Protein AF-A0A966KXH4-F1 (afdb_monomer_lite)

Foldseek 3Di:
DDWDADPVRDTWDADPVGDTDPPDDPVCDDPFDQWFQDDDQFKTFGQKWKFPWDDWQKTFTPFFNPDDQLAKKAKADDVPWFDWAQDDHRDIWGWQDDDRGMTGTHPHSVCSVVVNGGTTDGTIGDIIIIGRPVRFDPDDQFQKKAKADPDPWDWPQDDHRQIWTWDDDDRTMIFTHNDRVDDGTGTDDDDDIIDIHSDPVVNVVCVVPDDDDVVNVDPADAQDEPPPDPPPDADWFEAADAAAEYQAEYEAERLHDNRYAFDWDAWDKDWFFFKWFFQDADLVVQKTFTDPDPDDDDDPDDDDDDPDDDPDPQFAPPDDFQAKWAKAFAPPDDDQVQHDHLQIWTWDPDGRTIIFTHSDRNDDGGRRNDDDDCNVVGRRMIIGHNVDRDPPPTDPVSVVLVVPADDPQWDKDWDQDQDPNDRGTTIMITGTDTGAHEYHHSAEYHYEGQAEHGHEYQDEHAQAAYAYQAEYEYEYQAEDEHRDDPDQSEEHLAYHAYGNAYEYYDPVGAHEYANDHGPDSVVDDDDPPDDDDPDDDDDDDDDDDDDDDDDDDDDDDDPLFDFFFFDWQDPQQKTFGPFFNNDDQFFKKFKAWDPDPDDDFPQDDHRAIWGWDDPDRGIIFTWDADPVVRDTDTGRTDDTDDPPTGITIGTDDDTGEYAYYHQEEHGYEYADAEHEFAAAEHNAYEYHYYYHDVQYEHFYPDACVGPLDASYEEQAYAYYYQEYYDPRGAHEYEYDQDPDAHYHYEHQEEHGHEYRDDPVCVVVPVQFSEHHAAAADHQAYEYAYEYAGEYEFAAHEDNAYEYEYYYQAEYEYPHDDAASYEGAQEYAAHHNHAEYHPPHAHEYAYHPNHAYHYYGCEEYHHEHDDYEHAFPAHAGQAYEDAYHYQAEYEDDPQDADARYEYCEYHYEGNHYEYYDPRRAHEHANCHPNHHHEYHYEYQEEHGYENSDDEHAFDAYDYNAYEYAYHYQAEYEPNPLDQDARYEHCEYEEYGPHYEHYDPSRAHEYEHPDPHEYEYAHCAEHGHEYEDAEHEYAYAYRPQYEYEYEFDDDQDDRSEYDYDQQGEHYHNAEYEYHGCAEYDQAANYEYEHAAEYEYHYNVVVPYQDWHEYEPQYYYYHPAYEYDTDAHAHEYEHAAQWAWADAQQWIWTQHPPPRDIDIYGYYDHQEYEEHHDQEAYEYECQRAQHAYHYHHDHYNYYYHHNYPFDWDDDPRWTCTHNGYID

pLDDT: mean 77.46, std 20.74, range [22.25, 98.88]

Secondary structure (DSSP, 8-state):
--EEE-TTS-EEEB-TTS-B-TT--GGG---------EEETTEEESSEEEEEEEETTEEEESS-----TT-EEEEEE-TT-BPPBT--TT-EEEEEEEETTEEEEESSHHHHHTT-PPPP-B--BS-EEEE-TT------TT-EEEEEESSSS--BT--TT-EEEEEEEETTEEEEESSTT-PBPPPB---S-EEEES-HHHHHHHHTT----GGGG---BSS---------SS---EE--S-EEESS-EEEEE-STT-EES--PPPEEEEEE-EEEEEEEETTTTEEEEE-----S-SSS------S-----TT---PPTT-EEEEEE-TT-PPPTT--TT-EEEEES--SSEEEEESSTT-PPPP--S---GGGGTTSEEEE-TT---GGGS-HHHHHHHHH--TTSEEEEEEEEEETTEEEEEEEEEE-----EEEEESSEEEEEESSEEEEEESS-EEEEEEEESS-EEEEESS-EEE-S-SS-SEE-SEEEEEESSS-BS-SSSPEEEE--S---GGG-PPPTT-----------------------------TTS--EE--EE-TTS-EE-SS-----TT-EEEEEE-TTT-PPPBT--TTEEEEEEEEETTEEEEEEEETTTTEEEE---BS-PPTT--EEEEEPPPP-EEEEEESS-EEEEE-SS-EEEEEEEESSSEEEEEE-STT-EEEESS-TTS--S-SEEESEEEEEESEESBTTB-EEEEE---SS--EEEEESS-EEEEE---HHHHHTT-----EEEEEEEESSS-EEEEESS-EEES-EEETTS-EEEEESS-EEE--SSS-SEEETTEEEEEESSS-BSTTS-EEEEE-TT-EEEEEESS-EEEEE-SS-EEEEEEEEEEEEEEEEESS-EEESS-SSS-SEEEEEEEEEESSS-BSBTTB-EEEETTTTT----EEEEESS-EEEEE-SS-EEEEEEEESSS-EEEEESS-EEESS-SSS-SEEESSEEEEESSS-BSBTTB-EEEEE-SS--EEEEESS-EEEEE-SS-EEEEEEEESSS-EEEEE---SSS---EE--TT-EEEESSEEEEE-SS-EEE-BTBEEEESSEEEEE-STT--SS-PPEEEE-SEEESSEEEEE--SS--EEEEESSEEEEEETTEEEEEETTTTPEEEEEEES--EEEEE--SS--EEEEEE--SEEEEE--SS--EEE---SS-EEE-SS-EEESSS---

Structure (mmCIF, N/CA/C/O backbone):
data_AF-A0A966KXH4-F1
#
_entry.id   AF-A0A966KXH4-F1
#
loop_
_atom_site.group_PDB
_atom_site.id
_atom_site.type_symbol
_atom_site.label_atom_id
_atom_site.label_alt_id
_atom_site.label_comp_id
_atom_site.label_asym_id
_atom_site.label_entity_id
_atom_site.label_seq_id
_atom_site.pdbx_PDB_ins_code
_atom_site.Cartn_x
_atom_site.Cartn_y
_atom_site.Cartn_z
_atom_site.occupancy
_atom_site.B_iso_or_equiv
_atom_site.auth_seq_id
_atom_site.auth_comp_id
_atom_site.auth_asym_id
_atom_site.auth_atom_id
_atom_site.pdbx_PDB_model_num
ATOM 1 N N . PRO A 1 1 ? -47.112 -14.775 65.361 1.00 33.22 1 PRO A N 1
ATOM 2 C CA . PRO A 1 1 ? -48.123 -14.774 64.274 1.00 33.22 1 PRO A CA 1
ATOM 3 C C . PRO A 1 1 ? -47.496 -15.319 62.991 1.00 33.22 1 PRO A C 1
ATOM 5 O O . PRO A 1 1 ? -46.412 -14.875 62.634 1.00 33.22 1 PRO A O 1
ATOM 8 N N . THR A 1 2 ? -48.134 -16.280 62.329 1.00 31.44 2 THR A N 1
ATOM 9 C CA . THR A 1 2 ? -47.701 -16.748 61.007 1.00 31.44 2 THR A CA 1
ATOM 10 C C . THR A 1 2 ? -48.230 -15.793 59.938 1.00 31.44 2 THR A C 1
ATOM 12 O O . THR A 1 2 ? -49.433 -15.548 59.864 1.00 31.44 2 THR A O 1
ATOM 15 N N . GLN A 1 3 ? -47.334 -15.223 59.130 1.00 32.94 3 GLN A N 1
ATOM 16 C CA . GLN A 1 3 ? -47.731 -14.531 57.905 1.00 32.94 3 GLN A CA 1
ATOM 17 C C . GLN A 1 3 ? -48.138 -15.574 56.866 1.00 32.94 3 GLN A C 1
ATOM 19 O O . GLN A 1 3 ? -47.399 -16.523 56.622 1.00 32.94 3 GLN A O 1
ATOM 24 N N . ASN A 1 4 ? -49.294 -15.370 56.241 1.00 41.56 4 ASN A N 1
ATOM 25 C CA . ASN A 1 4 ? -49.638 -16.006 54.978 1.00 41.56 4 ASN A CA 1
ATOM 26 C C . ASN A 1 4 ? -50.002 -14.900 53.985 1.00 41.56 4 ASN A C 1
ATOM 28 O O . ASN A 1 4 ? -50.795 -14.002 54.290 1.00 41.56 4 ASN A O 1
ATOM 32 N N . PHE A 1 5 ? -49.404 -14.959 52.801 1.00 35.41 5 PHE A N 1
ATOM 33 C CA . PHE A 1 5 ? -49.700 -14.034 51.717 1.00 35.41 5 PHE A CA 1
ATOM 34 C C . PHE A 1 5 ? -50.905 -14.556 50.937 1.00 35.41 5 PHE A C 1
ATOM 36 O O . PHE A 1 5 ? -50.962 -15.729 50.569 1.00 35.41 5 PHE A O 1
ATOM 43 N N . SER A 1 6 ? -51.889 -13.689 50.705 1.00 38.44 6 SER A N 1
ATOM 44 C CA . SER A 1 6 ? -52.977 -13.992 49.774 1.00 38.44 6 SER A CA 1
ATOM 45 C C . SER A 1 6 ? -52.559 -13.654 48.339 1.00 38.44 6 SER A C 1
ATOM 47 O O . SER A 1 6 ? -51.603 -12.910 48.124 1.00 38.44 6 SER A O 1
ATOM 49 N N . VAL A 1 7 ? -53.305 -14.168 47.357 1.00 34.16 7 VAL A N 1
ATOM 50 C CA . VAL A 1 7 ? -52.990 -14.127 45.910 1.00 34.16 7 VAL A CA 1
ATOM 51 C C . VAL A 1 7 ? -52.788 -12.703 45.342 1.00 34.16 7 VAL A C 1
ATOM 53 O O . VAL A 1 7 ? -52.240 -12.550 44.258 1.00 34.16 7 VAL A O 1
ATOM 56 N N . ASN A 1 8 ? -53.156 -11.656 46.092 1.00 32.34 8 ASN A N 1
ATOM 57 C CA . ASN A 1 8 ? -53.022 -10.246 45.704 1.00 32.34 8 ASN A CA 1
ATOM 58 C C . ASN A 1 8 ? -51.916 -9.489 46.479 1.00 32.34 8 ASN A C 1
ATOM 60 O O . ASN A 1 8 ? -51.993 -8.269 46.625 1.00 32.34 8 ASN A O 1
ATOM 64 N N . GLY A 1 9 ? -50.929 -10.184 47.056 1.00 36.69 9 GLY A N 1
ATOM 65 C CA . GLY A 1 9 ? -49.713 -9.582 47.631 1.00 36.69 9 GLY A CA 1
ATOM 66 C C . GLY A 1 9 ? -49.869 -8.834 48.964 1.00 36.69 9 GLY A C 1
ATOM 67 O O . GLY A 1 9 ? -48.870 -8.527 49.607 1.00 36.69 9 GLY A O 1
ATOM 68 N N . LYS A 1 10 ? -51.094 -8.574 49.444 1.00 36.47 10 LYS A N 1
ATOM 69 C CA . LYS A 1 10 ? -51.310 -7.997 50.782 1.00 36.47 10 LYS A CA 1
ATOM 70 C C . LYS A 1 10 ? -51.220 -9.079 51.875 1.00 36.47 10 LYS A C 1
ATOM 72 O O . LYS A 1 10 ? -51.873 -10.123 51.733 1.00 36.47 10 LYS A O 1
ATOM 77 N N . PRO A 1 11 ? -50.453 -8.853 52.963 1.00 39.81 11 PRO A N 1
ATOM 78 C CA . PRO A 1 11 ? -50.348 -9.798 54.070 1.00 39.81 11 PRO A CA 1
ATOM 79 C C . PRO A 1 11 ? -51.675 -9.875 54.832 1.00 39.81 11 PRO A C 1
ATOM 81 O O . PRO A 1 11 ? -52.232 -8.854 55.235 1.00 39.81 11 PRO A O 1
ATOM 84 N N . VAL A 1 12 ? -52.178 -11.093 55.044 1.00 44.88 12 VAL A N 1
ATOM 85 C CA . VAL A 1 12 ? -53.422 -11.333 55.785 1.00 44.88 12 VAL A CA 1
ATOM 86 C C . VAL A 1 12 ? -53.072 -11.937 57.139 1.00 44.88 12 VAL A C 1
ATOM 88 O O . VAL A 1 12 ? -52.524 -13.035 57.224 1.00 44.88 12 VAL A O 1
ATOM 91 N N . TYR A 1 13 ? -53.382 -11.214 58.215 1.00 46.88 13 TYR A N 1
ATOM 92 C CA . TYR A 1 13 ? -53.060 -11.647 59.571 1.00 46.88 13 TYR A CA 1
ATOM 93 C C . TYR A 1 13 ? -54.183 -12.511 60.142 1.00 46.88 13 TYR A C 1
ATOM 95 O O . TYR A 1 13 ? -55.336 -12.088 60.240 1.00 46.88 13 TYR A O 1
ATOM 103 N N . VAL A 1 14 ? -53.824 -13.732 60.536 1.00 45.19 14 VAL A N 1
ATOM 104 C CA . VAL A 1 14 ? -54.746 -14.737 61.070 1.00 45.19 14 VAL A CA 1
ATOM 105 C C . VAL A 1 14 ? -54.423 -14.997 62.539 1.00 45.19 14 VAL A C 1
ATOM 107 O O . VAL A 1 14 ? -53.256 -15.153 62.910 1.00 45.19 14 VAL A O 1
ATOM 110 N N . ASN A 1 15 ? -55.441 -15.056 63.399 1.00 46.94 15 ASN A N 1
ATOM 111 C CA . ASN A 1 15 ? -55.256 -15.545 64.769 1.00 46.94 15 ASN A CA 1
ATOM 112 C C . ASN A 1 15 ? -55.059 -17.078 64.760 1.00 46.94 15 ASN A C 1
ATOM 114 O O . ASN A 1 15 ? -55.467 -17.751 63.816 1.00 46.94 15 ASN A O 1
ATOM 118 N N . GLY A 1 16 ? -54.525 -17.659 65.840 1.00 41.16 16 GLY A N 1
ATOM 119 C CA . GLY A 1 16 ? -54.304 -19.109 66.000 1.00 41.16 16 GLY A CA 1
ATOM 120 C C . GLY A 1 16 ? -55.564 -19.995 65.981 1.00 41.16 16 GLY A C 1
ATOM 121 O O . GLY A 1 16 ? -55.457 -21.194 66.206 1.00 41.16 16 GLY A O 1
ATOM 122 N N . GLY A 1 17 ? -56.742 -19.418 65.719 1.00 46.09 17 GLY A N 1
ATOM 123 C CA . GLY A 1 17 ? -58.002 -20.117 65.438 1.00 46.09 17 GLY A CA 1
ATOM 124 C C . GLY A 1 17 ? -58.495 -19.994 63.986 1.00 46.09 17 GLY A C 1
ATOM 125 O O . GLY A 1 17 ? -59.619 -20.392 63.707 1.00 46.09 17 GLY A O 1
ATOM 126 N N . GLY A 1 18 ? -57.708 -19.421 63.066 1.00 46.81 18 GLY A N 1
ATOM 127 C CA . GLY A 1 18 ? -58.037 -19.355 61.6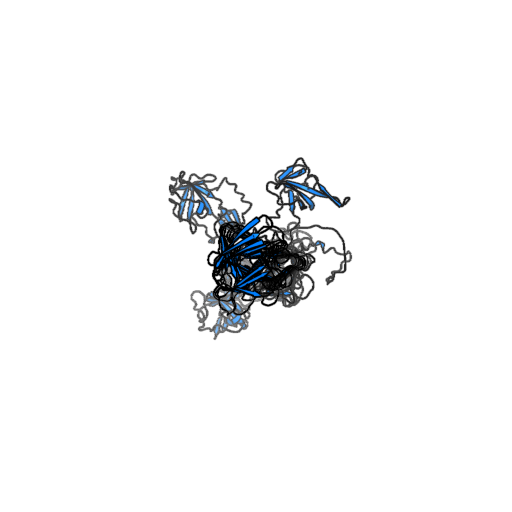32 1.00 46.81 18 GLY A CA 1
ATOM 128 C C . GLY A 1 18 ? -58.884 -18.156 61.176 1.00 46.81 18 GLY A C 1
ATOM 129 O O . GLY A 1 18 ? -59.146 -18.024 59.984 1.00 46.81 18 GLY A O 1
ATOM 130 N N . THR A 1 19 ? -59.284 -17.254 62.077 1.00 50.34 19 THR A N 1
ATOM 131 C CA . THR A 1 19 ? -60.044 -16.040 61.723 1.00 50.34 19 THR A CA 1
ATOM 132 C C . THR A 1 19 ? -59.134 -14.922 61.205 1.00 50.34 19 THR A C 1
ATOM 134 O O . THR A 1 19 ? -58.142 -14.578 61.855 1.00 50.34 19 THR A O 1
ATOM 137 N N . VAL A 1 20 ? -59.502 -14.329 60.065 1.00 51.00 20 VAL A N 1
ATOM 138 C CA . VAL A 1 20 ? -58.833 -13.167 59.453 1.00 51.00 20 VAL A CA 1
ATOM 139 C C . VAL A 1 20 ? -59.132 -11.887 60.239 1.00 51.00 20 VAL A C 1
ATOM 141 O O . VAL A 1 20 ? -60.289 -11.603 60.542 1.00 51.00 20 VAL A O 1
ATOM 144 N N . LEU A 1 21 ? -58.094 -11.104 60.540 1.00 50.31 21 LEU A N 1
ATOM 145 C CA . LEU A 1 21 ? -58.202 -9.786 61.168 1.00 50.31 21 LEU A CA 1
ATOM 146 C C . LEU A 1 21 ? -58.303 -8.701 60.084 1.00 50.31 21 LEU A C 1
ATOM 148 O O . LEU A 1 21 ? -57.327 -8.432 59.388 1.00 50.31 21 LEU A O 1
ATOM 152 N N . THR A 1 22 ? -59.476 -8.080 59.941 1.00 42.59 22 THR A N 1
ATOM 153 C CA . THR A 1 22 ? -59.755 -7.065 58.903 1.00 42.59 22 THR A CA 1
ATOM 154 C C . THR A 1 22 ? -59.238 -5.666 59.231 1.00 42.59 22 THR A C 1
ATOM 156 O O . THR A 1 22 ? -59.048 -4.866 58.320 1.00 42.59 22 THR A O 1
ATOM 159 N N . ASP A 1 23 ? -58.971 -5.385 60.507 1.00 43.47 23 ASP A N 1
ATOM 160 C CA . ASP A 1 23 ? -58.757 -4.019 61.010 1.00 43.47 23 ASP A CA 1
ATOM 161 C C . ASP A 1 23 ? -57.270 -3.731 61.320 1.00 43.47 23 ASP A C 1
ATOM 163 O O . ASP A 1 23 ? -56.933 -2.797 62.046 1.00 43.47 23 ASP A O 1
ATOM 167 N N . TYR A 1 24 ? -56.354 -4.557 60.799 1.00 40.44 24 TYR A N 1
ATOM 168 C CA . TYR A 1 24 ? -54.914 -4.429 61.033 1.00 40.44 24 TYR A CA 1
ATOM 169 C C . TYR A 1 24 ? -54.252 -3.530 59.976 1.00 40.44 24 TYR A C 1
ATOM 171 O O . TYR A 1 24 ? -54.001 -3.966 58.852 1.00 40.44 24 TYR A O 1
ATOM 179 N N . ASN A 1 25 ? -53.942 -2.283 60.344 1.00 40.69 25 ASN A N 1
ATOM 180 C CA . ASN A 1 25 ? -53.183 -1.356 59.500 1.00 40.69 25 ASN A CA 1
ATOM 181 C C . ASN A 1 25 ? -51.658 -1.501 59.748 1.00 40.69 25 ASN A C 1
ATOM 183 O O . ASN A 1 25 ? -51.221 -1.269 60.879 1.00 40.69 25 ASN A O 1
ATOM 187 N N . PRO A 1 26 ? -50.839 -1.853 58.734 1.00 38.28 26 PRO A N 1
ATOM 188 C CA . PRO A 1 26 ? -49.388 -1.979 58.886 1.00 38.28 26 PRO A CA 1
ATOM 189 C C . PRO A 1 26 ? -48.635 -0.649 59.089 1.00 38.28 26 PRO A C 1
ATOM 191 O O . PRO A 1 26 ? -47.529 -0.692 59.620 1.00 38.28 26 PRO A O 1
ATOM 194 N N . ASP A 1 27 ? -49.219 0.516 58.776 1.00 36.41 27 ASP A N 1
ATOM 195 C CA . ASP A 1 27 ? -48.549 1.833 58.888 1.00 36.41 27 ASP A CA 1
ATOM 196 C C . ASP A 1 27 ? -48.270 2.292 60.342 1.00 36.41 27 ASP A C 1
ATOM 198 O O . ASP A 1 27 ? -47.717 3.366 60.577 1.00 36.41 27 ASP A O 1
ATOM 202 N N . TYR A 1 28 ? -48.656 1.497 61.348 1.00 37.91 28 TYR A N 1
ATOM 203 C CA . TYR A 1 28 ? -48.552 1.832 62.777 1.00 37.91 28 TYR A CA 1
ATOM 204 C C . TYR A 1 28 ? -47.362 1.186 63.519 1.00 37.91 28 TYR A C 1
ATOM 206 O O . TYR A 1 28 ? -47.368 1.095 64.750 1.00 37.91 28 TYR A O 1
ATOM 214 N N . GLN A 1 29 ? -46.306 0.776 62.809 1.00 34.12 29 GLN A N 1
ATOM 215 C CA . GLN A 1 29 ? -45.015 0.387 63.403 1.00 34.12 29 GLN A CA 1
ATOM 216 C C . GLN A 1 29 ? -43.901 1.211 62.724 1.00 34.12 29 GLN A C 1
ATOM 218 O O . GLN A 1 29 ? -43.843 1.254 61.505 1.00 34.12 29 GLN A O 1
ATOM 223 N N . TYR A 1 30 ? -43.015 1.942 63.411 1.00 36.38 30 TYR A N 1
ATOM 224 C CA . TYR A 1 30 ? -42.553 1.816 64.796 1.00 36.38 30 TYR A CA 1
ATOM 225 C C . TYR A 1 30 ? -42.432 3.188 65.483 1.00 36.38 30 TYR A C 1
ATOM 227 O O . TYR A 1 30 ? -41.645 4.033 65.068 1.00 36.38 30 TYR A O 1
ATOM 235 N N . ARG A 1 31 ? -43.141 3.392 66.600 1.00 43.84 31 ARG A N 1
ATOM 236 C CA . ARG A 1 31 ? -42.872 4.491 67.555 1.00 43.84 31 ARG A CA 1
ATOM 237 C C . ARG A 1 31 ? -42.800 3.947 68.981 1.00 43.84 31 ARG A C 1
ATOM 239 O O . ARG A 1 31 ? -43.504 4.389 69.884 1.00 43.84 31 ARG A O 1
ATOM 246 N N . LEU A 1 32 ? -41.973 2.916 69.153 1.00 46.19 32 LEU A N 1
ATOM 247 C CA . LEU A 1 32 ? -41.739 2.247 70.429 1.00 46.19 32 LEU A CA 1
ATOM 248 C C . LEU A 1 32 ? -40.427 2.758 71.040 1.00 46.19 32 LEU A C 1
ATOM 250 O O . LEU A 1 32 ? -39.369 2.557 70.460 1.00 46.19 32 LEU A O 1
ATOM 254 N N . LEU A 1 33 ? -40.523 3.372 72.225 1.00 54.41 33 LEU A N 1
ATOM 255 C CA . LEU A 1 33 ? -39.427 3.976 73.001 1.00 54.41 33 LEU A CA 1
ATOM 256 C C . LEU A 1 33 ? -38.722 5.166 72.318 1.00 54.41 33 LEU A C 1
ATOM 258 O O . LEU A 1 33 ? -37.696 5.006 71.669 1.00 54.41 33 LEU A O 1
ATOM 262 N N . VAL A 1 34 ? -39.170 6.388 72.626 1.00 55.78 34 VAL A N 1
ATOM 263 C CA . VAL A 1 34 ? -38.272 7.559 72.609 1.00 55.78 34 VAL A CA 1
ATOM 264 C C . VAL A 1 34 ? -37.864 7.851 74.063 1.00 55.78 34 VAL A C 1
ATOM 266 O O . VAL A 1 34 ? -38.752 8.139 74.874 1.00 55.78 34 VAL A O 1
ATOM 269 N N . PRO A 1 35 ? -36.578 7.728 74.451 1.00 60.78 35 PRO A N 1
ATOM 270 C CA . PRO A 1 35 ? -36.134 8.022 75.813 1.00 60.78 35 PRO A CA 1
ATOM 271 C C . PRO A 1 35 ? -36.255 9.516 76.126 1.00 60.78 35 PRO A C 1
ATOM 273 O O . PRO A 1 35 ? -35.788 10.354 75.357 1.00 60.78 35 PRO A O 1
ATOM 276 N N . VAL A 1 36 ? -36.845 9.858 77.273 1.00 69.94 36 VAL A N 1
ATOM 277 C CA . VAL A 1 36 ? -36.911 11.248 77.744 1.00 69.94 36 VAL A CA 1
ATOM 278 C C . VAL A 1 36 ? -35.526 11.692 78.232 1.00 69.94 36 VAL A C 1
ATOM 280 O O . VAL A 1 36 ? -35.045 11.215 79.262 1.00 69.94 36 VAL A O 1
ATOM 283 N N . THR A 1 37 ? -34.895 12.627 77.518 1.00 69.19 37 THR A N 1
ATOM 284 C CA . THR A 1 37 ? -33.571 13.182 77.863 1.00 69.19 37 THR A CA 1
ATOM 285 C C . THR A 1 37 ? -33.652 14.384 78.802 1.00 69.19 37 THR A C 1
ATOM 287 O O . THR A 1 37 ? -32.637 14.820 79.333 1.00 69.19 37 THR A O 1
ATOM 290 N N . GLY A 1 38 ? -34.845 14.922 79.064 1.00 70.81 38 GLY A N 1
ATOM 291 C CA . GLY A 1 38 ? -35.032 15.966 80.069 1.00 70.81 38 GLY A CA 1
ATOM 292 C C . GLY A 1 38 ? -36.491 16.348 80.282 1.00 70.81 38 GLY A C 1
ATOM 293 O O . GLY A 1 38 ? -37.337 16.108 79.425 1.00 70.81 38 GLY A O 1
ATOM 294 N N . VAL A 1 39 ? -36.777 16.965 81.429 1.00 71.50 39 VAL A N 1
ATOM 295 C CA . VAL A 1 39 ? -38.096 17.512 81.771 1.00 71.50 39 VAL A CA 1
ATOM 296 C C . VAL A 1 39 ? -37.914 18.916 82.338 1.00 71.50 39 VAL A C 1
ATOM 298 O O . VAL A 1 39 ? -37.106 19.120 83.244 1.00 71.50 39 VAL A O 1
ATOM 301 N N . ALA A 1 40 ? -38.678 19.873 81.820 1.00 70.56 40 ALA A N 1
ATOM 302 C CA . ALA A 1 40 ? -38.833 21.213 82.378 1.00 70.56 40 ALA A CA 1
ATOM 303 C C . ALA A 1 40 ? -40.287 21.423 82.833 1.00 70.56 40 ALA A C 1
ATOM 305 O O . ALA A 1 40 ? -41.147 20.579 82.588 1.00 70.56 40 ALA A O 1
ATOM 306 N N . SER A 1 41 ? -40.582 22.557 83.475 1.00 73.12 41 SER A N 1
ATOM 307 C CA . SER A 1 41 ? -41.842 22.813 84.200 1.00 73.12 41 SER A CA 1
ATOM 308 C C . SER A 1 41 ? -43.144 22.625 83.403 1.00 73.12 41 SER A C 1
ATOM 310 O O . SER A 1 41 ? -44.218 22.598 83.996 1.00 73.12 41 SER A O 1
ATOM 312 N N . ASN A 1 42 ? -43.083 22.532 82.075 1.00 80.44 42 ASN A N 1
ATOM 313 C CA . ASN A 1 42 ? -44.212 22.226 81.195 1.00 80.44 42 ASN A CA 1
ATOM 314 C C . ASN A 1 42 ? -43.791 21.502 79.896 1.00 80.44 42 ASN A C 1
ATOM 316 O O . ASN A 1 42 ? -44.530 21.557 78.911 1.00 80.44 42 ASN A O 1
ATOM 320 N N . SER A 1 43 ? -42.607 20.879 79.845 1.00 84.06 43 SER A N 1
ATOM 321 C CA . SER A 1 43 ? -42.116 20.225 78.624 1.00 84.06 43 SER A CA 1
ATOM 322 C C . SER A 1 43 ? -41.227 19.006 78.874 1.00 84.06 43 SER A C 1
ATOM 324 O O . SER A 1 43 ? -40.615 18.854 79.931 1.00 84.06 43 SER A O 1
ATOM 326 N N . ILE A 1 44 ? -41.181 18.130 77.874 1.00 83.81 44 ILE A N 1
ATOM 327 C CA . ILE A 1 44 ? -40.443 16.868 77.825 1.00 83.81 44 ILE A CA 1
ATOM 328 C C . ILE A 1 44 ? -39.537 16.917 76.595 1.00 83.81 44 ILE A C 1
ATOM 330 O O . ILE A 1 44 ? -40.010 17.212 75.497 1.00 83.81 44 ILE A O 1
ATOM 334 N N . SER A 1 45 ? -38.255 16.620 76.784 1.00 83.25 45 SER A N 1
ATOM 335 C CA . SER A 1 45 ? -37.214 16.710 75.758 1.00 83.25 45 SER A CA 1
ATOM 336 C C . SER A 1 45 ? -36.683 15.332 75.348 1.00 83.25 45 SER A C 1
ATOM 338 O O . SER A 1 45 ? -36.624 14.415 76.171 1.00 83.25 45 SER A O 1
ATOM 340 N N . PHE A 1 46 ? -36.248 15.209 74.094 1.00 81.75 46 PHE A N 1
ATOM 341 C CA . PHE A 1 46 ? -35.694 13.999 73.478 1.00 81.75 46 PHE A CA 1
ATOM 342 C C . PHE A 1 46 ? -34.465 14.367 72.639 1.00 81.75 46 PHE A C 1
ATOM 344 O O . PHE A 1 46 ? -34.494 15.360 71.913 1.00 81.75 46 PHE A O 1
ATOM 351 N N . GLY A 1 47 ? -33.371 13.611 72.767 1.00 80.25 47 GLY A N 1
ATOM 352 C CA . GLY A 1 47 ? -32.096 13.907 72.096 1.00 80.25 47 GLY A CA 1
ATOM 353 C C . GLY A 1 47 ? -31.471 15.258 72.469 1.00 80.25 47 GLY A C 1
ATOM 354 O O . GLY A 1 47 ? -30.553 15.710 71.802 1.00 80.25 47 GLY A O 1
ATOM 355 N N . LYS A 1 48 ? -31.966 15.939 73.507 1.00 85.94 48 LYS A N 1
ATOM 356 C CA . LYS A 1 48 ? -31.586 17.311 73.874 1.00 85.94 48 LYS A CA 1
ATOM 357 C C . LYS A 1 48 ? -31.001 17.311 75.276 1.00 85.94 48 LYS A C 1
ATOM 359 O O . LYS A 1 48 ? -31.694 16.968 76.237 1.00 85.94 48 LYS A O 1
ATOM 364 N N . TYR A 1 49 ? -29.730 17.689 75.369 1.00 86.94 49 TYR A N 1
ATOM 365 C CA . TYR A 1 49 ? -28.901 17.574 76.564 1.00 86.94 49 TYR A CA 1
ATOM 366 C C . TYR A 1 49 ? -28.415 18.958 76.998 1.00 86.94 49 TYR A C 1
ATOM 368 O O . TYR A 1 49 ? -27.637 19.602 76.295 1.00 86.94 49 TYR A O 1
ATOM 376 N N . SER A 1 50 ? -28.879 19.438 78.153 1.00 87.06 50 SER A N 1
ATOM 377 C CA . SER A 1 50 ? -28.454 20.734 78.697 1.00 87.06 50 SER A CA 1
ATOM 378 C C . SER A 1 50 ? -27.003 20.690 79.172 1.00 87.06 50 SER A C 1
ATOM 380 O O . SER A 1 50 ? -26.620 19.777 79.908 1.00 87.06 50 SER A O 1
ATOM 382 N N . VAL A 1 51 ? -26.217 21.706 78.819 1.00 90.44 51 VAL A N 1
ATOM 383 C CA . VAL A 1 51 ? -24.870 21.914 79.368 1.00 90.44 51 VAL A CA 1
ATOM 384 C C . VAL A 1 51 ? -24.990 22.398 80.815 1.00 90.44 51 VAL A C 1
ATOM 386 O O . VAL A 1 51 ? -25.635 23.409 81.084 1.00 90.44 51 VAL A O 1
ATOM 389 N N . ALA A 1 52 ? -24.377 21.670 81.747 1.00 88.06 52 ALA A N 1
ATOM 390 C CA . ALA A 1 52 ? -24.360 21.987 83.174 1.00 88.06 52 ALA A CA 1
ATOM 391 C C . ALA A 1 52 ? -23.120 22.798 83.582 1.00 88.06 52 ALA A C 1
ATOM 393 O O . ALA A 1 52 ? -23.215 23.686 84.429 1.00 88.06 52 ALA A O 1
ATOM 394 N N . SER A 1 53 ? -21.959 22.510 82.989 1.00 90.00 53 SER A N 1
ATOM 395 C CA . SER A 1 53 ? -20.717 23.259 83.207 1.00 90.00 53 SER A CA 1
ATOM 396 C C . SER A 1 53 ? -19.715 23.024 82.073 1.00 90.00 53 SER A C 1
ATOM 398 O O . SER A 1 53 ? -19.867 22.097 81.277 1.00 90.00 53 SER A O 1
ATOM 400 N N . VAL A 1 54 ? -18.680 23.865 82.007 1.00 92.62 54 VAL A N 1
ATOM 401 C CA . VAL A 1 54 ? -17.572 23.756 81.047 1.00 92.62 54 VAL A CA 1
ATOM 402 C C . VAL A 1 54 ? -16.261 23.973 81.796 1.00 92.62 54 VAL A C 1
ATOM 404 O O . VAL A 1 54 ? -16.156 24.909 82.590 1.00 92.62 54 VAL A O 1
ATOM 407 N N . SER A 1 55 ? -15.270 23.111 81.568 1.00 91.50 55 SER A N 1
ATOM 408 C CA . SER A 1 55 ? -13.944 23.192 82.189 1.00 91.50 55 SER A CA 1
ATOM 409 C C . SER A 1 55 ? -12.870 22.739 81.200 1.00 91.50 55 SER A C 1
ATOM 411 O O . SER A 1 55 ? -12.875 21.596 80.743 1.00 91.50 55 SER A O 1
ATOM 413 N N . GLY A 1 56 ? -11.964 23.648 80.824 1.00 89.88 56 GLY A N 1
ATOM 414 C CA . GLY A 1 56 ? -11.081 23.432 79.673 1.00 89.88 56 GLY A CA 1
ATOM 415 C C . GLY A 1 56 ? -11.901 23.175 78.403 1.00 89.88 56 GLY A C 1
ATOM 416 O O . GLY A 1 56 ? -12.900 23.853 78.173 1.00 89.88 56 GLY A O 1
ATOM 417 N N . ASN A 1 57 ? -11.521 22.155 77.628 1.00 92.19 57 ASN A N 1
ATOM 418 C CA . ASN A 1 57 ? -12.285 21.707 76.456 1.00 92.19 57 ASN A CA 1
ATOM 419 C C . ASN A 1 57 ? -13.442 20.743 76.797 1.00 92.19 57 ASN A C 1
ATOM 421 O O . ASN A 1 57 ? -14.127 20.270 75.892 1.00 92.19 57 ASN A O 1
ATOM 425 N N . THR A 1 58 ? -13.661 20.427 78.078 1.00 94.88 58 THR A N 1
ATOM 426 C CA . THR A 1 58 ? -14.666 19.448 78.510 1.00 94.88 58 THR A CA 1
ATOM 427 C C . THR A 1 58 ? -15.986 20.126 78.870 1.00 94.88 58 THR A C 1
ATOM 429 O O . THR A 1 58 ? -16.046 21.024 79.712 1.00 94.88 58 THR A O 1
ATOM 432 N N . ILE A 1 59 ? -17.057 19.651 78.240 1.00 95.88 59 ILE A N 1
ATOM 433 C CA . ILE A 1 59 ? -18.450 20.028 78.458 1.00 95.88 59 ILE A CA 1
ATOM 434 C C . ILE A 1 59 ? -19.102 18.949 79.329 1.00 95.88 59 ILE A C 1
ATOM 436 O O . ILE A 1 59 ? -19.100 17.769 78.973 1.00 95.88 59 ILE A O 1
ATOM 440 N N . THR A 1 60 ? -19.690 19.362 80.451 1.00 94.12 60 THR A N 1
ATOM 441 C CA . THR A 1 60 ? -20.473 18.488 81.335 1.00 94.12 60 THR A CA 1
ATOM 442 C C . THR A 1 60 ? -21.956 18.629 81.006 1.00 94.12 60 THR A C 1
ATOM 444 O O . THR A 1 60 ? -22.485 19.743 81.043 1.00 94.12 60 THR A O 1
ATOM 447 N N . THR A 1 61 ? -22.666 17.534 80.739 1.00 89.75 61 THR A N 1
ATOM 448 C CA . THR A 1 61 ? -24.125 17.532 80.543 1.00 89.75 61 THR A CA 1
ATOM 449 C C . THR A 1 61 ? -24.876 17.273 81.853 1.00 89.75 61 THR A C 1
ATOM 451 O O . THR A 1 61 ? -24.454 16.485 82.702 1.00 89.75 61 THR A O 1
ATOM 454 N N . GLY A 1 62 ? -26.035 17.919 82.018 1.00 77.44 62 GLY A N 1
ATOM 455 C CA . GLY A 1 62 ? -26.868 17.809 83.227 1.00 77.44 62 GLY A CA 1
ATOM 456 C C . GLY A 1 62 ? -27.512 16.434 83.453 1.00 77.44 62 GLY A C 1
ATOM 457 O O . GLY A 1 62 ? -27.979 16.150 84.552 1.00 77.44 62 GLY A O 1
ATOM 458 N N . VAL A 1 63 ? -27.513 15.575 82.432 1.00 75.88 63 VAL A N 1
ATOM 459 C CA . VAL A 1 63 ? -27.901 14.157 82.484 1.00 75.88 63 VAL A CA 1
ATOM 460 C C . VAL A 1 63 ? -26.909 13.333 81.660 1.00 75.88 63 VAL A C 1
ATOM 462 O O . VAL A 1 63 ? -26.150 13.906 80.875 1.00 75.88 63 VAL A O 1
ATOM 465 N N . SER A 1 64 ? -26.920 12.006 81.817 1.00 81.56 64 SER A N 1
ATOM 466 C CA . SER A 1 64 ? -26.110 11.115 80.975 1.00 81.56 64 SER A CA 1
ATOM 467 C C . SER A 1 64 ? -26.517 11.233 79.503 1.00 81.56 64 SER A C 1
ATOM 469 O O . SER A 1 64 ? -27.712 11.291 79.202 1.00 81.56 64 SER A O 1
ATOM 471 N N . HIS A 1 65 ? -25.538 11.286 78.600 1.00 80.69 65 HIS A N 1
ATOM 472 C CA . HIS A 1 65 ? -25.760 11.601 77.186 1.00 80.69 65 HIS A CA 1
ATOM 473 C C . HIS A 1 65 ? -25.744 10.396 76.234 1.00 80.69 65 HIS A C 1
ATOM 475 O O . HIS A 1 65 ? -26.185 10.529 75.100 1.00 80.69 65 HIS A O 1
ATOM 481 N N . GLU A 1 66 ? -25.271 9.227 76.677 1.00 80.75 66 GLU A N 1
ATOM 482 C CA . GLU A 1 66 ? -25.177 7.968 75.899 1.00 80.75 66 GLU A CA 1
ATOM 483 C C . GLU A 1 66 ? -24.310 7.989 74.618 1.00 80.75 66 GLU A C 1
ATOM 485 O O . GLU A 1 66 ? -24.033 6.916 74.093 1.00 80.75 66 GLU A O 1
ATOM 490 N N . PHE A 1 67 ? -23.835 9.152 74.155 1.00 84.38 67 PHE A N 1
ATOM 491 C CA . PHE A 1 67 ? -22.873 9.268 73.046 1.00 84.38 67 PHE A CA 1
ATOM 492 C C . PHE A 1 67 ? -21.597 8.421 73.213 1.00 84.38 67 PHE A C 1
ATOM 494 O O . PHE A 1 67 ? -21.148 8.140 74.328 1.00 84.38 67 PHE A O 1
ATOM 501 N N . THR A 1 68 ? -20.970 8.145 72.073 1.00 88.75 68 THR A N 1
ATOM 502 C CA . THR A 1 68 ? -19.673 7.495 71.851 1.00 88.75 68 THR A CA 1
ATOM 503 C C . THR A 1 68 ? -18.758 8.364 70.968 1.00 88.75 68 THR A C 1
ATOM 505 O O . THR A 1 68 ? -19.177 9.400 70.443 1.00 88.75 68 THR A O 1
ATOM 508 N N . ASP A 1 69 ? -17.484 7.982 70.826 1.00 85.88 69 ASP A N 1
ATOM 509 C CA . ASP A 1 69 ? -16.501 8.749 70.048 1.00 85.88 69 ASP A CA 1
ATOM 510 C C . ASP A 1 69 ? -16.849 8.806 68.553 1.00 85.88 69 ASP A C 1
ATOM 512 O O . ASP A 1 69 ? -16.935 7.788 67.863 1.00 85.88 69 ASP A O 1
ATOM 516 N N . GLY A 1 70 ? -16.983 10.025 68.032 1.00 82.44 70 GLY A N 1
ATOM 517 C CA . GLY A 1 70 ? -17.380 10.291 66.652 1.00 82.44 70 GLY A CA 1
ATOM 518 C C . GLY A 1 70 ? -18.884 10.471 66.438 1.00 82.44 70 GLY A C 1
ATOM 519 O O . GLY A 1 70 ? -19.278 10.723 65.300 1.00 82.44 70 GLY A O 1
ATOM 520 N N . ASP A 1 71 ? -19.718 10.410 67.483 1.00 86.62 71 ASP A N 1
ATOM 521 C CA . ASP A 1 71 ? -21.154 10.678 67.347 1.00 86.62 71 ASP A CA 1
ATOM 522 C C . ASP A 1 71 ? -21.436 12.140 66.986 1.00 86.62 71 ASP A C 1
ATOM 524 O O . ASP A 1 71 ? -20.854 13.077 67.540 1.00 86.62 71 ASP A O 1
ATOM 528 N N . ARG A 1 72 ? -22.361 12.342 66.045 1.00 87.00 72 ARG A N 1
ATOM 529 C CA . ARG A 1 72 ? -22.737 13.664 65.539 1.00 87.00 72 ARG A CA 1
ATOM 530 C C . ARG A 1 72 ? -23.618 14.401 66.549 1.00 87.00 72 ARG A C 1
ATOM 532 O O . ARG A 1 72 ? -24.704 13.935 66.875 1.00 87.00 72 ARG A O 1
ATOM 539 N N . VAL A 1 73 ? -23.225 15.614 66.933 1.00 91.31 73 VAL A N 1
ATOM 540 C CA . VAL A 1 73 ? -24.012 16.497 67.810 1.00 91.31 73 VAL A CA 1
ATOM 541 C C . VAL A 1 73 ? -24.132 17.903 67.224 1.00 91.31 73 VAL A C 1
ATOM 543 O O . VAL A 1 73 ? -23.203 18.417 66.609 1.00 91.31 73 VAL A O 1
ATOM 546 N N . VAL A 1 74 ? -25.275 18.559 67.409 1.00 91.06 74 VAL A N 1
ATOM 547 C CA . VAL A 1 74 ? -25.478 19.967 67.033 1.00 91.06 74 VAL A CA 1
ATOM 548 C C . VAL A 1 74 ? -25.434 20.819 68.294 1.00 91.06 74 VAL A C 1
ATOM 550 O O . VAL A 1 74 ? -26.226 20.620 69.215 1.00 91.06 74 VAL A O 1
ATOM 553 N N . TYR A 1 75 ? -24.512 21.776 68.346 1.00 94.31 75 TYR A N 1
ATOM 554 C CA . TYR A 1 75 ? -24.415 22.709 69.467 1.00 94.31 75 TYR A CA 1
ATOM 555 C C . TYR A 1 75 ? -25.415 23.857 69.291 1.00 94.31 75 TYR A C 1
ATOM 557 O O . TYR A 1 75 ? -25.478 24.457 68.219 1.00 94.31 75 TYR A O 1
ATOM 565 N N . GLN A 1 76 ? -26.195 24.190 70.323 1.00 90.94 76 GLN A N 1
ATOM 566 C CA . GLN A 1 76 ? -27.209 25.244 70.236 1.00 90.94 76 GLN A CA 1
ATOM 567 C C . GLN A 1 76 ? -27.330 26.078 71.519 1.00 90.94 76 GLN A C 1
ATOM 569 O O . GLN A 1 76 ? -27.297 25.568 72.638 1.00 90.94 76 GLN A O 1
ATOM 574 N N . VAL A 1 77 ? -27.516 27.386 71.347 1.00 88.81 77 VAL A N 1
ATOM 575 C CA . VAL A 1 77 ? -27.650 28.381 72.423 1.00 88.81 77 VAL A CA 1
ATOM 576 C C . VAL A 1 77 ? -29.100 28.866 72.508 1.00 88.81 77 VAL A C 1
ATOM 578 O O . VAL A 1 77 ? -29.723 29.131 71.480 1.00 88.81 77 VAL A O 1
ATOM 581 N N . ALA A 1 78 ? -29.650 28.988 73.721 1.00 83.00 78 ALA A N 1
ATOM 582 C CA . ALA A 1 78 ? -31.004 29.507 73.925 1.00 83.00 78 ALA A CA 1
ATOM 583 C C . ALA A 1 78 ? -31.118 31.006 73.581 1.00 83.00 78 ALA A C 1
ATOM 585 O O . ALA A 1 78 ? -30.149 31.761 73.663 1.00 83.00 78 ALA A O 1
ATOM 586 N N . GLN A 1 79 ? -32.328 31.471 73.263 1.00 80.19 79 GLN A N 1
ATOM 587 C CA . GLN A 1 79 ? -32.580 32.896 73.036 1.00 80.19 79 GLN A CA 1
ATOM 588 C C . GLN A 1 79 ? -32.220 33.717 74.291 1.00 80.19 79 GLN A C 1
ATOM 590 O O . GLN A 1 79 ? -32.722 33.450 75.381 1.00 80.19 79 GLN A O 1
ATOM 595 N N . GLY A 1 80 ? -31.341 34.713 74.137 1.00 77.81 80 GLY A N 1
ATOM 596 C CA . GLY A 1 80 ? -30.853 35.560 75.237 1.00 77.81 80 GLY A CA 1
ATOM 597 C C . GLY A 1 80 ? -29.675 34.994 76.047 1.00 77.81 80 GLY A C 1
ATOM 598 O O . GLY A 1 80 ? -29.195 35.675 76.950 1.00 77.81 80 GLY A O 1
ATOM 599 N N . ALA A 1 81 ? -29.188 33.792 75.730 1.00 88.31 81 ALA A N 1
ATOM 600 C CA . ALA A 1 81 ? -27.956 33.230 76.286 1.00 88.31 81 ALA A CA 1
ATOM 601 C C . ALA A 1 81 ? -26.722 33.626 75.444 1.00 88.31 81 ALA A C 1
ATOM 603 O O . ALA A 1 81 ? -26.845 34.015 74.281 1.00 88.31 81 ALA A O 1
ATOM 604 N N . THR A 1 82 ? -25.523 33.510 76.022 1.00 88.81 82 THR A N 1
ATOM 605 C CA . THR A 1 82 ? -24.243 33.645 75.302 1.00 88.81 82 THR A CA 1
ATOM 606 C C . THR A 1 82 ? -23.576 32.279 75.147 1.00 88.81 82 THR A C 1
ATOM 608 O O . THR A 1 82 ? -23.588 31.466 76.072 1.00 88.81 82 THR A O 1
ATOM 611 N N . GLY A 1 83 ? -23.025 32.007 73.963 1.00 89.44 83 GLY A N 1
ATOM 612 C CA . GLY A 1 83 ? -22.424 30.711 73.645 1.00 89.44 83 GLY A CA 1
ATOM 613 C C . GLY A 1 83 ? -21.044 30.486 74.266 1.00 89.44 83 GLY A C 1
ATOM 614 O O . GLY A 1 83 ? -20.350 31.426 74.654 1.00 89.44 83 GLY A O 1
ATOM 615 N N . ILE A 1 84 ? -20.644 29.218 74.312 1.00 94.00 84 ILE A N 1
ATOM 616 C CA . ILE A 1 84 ? -19.281 28.768 74.588 1.00 94.00 84 ILE A CA 1
ATOM 617 C C . ILE A 1 84 ? -18.353 29.317 73.504 1.00 94.00 84 ILE A C 1
ATOM 619 O O . ILE A 1 84 ? -18.582 29.123 72.309 1.00 94.00 84 ILE A O 1
ATOM 623 N N . GLY A 1 85 ? -17.288 29.995 73.924 1.00 90.25 85 GLY A N 1
ATOM 624 C CA . GLY A 1 85 ? -16.261 30.487 73.013 1.00 90.25 85 GLY A CA 1
ATOM 625 C C . GLY A 1 85 ? -15.573 29.318 72.310 1.00 90.25 85 GLY A C 1
ATOM 626 O O . GLY A 1 85 ? -15.265 28.315 72.948 1.00 90.25 85 GLY A O 1
ATOM 627 N N . GLY A 1 86 ? -15.344 29.437 71.002 1.00 89.69 86 GLY A N 1
ATOM 628 C CA . GLY A 1 86 ? -14.820 28.354 70.159 1.00 89.69 86 GLY A CA 1
ATOM 629 C C . GLY A 1 86 ? -15.903 27.511 69.472 1.00 89.69 86 GLY A C 1
ATOM 630 O O . GLY A 1 86 ? -15.594 26.820 68.504 1.00 89.69 86 GLY A O 1
ATOM 631 N N . LEU A 1 87 ? -17.171 27.616 69.893 1.00 94.50 87 LEU A N 1
ATOM 632 C CA . LEU A 1 87 ? -18.304 26.942 69.253 1.00 94.50 87 LEU A CA 1
ATOM 633 C C . LEU A 1 87 ? -19.267 27.937 68.594 1.00 94.50 87 LEU A C 1
ATOM 635 O O . LEU A 1 87 ? -19.445 29.065 69.053 1.00 94.50 87 LEU A O 1
ATOM 639 N N . VAL A 1 88 ? -19.930 27.497 67.524 1.00 93.06 88 VAL A N 1
ATOM 640 C CA . VAL A 1 88 ? -20.928 28.281 66.783 1.00 93.06 88 VAL A CA 1
ATOM 641 C C . VAL A 1 88 ? -22.300 27.618 66.927 1.00 93.06 88 VAL A C 1
ATOM 643 O O . VAL A 1 88 ? -22.458 26.430 66.655 1.00 93.06 88 VAL A O 1
ATOM 646 N N . SER A 1 89 ? -23.298 28.378 67.385 1.00 91.44 89 SER A N 1
ATOM 647 C CA . SER A 1 89 ? -24.672 27.881 67.563 1.00 91.44 89 SER A CA 1
ATOM 648 C C . SER A 1 89 ? -25.284 27.463 66.221 1.00 91.44 89 SER A C 1
ATOM 650 O O . SER A 1 89 ? -25.203 28.207 65.246 1.00 91.44 89 SER A O 1
ATOM 652 N N . GLY A 1 90 ? -25.913 26.289 66.179 1.00 84.56 90 GLY A N 1
ATOM 653 C CA . GLY A 1 90 ? -26.445 25.653 64.970 1.00 84.56 90 GLY A CA 1
ATOM 654 C C . GLY A 1 90 ? -25.434 24.782 64.213 1.00 84.56 90 GLY A C 1
ATOM 655 O O . GLY A 1 90 ? -25.833 24.053 63.306 1.00 84.56 90 GLY A O 1
ATOM 656 N N . THR A 1 91 ? -24.151 24.805 64.582 1.00 91.81 91 THR A N 1
ATOM 657 C CA . THR A 1 91 ? -23.109 24.026 63.900 1.00 91.81 91 THR A CA 1
ATOM 658 C C . THR A 1 91 ? -23.067 22.579 64.394 1.00 91.81 91 THR A C 1
ATOM 660 O O . THR A 1 91 ? -23.268 22.284 65.575 1.00 91.81 91 THR A O 1
ATOM 663 N N . THR A 1 92 ? -22.808 21.663 63.458 1.00 92.25 92 THR A N 1
ATOM 664 C CA . THR A 1 92 ? -22.531 20.250 63.740 1.00 92.25 92 THR A CA 1
ATOM 665 C C . THR A 1 92 ? -21.087 20.070 64.203 1.00 92.25 92 THR A C 1
ATOM 667 O O . THR A 1 92 ? -20.168 20.548 63.545 1.00 92.25 92 THR A O 1
ATOM 670 N N . TYR A 1 93 ? -20.911 19.317 65.281 1.00 95.12 93 TYR A N 1
ATOM 671 C CA . TYR A 1 93 ? -19.643 18.837 65.819 1.00 95.12 93 TYR A CA 1
ATOM 672 C C . TYR A 1 93 ? -19.724 17.320 66.051 1.00 95.12 93 TYR A C 1
ATOM 674 O O . TYR A 1 93 ? -20.785 16.711 65.882 1.00 95.12 93 TYR A O 1
ATOM 682 N N . TYR A 1 94 ? -18.611 16.714 66.456 1.00 95.12 94 TYR A N 1
ATOM 683 C CA . TYR A 1 94 ? -18.517 15.282 66.746 1.00 95.12 94 TYR A CA 1
ATOM 684 C C . TYR A 1 94 ? -18.009 15.064 68.174 1.00 95.12 94 TYR A C 1
ATOM 686 O O . TYR A 1 94 ? -17.084 15.752 68.605 1.00 95.12 94 TYR A O 1
ATOM 694 N N . ALA A 1 95 ? -18.633 14.164 68.929 1.00 92.94 95 ALA A N 1
ATOM 695 C CA . ALA A 1 95 ? -18.318 13.947 70.338 1.00 92.94 95 ALA A CA 1
ATOM 696 C C . ALA A 1 95 ? -16.992 13.188 70.528 1.00 92.94 95 ALA A C 1
ATOM 698 O O . ALA A 1 95 ? -16.697 12.245 69.797 1.00 92.94 95 ALA A O 1
ATOM 699 N N . ILE A 1 96 ? -16.224 13.584 71.545 1.00 95.25 96 ILE A N 1
ATOM 700 C CA . ILE A 1 96 ? -15.119 12.814 72.133 1.00 95.25 96 ILE A CA 1
ATOM 701 C C . ILE A 1 96 ? -15.503 12.570 73.594 1.00 95.25 96 ILE A C 1
ATOM 703 O O . ILE A 1 96 ? -15.597 13.514 74.381 1.00 95.25 96 ILE A O 1
ATOM 707 N N . VAL A 1 97 ? -15.797 11.334 73.967 1.00 94.62 97 VAL A N 1
ATOM 708 C CA . VAL A 1 97 ? -16.505 10.986 75.199 1.00 94.62 97 VAL A CA 1
ATOM 709 C C . VAL A 1 97 ? -15.534 10.526 76.279 1.00 94.62 97 VAL A C 1
ATOM 711 O O . VAL A 1 97 ? -14.823 9.538 76.142 1.00 94.62 97 VAL A O 1
ATOM 714 N N . SER A 1 98 ? -15.540 11.231 77.412 1.00 88.56 98 SER A N 1
ATOM 715 C CA . SER A 1 98 ? -14.651 10.944 78.550 1.00 88.56 98 SER A CA 1
ATOM 716 C C . SER A 1 98 ? -15.352 10.244 79.723 1.00 88.56 98 SER A C 1
ATOM 718 O O . SER A 1 98 ? -14.699 9.636 80.567 1.00 88.56 98 SER A O 1
ATOM 720 N N . SER A 1 99 ? -16.684 10.329 79.799 1.00 91.19 99 SER A N 1
ATOM 721 C CA . SER A 1 99 ? -17.551 9.566 80.715 1.00 91.19 99 SER A CA 1
ATOM 722 C C . SER A 1 99 ? -19.019 9.749 80.303 1.00 91.19 99 SER A C 1
ATOM 724 O O . SER A 1 99 ? -19.300 10.522 79.395 1.00 91.19 99 SER A O 1
ATOM 726 N N . SER A 1 100 ? -19.965 9.129 81.015 1.00 83.88 100 SER A N 1
ATOM 727 C CA . SER A 1 100 ? -21.413 9.221 80.741 1.00 83.88 100 SER A CA 1
ATOM 728 C C . SER A 1 100 ? -21.993 10.643 80.661 1.00 83.88 100 SER A C 1
ATOM 730 O O . SER A 1 100 ? -23.056 10.831 80.077 1.00 83.88 100 SER A O 1
ATOM 732 N N . ASN A 1 101 ? -21.332 11.626 81.282 1.00 89.12 101 ASN A N 1
ATOM 733 C CA . ASN A 1 101 ? -21.791 13.013 81.405 1.00 89.12 101 ASN A CA 1
ATOM 734 C C . ASN A 1 101 ? -20.751 14.046 80.938 1.00 89.12 101 ASN A C 1
ATOM 736 O O . ASN A 1 101 ? -21.010 15.239 81.069 1.00 89.12 101 ASN A O 1
ATOM 740 N N . ASN A 1 102 ? -19.568 13.629 80.472 1.00 93.12 102 ASN A N 1
ATOM 741 C CA . ASN A 1 102 ? -18.478 14.550 80.132 1.00 93.12 102 ASN A CA 1
ATOM 742 C C . ASN A 1 102 ? -17.913 14.226 78.752 1.00 93.12 102 ASN A C 1
ATOM 744 O O . ASN A 1 102 ? -17.402 13.123 78.532 1.00 93.12 102 ASN A O 1
ATOM 748 N N . LEU A 1 103 ? -17.907 15.217 77.865 1.00 96.56 103 LEU A N 1
ATOM 749 C CA . LEU A 1 103 ? -17.416 15.088 76.495 1.00 96.56 103 LEU A CA 1
ATOM 750 C C . LEU A 1 103 ? -16.674 16.346 76.030 1.00 96.56 103 LEU A C 1
ATOM 752 O O . LEU A 1 103 ? -16.855 17.430 76.578 1.00 96.56 103 LEU A O 1
ATOM 756 N N . GLN A 1 104 ? -15.860 16.203 74.994 1.00 97.25 104 GLN A N 1
ATOM 757 C CA . GLN A 1 104 ? -15.289 17.290 74.199 1.00 97.25 104 GLN A CA 1
ATOM 758 C C . GLN A 1 104 ? -15.895 17.240 72.788 1.00 97.25 104 GLN A C 1
ATOM 760 O O . GLN A 1 104 ? -16.573 16.275 72.434 1.00 97.25 104 GLN A O 1
ATOM 765 N N . LEU A 1 105 ? -15.680 18.281 71.985 1.00 96.62 105 LEU A N 1
ATOM 766 C CA . LEU A 1 105 ? -16.222 18.380 70.627 1.00 96.62 105 LEU A CA 1
ATOM 767 C C . LEU A 1 105 ? -15.098 18.510 69.603 1.00 96.62 105 LEU A C 1
ATOM 769 O O . LEU A 1 105 ? -14.163 19.268 69.830 1.00 96.62 105 LEU A O 1
ATOM 773 N N . ALA A 1 106 ? -15.221 17.830 68.469 1.00 96.00 106 ALA A N 1
ATOM 774 C CA . ALA A 1 106 ? -14.310 17.885 67.330 1.00 96.00 106 ALA A CA 1
ATOM 775 C C . ALA A 1 106 ? -15.001 18.465 66.082 1.00 96.00 106 ALA A C 1
ATOM 777 O O . ALA A 1 106 ? -16.231 18.434 65.969 1.00 96.00 106 ALA A O 1
ATOM 778 N N . ALA A 1 107 ? -14.216 18.985 65.134 1.00 93.44 107 ALA A N 1
ATOM 779 C CA . ALA A 1 107 ? -14.731 19.579 63.896 1.00 93.44 107 ALA A CA 1
ATOM 780 C C . ALA A 1 107 ? -15.174 18.529 62.857 1.00 93.44 107 ALA A C 1
ATOM 782 O O . ALA A 1 107 ? -16.116 18.772 62.103 1.00 93.44 107 ALA A O 1
ATOM 783 N N . SER A 1 108 ? -14.543 17.350 62.843 1.00 92.25 108 SER A N 1
ATOM 784 C CA . SER A 1 108 ? -14.912 16.215 61.990 1.00 92.25 108 SER A CA 1
ATOM 785 C C . SER A 1 108 ? -14.951 14.889 62.763 1.00 92.25 108 SER A C 1
ATOM 787 O O . SER A 1 108 ? -14.390 14.765 63.854 1.00 92.25 108 SER A O 1
ATOM 789 N N . ALA A 1 109 ? -15.585 13.865 62.182 1.00 82.19 109 ALA A N 1
ATOM 790 C CA . ALA A 1 109 ? -15.585 12.512 62.744 1.00 82.19 109 ALA A CA 1
ATOM 791 C C . ALA A 1 109 ? -14.182 11.870 62.754 1.00 82.19 109 ALA A C 1
ATOM 793 O O . ALA A 1 109 ? -13.900 11.020 63.597 1.00 82.19 109 ALA A O 1
ATOM 794 N N . ALA A 1 110 ? -13.297 12.278 61.835 1.00 87.69 110 ALA A N 1
ATOM 795 C CA . ALA A 1 110 ? -11.902 11.845 61.817 1.00 87.69 110 ALA A CA 1
ATOM 796 C C . ALA A 1 110 ? -11.119 12.468 62.984 1.00 87.69 110 ALA A C 1
ATOM 798 O O . ALA A 1 110 ? -10.425 11.751 63.701 1.00 87.69 110 ALA A O 1
ATOM 799 N N . ASP A 1 111 ? -11.310 13.768 63.231 1.00 86.25 111 ASP A N 1
ATOM 800 C CA . ASP A 1 111 ? -10.714 14.473 64.373 1.00 86.25 111 ASP A CA 1
ATOM 801 C C . ASP A 1 111 ? -11.182 13.874 65.705 1.00 86.25 111 ASP A C 1
ATOM 803 O O . ASP A 1 111 ? -10.364 13.651 66.595 1.00 86.25 111 ASP A O 1
ATOM 807 N N . ALA A 1 112 ? -12.472 13.532 65.827 1.00 90.38 112 ALA A N 1
ATOM 808 C CA . ALA A 1 112 ? -13.011 12.870 67.015 1.00 90.38 112 ALA A CA 1
ATOM 809 C C . ALA A 1 112 ? -12.326 11.519 67.286 1.00 90.38 112 ALA A C 1
ATOM 811 O O . ALA A 1 112 ? -11.836 11.286 68.388 1.00 90.38 112 ALA A O 1
ATOM 812 N N . LYS A 1 113 ? -12.206 10.662 66.261 1.00 86.62 113 LYS A N 1
ATOM 813 C CA . LYS A 1 113 ? -11.501 9.368 66.359 1.00 86.62 113 LYS A CA 1
ATOM 814 C C . LYS A 1 113 ? -9.997 9.512 66.620 1.00 86.62 113 LYS A C 1
ATOM 816 O O . LYS A 1 113 ? -9.389 8.598 67.168 1.00 86.62 113 LYS A O 1
ATOM 821 N N . ALA A 1 114 ? -9.401 10.645 66.250 1.00 85.81 114 ALA A N 1
ATOM 822 C CA . ALA A 1 114 ? -8.015 10.994 66.553 1.00 85.81 114 ALA A CA 1
ATOM 823 C C . ALA A 1 114 ? -7.834 11.700 67.918 1.00 85.81 114 ALA A C 1
ATOM 825 O O . ALA A 1 114 ? -6.703 12.006 68.296 1.00 85.81 114 ALA A O 1
ATOM 826 N N . GLY A 1 115 ? -8.916 11.975 68.661 1.00 89.31 115 GLY A N 1
ATOM 827 C CA . GLY A 1 115 ? -8.880 12.697 69.940 1.00 89.31 115 GLY A CA 1
ATOM 828 C C . GLY A 1 115 ? -8.591 14.203 69.821 1.00 89.31 115 GLY A C 1
ATOM 829 O O . GLY A 1 115 ? -8.189 14.833 70.800 1.00 89.31 115 GLY A O 1
ATOM 830 N N . ILE A 1 116 ? -8.771 14.794 68.637 1.00 93.31 116 ILE A N 1
ATOM 831 C CA . ILE A 1 116 ? -8.458 16.198 68.340 1.00 93.31 116 ILE A CA 1
ATOM 832 C C . ILE A 1 116 ? -9.690 17.072 68.625 1.00 93.31 116 ILE A C 1
ATOM 834 O O . ILE A 1 116 ? -10.577 17.244 67.788 1.00 93.31 116 ILE A O 1
ATOM 838 N N . ALA A 1 117 ? -9.748 17.635 69.832 1.00 94.69 117 ALA A N 1
ATOM 839 C CA . ALA A 1 117 ? -10.835 18.515 70.260 1.00 94.69 117 ALA A CA 1
ATOM 840 C C . ALA A 1 117 ? -10.670 19.976 69.791 1.00 94.69 117 ALA A C 1
ATOM 842 O O . ALA A 1 117 ? -9.570 20.528 69.752 1.00 94.69 117 ALA A O 1
ATOM 843 N N . VAL A 1 118 ? -11.799 20.638 69.534 1.00 95.19 118 VAL A N 1
ATOM 844 C CA . VAL A 1 118 ? -11.923 22.089 69.352 1.00 95.19 118 VAL A CA 1
ATOM 845 C C . VAL A 1 118 ? -11.592 22.797 70.667 1.00 95.19 118 VAL A C 1
ATOM 847 O O . VAL A 1 118 ? -12.170 22.504 71.715 1.00 95.19 118 VAL A O 1
ATOM 850 N N . THR A 1 119 ? -10.682 23.768 70.608 1.00 95.38 119 THR A N 1
ATOM 851 C CA . THR A 1 119 ? -10.303 24.588 71.765 1.00 95.38 119 THR A CA 1
ATOM 852 C C . THR A 1 119 ? -11.442 25.511 72.188 1.00 95.38 119 THR A C 1
ATOM 854 O O . THR A 1 119 ? -11.850 26.392 71.427 1.00 95.38 119 THR A O 1
ATOM 857 N N . LEU A 1 120 ? -11.913 25.356 73.427 1.00 94.44 120 LEU A N 1
ATOM 858 C CA . LEU A 1 120 ? -12.947 26.212 74.002 1.00 94.44 120 LEU A CA 1
ATOM 859 C C . LEU A 1 120 ? -12.314 27.456 74.644 1.00 94.44 120 LEU A C 1
ATOM 861 O O . LEU A 1 120 ? -11.391 27.360 75.451 1.00 94.44 120 LEU A O 1
ATOM 865 N N . THR A 1 121 ? -12.813 28.641 74.293 1.00 91.19 121 THR A N 1
ATOM 866 C CA . THR A 1 121 ? -12.247 29.945 74.695 1.00 91.19 121 THR A CA 1
ATOM 867 C C . THR A 1 121 ? -13.100 30.717 75.709 1.00 91.19 121 THR A C 1
ATOM 869 O O . THR A 1 121 ? -12.707 31.792 76.155 1.00 91.19 121 THR A O 1
ATOM 872 N N . GLY A 1 122 ? -14.247 30.169 76.122 1.00 87.75 122 GLY A N 1
ATOM 873 C CA . GLY A 1 122 ? -15.088 30.711 77.195 1.00 87.75 122 GLY A CA 1
ATOM 874 C C . GLY A 1 122 ? -16.303 29.823 77.476 1.00 87.75 122 GLY A C 1
ATOM 875 O O . GLY A 1 122 ? -16.743 29.095 76.596 1.00 87.75 122 GLY A O 1
ATOM 876 N N . SER A 1 123 ? -16.872 29.876 78.682 1.00 84.31 123 SER A N 1
ATOM 877 C CA . SER A 1 123 ? -17.965 28.980 79.113 1.00 84.31 123 SER A CA 1
ATOM 878 C C . SER A 1 123 ? -19.362 29.334 78.580 1.00 84.31 123 SER A C 1
ATOM 880 O O . SER A 1 123 ? -20.299 28.552 78.742 1.00 84.31 123 SER A O 1
ATOM 882 N N . GLY A 1 124 ? -19.535 30.533 78.017 1.00 85.62 124 GLY A N 1
ATOM 883 C CA . GLY A 1 124 ? -20.855 31.119 77.771 1.00 85.62 124 GLY A CA 1
ATOM 884 C C . GLY A 1 124 ? -21.625 31.434 79.063 1.00 85.62 124 GLY A C 1
ATOM 885 O O . GLY A 1 124 ? -21.088 31.340 80.172 1.00 85.62 124 GLY A O 1
ATOM 886 N N . SER A 1 125 ? -22.893 31.824 78.919 1.00 83.56 125 SER A N 1
ATOM 887 C CA . SER A 1 125 ? -23.812 32.140 80.021 1.00 83.56 125 SER A CA 1
ATOM 888 C C . SER A 1 125 ? -25.272 31.914 79.611 1.00 83.56 125 SER A C 1
ATOM 890 O O . SER A 1 125 ? -25.631 32.099 78.453 1.00 83.56 125 SER A O 1
ATOM 892 N N . GLY A 1 126 ? -26.137 31.523 80.549 1.00 84.62 126 GLY A N 1
ATOM 893 C CA . GLY A 1 126 ? -27.513 31.112 80.234 1.00 84.62 126 GLY A CA 1
ATOM 894 C C . GLY A 1 126 ? -27.609 29.666 79.727 1.00 84.62 126 GLY A C 1
ATOM 895 O O . GLY A 1 126 ? -26.669 28.887 79.863 1.00 84.62 126 GLY A O 1
ATOM 896 N N . SER A 1 127 ? -28.776 29.285 79.193 1.00 86.19 127 SER A N 1
ATOM 897 C CA . SER A 1 127 ? -29.056 27.898 78.781 1.00 86.19 127 SER A CA 1
ATOM 898 C C . SER A 1 127 ? -28.439 27.550 77.426 1.00 86.19 127 SER A C 1
ATOM 900 O O . SER A 1 127 ? -28.580 28.292 76.453 1.00 86.19 127 SER A O 1
ATOM 902 N N . GLN A 1 128 ? -27.790 26.390 77.364 1.00 89.56 128 GLN A N 1
ATOM 903 C CA . GLN A 1 128 ? -27.100 25.872 76.185 1.00 89.56 128 GLN A CA 1
ATOM 904 C C . GLN A 1 128 ? -27.341 24.364 76.081 1.00 89.56 128 GLN A C 1
ATOM 906 O O . GLN A 1 128 ? -27.499 23.692 77.106 1.00 89.56 128 GLN A O 1
ATOM 911 N N . PHE A 1 129 ? -27.357 23.834 74.862 1.00 89.94 129 PHE A N 1
ATOM 912 C CA . PHE A 1 129 ? -27.747 22.457 74.579 1.00 89.94 129 PHE A CA 1
ATOM 913 C C . PHE A 1 129 ? -26.812 21.794 73.567 1.00 89.94 129 PHE A C 1
ATOM 915 O O . PHE A 1 129 ? -26.313 22.435 72.641 1.00 89.94 129 PHE A O 1
ATOM 922 N N . LEU A 1 130 ? -26.651 20.484 73.718 1.00 90.56 130 LEU A N 1
ATOM 923 C CA . LEU A 1 130 ? -26.222 19.585 72.655 1.00 90.56 130 LEU A CA 1
ATOM 924 C C . LEU A 1 130 ? -27.454 18.818 72.174 1.00 90.56 130 LEU A C 1
ATOM 926 O O . LEU A 1 130 ? -28.199 18.271 72.992 1.00 90.56 130 LEU A O 1
ATOM 930 N N . LEU A 1 131 ? -27.687 18.821 70.864 1.00 88.56 131 LEU A N 1
ATOM 931 C CA . LEU A 1 131 ? -28.756 18.070 70.218 1.00 88.56 131 LEU A CA 1
ATOM 932 C C . LEU A 1 131 ? -28.173 16.873 69.471 1.00 88.56 131 LEU A C 1
ATOM 934 O O . LEU A 1 131 ? -27.267 17.027 68.655 1.00 88.56 131 LEU A O 1
ATOM 938 N N . ASP A 1 132 ? -28.743 15.705 69.710 1.00 85.62 132 ASP A N 1
ATOM 939 C CA . ASP A 1 132 ? -28.582 14.515 68.893 1.00 85.62 132 ASP A CA 1
ATOM 940 C C . ASP A 1 132 ? -29.589 14.573 67.726 1.00 85.62 132 ASP A C 1
ATOM 942 O O . ASP A 1 132 ? -30.800 14.451 67.955 1.00 85.62 132 ASP A O 1
ATOM 946 N N . PRO A 1 133 ? -29.135 14.758 66.472 1.00 72.88 133 PRO A N 1
ATOM 947 C CA . PRO A 1 133 ? -30.025 14.801 65.318 1.00 72.88 133 PRO A CA 1
ATOM 948 C C . PRO A 1 133 ? -30.666 13.439 64.998 1.00 72.88 133 PRO A C 1
ATOM 950 O O . PRO A 1 133 ? -31.661 13.407 64.276 1.00 72.88 133 PRO A O 1
ATOM 953 N N . SER A 1 134 ? -30.144 12.326 65.531 1.00 70.06 134 SER A N 1
ATOM 954 C CA . SER A 1 134 ? -30.733 10.988 65.379 1.00 70.06 134 SER A CA 1
ATOM 955 C C . SER A 1 134 ? -31.894 10.724 66.351 1.00 70.06 134 SER A C 1
ATOM 957 O O . SER A 1 134 ? -32.722 9.848 66.102 1.00 70.06 134 SER A O 1
ATOM 959 N N . ARG A 1 135 ? -32.012 11.509 67.434 1.00 72.75 135 ARG A N 1
ATOM 960 C CA . ARG A 1 135 ? -33.012 11.331 68.505 1.00 72.75 135 ARG A CA 1
ATOM 961 C C . ARG A 1 135 ? -34.047 12.461 68.545 1.00 72.75 135 ARG A C 1
ATOM 963 O O . ARG A 1 135 ? -34.179 13.182 69.533 1.00 72.75 135 ARG A O 1
ATOM 970 N N . THR A 1 136 ? -34.819 12.582 67.469 1.00 71.75 136 THR A N 1
ATOM 971 C CA . THR A 1 136 ? -36.017 13.441 67.396 1.00 71.75 136 THR A CA 1
ATOM 972 C C . THR A 1 136 ? -37.289 12.671 67.771 1.00 71.75 136 THR A C 1
ATOM 974 O O . THR A 1 136 ? -37.281 11.445 67.893 1.00 71.75 136 THR A O 1
ATOM 977 N N . HIS A 1 137 ? -38.411 13.373 67.949 1.00 73.44 137 HIS A N 1
ATOM 978 C CA . HIS A 1 137 ? -39.727 12.741 68.042 1.00 73.44 137 HIS A CA 1
ATOM 979 C C . HIS A 1 137 ? -40.583 13.007 66.800 1.00 73.44 137 HIS A C 1
ATOM 981 O O . HIS A 1 137 ? -40.672 14.123 66.298 1.00 73.44 137 HIS A O 1
ATOM 987 N N . SER A 1 138 ? -41.338 12.002 66.369 1.00 72.81 138 SER A N 1
ATOM 988 C CA . SER A 1 138 ? -42.270 12.113 65.236 1.00 72.81 138 SER A CA 1
ATOM 989 C C . SER A 1 138 ? -43.690 12.558 65.640 1.00 72.81 138 SER A C 1
ATOM 991 O O . SER A 1 138 ? -44.633 12.314 64.889 1.00 72.81 138 SER A O 1
ATOM 993 N N . TYR A 1 139 ? -43.883 13.118 66.847 1.00 76.44 139 TYR A N 1
ATOM 994 C CA . TYR A 1 139 ? -45.222 13.496 67.326 1.00 76.44 139 TYR A CA 1
ATOM 995 C C . TYR A 1 139 ? -45.810 14.655 66.519 1.00 76.44 139 TYR A C 1
ATOM 997 O O . TYR A 1 139 ? -45.076 15.520 66.043 1.00 76.44 139 TYR A O 1
ATOM 1005 N N . LYS A 1 140 ? -47.140 14.680 66.425 1.00 80.94 140 LYS A N 1
ATOM 1006 C CA . LYS A 1 140 ? -47.939 15.807 65.931 1.00 80.94 140 LYS A CA 1
ATOM 1007 C C . LYS A 1 140 ? -48.798 16.379 67.062 1.00 80.94 140 LYS A C 1
ATOM 1009 O O . LYS A 1 140 ? -49.060 15.703 68.058 1.00 80.94 140 LYS A O 1
ATOM 1014 N N . ASP A 1 141 ? -49.237 17.627 66.906 1.00 81.44 141 ASP A N 1
ATOM 1015 C CA . ASP A 1 141 ? -50.227 18.223 67.808 1.00 81.44 141 ASP A CA 1
ATOM 1016 C C . ASP A 1 141 ? -51.509 17.382 67.819 1.00 81.44 141 ASP A C 1
ATOM 1018 O O . ASP A 1 141 ? -52.085 17.094 66.770 1.00 81.44 141 ASP A O 1
ATOM 1022 N N . GLY A 1 142 ? -51.956 16.999 69.015 1.00 77.50 142 GLY A N 1
ATOM 1023 C CA . GLY A 1 142 ? -53.139 16.165 69.212 1.00 77.50 142 GLY A CA 1
ATOM 1024 C C . GLY A 1 142 ? -52.893 14.652 69.176 1.00 77.50 142 GLY A C 1
ATOM 1025 O O . GLY A 1 142 ? -53.857 13.918 69.392 1.00 77.50 142 GLY A O 1
ATOM 1026 N N . ASP A 1 143 ? -51.657 14.170 68.968 1.00 81.56 143 ASP A N 1
ATOM 1027 C CA . ASP A 1 143 ? -51.323 12.744 69.136 1.00 81.56 143 ASP A CA 1
ATOM 1028 C C . ASP A 1 143 ? -51.693 12.281 70.560 1.00 81.56 143 ASP A C 1
ATOM 1030 O O . ASP A 1 143 ? -51.340 12.935 71.545 1.00 81.56 143 ASP A O 1
ATOM 1034 N N . GLU A 1 144 ? -52.370 11.139 70.692 1.00 82.31 144 GLU A N 1
ATOM 1035 C CA . GLU A 1 144 ? -52.676 10.537 71.995 1.00 82.31 144 GLU A CA 1
ATOM 1036 C C . GLU A 1 144 ? -51.535 9.607 72.442 1.00 82.31 144 GLU A C 1
ATOM 1038 O O . GLU A 1 144 ? -51.072 8.753 71.683 1.00 82.31 144 GLU A O 1
ATOM 1043 N N . VAL A 1 145 ? -51.083 9.762 73.688 1.00 82.62 145 VAL A N 1
ATOM 1044 C CA . VAL A 1 145 ? -50.006 8.971 74.298 1.00 82.62 145 VAL A CA 1
ATOM 1045 C C . VAL A 1 145 ? -50.396 8.491 75.690 1.00 82.62 145 VAL A C 1
ATOM 1047 O O . VAL A 1 145 ? -50.949 9.239 76.491 1.00 82.62 145 VAL A O 1
ATOM 1050 N N . THR A 1 146 ? -50.060 7.247 76.017 1.00 81.12 146 THR A N 1
ATOM 1051 C CA . THR A 1 146 ? -50.190 6.695 77.372 1.00 81.12 146 THR A CA 1
ATOM 1052 C C . THR A 1 146 ? -48.860 6.858 78.105 1.00 81.12 146 THR A C 1
ATOM 1054 O O . THR A 1 146 ? -47.802 6.525 77.565 1.00 81.12 146 THR A O 1
ATOM 1057 N N . TYR A 1 147 ? -48.892 7.391 79.326 1.00 81.50 147 TYR A N 1
ATOM 1058 C CA . TYR A 1 147 ? -47.693 7.583 80.141 1.00 81.50 147 TYR A CA 1
ATOM 1059 C C . TYR A 1 147 ? -47.338 6.329 80.947 1.00 81.50 147 TYR A C 1
ATOM 1061 O O . TYR A 1 147 ? -48.194 5.784 81.640 1.00 81.50 147 TYR A O 1
ATOM 1069 N N . GLN A 1 148 ? -46.069 5.905 80.927 1.00 74.31 148 GLN A N 1
ATOM 1070 C CA . GLN A 1 148 ? -45.571 4.837 81.799 1.00 74.31 148 GLN A CA 1
ATOM 1071 C C . GLN A 1 148 ? -44.318 5.213 82.594 1.00 74.31 148 GLN A C 1
ATOM 1073 O O . GLN A 1 148 ? -43.321 5.730 82.078 1.00 74.31 148 GLN A O 1
ATOM 1078 N N . THR A 1 149 ? -44.357 4.846 83.874 1.00 69.56 149 THR A N 1
ATOM 1079 C CA . THR A 1 149 ? -43.224 4.857 84.800 1.00 69.56 149 THR A CA 1
ATOM 1080 C C . THR A 1 149 ? -42.413 3.576 84.663 1.00 69.56 149 THR A C 1
ATOM 1082 O O . THR A 1 149 ? -42.933 2.493 84.923 1.00 69.56 149 THR A O 1
ATOM 1085 N N . VAL A 1 150 ? -41.132 3.692 84.303 1.00 62.19 150 VAL A N 1
ATOM 1086 C CA . VAL A 1 150 ? -40.218 2.540 84.154 1.00 62.19 150 VAL A CA 1
ATOM 1087 C C . VAL A 1 150 ? -39.346 2.322 85.404 1.00 62.19 150 VAL A C 1
ATOM 1089 O O . VAL A 1 150 ? -38.576 1.368 85.473 1.00 62.19 150 VAL A O 1
ATOM 1092 N N . SER A 1 151 ? -39.467 3.194 86.410 1.00 56.53 151 SER A N 1
ATOM 1093 C CA . SER A 1 151 ? -38.859 3.066 87.741 1.00 56.53 151 SER A CA 1
ATOM 1094 C C . SER A 1 151 ? -39.778 3.693 88.816 1.00 56.53 151 SER A C 1
ATOM 1096 O O . SER A 1 151 ? -40.779 4.317 88.454 1.00 56.53 151 SER A O 1
ATOM 1098 N N . PRO A 1 152 ? -39.480 3.556 90.129 1.00 55.66 152 PRO A N 1
ATOM 1099 C CA . PRO A 1 152 ? -40.363 4.010 91.218 1.00 55.66 152 PRO A CA 1
ATOM 1100 C C . PRO A 1 152 ? -40.644 5.523 91.291 1.00 55.66 152 PRO A C 1
ATOM 1102 O O . PRO A 1 152 ? -41.477 5.944 92.090 1.00 55.66 152 PRO A O 1
ATOM 1105 N N . SER A 1 153 ? -39.945 6.344 90.504 1.00 62.72 153 SER A N 1
ATOM 1106 C CA . SER A 1 153 ? -40.050 7.807 90.500 1.00 62.72 153 SER A CA 1
ATOM 1107 C C . SER A 1 153 ? -40.364 8.315 89.089 1.00 62.72 153 SER A C 1
ATOM 1109 O O . SER A 1 153 ? -39.464 8.448 88.256 1.00 62.72 153 SER A O 1
ATOM 1111 N N . GLY A 1 154 ? -41.646 8.570 88.820 1.00 68.94 154 GLY A N 1
ATOM 1112 C CA . GLY A 1 154 ? -42.126 9.109 87.545 1.00 68.94 154 GLY A CA 1
ATOM 1113 C C . GLY A 1 154 ? -41.940 10.619 87.380 1.00 68.94 154 GLY A C 1
ATOM 1114 O O . GLY A 1 154 ? -41.442 11.305 88.269 1.00 68.94 154 GLY A O 1
ATOM 1115 N N . ILE A 1 155 ? -42.396 11.128 86.234 1.00 77.19 155 ILE A N 1
ATOM 1116 C CA . ILE A 1 155 ? -42.552 12.558 85.956 1.00 77.19 155 ILE A CA 1
ATOM 1117 C C . ILE A 1 155 ? -43.766 13.047 86.750 1.00 77.19 155 ILE A C 1
ATOM 1119 O O . ILE A 1 155 ? -44.903 12.707 86.416 1.00 77.19 155 ILE A O 1
ATOM 1123 N N . GLY A 1 156 ? -43.547 13.838 87.799 1.00 76.62 156 GLY A N 1
ATOM 1124 C CA . GLY A 1 156 ? -44.649 14.419 88.564 1.00 76.62 156 GLY A CA 1
ATOM 1125 C C . GLY A 1 156 ? -45.495 15.357 87.698 1.00 76.62 156 GLY A C 1
ATOM 1126 O O . GLY A 1 156 ? -44.986 16.037 86.807 1.00 76.62 156 GLY A O 1
ATOM 1127 N N . GLY A 1 157 ? -46.807 15.350 87.941 1.00 78.69 157 GLY A N 1
ATOM 1128 C CA . GLY A 1 157 ? -47.817 15.930 87.046 1.00 78.69 157 GLY A CA 1
ATOM 1129 C C . GLY A 1 157 ? -48.438 14.905 86.087 1.00 78.69 157 GLY A C 1
ATOM 1130 O O . GLY A 1 157 ? -49.558 15.119 85.626 1.00 78.69 157 GLY A O 1
ATOM 1131 N N . LEU A 1 158 ? -47.777 13.764 85.849 1.00 84.56 158 LEU A N 1
ATOM 1132 C CA . LEU A 1 158 ? -48.314 12.643 85.072 1.00 84.56 158 LEU A CA 1
ATOM 1133 C C . LEU A 1 158 ? -48.663 11.450 85.977 1.00 84.56 158 LEU A C 1
ATOM 1135 O O . LEU A 1 158 ? -48.079 11.258 87.041 1.00 84.56 158 LEU A O 1
ATOM 1139 N N . SER A 1 159 ? -49.634 10.647 85.548 1.00 83.75 159 SER A N 1
ATOM 1140 C CA . SER A 1 159 ? -50.090 9.421 86.212 1.00 83.75 159 SER A CA 1
ATOM 1141 C C . SER A 1 159 ? -49.887 8.223 85.288 1.00 83.75 159 SER A C 1
ATOM 1143 O O . SER A 1 159 ? -50.164 8.302 84.091 1.00 83.75 159 SER A O 1
ATOM 1145 N N . THR A 1 160 ? -49.365 7.121 85.825 1.00 81.06 160 THR A N 1
ATOM 1146 C CA . THR A 1 160 ? -49.093 5.890 85.065 1.00 81.06 160 THR A CA 1
ATOM 1147 C C . THR A 1 160 ? -50.371 5.332 84.435 1.00 81.06 160 THR A C 1
ATOM 1149 O O . THR A 1 160 ? -51.458 5.469 84.996 1.00 81.06 160 THR A O 1
ATOM 1152 N N . ASP A 1 161 ? -50.234 4.758 83.240 1.00 76.94 161 ASP A N 1
ATOM 1153 C CA . ASP A 1 161 ? -51.298 4.201 82.395 1.00 76.94 161 ASP A CA 1
ATOM 1154 C C . ASP A 1 161 ? -52.439 5.191 82.068 1.00 76.94 161 ASP A C 1
ATOM 1156 O O . ASP A 1 161 ? -53.507 4.808 81.591 1.00 76.94 161 ASP A O 1
ATOM 1160 N N . THR A 1 162 ? -52.198 6.492 82.268 1.00 81.88 162 THR A N 1
ATOM 1161 C CA . THR A 1 162 ? -53.121 7.575 81.905 1.00 81.88 162 THR A CA 1
ATOM 1162 C C . THR A 1 162 ? -52.789 8.113 80.515 1.00 81.88 162 THR A C 1
ATOM 1164 O O . THR A 1 162 ? -51.617 8.241 80.145 1.00 81.88 162 THR A O 1
ATOM 1167 N N . LYS A 1 163 ? -53.834 8.429 79.745 1.00 85.00 163 LYS A N 1
ATOM 1168 C CA . LYS A 1 163 ? -53.739 9.026 78.409 1.00 85.00 163 LYS A CA 1
ATOM 1169 C C . LYS A 1 163 ? -53.587 10.545 78.482 1.00 85.00 163 LYS A C 1
ATOM 1171 O O . LYS A 1 163 ? -54.261 11.206 79.269 1.00 85.00 163 LYS A O 1
ATOM 1176 N N . TYR A 1 164 ? -52.740 11.078 77.614 1.00 88.12 164 TYR A N 1
ATOM 1177 C CA . TYR A 1 164 ? -52.449 12.495 77.443 1.00 88.12 164 TYR A CA 1
ATOM 1178 C C . TYR A 1 164 ? -52.407 12.843 75.956 1.00 88.12 164 TYR A C 1
ATOM 1180 O O . TYR A 1 164 ? -52.106 11.991 75.124 1.00 88.12 164 TYR A O 1
ATOM 1188 N N . PHE A 1 165 ? -52.656 14.107 75.628 1.00 85.62 165 PHE A N 1
ATOM 1189 C CA . PHE A 1 165 ? -52.534 14.627 74.269 1.00 85.62 165 PHE A CA 1
ATOM 1190 C C . PHE A 1 165 ? -51.252 15.440 74.131 1.00 85.62 165 PHE A C 1
ATOM 1192 O O . PHE A 1 165 ? -50.977 16.331 74.946 1.00 85.62 165 PHE A O 1
ATOM 1199 N N . VAL A 1 166 ? -50.472 15.121 73.103 1.00 87.56 166 VAL A N 1
ATOM 1200 C CA . VAL A 1 166 ? -49.207 15.781 72.794 1.00 87.56 166 VAL A CA 1
ATOM 1201 C C . VAL A 1 166 ? -49.457 17.160 72.204 1.00 87.56 166 VAL A C 1
ATOM 1203 O O . VAL A 1 166 ? -50.338 17.353 71.365 1.00 87.56 166 VAL A O 1
ATOM 1206 N N . LYS A 1 167 ? -48.627 18.110 72.626 1.00 87.00 167 LYS A N 1
ATOM 1207 C CA . LYS A 1 167 ? -48.438 19.392 71.963 1.00 87.00 167 LYS A CA 1
ATOM 1208 C C . LYS A 1 167 ? -46.968 19.542 71.586 1.00 87.00 167 LYS A C 1
ATOM 1210 O O . LYS A 1 167 ? -46.104 19.493 72.457 1.00 87.00 167 LYS A O 1
ATOM 1215 N N . VAL A 1 168 ? -46.671 19.681 70.307 1.00 86.38 168 VAL A N 1
ATOM 1216 C CA . VAL A 1 168 ? -45.314 19.799 69.772 1.00 86.38 168 VAL A CA 1
ATOM 1217 C C . VAL A 1 168 ? -44.786 21.215 70.009 1.00 86.38 168 VAL A C 1
ATOM 1219 O O . VAL A 1 168 ? -45.514 22.193 69.850 1.00 86.38 168 VAL A O 1
ATOM 1222 N N . VAL A 1 169 ? -43.516 21.335 70.405 1.00 83.88 169 VAL A N 1
ATOM 1223 C CA . VAL A 1 169 ? -42.824 22.630 70.545 1.00 83.88 169 VAL A CA 1
ATOM 1224 C C . VAL A 1 169 ? -41.754 22.779 69.465 1.00 83.88 169 VAL A C 1
ATOM 1226 O O . VAL A 1 169 ? -41.719 23.787 68.767 1.00 83.88 169 VAL A O 1
ATOM 1229 N N . ASP A 1 170 ? -40.902 21.767 69.314 1.00 81.81 170 ASP A N 1
ATOM 1230 C CA . ASP A 1 170 ? -39.905 21.635 68.247 1.00 81.81 170 ASP A CA 1
ATOM 1231 C C . ASP A 1 170 ? -39.717 20.137 67.912 1.00 81.81 170 ASP A C 1
ATOM 1233 O O . ASP A 1 170 ? -40.520 19.319 68.348 1.00 81.81 170 ASP A O 1
ATOM 1237 N N . ALA A 1 171 ? -38.711 19.743 67.122 1.00 77.62 171 ALA A N 1
ATOM 1238 C CA . ALA A 1 171 ? -38.477 18.330 66.768 1.00 77.62 171 ALA A CA 1
ATOM 1239 C C . ALA A 1 171 ? -37.937 17.462 67.931 1.00 77.62 171 ALA A C 1
ATOM 1241 O O . ALA A 1 171 ? -37.861 16.236 67.823 1.00 77.62 171 ALA A O 1
ATOM 1242 N N . ASN A 1 172 ? -37.537 18.095 69.035 1.00 82.44 172 ASN A N 1
ATOM 1243 C CA . ASN A 1 172 ? -36.875 17.490 70.186 1.00 82.44 172 ASN A CA 1
ATOM 1244 C C . ASN A 1 172 ? -37.619 17.774 71.504 1.00 82.44 172 ASN A C 1
ATOM 1246 O O . ASN A 1 172 ? -37.125 17.393 72.564 1.00 82.44 172 ASN A O 1
ATOM 1250 N N . THR A 1 173 ? -38.775 18.446 71.475 1.00 83.94 173 THR A N 1
ATOM 1251 C CA . THR A 1 173 ? -39.460 18.967 72.665 1.00 83.94 173 THR A CA 1
ATOM 1252 C C . THR A 1 173 ? -40.984 18.952 72.488 1.00 83.94 173 THR A C 1
ATOM 1254 O O . THR A 1 173 ? -41.517 19.558 71.558 1.00 83.94 173 THR A O 1
ATOM 1257 N N . ILE A 1 174 ? -41.700 18.350 73.444 1.00 87.62 174 ILE A N 1
ATOM 1258 C CA . ILE A 1 174 ? -43.173 18.369 73.529 1.00 87.62 174 ILE A CA 1
ATOM 1259 C C . ILE A 1 174 ? -43.668 18.918 74.869 1.00 87.62 174 ILE A C 1
ATOM 1261 O O . ILE A 1 174 ? -42.931 18.979 75.849 1.00 87.62 174 ILE A O 1
ATOM 1265 N N . GLN A 1 175 ? -44.956 19.230 74.935 1.00 90.12 175 GLN A N 1
ATOM 1266 C CA . GLN A 1 175 ? -45.755 19.368 76.150 1.00 90.12 175 GLN A CA 1
ATOM 1267 C C . GLN A 1 175 ? -46.863 18.304 76.140 1.00 90.12 175 GLN A C 1
ATOM 1269 O O . GLN A 1 175 ? -47.187 17.745 75.091 1.00 90.12 175 GLN A O 1
ATOM 1274 N N . LEU A 1 176 ? -47.473 18.040 77.296 1.00 89.12 176 LEU A N 1
ATOM 1275 C CA . LEU A 1 176 ? -48.622 17.138 77.422 1.00 89.12 176 LEU A CA 1
ATOM 1276 C C . LEU A 1 176 ? -49.828 17.878 78.000 1.00 89.12 176 LEU A C 1
ATOM 1278 O O . LEU A 1 176 ? -49.671 18.798 78.800 1.00 89.12 176 LEU A O 1
ATOM 1282 N N . SER A 1 177 ? -51.028 17.460 77.611 1.00 89.38 177 SER A N 1
ATOM 1283 C CA . SER A 1 177 ? -52.306 18.045 78.029 1.00 89.38 177 SER A CA 1
ATOM 1284 C C . SER A 1 177 ? -53.342 16.953 78.331 1.00 89.38 177 SER A C 1
ATOM 1286 O O . SER A 1 177 ? -53.242 15.835 77.830 1.00 89.38 177 SER A O 1
ATOM 1288 N N . LEU A 1 178 ? -54.339 17.254 79.173 1.00 88.19 178 LEU A N 1
ATOM 1289 C CA . LEU A 1 178 ? -55.413 16.305 79.533 1.00 88.19 178 LEU A CA 1
ATOM 1290 C C . LEU A 1 178 ? -56.512 16.178 78.461 1.00 88.19 178 LEU A C 1
ATOM 1292 O O . LEU A 1 178 ? -57.351 15.288 78.537 1.00 88.19 178 LEU A O 1
ATOM 1296 N N . THR A 1 179 ? -56.544 17.090 77.490 1.00 86.00 179 THR A N 1
ATOM 1297 C CA . THR A 1 179 ? -57.545 17.158 76.414 1.00 86.00 179 THR A CA 1
ATOM 1298 C C . THR A 1 179 ? -56.865 17.661 75.147 1.00 86.00 179 THR A C 1
ATOM 1300 O O . THR A 1 179 ? -55.970 18.499 75.241 1.00 86.00 179 THR A O 1
ATOM 1303 N N . SER A 1 180 ? -57.266 17.167 73.972 1.00 83.44 180 SER A N 1
ATOM 1304 C CA . SER A 1 180 ? -56.660 17.588 72.702 1.00 83.44 180 SER A CA 1
ATOM 1305 C C . SER A 1 180 ? -56.792 19.104 72.501 1.00 83.44 180 SER A C 1
ATOM 1307 O O . SER A 1 180 ? -57.878 19.664 72.656 1.00 83.44 180 SER A O 1
ATOM 1309 N N . GLY A 1 181 ? -55.670 19.776 72.223 1.00 74.88 181 GLY A N 1
ATOM 1310 C CA . GLY A 1 181 ? -55.580 21.241 72.131 1.00 74.88 181 GLY A CA 1
ATOM 1311 C C . GLY A 1 181 ? -55.651 22.001 73.467 1.00 74.88 181 GLY A C 1
ATOM 1312 O O . GLY A 1 181 ? -55.653 23.232 73.463 1.00 74.88 181 GLY A O 1
ATOM 1313 N N . GLY A 1 182 ? -55.711 21.304 74.606 1.00 82.12 182 GLY A N 1
ATOM 1314 C CA . GLY A 1 182 ? -55.830 21.901 75.935 1.00 82.12 182 GLY A CA 1
ATOM 1315 C C . GLY A 1 182 ? -54.550 22.564 76.462 1.00 82.12 182 GLY A C 1
ATOM 1316 O O . GLY A 1 182 ? -53.478 22.523 75.855 1.00 82.12 182 GLY A O 1
ATOM 1317 N N . ASN A 1 183 ? -54.655 23.167 77.650 1.00 84.81 183 ASN A N 1
ATOM 1318 C CA . ASN A 1 183 ? -53.504 23.754 78.340 1.00 84.81 183 ASN A CA 1
ATOM 1319 C C . ASN A 1 183 ? -52.465 22.683 78.716 1.00 84.81 183 ASN A C 1
ATOM 1321 O O . ASN A 1 183 ? -52.816 21.572 79.124 1.00 84.81 183 ASN A O 1
ATOM 1325 N N . ALA A 1 184 ? -51.184 23.050 78.619 1.00 86.69 184 ALA A N 1
ATOM 1326 C CA . ALA A 1 184 ? -50.074 22.191 79.012 1.00 86.69 184 ALA A CA 1
ATOM 1327 C C . ALA A 1 184 ? -50.079 21.921 80.526 1.00 86.69 184 ALA A C 1
ATOM 1329 O O . ALA A 1 184 ? -50.286 22.828 81.335 1.00 86.69 184 ALA A O 1
ATOM 1330 N N . ILE A 1 185 ? -49.818 20.671 80.899 1.00 87.50 185 ILE A N 1
ATOM 1331 C CA . ILE A 1 185 ? -49.696 20.215 82.283 1.00 87.50 185 ILE A CA 1
ATOM 1332 C C . ILE A 1 185 ? -48.379 20.731 82.869 1.00 87.50 185 ILE A C 1
ATOM 1334 O O . ILE A 1 185 ? -47.328 20.661 82.230 1.00 87.50 185 ILE A O 1
ATOM 1338 N N . THR A 1 186 ? -48.427 21.224 84.107 1.00 84.69 186 THR A N 1
ATOM 1339 C CA . THR A 1 186 ? -47.218 21.535 84.876 1.00 84.69 186 THR A CA 1
ATOM 1340 C C . THR A 1 186 ? -46.531 20.239 85.299 1.00 84.69 186 THR A C 1
ATOM 1342 O O . THR A 1 186 ? -47.122 19.426 86.009 1.00 84.69 186 THR A O 1
ATOM 1345 N N . LEU A 1 187 ? -45.285 20.057 84.868 1.00 82.25 187 LEU A N 1
ATOM 1346 C CA . LEU A 1 187 ? -44.457 18.891 85.173 1.00 82.25 187 LEU A CA 1
ATOM 1347 C C . LEU A 1 187 ? -43.458 19.230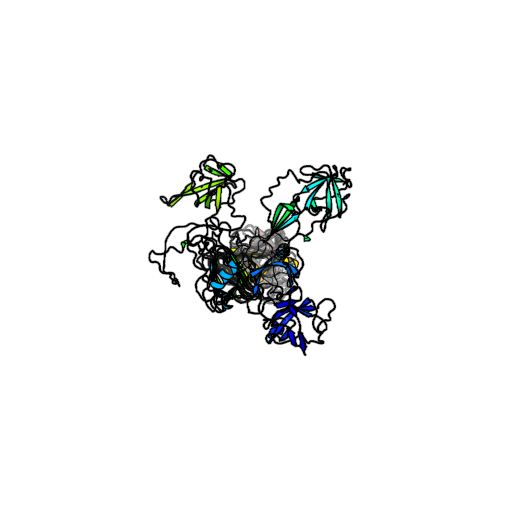 86.287 1.00 82.25 187 LEU A C 1
ATOM 1349 O O . LEU A 1 187 ? -42.988 20.365 86.380 1.00 82.25 187 LEU A O 1
ATOM 1353 N N . GLY A 1 188 ? -43.093 18.256 87.121 1.00 69.12 188 GLY A N 1
ATOM 1354 C CA . GLY A 1 188 ? -42.113 18.473 88.188 1.00 69.12 188 GLY A CA 1
ATOM 1355 C C . GLY A 1 188 ? -41.543 17.184 88.770 1.00 69.12 188 GLY A C 1
ATOM 1356 O O . GLY A 1 188 ? -42.272 16.229 88.993 1.00 69.12 188 GLY A O 1
ATOM 1357 N N . GLY A 1 189 ? -40.237 17.174 89.051 1.00 62.91 189 GLY A N 1
ATOM 1358 C CA . GLY A 1 189 ? -39.518 15.995 89.546 1.00 62.91 189 GLY A CA 1
ATOM 1359 C C . GLY A 1 189 ? -39.254 14.962 88.446 1.00 62.91 189 GLY A C 1
ATOM 1360 O O . GLY A 1 189 ? -40.178 14.344 87.924 1.00 62.91 189 GLY A O 1
ATOM 1361 N N . TYR A 1 190 ? -37.980 14.770 88.097 1.00 64.75 190 TYR A N 1
ATOM 1362 C CA . TYR A 1 190 ? -37.536 13.744 87.151 1.00 64.75 190 TYR A CA 1
ATOM 1363 C C . TYR A 1 190 ? -36.144 13.237 87.541 1.00 64.75 190 TYR A C 1
ATOM 1365 O O . TYR A 1 190 ? -35.170 13.984 87.474 1.00 64.75 190 TYR A O 1
ATOM 1373 N N . THR A 1 191 ? -36.060 11.977 87.976 1.00 56.38 191 THR A N 1
ATOM 1374 C CA . THR A 1 191 ? -34.817 11.318 88.428 1.00 56.38 191 THR A CA 1
ATOM 1375 C C . THR A 1 191 ? -34.779 9.830 88.040 1.00 56.38 191 THR A C 1
ATOM 1377 O O . THR A 1 191 ? -34.270 8.996 88.786 1.00 56.38 191 THR A O 1
ATOM 1380 N N . GLY A 1 192 ? -35.350 9.461 86.890 1.00 58.03 192 GLY A N 1
ATOM 1381 C CA . GLY A 1 192 ? -35.424 8.068 86.435 1.00 58.03 192 GLY A CA 1
ATOM 1382 C C . GLY A 1 192 ? -35.842 7.950 84.972 1.00 58.03 192 GLY A C 1
ATOM 1383 O O . GLY A 1 192 ? -36.088 8.955 84.322 1.00 58.03 192 GLY A O 1
ATOM 1384 N N . ALA A 1 193 ? -35.941 6.728 84.446 1.00 58.91 193 ALA A N 1
ATOM 1385 C CA . ALA A 1 193 ? -36.418 6.503 83.083 1.00 58.91 193 ALA A CA 1
ATOM 1386 C C . ALA A 1 193 ? -37.956 6.554 83.018 1.00 58.91 193 ALA A C 1
ATOM 1388 O O . ALA A 1 193 ? -38.646 5.805 83.715 1.00 58.91 193 ALA A O 1
ATOM 1389 N N . ALA A 1 194 ? -38.491 7.397 82.135 1.00 60.94 194 ALA A N 1
ATOM 1390 C CA . ALA A 1 194 ? -39.916 7.487 81.821 1.00 60.94 194 ALA A CA 1
ATOM 1391 C C . ALA A 1 194 ? -40.162 7.242 80.324 1.00 60.94 194 ALA A C 1
ATOM 1393 O O . ALA A 1 194 ? -39.286 7.511 79.500 1.00 60.94 194 ALA A O 1
ATOM 1394 N N . ARG A 1 195 ? -41.343 6.720 79.966 1.00 70.75 195 ARG A N 1
ATOM 1395 C CA . ARG A 1 195 ? -41.708 6.403 78.575 1.00 70.75 195 ARG A CA 1
ATOM 1396 C C . ARG A 1 195 ? -43.126 6.868 78.247 1.00 70.75 195 ARG A C 1
ATOM 1398 O O . ARG A 1 195 ? -44.011 6.862 79.100 1.00 70.75 195 ARG A O 1
ATOM 1405 N N . LEU A 1 196 ? -43.320 7.240 76.987 1.00 70.38 196 LEU A N 1
ATOM 1406 C CA . LEU A 1 196 ? -44.623 7.470 76.367 1.00 70.38 196 LEU A CA 1
ATOM 1407 C C . LEU A 1 196 ? -44.861 6.360 75.341 1.00 70.38 196 LEU A C 1
ATOM 1409 O O . LEU A 1 196 ? -43.925 5.955 74.648 1.00 70.38 196 LEU A O 1
ATOM 1413 N N . VAL A 1 197 ? -46.090 5.851 75.279 1.00 67.62 197 VAL A N 1
ATOM 1414 C CA . VAL A 1 197 ? -46.470 4.731 74.409 1.00 67.62 197 VAL A CA 1
ATOM 1415 C C . VAL A 1 197 ? -47.851 4.963 73.809 1.00 67.62 197 VAL A C 1
ATOM 1417 O O . VAL A 1 197 ? -48.810 5.220 74.533 1.00 67.62 197 VAL A O 1
ATOM 1420 N N . ASN A 1 198 ? -47.955 4.860 72.485 1.00 61.81 198 ASN A N 1
ATOM 1421 C CA . ASN A 1 198 ? -49.194 5.159 71.758 1.00 61.81 198 ASN A CA 1
ATOM 1422 C C . ASN A 1 198 ? -50.243 4.038 71.908 1.00 61.81 198 ASN A C 1
ATOM 1424 O O . ASN A 1 198 ? -51.437 4.314 71.927 1.00 61.81 198 ASN A O 1
ATOM 1428 N N . ASP A 1 199 ? -49.806 2.782 72.068 1.00 60.06 199 ASP A N 1
ATOM 1429 C CA . ASP A 1 199 ? -50.669 1.636 72.381 1.00 60.06 199 ASP A CA 1
ATOM 1430 C C . ASP A 1 199 ? -50.009 0.753 73.452 1.00 60.06 199 ASP A C 1
ATOM 1432 O O . ASP A 1 199 ? -48.946 0.156 73.249 1.00 60.06 199 ASP A O 1
ATOM 1436 N N . ILE A 1 200 ? -50.662 0.674 74.613 1.00 60.50 200 ILE A N 1
ATOM 1437 C CA . ILE A 1 200 ? -50.175 -0.057 75.783 1.00 60.50 200 ILE A CA 1
ATOM 1438 C C . ILE A 1 200 ? -50.337 -1.580 75.658 1.00 60.50 200 ILE A C 1
ATOM 1440 O O . ILE A 1 200 ? -49.537 -2.345 76.201 1.00 60.50 200 ILE A O 1
ATOM 1444 N N . ALA A 1 201 ? -51.349 -2.040 74.918 1.00 57.34 201 ALA A N 1
ATOM 1445 C CA . ALA A 1 201 ? -51.612 -3.456 74.702 1.00 57.34 201 ALA A CA 1
ATOM 1446 C C . ALA A 1 201 ? -50.606 -4.044 73.703 1.00 57.34 201 ALA A C 1
ATOM 1448 O O . ALA A 1 201 ? -50.073 -5.131 73.935 1.00 57.34 201 ALA A O 1
ATOM 1449 N N . LEU A 1 202 ? -50.285 -3.306 72.636 1.00 53.03 202 LEU A N 1
ATOM 1450 C CA . LEU A 1 202 ? -49.221 -3.655 71.688 1.00 53.03 202 LEU A CA 1
ATOM 1451 C C . LEU A 1 202 ? -47.836 -3.608 72.348 1.00 53.03 202 LEU A C 1
ATOM 1453 O O . LEU A 1 202 ? -47.057 -4.547 72.175 1.00 53.03 202 LEU A O 1
ATOM 1457 N N . PHE A 1 203 ? -47.546 -2.587 73.164 1.00 55.47 203 PHE A N 1
ATOM 1458 C CA . PHE A 1 203 ? -46.278 -2.486 73.895 1.00 55.47 203 PHE A CA 1
ATOM 1459 C C . PHE A 1 203 ? -46.036 -3.681 74.829 1.00 55.47 203 PHE A C 1
ATOM 1461 O O . PHE A 1 203 ? -45.013 -4.357 74.707 1.00 55.47 203 PHE A O 1
ATOM 1468 N N . ASN A 1 204 ? -46.996 -4.008 75.701 1.00 57.28 204 ASN A N 1
ATOM 1469 C CA . ASN A 1 204 ? -46.870 -5.136 76.632 1.00 57.28 204 ASN A CA 1
ATOM 1470 C C . ASN A 1 204 ? -46.738 -6.488 75.901 1.00 57.28 204 ASN A C 1
ATOM 1472 O O . ASN A 1 204 ? -46.039 -7.391 76.368 1.00 57.28 204 ASN A O 1
ATOM 1476 N N . LYS A 1 205 ? -47.361 -6.620 74.723 1.00 53.38 205 LYS A N 1
ATOM 1477 C CA . LYS A 1 205 ? -47.316 -7.820 73.873 1.00 53.38 205 LYS A CA 1
ATOM 1478 C C . LYS A 1 205 ? -46.011 -7.958 73.075 1.00 53.38 205 LYS A C 1
ATOM 1480 O O . LYS A 1 205 ? -45.632 -9.081 72.750 1.00 53.38 205 LYS A O 1
ATOM 1485 N N . MET A 1 206 ? -45.305 -6.860 72.796 1.00 44.25 206 MET A N 1
ATOM 1486 C CA . MET A 1 206 ? -43.953 -6.878 72.215 1.00 44.25 206 MET A CA 1
ATOM 1487 C C . MET A 1 206 ? -42.870 -7.048 73.291 1.00 44.25 206 MET A C 1
ATOM 1489 O O . MET A 1 206 ? -41.994 -7.897 73.148 1.00 44.25 206 MET A O 1
ATOM 1493 N N . SER A 1 207 ? -42.985 -6.337 74.419 1.00 48.78 207 SER A N 1
ATOM 1494 C CA . SER A 1 207 ? -42.048 -6.409 75.553 1.00 48.78 207 SER A CA 1
ATOM 1495 C C . SER A 1 207 ? -41.899 -7.814 76.151 1.00 48.78 207 SER A C 1
ATOM 1497 O O . SER A 1 207 ? -40.885 -8.101 76.784 1.00 48.78 207 SER A O 1
ATOM 1499 N N . THR A 1 208 ? -42.909 -8.674 75.996 1.00 46.28 208 THR A N 1
ATOM 1500 C CA . THR A 1 208 ? -42.915 -10.053 76.509 1.00 46.28 208 THR A CA 1
ATOM 1501 C C . THR A 1 208 ? -42.423 -11.095 75.503 1.00 46.28 208 THR A C 1
ATOM 1503 O O . THR A 1 208 ? -42.136 -12.215 75.915 1.00 46.28 208 THR A O 1
ATOM 1506 N N . ASN A 1 209 ? -42.294 -10.749 74.215 1.00 42.72 209 ASN A N 1
ATOM 1507 C CA . ASN A 1 209 ? -41.937 -11.691 73.144 1.00 42.72 209 ASN A CA 1
ATOM 1508 C C . ASN A 1 209 ? -40.608 -11.376 72.432 1.00 42.72 209 ASN A C 1
ATOM 1510 O O . ASN A 1 209 ? -40.113 -12.234 71.708 1.00 42.72 209 ASN A O 1
ATOM 1514 N N . SER A 1 210 ? -40.023 -10.190 72.640 1.00 40.88 210 SER A N 1
ATOM 1515 C CA . SER A 1 210 ? -38.837 -9.741 71.898 1.00 40.88 210 SER A CA 1
ATOM 1516 C C . SER A 1 210 ? -37.800 -9.074 72.808 1.00 40.88 210 SER A C 1
ATOM 1518 O O . SER A 1 210 ? -37.921 -7.896 73.146 1.00 40.88 210 SER A O 1
ATOM 1520 N N . LYS A 1 211 ? -36.739 -9.808 73.162 1.00 34.66 211 LYS A N 1
ATOM 1521 C CA . LYS A 1 211 ? -35.443 -9.222 73.536 1.00 34.66 211 LYS A CA 1
ATOM 1522 C C . LYS A 1 211 ? -34.471 -9.484 72.391 1.00 34.66 211 LYS A C 1
ATOM 1524 O O . LYS A 1 211 ? -33.992 -10.604 72.272 1.00 34.66 211 LYS A O 1
ATOM 1529 N N . PHE A 1 212 ? -34.201 -8.455 71.600 1.00 35.91 212 PHE A N 1
ATOM 1530 C CA . PHE A 1 212 ? -33.110 -8.434 70.629 1.00 35.91 212 PHE A CA 1
ATOM 1531 C C . PHE A 1 212 ? -31.991 -7.536 71.181 1.00 35.91 212 PHE A C 1
ATOM 1533 O O . PHE A 1 212 ? -32.287 -6.518 71.817 1.00 35.91 212 PHE A O 1
ATOM 1540 N N . SER A 1 213 ? -30.731 -7.946 71.028 1.00 38.34 213 SER A N 1
ATOM 1541 C CA . SER A 1 213 ? -29.549 -7.175 71.435 1.00 38.34 213 SER A CA 1
ATOM 1542 C C . SER A 1 213 ? -29.117 -6.212 70.315 1.00 38.34 213 SER A C 1
ATOM 1544 O O . SER A 1 213 ? -29.691 -6.198 69.228 1.00 38.34 213 SER A O 1
ATOM 1546 N N . ALA A 1 214 ? -28.095 -5.386 70.561 1.00 34.34 214 ALA A N 1
ATOM 1547 C CA . ALA A 1 214 ? -27.509 -4.540 69.516 1.00 34.34 214 ALA A CA 1
ATOM 1548 C C . ALA A 1 214 ? -26.786 -5.350 68.410 1.00 34.34 214 ALA A C 1
ATOM 1550 O O . ALA A 1 214 ? -26.573 -4.836 67.312 1.00 34.34 214 ALA A O 1
ATOM 1551 N N . GLU A 1 215 ? -26.450 -6.617 68.672 1.00 36.53 215 GLU A N 1
ATOM 1552 C CA . GLU A 1 215 ? -25.870 -7.539 67.686 1.00 36.53 215 GLU A CA 1
ATOM 1553 C C . GLU A 1 215 ? -26.932 -8.018 66.680 1.00 36.53 215 GLU A C 1
ATOM 1555 O O . GLU A 1 215 ? -26.620 -8.218 65.512 1.00 36.53 215 GLU A O 1
ATOM 1560 N N . ASP A 1 216 ? -28.209 -8.086 67.079 1.00 36.31 216 ASP A N 1
ATOM 1561 C CA . ASP A 1 216 ? -29.328 -8.448 66.191 1.00 36.31 216 ASP A CA 1
ATOM 1562 C C . ASP A 1 216 ? -29.724 -7.319 65.209 1.00 36.31 216 ASP A C 1
ATOM 1564 O O . ASP A 1 216 ? -30.575 -7.513 64.341 1.00 36.31 216 ASP A O 1
ATOM 1568 N N . LEU A 1 217 ? -29.136 -6.122 65.350 1.00 34.94 217 LEU A N 1
ATOM 1569 C CA . LEU A 1 217 ? -29.435 -4.929 64.542 1.00 34.94 217 LEU A CA 1
ATOM 1570 C C . LEU A 1 217 ? -28.267 -4.466 63.657 1.00 34.94 217 LEU A C 1
ATOM 1572 O O . LEU A 1 217 ? -28.372 -3.433 62.998 1.00 34.94 217 LEU A O 1
ATOM 1576 N N . SER A 1 218 ? -27.166 -5.220 63.605 1.00 27.80 218 SER A N 1
ATOM 1577 C CA . SER A 1 218 ? -26.022 -4.918 62.739 1.00 27.80 218 SER A CA 1
ATOM 1578 C C . SER A 1 218 ? -25.600 -6.147 61.930 1.00 27.80 218 SER A C 1
ATOM 1580 O O . SER A 1 218 ? -24.905 -7.033 62.417 1.00 27.80 218 SER A O 1
ATOM 1582 N N . PHE A 1 219 ? -25.996 -6.191 60.651 1.00 33.25 219 PHE A N 1
ATOM 1583 C CA . PHE A 1 219 ? -25.587 -7.234 59.700 1.00 33.25 219 PHE A CA 1
ATOM 1584 C C . PHE A 1 219 ? -24.112 -7.068 59.277 1.00 33.25 219 PHE A C 1
ATOM 1586 O O . PHE A 1 219 ? -23.795 -6.736 58.138 1.00 33.25 219 PHE A O 1
ATOM 1593 N N . SER A 1 220 ? -23.194 -7.323 60.210 1.00 30.88 220 SER A N 1
ATOM 1594 C CA . SER A 1 220 ? -21.786 -7.595 59.918 1.00 30.88 220 SER A CA 1
ATOM 1595 C C . SER A 1 220 ? -21.602 -9.104 59.798 1.00 30.88 220 SER A C 1
ATOM 1597 O O . SER A 1 220 ? -21.651 -9.832 60.792 1.00 30.88 220 SER A O 1
ATOM 1599 N N . ILE A 1 221 ? -21.428 -9.601 58.573 1.00 35.03 221 ILE A N 1
ATOM 1600 C CA . ILE A 1 221 ? -21.333 -11.040 58.334 1.00 35.03 221 ILE A CA 1
ATOM 1601 C C . ILE A 1 221 ? -19.868 -11.461 58.453 1.00 35.03 221 ILE A C 1
ATOM 1603 O O . ILE A 1 221 ? -19.072 -11.332 57.519 1.00 35.03 221 ILE A O 1
ATOM 1607 N N . GLY A 1 222 ? -19.507 -12.000 59.617 1.00 29.11 222 GLY A N 1
ATOM 1608 C CA . GLY A 1 222 ? -18.210 -12.634 59.842 1.00 29.11 222 GLY A CA 1
ATOM 1609 C C . GLY A 1 222 ? -18.045 -13.898 58.993 1.00 29.11 222 GLY A C 1
ATOM 1610 O O . GLY A 1 222 ? -18.311 -14.996 59.468 1.00 29.11 222 GLY A O 1
ATOM 1611 N N . GLY A 1 223 ? -17.620 -13.745 57.733 1.00 28.17 223 GLY A N 1
ATOM 1612 C CA . GLY A 1 223 ? -17.251 -14.847 56.831 1.00 28.17 223 GLY A CA 1
ATOM 1613 C C . GLY A 1 223 ? -18.382 -15.819 56.458 1.00 28.17 223 GLY A C 1
ATOM 1614 O O . GLY A 1 223 ? -18.097 -16.949 56.068 1.00 28.17 223 GLY A O 1
ATOM 1615 N N . GLY A 1 224 ? -19.645 -15.411 56.610 1.00 29.89 224 GLY A N 1
ATOM 1616 C CA . GLY A 1 224 ? -20.826 -16.259 56.422 1.00 29.89 224 GLY A CA 1
ATOM 1617 C C . GLY A 1 224 ? -21.567 -16.022 55.103 1.00 29.89 224 GLY A C 1
ATOM 1618 O O . GLY A 1 224 ? -21.654 -14.902 54.607 1.00 29.89 224 GLY A O 1
ATOM 1619 N N . LEU A 1 225 ? -22.141 -17.094 54.557 1.00 34.12 225 LEU A N 1
ATOM 1620 C CA . LEU A 1 225 ? -22.938 -17.100 53.329 1.00 34.12 225 LEU A CA 1
ATOM 1621 C C . LEU A 1 225 ? -24.231 -16.276 53.481 1.00 34.12 225 LEU A C 1
ATOM 1623 O O . LEU A 1 225 ? -25.121 -16.660 54.240 1.00 34.12 225 LEU A O 1
ATOM 1627 N N . LEU A 1 226 ? -24.382 -15.217 52.680 1.00 39.03 226 LEU A N 1
ATOM 1628 C CA . LEU A 1 226 ? -25.636 -14.471 52.515 1.00 39.03 226 LEU A CA 1
ATOM 1629 C C . LEU A 1 226 ? -26.620 -15.276 51.643 1.00 39.03 226 LEU A C 1
ATOM 1631 O O . LEU A 1 226 ? -26.953 -14.915 50.516 1.00 39.03 226 LEU A O 1
ATOM 1635 N N . THR A 1 227 ? -27.083 -16.417 52.158 1.00 32.81 227 THR A N 1
ATOM 1636 C CA . THR A 1 227 ? -28.173 -17.159 51.515 1.00 32.81 227 THR A CA 1
ATOM 1637 C C . THR A 1 227 ? -29.472 -16.402 51.743 1.00 32.81 227 THR A C 1
ATOM 1639 O O . THR A 1 227 ? -30.110 -16.534 52.790 1.00 32.81 227 THR A O 1
ATOM 1642 N N . ALA A 1 228 ? -29.899 -15.639 50.733 1.00 33.62 228 ALA A N 1
ATOM 1643 C CA . ALA A 1 228 ? -31.311 -15.325 50.577 1.00 33.62 228 ALA A CA 1
ATOM 1644 C C . ALA A 1 228 ? -32.075 -16.656 50.666 1.00 33.62 228 ALA A C 1
ATOM 1646 O O . ALA A 1 228 ? -31.781 -17.608 49.940 1.00 33.62 228 ALA A O 1
ATOM 1647 N N . THR A 1 229 ? -32.969 -16.777 51.649 1.00 29.44 229 THR A N 1
ATOM 1648 C CA . THR A 1 229 ? -33.583 -18.070 51.972 1.00 29.44 229 THR A CA 1
ATOM 1649 C C . THR A 1 229 ? -34.367 -18.573 50.765 1.00 29.44 229 THR A C 1
ATOM 1651 O O . THR A 1 229 ? -35.239 -17.872 50.266 1.00 29.44 229 THR A O 1
ATOM 1654 N N . ARG A 1 230 ? -34.054 -19.792 50.313 1.00 29.00 230 ARG A N 1
ATOM 1655 C CA . ARG A 1 230 ? -34.613 -20.460 49.127 1.00 29.00 230 ARG A CA 1
ATOM 1656 C C . ARG A 1 230 ? -36.153 -20.485 49.137 1.00 29.00 230 ARG A C 1
ATOM 1658 O O . ARG A 1 230 ? -36.751 -21.458 49.602 1.00 29.00 230 ARG A O 1
ATOM 1665 N N . ILE A 1 231 ? -36.806 -19.456 48.585 1.00 28.86 231 ILE A N 1
ATOM 1666 C CA . ILE A 1 231 ? -38.267 -19.432 48.411 1.00 28.86 231 ILE A CA 1
ATOM 1667 C C . ILE A 1 231 ? -38.629 -20.311 47.213 1.00 28.86 231 ILE A C 1
ATOM 1669 O O . ILE A 1 231 ? -38.753 -19.867 46.074 1.00 28.86 231 ILE A O 1
ATOM 1673 N N . THR A 1 232 ? -38.831 -21.595 47.493 1.00 30.44 232 THR A N 1
ATOM 1674 C CA . THR A 1 232 ? -39.355 -22.598 46.555 1.00 30.44 232 THR A CA 1
ATOM 1675 C C . THR A 1 232 ? -40.857 -22.390 46.304 1.00 30.44 232 THR A C 1
ATOM 1677 O O . THR A 1 232 ? -41.662 -23.269 46.583 1.00 30.44 232 THR A O 1
ATOM 1680 N N . SER A 1 233 ? -41.250 -21.208 45.804 1.00 28.47 233 SER A N 1
ATOM 1681 C CA . SER A 1 233 ? -42.578 -20.927 45.224 1.00 28.47 233 SER A CA 1
ATOM 1682 C C . SER A 1 233 ? -42.693 -19.490 44.672 1.00 28.47 233 SER A C 1
ATOM 1684 O O . SER A 1 233 ? -43.237 -18.608 45.330 1.00 28.47 233 SER A O 1
ATOM 1686 N N . GLY A 1 234 ? -42.290 -19.270 43.419 1.00 30.58 234 GLY A N 1
ATOM 1687 C CA . GLY A 1 234 ? -43.003 -18.352 42.510 1.00 30.58 234 GLY A CA 1
ATOM 1688 C C . GLY A 1 234 ? -42.964 -16.830 42.736 1.00 30.58 234 GLY A C 1
ATOM 1689 O O . GLY A 1 234 ? -43.618 -16.134 41.963 1.00 30.58 234 GLY A O 1
ATOM 1690 N N . THR A 1 235 ? -42.227 -16.298 43.714 1.00 35.59 235 THR A N 1
ATOM 1691 C CA . THR A 1 235 ? -42.045 -14.842 43.910 1.00 35.59 235 THR A CA 1
ATOM 1692 C C . THR A 1 235 ? -40.619 -14.375 43.618 1.00 35.59 235 THR A C 1
ATOM 1694 O O . THR A 1 235 ? -39.652 -15.095 43.861 1.00 35.59 235 THR A O 1
ATOM 1697 N N . GLU A 1 236 ? -40.528 -13.159 43.085 1.00 39.84 236 GLU A N 1
ATOM 1698 C CA . GLU A 1 236 ? -39.316 -12.421 42.711 1.00 39.84 236 GLU A CA 1
ATOM 1699 C C . GLU A 1 236 ? -38.321 -12.325 43.887 1.00 39.84 236 GLU A C 1
ATOM 1701 O O . GLU A 1 236 ? -38.715 -12.016 45.013 1.00 39.84 236 GLU A O 1
ATOM 1706 N N . VAL A 1 237 ? -37.036 -12.613 43.644 1.00 52.44 237 VAL A N 1
ATOM 1707 C CA . VAL A 1 237 ? -35.967 -12.517 44.658 1.00 52.44 237 VAL A CA 1
ATOM 1708 C C . VAL A 1 237 ? -35.068 -11.345 44.289 1.00 52.44 237 VAL A C 1
ATOM 1710 O O . VAL A 1 237 ? -34.282 -11.447 43.350 1.00 52.44 237 VAL A O 1
ATOM 1713 N N . ARG A 1 238 ? -35.183 -10.238 45.024 1.00 57.34 238 ARG A N 1
ATOM 1714 C CA . ARG A 1 238 ? -34.362 -9.039 44.823 1.00 57.34 238 ARG A CA 1
ATOM 1715 C C . ARG A 1 238 ? -33.377 -8.832 45.975 1.00 57.34 238 ARG A C 1
ATOM 1717 O O . ARG A 1 238 ? -33.735 -9.048 47.133 1.00 57.34 238 ARG A O 1
ATOM 1724 N N . ILE A 1 239 ? -32.155 -8.401 45.665 1.00 63.94 239 ILE A N 1
ATOM 1725 C CA . ILE A 1 239 ? -31.104 -8.060 46.635 1.00 63.94 239 ILE A CA 1
ATOM 1726 C C . ILE A 1 239 ? -30.817 -6.552 46.536 1.00 63.94 239 ILE A C 1
ATOM 1728 O O . ILE A 1 239 ? -29.932 -6.137 45.793 1.00 63.94 239 ILE A O 1
ATOM 1732 N N . GLU A 1 240 ? -31.583 -5.758 47.298 1.00 59.50 240 GLU A N 1
ATOM 1733 C CA . GLU A 1 240 ? -31.641 -4.277 47.223 1.00 59.50 240 GLU A CA 1
ATOM 1734 C C . GLU A 1 240 ? -31.083 -3.552 48.475 1.00 59.50 240 GLU A C 1
ATOM 1736 O O . GLU A 1 240 ? -31.195 -2.328 48.621 1.00 59.50 240 GLU A O 1
ATOM 1741 N N . SER A 1 241 ? -30.512 -4.306 49.422 1.00 52.19 241 SER A N 1
ATOM 1742 C CA . SER A 1 241 ? -30.032 -3.798 50.718 1.00 52.19 241 SER A CA 1
ATOM 1743 C C . SER A 1 241 ? -28.950 -2.720 50.586 1.00 52.19 241 SER A C 1
ATOM 1745 O O . SER A 1 241 ? -28.161 -2.719 49.649 1.00 52.19 241 SER A O 1
ATOM 1747 N N . ALA A 1 242 ? -28.858 -1.821 51.570 1.00 50.62 242 ALA A N 1
ATOM 1748 C CA . ALA A 1 242 ? -27.735 -0.888 51.661 1.00 50.62 242 ALA A CA 1
ATOM 1749 C C . ALA A 1 242 ? -26.421 -1.627 51.984 1.00 50.62 242 ALA A C 1
ATOM 1751 O O . ALA A 1 242 ? -26.319 -2.239 53.045 1.00 50.62 242 ALA A O 1
ATOM 1752 N N . ASN A 1 243 ? -25.449 -1.514 51.074 1.00 55.66 243 ASN A N 1
ATOM 1753 C CA . ASN A 1 243 ? -24.004 -1.709 51.239 1.00 55.66 243 ASN A CA 1
ATOM 1754 C C . ASN A 1 243 ? -23.583 -3.028 51.925 1.00 55.66 243 ASN A C 1
ATOM 1756 O O . ASN A 1 243 ? -23.502 -3.128 53.151 1.00 55.66 243 ASN A O 1
ATOM 1760 N N . VAL A 1 244 ? -23.230 -4.046 51.133 1.00 63.88 244 VAL A N 1
ATOM 1761 C CA . VAL A 1 244 ? -22.858 -5.377 51.645 1.00 63.88 244 VAL A CA 1
ATOM 1762 C C . VAL A 1 244 ? -21.351 -5.478 51.886 1.00 63.88 244 VAL A C 1
ATOM 1764 O O . VAL A 1 244 ? -20.559 -5.541 50.949 1.00 63.88 244 VAL A O 1
ATOM 1767 N N . THR A 1 245 ? -20.944 -5.561 53.156 1.00 59.84 245 THR A N 1
ATOM 1768 C CA . THR A 1 245 ? -19.537 -5.769 53.547 1.00 59.84 245 THR A CA 1
ATOM 1769 C C . THR A 1 245 ? -19.305 -7.192 54.062 1.00 59.84 245 THR A C 1
ATOM 1771 O O . THR A 1 245 ? -19.989 -7.645 54.979 1.00 59.84 245 THR A O 1
ATOM 1774 N N . ALA A 1 246 ? -18.307 -7.887 53.512 1.00 58.31 246 ALA A N 1
ATOM 1775 C CA . ALA A 1 246 ? -17.895 -9.227 53.920 1.00 58.31 246 ALA A CA 1
ATOM 1776 C C . ALA A 1 246 ? -16.369 -9.316 54.083 1.00 58.31 246 ALA A C 1
ATOM 1778 O O . ALA A 1 246 ? -15.609 -9.090 53.145 1.00 58.31 246 ALA A O 1
ATOM 1779 N N . GLY A 1 247 ? -15.896 -9.745 55.256 1.00 50.66 247 GLY A N 1
ATOM 1780 C CA . GLY A 1 247 ? -14.459 -9.941 55.520 1.00 50.66 247 GLY A CA 1
ATOM 1781 C C . GLY A 1 247 ? -13.814 -11.142 54.803 1.00 50.66 247 GLY A C 1
ATOM 1782 O O . GLY A 1 247 ? -12.641 -11.422 55.021 1.00 50.66 247 GLY A O 1
ATOM 1783 N N . GLY A 1 248 ? -14.573 -11.873 53.982 1.00 63.94 248 GLY A N 1
ATOM 1784 C CA . GLY A 1 248 ? -14.143 -13.079 53.271 1.00 63.94 248 GLY A CA 1
ATOM 1785 C C . GLY A 1 248 ? -14.799 -13.176 51.894 1.00 63.94 248 GLY A C 1
ATOM 1786 O O . GLY A 1 248 ? -14.996 -12.157 51.235 1.00 63.94 248 GLY A O 1
ATOM 1787 N N . LYS A 1 249 ? -15.130 -14.396 51.447 1.00 70.00 249 LYS A N 1
ATOM 1788 C CA . LYS A 1 249 ? -15.855 -14.607 50.186 1.00 70.00 249 LYS A CA 1
ATOM 1789 C C . LYS A 1 249 ? -17.281 -14.059 50.297 1.00 70.00 249 LYS A C 1
ATOM 1791 O O . LYS A 1 249 ? -18.001 -14.407 51.231 1.00 70.00 249 LYS A O 1
ATOM 1796 N N . LEU A 1 250 ? -17.686 -13.247 49.327 1.00 73.25 250 LEU A N 1
ATOM 1797 C CA . LEU A 1 250 ? -19.049 -12.752 49.166 1.00 73.25 250 LEU A CA 1
ATOM 1798 C C . LEU A 1 250 ? -19.788 -13.610 48.132 1.00 73.25 250 LEU A C 1
ATOM 1800 O O . LEU A 1 250 ? -19.226 -14.007 47.111 1.00 73.25 250 LEU A O 1
ATOM 1804 N N . THR A 1 251 ? -21.051 -13.936 48.393 1.00 70.88 251 THR A N 1
ATOM 1805 C CA . THR A 1 251 ? -21.888 -14.715 47.472 1.00 70.88 251 THR A CA 1
ATOM 1806 C C . THR A 1 251 ? -23.312 -14.174 47.505 1.00 70.88 251 THR A C 1
ATOM 1808 O O . THR A 1 251 ? -23.912 -14.116 48.576 1.00 70.88 251 THR A O 1
ATOM 1811 N N . LEU A 1 252 ? -23.822 -13.757 46.343 1.00 74.25 252 LEU A N 1
ATOM 1812 C CA . LEU A 1 252 ? -25.131 -13.123 46.163 1.00 74.25 252 LEU A CA 1
ATOM 1813 C C . LEU A 1 252 ? -25.955 -13.934 45.154 1.00 74.25 252 LEU A C 1
ATOM 1815 O O . LEU A 1 252 ? -25.557 -14.052 43.997 1.00 74.25 252 LEU A O 1
ATOM 1819 N N . LEU A 1 253 ? -27.083 -14.502 45.588 1.00 67.69 253 LEU A N 1
ATOM 1820 C CA . LEU A 1 253 ? -27.894 -15.428 44.788 1.00 67.69 253 LEU A CA 1
ATOM 1821 C C . LEU A 1 253 ? -29.346 -14.936 44.693 1.00 67.69 253 LEU A C 1
ATOM 1823 O O . LEU A 1 253 ? -30.091 -14.966 45.673 1.00 67.69 253 LEU A O 1
ATOM 1827 N N . ALA A 1 254 ? -29.745 -14.502 43.500 1.00 65.50 254 ALA A N 1
ATOM 1828 C CA . ALA A 1 254 ? -31.082 -14.045 43.141 1.00 65.50 254 ALA A CA 1
ATOM 1829 C C . ALA A 1 254 ? -31.720 -15.032 42.139 1.00 65.50 254 ALA A C 1
ATOM 1831 O O . ALA A 1 254 ? -31.873 -14.746 40.955 1.00 65.50 254 ALA A O 1
ATOM 1832 N N . GLU A 1 255 ? -32.055 -16.230 42.628 1.00 58.75 255 GLU A N 1
ATOM 1833 C CA . GLU A 1 255 ? -32.451 -17.410 41.825 1.00 58.75 255 GLU A CA 1
ATOM 1834 C C . GLU A 1 255 ? -33.958 -17.482 41.469 1.00 58.75 255 GLU A C 1
ATOM 1836 O O . GLU A 1 255 ? -34.412 -18.430 40.827 1.00 58.75 255 GLU A O 1
ATOM 1841 N N . GLY A 1 256 ? -34.770 -16.512 41.906 1.00 53.09 256 GLY A N 1
ATOM 1842 C CA . GLY A 1 256 ? -36.210 -16.458 41.606 1.00 53.09 256 GLY A CA 1
ATOM 1843 C C . GLY A 1 256 ? -36.510 -15.912 40.206 1.00 53.09 256 GLY A C 1
ATOM 1844 O O . GLY A 1 256 ? -35.691 -15.213 39.629 1.00 53.09 256 GLY A O 1
ATOM 1845 N N . LYS A 1 257 ? -37.712 -16.156 39.659 1.00 48.16 257 LYS A N 1
ATOM 1846 C CA . LYS A 1 257 ? -38.133 -15.562 38.373 1.00 48.16 257 LYS A CA 1
ATOM 1847 C C . LYS A 1 257 ? -38.148 -14.030 38.484 1.00 48.16 257 LYS A C 1
ATOM 1849 O O . LYS A 1 257 ? -38.947 -13.497 39.248 1.00 48.16 257 LYS A O 1
ATOM 1854 N N . GLY A 1 258 ? -37.311 -13.352 37.696 1.00 51.06 258 GLY A N 1
ATOM 1855 C CA . GLY A 1 258 ? -37.091 -11.903 37.814 1.00 51.06 258 GLY A CA 1
ATOM 1856 C C . GLY A 1 258 ? -36.011 -11.536 38.838 1.00 51.06 258 GLY A C 1
ATOM 1857 O O . GLY A 1 258 ? -36.029 -10.435 39.372 1.00 51.06 258 GLY A O 1
ATOM 1858 N N . GLY A 1 259 ? -35.103 -12.464 39.154 1.00 59.31 259 GLY A N 1
ATOM 1859 C CA . GLY A 1 259 ? -34.087 -12.275 40.179 1.00 59.31 259 GLY A CA 1
ATOM 1860 C C . GLY A 1 259 ? -33.136 -11.122 39.869 1.00 59.31 259 GLY A C 1
ATOM 1861 O O . GLY A 1 259 ? -32.537 -11.086 38.793 1.00 59.31 259 GLY A O 1
ATOM 1862 N N . PHE A 1 260 ? -33.004 -10.196 40.817 1.00 65.25 260 PHE A N 1
ATOM 1863 C CA . PHE A 1 260 ? -32.348 -8.903 40.631 1.00 65.25 260 PHE A CA 1
ATOM 1864 C C . PHE A 1 260 ? -31.311 -8.631 41.728 1.00 65.25 260 PHE A C 1
ATOM 1866 O O . PHE A 1 260 ? -31.565 -8.894 42.906 1.00 65.25 260 PHE A O 1
ATOM 1873 N N . ILE A 1 261 ? -30.155 -8.086 41.348 1.00 72.69 261 ILE A N 1
ATOM 1874 C CA . ILE A 1 261 ? -29.100 -7.624 42.262 1.00 72.69 261 ILE A CA 1
ATOM 1875 C C . ILE A 1 261 ? -28.793 -6.164 41.914 1.00 72.69 261 ILE A C 1
ATOM 1877 O O . ILE A 1 261 ? -28.498 -5.880 40.757 1.00 72.69 261 ILE A O 1
ATOM 1881 N N . GLY A 1 262 ? -28.870 -5.260 42.893 1.00 70.00 262 GLY A N 1
ATOM 1882 C CA . GLY A 1 262 ? -28.878 -3.804 42.682 1.00 70.00 262 GLY A CA 1
ATOM 1883 C C . GLY A 1 262 ? -30.105 -3.178 43.346 1.00 70.00 262 GLY A C 1
ATOM 1884 O O . GLY A 1 262 ? -30.834 -3.871 44.054 1.00 70.00 262 GLY A O 1
ATOM 1885 N N . ARG A 1 263 ? -30.400 -1.901 43.089 1.00 62.53 263 ARG A N 1
ATOM 1886 C CA . ARG A 1 263 ? -31.696 -1.287 43.439 1.00 62.53 263 ARG A CA 1
ATOM 1887 C C . ARG A 1 263 ? -32.508 -0.930 42.204 1.00 62.53 263 ARG A C 1
ATOM 1889 O O . ARG A 1 263 ? -31.970 -0.446 41.218 1.00 62.53 263 ARG A O 1
ATOM 1896 N N . ASP A 1 264 ? -33.814 -1.145 42.292 1.00 52.91 264 ASP A N 1
ATOM 1897 C CA . ASP A 1 264 ? -34.810 -0.733 41.302 1.00 52.91 264 ASP A CA 1
ATOM 1898 C C . ASP A 1 264 ? -36.003 -0.173 42.086 1.00 52.91 264 ASP A C 1
ATOM 1900 O O . ASP A 1 264 ? -36.925 -0.901 42.460 1.00 52.91 264 ASP A O 1
ATOM 1904 N N . THR A 1 265 ? -35.926 1.112 42.459 1.00 51.44 265 THR A N 1
ATOM 1905 C CA . THR A 1 265 ? -36.942 1.729 43.329 1.00 51.44 265 THR A CA 1
ATOM 1906 C C . THR A 1 265 ? -38.201 2.108 42.544 1.00 51.44 265 THR A C 1
ATOM 1908 O O . THR A 1 265 ? -38.213 2.194 41.314 1.00 51.44 265 THR A O 1
ATOM 1911 N N . THR A 1 266 ? -39.310 2.343 43.255 1.00 52.72 266 THR A N 1
ATOM 1912 C CA . THR A 1 266 ? -40.558 2.771 42.605 1.00 52.72 266 THR A CA 1
ATOM 1913 C C . THR A 1 266 ? -40.365 4.147 41.945 1.00 52.72 266 THR A C 1
ATOM 1915 O O . THR A 1 266 ? -39.988 5.084 42.650 1.00 52.72 266 THR A O 1
ATOM 1918 N N . PRO A 1 267 ? -40.660 4.320 40.640 1.00 59.28 267 PRO A N 1
ATOM 1919 C CA . PRO A 1 267 ? -40.294 5.540 39.922 1.00 59.28 267 PRO A CA 1
ATOM 1920 C C . PRO A 1 267 ? -40.925 6.816 40.495 1.00 59.28 267 PRO A C 1
ATOM 1922 O O . PRO A 1 267 ? -42.149 6.934 40.631 1.00 59.28 267 PRO A O 1
ATOM 1925 N N . ILE A 1 268 ? -40.091 7.815 40.783 1.00 67.75 268 ILE A N 1
ATOM 1926 C CA . ILE A 1 268 ? -40.494 9.073 41.413 1.00 67.75 268 ILE A CA 1
ATOM 1927 C C . ILE A 1 268 ? -41.052 10.015 40.345 1.00 67.75 268 ILE A C 1
ATOM 1929 O O . ILE A 1 268 ? -40.322 10.586 39.539 1.00 67.75 268 ILE A O 1
ATOM 1933 N N . SER A 1 269 ? -42.374 10.198 40.350 1.00 70.56 269 SER A N 1
ATOM 1934 C CA . SER A 1 269 ? -43.055 11.147 39.462 1.00 70.56 269 SER A CA 1
ATOM 1935 C C . SER A 1 269 ? -43.144 12.551 40.069 1.00 70.56 269 SER A C 1
ATOM 1937 O O . SER A 1 269 ? -43.749 12.732 41.126 1.00 70.56 269 SER A O 1
ATOM 1939 N N . ALA A 1 270 ? -42.641 13.558 39.359 1.00 71.25 270 ALA A N 1
ATOM 1940 C CA . ALA A 1 270 ? -42.697 14.979 39.691 1.00 71.25 270 ALA A CA 1
ATOM 1941 C C . ALA A 1 270 ? -43.547 15.744 38.659 1.00 71.25 270 ALA A C 1
ATOM 1943 O O . ALA A 1 270 ? -43.278 15.670 37.465 1.00 71.25 270 ALA A O 1
ATOM 1944 N N . PHE A 1 271 ? -44.573 16.477 39.106 1.00 71.94 271 PHE A N 1
ATOM 1945 C CA . PHE A 1 271 ? -45.520 17.186 38.231 1.00 71.94 271 PHE A CA 1
ATOM 1946 C C . PHE A 1 271 ? -45.322 18.705 38.279 1.00 71.94 271 PHE A C 1
ATOM 1948 O O . PHE A 1 271 ? -45.330 19.296 39.359 1.00 71.94 271 PHE A O 1
ATOM 1955 N N . ILE A 1 272 ? -45.202 19.338 37.109 1.00 66.94 272 ILE A N 1
ATOM 1956 C CA . ILE A 1 272 ? -45.087 20.791 36.936 1.00 66.94 272 ILE A CA 1
ATOM 1957 C C . ILE A 1 272 ? -46.312 21.310 36.156 1.00 66.94 272 ILE A C 1
ATOM 1959 O O . ILE A 1 272 ? -46.432 21.040 34.957 1.00 66.94 272 ILE A O 1
ATOM 1963 N N . PRO A 1 273 ? -47.231 22.056 36.796 1.00 60.28 273 PRO A N 1
ATOM 1964 C CA . PRO A 1 273 ? -48.448 22.548 36.151 1.00 60.28 273 PRO A CA 1
ATOM 1965 C C . PRO A 1 273 ? -48.200 23.730 35.199 1.00 60.28 273 PRO A C 1
ATOM 1967 O O . PRO A 1 273 ? -47.358 24.592 35.454 1.00 60.28 273 PRO A O 1
ATOM 1970 N N . GLY A 1 274 ? -49.031 23.837 34.155 1.00 58.75 274 GLY A N 1
ATOM 1971 C CA . GLY A 1 274 ? -49.314 25.116 33.495 1.00 58.75 274 GLY A CA 1
ATOM 1972 C C . GLY A 1 274 ? -48.250 25.656 32.532 1.00 58.75 274 GLY A C 1
ATOM 1973 O O . GLY A 1 274 ? -47.998 26.861 32.547 1.00 58.75 274 GLY A O 1
ATOM 1974 N N . MET A 1 275 ? -47.659 24.803 31.685 1.00 62.34 275 MET A N 1
ATOM 1975 C CA . MET A 1 275 ? -46.796 25.201 30.556 1.00 62.34 275 MET A CA 1
ATOM 1976 C C . MET A 1 275 ? -47.324 24.652 29.224 1.00 62.34 275 MET A C 1
ATOM 1978 O O . MET A 1 275 ? -47.489 23.441 29.094 1.00 62.34 275 MET A O 1
ATOM 1982 N N . VAL A 1 276 ? -47.525 25.521 28.225 1.00 65.94 276 VAL A N 1
ATOM 1983 C CA . VAL A 1 276 ? -47.899 25.142 26.846 1.00 65.94 276 VAL A CA 1
ATOM 1984 C C . VAL A 1 276 ? -47.012 25.884 25.842 1.00 65.94 276 VAL A C 1
ATOM 1986 O O . VAL A 1 276 ? -46.786 27.085 25.990 1.00 65.94 276 VAL A O 1
ATOM 1989 N N . GLY A 1 277 ? -46.489 25.181 24.834 1.00 69.75 277 GLY A N 1
ATOM 1990 C CA . GLY A 1 277 ? -45.588 25.753 23.829 1.00 69.75 277 GLY A CA 1
ATOM 1991 C C . GLY A 1 277 ? -46.309 26.308 22.598 1.00 69.75 277 GLY A C 1
ATOM 1992 O O . GLY A 1 277 ? -47.350 25.800 22.179 1.00 69.75 277 GLY A O 1
ATOM 1993 N N . ILE A 1 278 ? -45.731 27.340 21.984 1.00 72.81 278 ILE A N 1
ATOM 1994 C CA . ILE A 1 278 ? -46.228 27.915 20.727 1.00 72.81 278 ILE A CA 1
ATOM 1995 C C . ILE A 1 278 ? -45.490 27.255 19.552 1.00 72.81 278 ILE A C 1
ATOM 1997 O O . ILE A 1 278 ? -44.258 27.219 19.520 1.00 72.81 278 ILE A O 1
ATOM 2001 N N . LYS A 1 279 ? -46.253 26.722 18.591 1.00 70.56 279 LYS A N 1
ATOM 2002 C CA . LYS A 1 279 ? -45.755 26.071 17.368 1.00 70.56 279 LYS A CA 1
ATOM 2003 C C . LYS A 1 279 ? -45.363 27.078 16.295 1.00 70.56 279 LYS A C 1
ATOM 2005 O O . LYS A 1 279 ? -44.365 26.896 15.609 1.00 70.56 279 LYS A O 1
ATOM 2010 N N . GLY A 1 280 ? -46.190 28.106 16.139 1.00 71.25 280 GLY A N 1
ATOM 2011 C CA . GLY A 1 280 ? -46.074 29.094 15.081 1.00 71.25 280 GLY A CA 1
ATOM 2012 C C . GLY A 1 280 ? -47.046 30.250 15.276 1.00 71.25 280 GLY A C 1
ATOM 2013 O O . GLY A 1 280 ? -47.956 30.198 16.106 1.00 71.25 280 GLY A O 1
ATOM 2014 N N . VAL A 1 281 ? -46.840 31.306 14.500 1.00 76.44 281 VAL A N 1
ATOM 2015 C CA . VAL A 1 281 ? -47.640 32.536 14.524 1.00 76.44 281 VAL A CA 1
ATOM 2016 C C . VAL A 1 281 ? -48.145 32.795 13.112 1.00 76.44 281 VAL A C 1
ATOM 2018 O O . VAL A 1 281 ? -47.364 32.721 12.166 1.00 76.44 281 VAL A O 1
ATOM 2021 N N . ASN A 1 282 ? -49.428 33.127 12.960 1.00 78.12 282 ASN A N 1
ATOM 2022 C CA . ASN A 1 282 ? -49.982 33.630 11.705 1.00 78.12 282 ASN A CA 1
ATOM 2023 C C . ASN A 1 282 ? -50.306 35.132 11.841 1.00 78.12 282 ASN A C 1
ATOM 2025 O O . ASN A 1 282 ? -51.340 35.477 12.425 1.00 78.12 282 ASN A O 1
ATOM 2029 N N . PRO A 1 283 ? -49.457 36.029 11.295 1.00 74.19 283 PRO A N 1
ATOM 2030 C CA . PRO A 1 283 ? -49.659 37.477 11.361 1.00 74.19 283 PRO A CA 1
ATOM 2031 C C . PRO A 1 283 ? -50.891 37.982 10.601 1.00 74.19 283 PRO A C 1
ATOM 2033 O O . PRO A 1 283 ? -51.376 39.067 10.891 1.00 74.19 283 PRO A O 1
ATOM 2036 N N . ALA A 1 284 ? -51.411 37.227 9.626 1.00 75.44 284 ALA A N 1
ATOM 2037 C CA . ALA A 1 284 ? -52.577 37.652 8.844 1.00 75.44 284 ALA A CA 1
ATOM 2038 C C . ALA A 1 284 ? -53.903 37.489 9.611 1.00 75.44 284 ALA A C 1
ATOM 2040 O O . ALA A 1 284 ? -54.902 38.115 9.264 1.00 75.44 284 ALA A O 1
ATOM 2041 N N . THR A 1 285 ? -53.918 36.640 10.642 1.00 78.31 285 THR A N 1
ATOM 2042 C CA . THR A 1 285 ? -55.098 36.334 11.467 1.00 78.31 285 THR A CA 1
ATOM 2043 C C . THR A 1 285 ? -54.884 36.623 12.953 1.00 78.31 285 THR A C 1
ATOM 2045 O O . THR A 1 285 ? -55.790 36.383 13.747 1.00 78.31 285 THR A O 1
ATOM 2048 N N . ASN A 1 286 ? -53.708 37.117 13.356 1.00 81.31 286 ASN A N 1
ATOM 2049 C CA . ASN A 1 286 ? -53.314 37.317 14.756 1.00 81.31 286 ASN A CA 1
ATOM 2050 C C . ASN A 1 286 ? -53.535 36.072 15.641 1.00 81.31 286 ASN A C 1
ATOM 2052 O O . ASN A 1 286 ? -53.909 36.170 16.808 1.00 81.31 286 ASN A O 1
ATOM 2056 N N . THR A 1 287 ? -53.327 34.881 15.070 1.00 84.38 287 THR A N 1
ATOM 2057 C CA . THR A 1 287 ? -53.491 33.588 15.757 1.00 84.38 287 THR A CA 1
ATOM 2058 C C . THR A 1 287 ? -52.146 32.930 16.025 1.00 84.38 287 THR A C 1
ATOM 2060 O O . THR A 1 287 ? -51.298 32.839 15.135 1.00 84.38 287 THR A O 1
ATOM 2063 N N . LEU A 1 288 ? -51.998 32.387 17.227 1.00 82.06 288 LEU A N 1
ATOM 2064 C CA . LEU A 1 288 ? -50.920 31.500 17.639 1.00 82.06 288 LEU A CA 1
ATOM 2065 C C . LEU A 1 288 ? -51.368 30.047 17.411 1.00 82.06 288 LEU A C 1
ATOM 2067 O O . LEU A 1 288 ? -52.414 29.649 17.926 1.00 82.06 288 LEU A O 1
ATOM 2071 N N . GLU A 1 289 ? -50.599 29.247 16.668 1.00 79.88 289 GLU A N 1
ATOM 2072 C CA . GLU A 1 289 ? -50.781 27.788 16.632 1.00 79.88 289 GLU A CA 1
ATOM 2073 C C . GLU A 1 289 ? -50.094 27.191 17.864 1.00 79.88 289 GLU A C 1
ATOM 2075 O O . GLU A 1 289 ? -48.909 27.432 18.105 1.00 79.88 289 GLU A O 1
ATOM 2080 N N . MET A 1 290 ? -50.838 26.437 18.672 1.00 72.69 290 MET A N 1
ATOM 2081 C CA . MET A 1 290 ? -50.289 25.755 19.845 1.00 72.69 290 MET A CA 1
ATOM 2082 C C . MET A 1 290 ? -49.607 24.457 19.414 1.00 72.69 290 MET A C 1
ATOM 2084 O O . MET A 1 290 ? -50.108 23.752 18.538 1.00 72.69 290 MET A O 1
ATOM 2088 N N . ASN A 1 291 ? -48.486 24.116 20.049 1.00 60.22 291 ASN A N 1
ATOM 2089 C CA . ASN A 1 291 ? -47.900 22.783 19.945 1.00 60.22 291 ASN A CA 1
ATOM 2090 C C . ASN A 1 291 ? -47.971 22.106 21.313 1.00 60.22 291 ASN A C 1
ATOM 2092 O O . ASN A 1 291 ? -47.554 22.691 22.317 1.00 60.22 291 ASN A O 1
ATOM 2096 N N . VAL A 1 292 ? -48.343 20.831 21.337 1.00 52.22 292 VAL A N 1
ATOM 2097 C CA . VAL A 1 292 ? -47.856 19.938 22.392 1.00 52.22 292 VAL A CA 1
ATOM 2098 C C . VAL A 1 292 ? -46.436 19.554 21.967 1.00 52.22 292 VAL A C 1
ATOM 2100 O O . VAL A 1 292 ? -46.234 18.595 21.231 1.00 52.22 292 VAL A O 1
ATOM 2103 N N . VAL A 1 293 ? -45.454 20.415 22.276 1.00 43.50 293 VAL A N 1
ATOM 2104 C CA . VAL A 1 293 ? -44.113 20.328 21.669 1.00 43.50 293 VAL A CA 1
ATOM 2105 C C . VAL A 1 293 ? -43.385 19.056 22.133 1.00 43.50 293 VAL A C 1
ATOM 2107 O O . VAL A 1 293 ? -42.784 19.032 23.206 1.00 43.50 293 VAL A O 1
ATOM 2110 N N . SER A 1 294 ? -43.294 18.042 21.272 1.00 41.81 294 SER A N 1
ATOM 2111 C CA . SER A 1 294 ? -42.113 17.171 21.241 1.00 41.81 294 SER A CA 1
ATOM 2112 C C . SER A 1 294 ? -40.926 18.020 20.760 1.00 41.81 294 SER A C 1
ATOM 2114 O O . SER A 1 294 ? -40.949 18.496 19.622 1.00 41.81 294 SER A O 1
ATOM 2116 N N . ARG A 1 295 ? -39.949 18.309 21.634 1.00 33.31 295 ARG A N 1
ATOM 2117 C CA . ARG A 1 295 ? -38.947 19.380 21.419 1.00 33.31 295 ARG A CA 1
ATOM 2118 C C . ARG A 1 295 ? -38.178 19.233 20.094 1.00 33.31 295 ARG A C 1
ATOM 2120 O O . ARG A 1 295 ? -37.749 18.142 19.735 1.00 33.31 295 ARG A O 1
ATOM 2127 N N . ALA A 1 296 ? -37.978 20.349 19.389 1.00 28.36 296 ALA A N 1
ATOM 2128 C CA . ALA A 1 296 ? -37.419 20.363 18.040 1.00 28.36 296 ALA A CA 1
ATOM 2129 C C . ALA A 1 296 ? -35.874 20.267 17.984 1.00 28.36 296 ALA A C 1
ATOM 2131 O O . ALA A 1 296 ? -35.158 21.127 18.488 1.00 28.36 296 ALA A O 1
ATOM 2132 N N . ALA A 1 297 ? -35.404 19.214 17.311 1.00 32.66 297 ALA A N 1
ATOM 2133 C CA . ALA A 1 297 ? -34.306 19.111 16.332 1.00 32.66 297 ALA A CA 1
ATOM 2134 C C . ALA A 1 297 ? -32.890 19.735 16.503 1.00 32.66 297 ALA A C 1
ATOM 2136 O O . ALA A 1 297 ? -31.991 19.197 15.864 1.00 32.66 297 ALA A O 1
ATOM 2137 N N . THR A 1 298 ? -32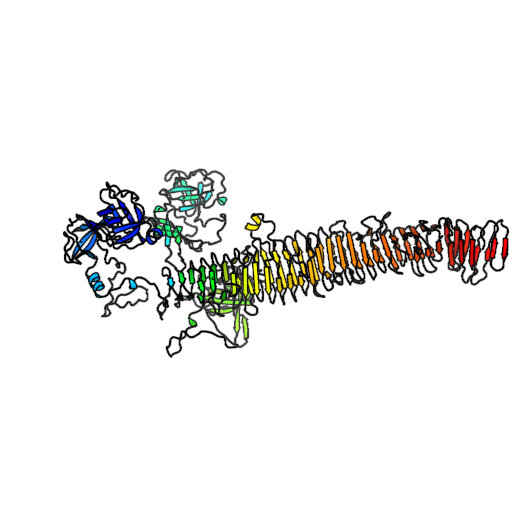.623 20.816 17.251 1.00 31.44 298 THR A N 1
ATOM 2138 C CA . THR A 1 298 ? -31.362 21.600 17.061 1.00 31.44 298 THR A CA 1
ATOM 2139 C C . THR A 1 298 ? -30.548 21.960 18.318 1.00 31.44 298 THR A C 1
ATOM 2141 O O . THR A 1 298 ? -29.758 22.903 18.298 1.00 31.44 298 THR A O 1
ATOM 2144 N N . ALA A 1 299 ? -30.646 21.181 19.401 1.00 24.53 299 ALA A N 1
ATOM 2145 C CA . ALA A 1 299 ? -29.671 21.237 20.505 1.00 24.53 299 ALA A CA 1
ATOM 2146 C C . ALA A 1 299 ? -28.668 20.066 20.397 1.00 24.53 299 ALA A C 1
ATOM 2148 O O . ALA A 1 299 ? -29.112 18.937 20.182 1.00 24.53 299 ALA A O 1
ATOM 2149 N N . PRO A 1 300 ? -27.347 20.284 20.549 1.00 27.91 300 PRO A N 1
ATOM 2150 C CA . PRO A 1 300 ? -26.351 19.234 20.337 1.00 27.91 300 PRO A CA 1
ATOM 2151 C C . PRO A 1 300 ? -26.334 18.195 21.472 1.00 27.91 300 PRO A C 1
ATOM 2153 O O . PRO A 1 300 ? -26.278 18.563 22.643 1.00 27.91 300 PRO A O 1
ATOM 2156 N N . GLY A 1 301 ? -26.293 16.904 21.116 1.00 33.56 301 GLY A N 1
ATOM 2157 C CA . GLY A 1 301 ? -25.803 15.840 22.006 1.00 33.56 301 GLY A CA 1
ATOM 2158 C C . GLY A 1 301 ? -26.825 14.982 22.766 1.00 33.56 301 GLY A C 1
ATOM 2159 O O . GLY A 1 301 ? -26.496 14.523 23.857 1.00 33.56 301 GLY A O 1
ATOM 2160 N N . GLN A 1 302 ? -28.033 14.737 22.242 1.00 29.39 302 GLN A N 1
ATOM 2161 C CA . GLN A 1 302 ? -28.952 13.707 22.770 1.00 29.39 302 GLN A CA 1
ATOM 2162 C C . GLN A 1 302 ? -29.641 12.958 21.617 1.00 29.39 302 GLN A C 1
ATOM 2164 O O . GLN A 1 302 ? -30.259 13.590 20.760 1.00 29.39 302 GLN A O 1
ATOM 2169 N N . GLU A 1 303 ? -29.537 11.626 21.596 1.00 29.36 303 GLU A N 1
ATOM 2170 C CA . GLU A 1 303 ? -30.173 10.774 20.581 1.00 29.36 303 GLU A CA 1
ATOM 2171 C C . GLU A 1 303 ? -31.681 10.561 20.816 1.00 29.36 303 GLU A C 1
ATOM 2173 O O . GLU A 1 303 ? -32.245 10.919 21.851 1.00 29.36 303 GLU A O 1
ATOM 2178 N N . LEU A 1 304 ? -32.364 10.012 19.805 1.00 30.56 304 LEU A N 1
ATOM 2179 C CA . LEU A 1 304 ? -33.824 9.997 19.719 1.00 30.56 304 LEU A CA 1
ATOM 2180 C C . LEU A 1 304 ? -34.502 9.054 20.729 1.00 30.56 304 LEU A C 1
ATOM 2182 O O . LEU A 1 304 ? -34.594 7.848 20.502 1.00 30.56 304 LEU A O 1
ATOM 2186 N N . LEU A 1 305 ? -35.178 9.638 21.720 1.00 28.58 305 LEU A N 1
ATOM 2187 C CA . LEU A 1 305 ? -36.324 9.024 22.397 1.00 28.58 305 LEU A CA 1
ATOM 2188 C C . LEU A 1 305 ? -37.587 9.859 22.152 1.00 28.58 305 LEU A C 1
ATOM 2190 O O . LEU A 1 305 ? -37.906 10.787 22.891 1.00 28.58 305 LEU A O 1
ATOM 2194 N N . ALA A 1 306 ? -38.324 9.520 21.091 1.00 25.75 306 ALA A N 1
ATOM 2195 C CA . ALA A 1 306 ? -39.672 10.040 20.876 1.00 25.75 306 ALA A CA 1
ATOM 2196 C C . ALA A 1 306 ? -40.673 9.247 21.748 1.00 25.75 306 ALA A C 1
ATOM 2198 O O . ALA A 1 306 ? -40.743 8.025 21.599 1.00 25.75 306 ALA A O 1
ATOM 2199 N N . PRO A 1 307 ? -41.462 9.885 22.635 1.00 28.11 307 PRO A N 1
ATOM 2200 C CA . PRO A 1 307 ? -42.451 9.180 23.448 1.00 28.11 307 PRO A CA 1
ATOM 2201 C C . PRO A 1 307 ? -43.612 8.670 22.579 1.00 28.11 307 PRO A C 1
ATOM 2203 O O . PRO A 1 307 ? -44.348 9.448 21.975 1.00 28.11 307 PRO A O 1
ATOM 2206 N N . VAL A 1 308 ? -43.797 7.347 22.522 1.00 29.73 308 VAL A N 1
ATOM 2207 C CA . VAL A 1 308 ? -44.757 6.683 21.614 1.00 29.73 308 VAL A CA 1
ATOM 2208 C C . VAL A 1 308 ? -46.112 6.406 22.285 1.00 29.73 308 VAL A C 1
ATOM 2210 O O . VAL A 1 308 ? -46.625 5.293 22.211 1.00 29.73 308 VAL A O 1
ATOM 2213 N N . SER A 1 309 ? -46.700 7.412 22.940 1.00 30.16 309 SER A N 1
ATOM 2214 C CA . SER A 1 309 ? -48.126 7.419 23.326 1.00 30.16 309 SER A CA 1
ATOM 2215 C C . SER A 1 309 ? -48.543 8.753 23.960 1.00 30.16 309 SER A C 1
ATOM 2217 O O . SER A 1 309 ? -48.718 8.827 25.177 1.00 30.16 309 SER A O 1
ATOM 2219 N N . ASP A 1 310 ? -48.748 9.801 23.159 1.00 32.06 310 ASP A N 1
ATOM 2220 C CA . ASP A 1 310 ? -49.611 10.899 23.611 1.00 32.06 310 ASP A CA 1
ATOM 2221 C C . ASP A 1 310 ? -51.078 10.521 23.343 1.00 32.06 310 ASP A C 1
ATOM 2223 O O . ASP A 1 310 ? -51.437 10.082 22.248 1.00 32.06 310 ASP A O 1
ATOM 2227 N N . SER A 1 311 ? -51.923 10.648 24.367 1.00 32.50 311 SER A N 1
ATOM 2228 C CA . SER A 1 311 ? -53.367 10.389 24.271 1.00 32.50 311 SER A CA 1
ATOM 2229 C C . SER A 1 311 ? -54.159 11.610 23.787 1.00 32.50 311 SER A C 1
ATOM 2231 O O . SER A 1 311 ? -55.350 11.501 23.485 1.00 32.50 311 SER A O 1
ATOM 2233 N N . LEU A 1 312 ? -53.505 12.769 23.674 1.00 39.28 312 LEU A N 1
ATOM 2234 C CA . LEU A 1 312 ? -54.076 13.995 23.141 1.00 39.28 312 LEU A CA 1
ATOM 2235 C C . LEU A 1 312 ? -53.918 14.024 21.619 1.00 39.28 312 LEU A C 1
ATOM 2237 O O . LEU A 1 312 ? -52.981 14.594 21.070 1.00 39.28 312 LEU A O 1
ATOM 2241 N N . THR A 1 313 ? -54.889 13.434 20.918 1.00 38.94 313 THR A N 1
ATOM 2242 C CA . THR A 1 313 ? -55.051 13.662 19.475 1.00 38.94 313 THR A CA 1
ATOM 2243 C C . THR A 1 313 ? -55.072 15.162 19.165 1.00 38.94 313 THR A C 1
ATOM 2245 O O . THR A 1 313 ? -55.716 15.911 19.901 1.00 38.94 313 THR A O 1
ATOM 2248 N N . ASP A 1 314 ? -54.469 15.534 18.032 1.00 45.28 314 ASP A N 1
ATOM 2249 C CA . ASP A 1 314 ? -54.230 16.849 17.389 1.00 45.28 314 ASP A CA 1
ATOM 2250 C C . ASP A 1 314 ? -55.397 17.882 17.308 1.00 45.28 314 ASP A C 1
ATOM 2252 O O . ASP A 1 314 ? -55.362 18.828 16.515 1.00 45.28 314 ASP A O 1
ATOM 2256 N N . ALA A 1 315 ? -56.471 17.704 18.075 1.00 42.88 315 ALA A N 1
ATOM 2257 C CA . ALA A 1 315 ? -57.757 18.375 17.940 1.00 42.88 315 ALA A CA 1
ATOM 2258 C C . ALA A 1 315 ? -58.177 19.243 19.141 1.00 42.88 315 ALA A C 1
ATOM 2260 O O . ALA A 1 315 ? -59.204 19.915 19.023 1.00 42.88 315 ALA A O 1
ATOM 2261 N N . ASN A 1 316 ? -57.470 19.247 20.284 1.00 56.81 316 ASN A N 1
ATOM 2262 C CA . ASN A 1 316 ? -57.804 20.186 21.368 1.00 56.81 316 ASN A CA 1
ATOM 2263 C C . ASN A 1 316 ? -56.666 20.511 22.360 1.00 56.81 316 ASN A C 1
ATOM 2265 O O . ASN A 1 316 ? -56.413 19.744 23.287 1.00 56.81 316 ASN A O 1
ATOM 2269 N N . HIS A 1 317 ? -56.065 21.704 22.258 1.00 63.50 317 HIS A N 1
ATOM 2270 C CA . HIS A 1 317 ? -55.150 22.231 23.285 1.00 63.50 317 HIS A CA 1
ATOM 2271 C C . HIS A 1 317 ? -55.855 22.578 24.613 1.00 63.50 317 HIS A C 1
ATOM 2273 O O . HIS A 1 317 ? -55.190 22.828 25.616 1.00 63.50 317 HIS A O 1
ATOM 2279 N N . GLY A 1 318 ? -57.195 22.601 24.652 1.00 59.38 318 GLY A N 1
ATOM 2280 C CA . GLY A 1 318 ? -57.974 22.650 25.895 1.00 59.38 318 GLY A CA 1
ATOM 2281 C C . GLY A 1 318 ? -57.878 23.956 26.693 1.00 59.38 318 GLY A C 1
ATOM 2282 O O . GLY A 1 318 ? -58.195 23.955 27.882 1.00 59.38 318 GLY A O 1
ATOM 2283 N N . ILE A 1 319 ? -57.455 25.051 26.056 1.00 69.94 319 ILE A N 1
ATOM 2284 C CA . ILE A 1 319 ? -57.386 26.393 26.654 1.00 69.94 319 ILE A CA 1
ATOM 2285 C C . ILE A 1 319 ? -58.650 27.143 26.230 1.00 69.94 319 ILE A C 1
ATOM 2287 O O . ILE A 1 319 ? -58.951 27.196 25.040 1.00 69.94 319 ILE A O 1
ATOM 2291 N N . ALA A 1 320 ? -59.384 27.706 27.188 1.00 73.00 320 ALA A N 1
ATOM 2292 C CA . ALA A 1 320 ? -60.640 28.409 26.932 1.00 73.00 320 ALA A CA 1
ATOM 2293 C C . ALA A 1 320 ? -60.446 29.928 26.799 1.00 73.00 320 ALA A C 1
ATOM 2295 O O . ALA A 1 320 ? -59.530 30.503 27.397 1.00 73.00 320 ALA A O 1
ATOM 2296 N N . ASP A 1 321 ? -61.359 30.593 26.094 1.00 76.62 321 ASP A N 1
ATOM 2297 C CA . ASP A 1 321 ? -61.436 32.056 26.080 1.00 76.62 321 ASP A CA 1
ATOM 2298 C C . ASP A 1 321 ? -61.619 32.625 27.494 1.00 76.62 321 ASP A C 1
ATOM 2300 O O . ASP A 1 321 ? -62.300 32.057 28.349 1.00 76.62 321 ASP A O 1
ATOM 2304 N N . GLY A 1 322 ? -60.965 33.755 27.755 1.00 71.75 322 GLY A N 1
ATOM 2305 C CA . GLY A 1 322 ? -60.861 34.368 29.077 1.00 71.75 322 GLY A CA 1
ATOM 2306 C C . GLY A 1 322 ? -59.763 33.785 29.976 1.00 71.75 322 GLY A C 1
ATOM 2307 O O . GLY A 1 322 ? -59.483 34.385 31.015 1.00 71.75 322 GLY A O 1
ATOM 2308 N N . THR A 1 323 ? -59.096 32.684 29.598 1.00 76.88 323 THR A N 1
ATOM 2309 C CA . THR A 1 323 ? -57.943 32.165 30.361 1.00 76.88 323 THR A CA 1
ATOM 2310 C C . THR A 1 323 ? -56.831 33.216 30.412 1.00 76.88 323 THR A C 1
ATOM 2312 O O . THR A 1 323 ? -56.459 33.782 29.385 1.00 76.88 323 THR A O 1
ATOM 2315 N N . ARG A 1 324 ? -56.283 33.475 31.604 1.00 82.94 324 ARG A N 1
ATOM 2316 C CA . ARG A 1 324 ? -55.134 34.371 31.797 1.00 82.94 324 ARG A CA 1
ATOM 2317 C C . ARG A 1 324 ? -53.842 33.580 31.630 1.00 82.94 324 ARG A C 1
ATOM 2319 O O . ARG A 1 324 ? -53.630 32.627 32.373 1.00 82.94 324 ARG A O 1
ATOM 2326 N N . LEU A 1 325 ? -52.980 33.990 30.704 1.00 82.19 325 LEU A N 1
ATOM 2327 C CA . LEU A 1 325 ? -51.679 33.366 30.451 1.00 82.19 325 LEU A CA 1
ATOM 2328 C C . LEU A 1 325 ? -50.594 34.436 30.320 1.00 82.19 325 LEU A C 1
ATOM 2330 O O . LEU A 1 325 ? -50.783 35.460 29.671 1.00 82.19 325 LEU A O 1
ATOM 2334 N N . MET A 1 326 ? -49.449 34.191 30.942 1.00 82.00 326 MET A N 1
ATOM 2335 C CA . MET A 1 326 ? -48.239 34.992 30.815 1.00 82.00 326 MET A CA 1
ATOM 2336 C C . MET A 1 326 ? -47.397 34.468 29.653 1.00 82.00 326 MET A C 1
ATOM 2338 O O . MET A 1 326 ? -47.052 33.282 29.624 1.00 82.00 326 MET A O 1
ATOM 2342 N N . PHE A 1 327 ? -47.045 35.354 28.724 1.00 84.69 327 PHE A N 1
ATOM 2343 C CA . PHE A 1 327 ? -46.114 35.046 27.641 1.00 84.69 327 PHE A CA 1
ATOM 2344 C C . PHE A 1 327 ? -44.675 35.019 28.171 1.00 84.69 327 PHE A C 1
ATOM 2346 O O . PHE A 1 327 ? -44.277 35.898 28.935 1.00 84.69 327 PHE A O 1
ATOM 2353 N N . LYS A 1 328 ? -43.882 34.017 27.781 1.00 78.94 328 LYS A N 1
ATOM 2354 C CA . LYS A 1 328 ? -42.444 33.955 28.073 1.00 78.94 328 LYS A CA 1
ATOM 2355 C C . LYS A 1 328 ? -41.641 33.510 26.858 1.00 78.94 328 LYS A C 1
ATOM 2357 O O . LYS A 1 328 ? -42.077 32.664 26.075 1.00 78.94 328 LYS A O 1
ATOM 2362 N N . VAL A 1 329 ? -40.421 34.030 26.793 1.00 75.94 329 VAL A N 1
ATOM 2363 C CA . VAL A 1 329 ? -39.381 33.654 25.836 1.00 75.94 329 VAL A CA 1
ATOM 2364 C C . VAL A 1 329 ? -38.283 32.899 26.590 1.00 75.94 329 VAL A C 1
ATOM 2366 O O . VAL A 1 329 ? -37.850 33.331 27.659 1.00 75.94 329 VAL A O 1
ATOM 2369 N N . LEU A 1 330 ? -37.872 31.747 26.065 1.00 70.25 330 LEU A N 1
ATOM 2370 C CA . LEU A 1 330 ? -36.753 30.949 26.566 1.00 70.25 330 LEU A CA 1
ATOM 2371 C C . LEU A 1 330 ? -35.442 31.386 25.889 1.00 70.25 330 LEU A C 1
ATOM 2373 O O . LEU A 1 330 ? -35.450 32.029 24.839 1.00 70.25 330 LEU A O 1
ATOM 2377 N N . SER A 1 331 ? -34.307 31.061 26.515 1.00 63.09 331 SER A N 1
ATOM 2378 C CA . SER A 1 331 ? -32.987 31.570 26.113 1.00 63.09 331 SER A CA 1
ATOM 2379 C C . SER A 1 331 ? -32.677 31.337 24.627 1.00 63.09 331 SER A C 1
ATOM 2381 O O . SER A 1 331 ? -32.804 30.219 24.130 1.00 63.09 331 SER A O 1
ATOM 2383 N N . GLY A 1 332 ? -32.236 32.392 23.934 1.00 64.94 332 GLY A N 1
ATOM 2384 C CA . GLY A 1 332 ? -31.783 32.342 22.538 1.00 64.94 332 GLY A CA 1
ATOM 2385 C C . GLY A 1 332 ? -32.809 32.743 21.470 1.00 64.94 332 GLY A C 1
ATOM 2386 O O . GLY A 1 332 ? -32.426 32.829 20.306 1.00 64.94 332 GLY A O 1
ATOM 2387 N N . ALA A 1 333 ? -34.070 33.020 21.824 1.00 70.25 333 ALA A N 1
ATOM 2388 C CA . ALA A 1 333 ? -35.097 33.487 20.882 1.00 70.25 333 ALA A CA 1
ATOM 2389 C C . ALA A 1 333 ? -35.411 35.001 21.033 1.00 70.25 333 ALA A C 1
ATOM 2391 O O . ALA A 1 333 ? -35.366 35.518 22.151 1.00 70.25 333 ALA A O 1
ATOM 2392 N N . PRO A 1 334 ? -35.742 35.729 19.944 1.00 75.38 334 PRO A N 1
ATOM 2393 C CA . PRO A 1 334 ? -36.212 37.123 19.994 1.00 75.38 334 PRO A CA 1
ATOM 2394 C C . PRO A 1 334 ? -37.700 37.217 20.384 1.00 75.38 334 PRO A C 1
ATOM 2396 O O . PRO A 1 334 ? -38.445 36.268 20.163 1.00 75.38 334 PRO A O 1
ATOM 2399 N N . GLU A 1 335 ? -38.184 38.343 20.918 1.00 76.88 335 GLU A N 1
ATOM 2400 C CA . GLU A 1 335 ? -39.611 38.498 21.274 1.00 76.88 335 GLU A CA 1
ATOM 2401 C C . GLU A 1 335 ? -40.562 38.490 20.062 1.00 76.88 335 GLU A C 1
ATOM 2403 O O . GLU A 1 335 ? -40.245 39.011 18.990 1.00 76.88 335 GLU A O 1
ATOM 2408 N N . ILE A 1 336 ? -41.774 37.948 20.244 1.00 78.00 336 ILE A N 1
ATOM 2409 C CA . ILE A 1 336 ? -42.843 38.029 19.237 1.00 78.00 336 ILE A CA 1
ATOM 2410 C C . ILE A 1 336 ? -43.379 39.459 19.214 1.00 78.00 336 ILE A C 1
ATOM 2412 O O . ILE A 1 336 ? -43.948 39.924 20.193 1.00 78.00 336 ILE A O 1
ATOM 2416 N N . ARG A 1 337 ? -43.239 40.161 18.085 1.00 78.94 337 ARG A N 1
ATOM 2417 C CA . ARG A 1 337 ? -43.689 41.555 17.946 1.00 78.94 337 ARG A CA 1
ATOM 2418 C C . ARG A 1 337 ? -45.169 41.703 18.337 1.00 78.94 337 ARG A C 1
ATOM 2420 O O . ARG A 1 337 ? -46.028 41.065 17.739 1.00 78.94 337 ARG A O 1
ATOM 2427 N N . GLY A 1 338 ? -45.438 42.555 19.328 1.00 75.88 338 GLY A N 1
ATOM 2428 C CA . GLY A 1 338 ? -46.763 42.753 19.937 1.00 75.88 338 GLY A CA 1
ATOM 2429 C C . GLY A 1 338 ? -46.946 42.035 21.285 1.00 75.88 338 GLY A C 1
ATOM 2430 O O . GLY A 1 338 ? -47.779 42.459 22.087 1.00 75.88 338 GLY A O 1
ATOM 2431 N N . LEU A 1 339 ? -46.141 41.008 21.572 1.00 83.62 339 LEU A N 1
ATOM 2432 C CA . LEU A 1 339 ? -46.108 40.281 22.842 1.00 83.62 339 LEU A CA 1
ATOM 2433 C C . LEU A 1 339 ? -44.813 40.577 23.612 1.00 83.62 339 LEU A C 1
ATOM 2435 O O . LEU A 1 339 ? -43.718 40.330 23.120 1.00 83.62 339 LEU A O 1
ATOM 2439 N N . GLU A 1 340 ? -44.954 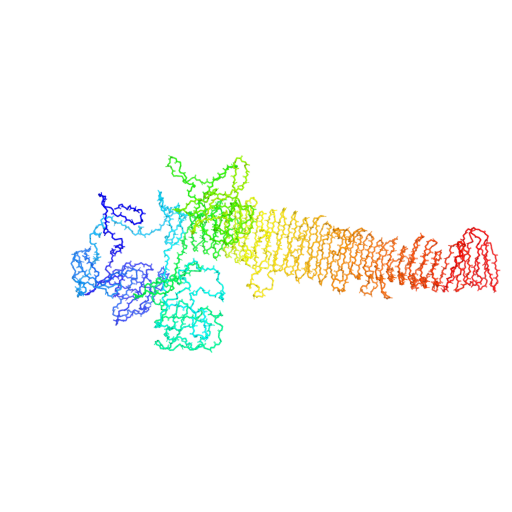41.059 24.842 1.00 83.69 340 GLU A N 1
ATOM 2440 C CA . GLU A 1 340 ? -43.846 41.382 25.749 1.00 83.69 340 GLU A CA 1
ATOM 2441 C C . GLU A 1 340 ? -43.647 40.240 26.757 1.00 83.69 340 GLU A C 1
ATOM 2443 O O . GLU A 1 340 ? -44.614 39.727 27.337 1.00 83.69 340 GLU A O 1
ATOM 2448 N N . ALA A 1 341 ? -42.407 39.796 26.958 1.00 81.69 341 ALA A N 1
ATOM 2449 C CA . ALA A 1 341 ? -42.098 38.699 27.864 1.00 81.69 341 ALA A CA 1
ATOM 2450 C C . ALA A 1 341 ? -42.389 39.082 29.326 1.00 81.69 341 ALA A C 1
ATOM 2452 O O . ALA A 1 341 ? -41.930 40.097 29.839 1.00 81.69 341 ALA A O 1
ATOM 2453 N N . GLY A 1 342 ? -43.141 38.231 30.025 1.00 75.25 342 GLY A N 1
ATOM 2454 C CA . GLY A 1 342 ? -43.637 38.496 31.377 1.00 75.25 342 GLY A CA 1
ATOM 2455 C C . GLY A 1 342 ? -45.011 39.175 31.420 1.00 75.25 342 GLY A C 1
ATOM 2456 O O . GLY A 1 342 ? -45.641 39.183 32.478 1.00 75.25 342 GLY A O 1
ATOM 2457 N N . THR A 1 343 ? -45.531 39.672 30.293 1.00 81.50 343 THR A N 1
ATOM 2458 C CA . THR A 1 343 ? -46.868 40.279 30.247 1.00 81.50 343 THR A CA 1
ATOM 2459 C C . THR A 1 343 ? -47.966 39.209 30.246 1.00 81.50 343 THR A C 1
ATOM 2461 O O . THR A 1 343 ? -47.874 38.167 29.587 1.00 81.50 343 THR A O 1
ATOM 2464 N N . VAL A 1 344 ? -49.019 39.460 31.034 1.00 83.75 344 VAL A N 1
ATOM 2465 C CA . VAL A 1 344 ? -50.204 38.599 31.149 1.00 83.75 344 VAL A CA 1
ATOM 2466 C C . VAL A 1 344 ? -51.259 39.038 30.145 1.00 83.75 344 VAL A C 1
ATOM 2468 O O . VAL A 1 344 ? -51.754 40.162 30.204 1.00 83.75 344 VAL A O 1
ATOM 2471 N N . TYR A 1 345 ? -51.657 38.108 29.288 1.00 87.62 345 TYR A N 1
ATOM 2472 C CA . TYR A 1 345 ? -52.700 38.271 28.289 1.00 87.62 345 TYR A CA 1
ATOM 2473 C C . TYR A 1 345 ? -53.925 37.417 28.639 1.00 87.62 345 TYR A C 1
ATOM 2475 O O . TYR A 1 345 ? -53.840 36.415 29.355 1.00 87.62 345 TYR A O 1
ATOM 2483 N N . TYR A 1 346 ? -55.077 37.812 28.107 1.00 83.19 346 TYR A N 1
ATOM 2484 C CA . TYR A 1 346 ? -56.302 37.024 28.095 1.00 83.19 346 TYR A CA 1
ATOM 2485 C C . TYR A 1 346 ? -56.418 36.303 26.757 1.00 83.19 346 TYR A C 1
ATOM 2487 O O . TYR A 1 346 ? -56.274 36.916 25.701 1.00 83.19 346 TYR A O 1
ATOM 2495 N N . VAL A 1 347 ? -56.705 35.009 26.803 1.00 85.50 347 VAL A N 1
ATOM 2496 C CA . VAL A 1 347 ? -56.996 34.205 25.614 1.00 85.50 347 VAL A CA 1
ATOM 2497 C C . VAL A 1 347 ? -58.333 34.637 25.011 1.00 85.50 347 VAL A C 1
ATOM 2499 O O . VAL A 1 347 ? -59.313 34.800 25.742 1.00 85.50 347 VAL A O 1
ATOM 2502 N N . VAL A 1 348 ? -58.370 34.826 23.693 1.00 84.06 348 VAL A N 1
ATOM 2503 C CA . VAL A 1 348 ? -59.584 35.105 22.907 1.00 84.06 348 VAL A CA 1
ATOM 2504 C C . VAL A 1 348 ? -59.535 34.334 21.582 1.00 84.06 348 VAL A C 1
ATOM 2506 O O . VAL A 1 348 ? -58.451 34.091 21.053 1.00 84.06 348 VAL A O 1
ATOM 2509 N N . GLY A 1 349 ? -60.683 33.937 21.029 1.00 80.06 349 GLY A N 1
ATOM 2510 C CA . GLY A 1 349 ? -60.740 33.230 19.745 1.00 80.06 349 GLY A CA 1
ATOM 2511 C C . GLY A 1 349 ? -60.106 31.831 19.756 1.00 80.06 349 GLY A C 1
ATOM 2512 O O . GLY A 1 349 ? -59.656 31.357 18.710 1.00 80.06 349 GLY A O 1
ATOM 2513 N N . ALA A 1 350 ? -60.030 31.176 20.917 1.00 79.44 350 ALA A N 1
ATOM 2514 C CA . ALA A 1 350 ? -59.491 29.830 21.055 1.00 79.44 350 ALA A CA 1
ATOM 2515 C C . ALA A 1 350 ? -60.355 28.774 20.350 1.00 79.44 350 ALA A C 1
ATOM 2517 O O . ALA A 1 350 ? -61.584 28.764 20.436 1.00 79.44 350 ALA A O 1
ATOM 2518 N N . ASN A 1 351 ? -59.689 27.832 19.688 1.00 75.56 351 ASN A N 1
ATOM 2519 C CA . ASN A 1 351 ? -60.290 26.615 19.155 1.00 75.56 351 ASN A CA 1
ATOM 2520 C C . ASN A 1 351 ? -59.446 25.394 19.559 1.00 75.56 351 ASN A C 1
ATOM 2522 O O . ASN A 1 351 ? -58.702 25.439 20.530 1.00 75.56 351 ASN A O 1
ATOM 2526 N N . GLY A 1 352 ? -59.571 24.273 18.848 1.00 64.56 352 GLY A N 1
ATOM 2527 C CA . GLY A 1 352 ? -58.819 23.064 19.178 1.00 64.56 352 GLY A CA 1
ATOM 2528 C C . GLY A 1 352 ? -57.300 23.142 18.947 1.00 64.56 352 GLY A C 1
ATOM 2529 O O . GLY A 1 352 ? -56.556 22.334 19.496 1.00 64.56 352 GLY A O 1
ATOM 2530 N N . ARG A 1 353 ? -56.820 24.082 18.124 1.00 70.44 353 ARG A N 1
ATOM 2531 C CA . ARG A 1 353 ? -55.430 24.127 17.626 1.00 70.44 353 ARG A CA 1
ATOM 2532 C C . ARG A 1 353 ? -54.777 25.503 17.714 1.00 70.44 353 ARG A C 1
ATOM 2534 O O . ARG A 1 353 ? -53.552 25.592 17.784 1.00 70.44 353 ARG A O 1
ATOM 2541 N N . THR A 1 354 ? -55.570 26.568 17.701 1.00 80.94 354 THR A N 1
ATOM 2542 C CA . THR A 1 354 ? -55.076 27.946 17.695 1.00 80.94 354 THR A CA 1
ATOM 2543 C C . THR A 1 354 ? -55.830 28.814 18.686 1.00 80.94 354 THR A C 1
ATOM 2545 O O . THR A 1 354 ? -57.035 28.636 18.870 1.00 80.94 354 THR A O 1
ATOM 2548 N N . LEU A 1 355 ? -55.158 29.837 19.203 1.00 85.81 355 LEU A N 1
ATOM 2549 C CA . LEU A 1 355 ? -55.770 30.895 20.002 1.00 85.81 355 LEU A CA 1
ATOM 2550 C C . LEU A 1 355 ? -55.214 32.270 19.627 1.00 85.81 355 LEU A C 1
ATOM 2552 O O . LEU A 1 355 ? -54.169 32.369 18.985 1.00 85.81 355 LEU A O 1
ATOM 2556 N N . GLN A 1 356 ? -55.893 33.334 20.036 1.00 88.44 356 GLN A N 1
ATOM 2557 C CA . GLN A 1 356 ? -55.385 34.703 19.988 1.00 88.44 356 GLN A CA 1
ATOM 2558 C C . GLN A 1 356 ? -55.200 35.221 21.422 1.00 88.44 356 GLN A C 1
ATOM 2560 O O . GLN A 1 356 ? -55.716 34.647 22.386 1.00 88.44 356 GLN A O 1
ATOM 2565 N N . LEU A 1 357 ? -54.454 36.312 21.576 1.00 89.62 357 LEU A N 1
ATOM 2566 C CA . LEU A 1 357 ? -54.207 36.956 22.867 1.00 89.62 357 LEU A CA 1
ATOM 2567 C C . LEU A 1 357 ? -54.721 38.394 22.839 1.00 89.62 357 LEU A C 1
ATOM 2569 O O . LEU A 1 357 ? -54.587 39.071 21.826 1.00 89.62 357 LEU A O 1
ATOM 2573 N N . SER A 1 358 ? -55.268 38.874 23.953 1.00 87.19 358 SER A N 1
ATOM 2574 C CA . SER A 1 358 ? -55.674 40.266 24.164 1.00 87.19 358 SER A CA 1
ATOM 2575 C C . SER A 1 358 ? -55.116 40.805 25.482 1.00 87.19 358 SER A C 1
ATOM 2577 O O . SER A 1 358 ? -54.958 40.067 26.452 1.00 87.19 358 SER A O 1
ATOM 2579 N N . LEU A 1 359 ? -54.854 42.111 25.552 1.00 87.94 359 LEU A N 1
ATOM 2580 C CA . LEU A 1 359 ? -54.458 42.790 26.795 1.00 87.94 359 LEU A CA 1
ATOM 2581 C C . LEU A 1 359 ? -55.614 42.916 27.807 1.00 87.94 359 LEU A C 1
ATOM 2583 O O . LEU A 1 359 ? -55.384 43.202 28.979 1.00 87.94 359 LEU A O 1
ATOM 2587 N N . THR A 1 360 ? -56.863 42.707 27.375 1.00 84.12 360 THR A N 1
ATOM 2588 C CA . THR A 1 360 ? -58.058 42.809 28.229 1.00 84.12 360 THR A CA 1
ATOM 2589 C C . THR A 1 360 ? -58.996 41.625 28.007 1.00 84.12 360 THR A C 1
ATOM 2591 O O . THR A 1 360 ? -59.012 41.021 26.936 1.00 84.12 360 THR A O 1
ATOM 2594 N N . GLN A 1 361 ? -59.777 41.265 29.027 1.00 85.38 361 GLN A N 1
ATOM 2595 C CA . GLN A 1 361 ? -60.680 40.117 28.967 1.00 85.38 361 GLN A CA 1
ATOM 2596 C C . GLN A 1 361 ? -61.765 40.327 27.898 1.00 85.38 361 GLN A C 1
ATOM 2598 O O . GLN A 1 361 ? -62.569 41.249 28.009 1.00 85.38 361 GLN A O 1
ATOM 2603 N N . GLY A 1 362 ? -61.782 39.476 26.866 1.00 77.88 362 GLY A N 1
ATOM 2604 C CA . GLY A 1 362 ? -62.695 39.621 25.722 1.00 77.88 362 GLY A CA 1
ATOM 2605 C C . GLY A 1 362 ? -62.403 40.834 24.825 1.00 77.88 362 GLY A C 1
ATOM 2606 O O . GLY A 1 362 ? -63.265 41.232 24.043 1.00 77.88 362 GLY A O 1
ATOM 2607 N N . GLY A 1 363 ? -61.223 41.448 24.958 1.00 82.00 363 GLY A N 1
ATOM 2608 C CA . GLY A 1 363 ? -60.792 42.569 24.128 1.00 82.00 363 GLY A CA 1
ATOM 2609 C C . GLY A 1 363 ? -60.389 42.154 22.711 1.00 82.00 363 GLY A C 1
ATOM 2610 O O . GLY A 1 363 ? -60.376 40.977 22.355 1.00 82.00 363 GLY A O 1
ATOM 2611 N N . GLN A 1 364 ? -60.015 43.143 21.896 1.00 84.81 364 GLN A N 1
ATOM 2612 C CA . GLN A 1 364 ? -59.496 42.889 20.548 1.00 84.81 364 GLN A CA 1
ATOM 2613 C C . GLN A 1 364 ? -58.171 42.102 20.600 1.00 84.81 364 GLN A C 1
ATOM 2615 O O . GLN A 1 364 ? -57.381 42.334 21.526 1.00 84.81 364 GLN A O 1
ATOM 2620 N N . PRO A 1 365 ? -57.903 41.206 19.632 1.00 88.06 365 PRO A N 1
ATOM 2621 C CA . PRO A 1 365 ? -56.616 40.531 19.511 1.00 88.06 365 PRO A CA 1
ATOM 2622 C C . PRO A 1 365 ? -55.448 41.518 19.401 1.00 88.06 365 PRO A C 1
ATOM 2624 O O . PRO A 1 365 ? -55.558 42.557 18.749 1.00 88.06 365 PRO A O 1
ATOM 2627 N N . VAL A 1 366 ? -54.322 41.173 20.020 1.00 87.31 366 VAL A N 1
ATOM 2628 C CA . VAL A 1 366 ? -53.034 41.844 19.826 1.00 87.31 366 VAL A CA 1
ATOM 2629 C C . VAL A 1 366 ? -52.592 41.658 18.375 1.00 87.31 366 VAL A C 1
ATOM 2631 O O . VAL A 1 366 ? -52.720 40.570 17.818 1.00 87.31 366 VAL A O 1
ATOM 2634 N N . ASP A 1 367 ? -52.076 42.725 17.767 1.00 82.62 367 ASP A N 1
ATOM 2635 C CA . ASP A 1 367 ? -51.580 42.695 16.394 1.00 82.62 367 ASP A CA 1
ATOM 2636 C C . ASP A 1 367 ? -50.154 42.125 16.320 1.00 82.62 367 ASP A C 1
ATOM 2638 O O . ASP A 1 367 ? -49.246 42.618 16.993 1.00 82.62 367 ASP A O 1
ATOM 2642 N N . PHE A 1 368 ? -49.966 41.095 15.492 1.00 77.69 368 PHE A N 1
ATOM 2643 C CA . PHE A 1 368 ? -48.697 40.393 15.279 1.00 77.69 368 PHE A CA 1
ATOM 2644 C C . PHE A 1 368 ? -48.072 40.701 13.904 1.00 77.69 368 PHE A C 1
ATOM 2646 O O . PHE A 1 368 ? -47.192 39.958 13.472 1.00 77.69 368 PHE A O 1
ATOM 2653 N N . SER A 1 369 ? -48.520 41.751 13.196 1.00 62.53 369 SER A N 1
ATOM 2654 C CA . SER A 1 369 ? -48.214 42.081 11.785 1.00 62.53 369 SER A CA 1
ATOM 2655 C C . SER A 1 369 ? -46.738 42.413 11.434 1.00 62.53 369 SER A C 1
ATOM 2657 O O . SER A 1 369 ? -46.403 43.448 10.852 1.00 62.53 369 SER A O 1
ATOM 2659 N N . GLY A 1 370 ? -45.804 41.509 11.739 1.00 61.38 370 GLY A N 1
ATOM 2660 C CA . GLY A 1 370 ? -44.403 41.555 11.321 1.00 61.38 370 GLY A CA 1
ATOM 2661 C C . GLY A 1 370 ? -43.877 40.184 10.893 1.00 61.38 370 GLY A C 1
ATOM 2662 O O . GLY A 1 370 ? -44.298 39.150 11.405 1.00 61.38 370 GLY A O 1
ATOM 2663 N N . THR A 1 371 ? -42.936 40.170 9.950 1.00 53.06 371 THR A N 1
ATOM 2664 C CA . THR A 1 371 ? -42.329 38.935 9.444 1.00 53.06 371 THR A CA 1
ATOM 2665 C C . THR A 1 371 ? -41.347 38.357 10.466 1.00 53.06 371 THR A C 1
ATOM 2667 O O . THR A 1 371 ? -40.260 38.900 10.647 1.00 53.06 371 THR A O 1
ATOM 2670 N N . MET A 1 372 ? -41.693 37.234 11.097 1.00 58.91 372 MET A N 1
ATOM 2671 C CA . MET A 1 372 ? -40.730 36.376 11.796 1.00 58.91 372 MET A CA 1
ATOM 2672 C C . MET A 1 372 ? -40.914 34.918 11.390 1.00 58.91 372 MET A C 1
ATOM 2674 O O . MET A 1 372 ? -42.026 34.389 11.431 1.00 58.91 372 MET A O 1
ATOM 2678 N N . ASN A 1 373 ? -39.806 34.259 11.043 1.00 57.41 373 ASN A N 1
ATOM 2679 C CA . ASN A 1 373 ? -39.790 32.820 10.834 1.00 57.41 373 ASN A CA 1
ATOM 2680 C C . ASN A 1 373 ? -39.756 32.113 12.194 1.00 57.41 373 ASN A C 1
ATOM 2682 O O . ASN A 1 373 ? -38.702 31.924 12.792 1.00 57.41 373 ASN A O 1
ATOM 2686 N N . THR A 1 374 ? -40.924 31.737 12.709 1.00 55.69 374 THR A N 1
ATOM 2687 C CA . THR A 1 374 ? -41.016 31.030 13.999 1.00 55.69 374 THR A CA 1
ATOM 2688 C C . THR A 1 374 ? -40.575 29.565 13.921 1.00 55.69 374 THR A C 1
ATOM 2690 O O . THR A 1 374 ? -40.389 28.945 14.965 1.00 55.69 374 THR A O 1
ATOM 2693 N N . ALA A 1 375 ? -40.322 29.033 12.716 1.00 57.22 375 ALA A N 1
ATOM 2694 C CA . ALA A 1 375 ? -39.816 27.675 12.516 1.00 57.22 375 ALA A CA 1
ATOM 2695 C C . ALA A 1 375 ? -38.428 27.448 13.146 1.00 57.22 375 ALA A C 1
ATOM 2697 O O . ALA A 1 375 ? -38.179 26.368 13.676 1.00 57.22 375 ALA A O 1
ATOM 2698 N N . ASP A 1 376 ? -37.566 28.471 13.165 1.00 55.22 376 ASP A N 1
ATOM 2699 C CA . ASP A 1 376 ? -36.195 28.373 13.696 1.00 55.22 376 ASP A CA 1
ATOM 2700 C C . ASP A 1 376 ? -36.145 28.346 15.241 1.00 55.22 376 ASP A C 1
ATOM 2702 O O . ASP A 1 376 ? -35.124 28.000 15.832 1.00 55.22 376 ASP A O 1
ATOM 2706 N N . TYR A 1 377 ? -37.259 28.686 15.906 1.00 58.84 377 TYR A N 1
ATOM 2707 C CA . TYR A 1 377 ? -37.373 28.826 17.367 1.00 58.84 377 TYR A CA 1
ATOM 2708 C C . TYR A 1 377 ? -38.604 28.102 17.954 1.00 58.84 377 TYR A C 1
ATOM 2710 O O . TYR A 1 377 ? -39.057 28.419 19.060 1.00 58.84 377 TYR A O 1
ATOM 2718 N N . GLY A 1 378 ? -39.172 27.135 17.226 1.00 55.50 378 GLY A N 1
ATOM 2719 C CA . GLY A 1 378 ? -40.377 26.405 17.629 1.00 55.50 378 GLY A CA 1
ATOM 2720 C C . GLY A 1 378 ? -40.221 25.708 18.988 1.00 55.50 378 GLY A C 1
ATOM 2721 O O . GLY A 1 378 ? -39.393 24.814 19.150 1.00 55.50 378 GLY A O 1
ATOM 2722 N N . GLY A 1 379 ? -41.037 26.104 19.971 1.00 56.25 379 GLY A N 1
ATOM 2723 C CA . GLY A 1 379 ? -40.956 25.618 21.356 1.00 56.25 379 GLY A CA 1
ATOM 2724 C C . GLY A 1 379 ? -40.130 26.477 22.326 1.00 56.25 379 GLY A C 1
ATOM 2725 O O . GLY A 1 379 ? -40.248 26.273 23.531 1.00 56.25 379 GLY A O 1
ATOM 2726 N N . ASN A 1 380 ? -39.386 27.488 21.855 1.00 66.75 380 ASN A N 1
ATOM 2727 C CA . ASN A 1 380 ? -38.724 28.470 22.734 1.00 66.75 380 ASN A CA 1
ATOM 2728 C C . ASN A 1 380 ? -39.678 29.572 23.235 1.00 66.75 380 ASN A C 1
ATOM 2730 O O . ASN A 1 380 ? -39.299 30.402 24.059 1.00 66.75 380 ASN A O 1
ATOM 2734 N N . TYR A 1 381 ? -40.927 29.569 22.770 1.00 72.62 381 TYR A N 1
ATOM 2735 C CA . TYR A 1 381 ? -41.997 30.441 23.241 1.00 72.62 381 TYR A CA 1
ATOM 2736 C C . TYR A 1 381 ? -43.027 29.625 24.010 1.00 72.62 381 TYR A C 1
ATOM 2738 O O . TYR A 1 381 ? -43.552 28.636 23.489 1.00 72.62 381 TYR A O 1
ATOM 2746 N N . VAL A 1 382 ? -43.345 30.052 25.231 1.00 74.06 382 VAL A N 1
ATOM 2747 C CA . VAL A 1 382 ? -44.296 29.347 26.096 1.00 74.06 382 VAL A CA 1
ATOM 2748 C C . VAL A 1 382 ? -45.328 30.295 26.692 1.00 74.06 382 VAL A C 1
ATOM 2750 O O . VAL A 1 382 ? -45.030 31.427 27.075 1.00 74.06 382 VAL A O 1
ATOM 2753 N N . LEU A 1 383 ? -46.555 29.797 26.801 1.00 75.25 383 LEU A N 1
ATOM 2754 C CA . LEU A 1 383 ? -47.605 30.381 27.618 1.00 75.25 383 LEU A CA 1
ATOM 2755 C C . LEU A 1 383 ? -47.611 29.662 28.967 1.00 75.25 383 LEU A C 1
ATOM 2757 O O . LEU A 1 383 ? -47.650 28.431 29.033 1.00 75.25 383 LEU A O 1
ATOM 2761 N N . THR A 1 384 ? -47.547 30.442 30.042 1.00 70.19 384 THR A N 1
ATOM 2762 C CA . THR A 1 384 ? -47.511 29.942 31.423 1.00 70.19 384 THR A CA 1
ATOM 2763 C C . THR A 1 384 ? -48.633 30.545 32.252 1.00 70.19 384 THR A C 1
ATOM 2765 O O . THR A 1 384 ? -49.117 31.633 31.940 1.00 70.19 384 THR A O 1
ATOM 2768 N N . VAL A 1 385 ? -49.059 29.881 33.325 1.00 69.81 385 VAL A N 1
ATOM 2769 C CA . VAL A 1 385 ? -49.995 30.513 34.272 1.00 69.81 385 VAL A CA 1
ATOM 2770 C C . VAL A 1 385 ? -49.345 31.738 34.953 1.00 69.81 385 VAL A C 1
ATOM 2772 O O . VAL A 1 385 ? -48.160 31.681 35.290 1.00 69.81 385 VAL A O 1
ATOM 2775 N N . PRO A 1 386 ? -50.078 32.850 35.186 1.00 65.38 386 PRO A N 1
ATOM 2776 C CA . PRO A 1 386 ? -49.522 34.079 35.773 1.00 65.38 386 PRO A CA 1
ATOM 2777 C C . PRO A 1 386 ? -48.905 33.914 37.166 1.00 65.38 386 PRO A C 1
ATOM 2779 O O . PRO A 1 386 ? -48.032 34.684 37.547 1.00 65.38 386 PRO A O 1
ATOM 2782 N N . GLU A 1 387 ? -49.353 32.908 37.917 1.00 58.84 387 GLU A N 1
ATOM 2783 C CA . GLU A 1 387 ? -48.851 32.558 39.255 1.00 58.84 387 GLU A CA 1
ATOM 2784 C C . GLU A 1 387 ? -47.448 31.918 39.215 1.00 58.84 387 GLU A C 1
ATOM 2786 O O . GLU A 1 387 ? -46.786 31.791 40.243 1.00 58.84 387 GLU A O 1
ATOM 2791 N N . GLY A 1 388 ? -46.961 31.585 38.015 1.00 52.69 388 GLY A N 1
ATOM 2792 C CA . GLY A 1 388 ? -45.625 31.065 37.767 1.00 52.69 388 GLY A CA 1
ATOM 2793 C C . GLY A 1 388 ? -45.526 29.541 37.846 1.00 52.69 388 GLY A C 1
ATOM 2794 O O . GLY A 1 388 ? -46.252 28.853 38.556 1.00 52.69 388 GLY A O 1
ATOM 2795 N N . THR A 1 389 ? -44.557 29.003 37.112 1.00 55.00 389 THR A N 1
ATOM 2796 C CA . THR A 1 389 ? -44.201 27.579 37.082 1.00 55.00 389 THR A CA 1
ATOM 2797 C C . THR A 1 389 ? -43.272 27.262 38.252 1.00 55.00 389 THR A C 1
ATOM 2799 O O . THR A 1 389 ? -42.067 27.067 38.071 1.00 55.00 389 THR A O 1
ATOM 2802 N N . SER A 1 390 ? -43.789 27.328 39.479 1.00 51.16 390 SER A N 1
ATOM 2803 C CA . SER A 1 390 ? -42.926 27.259 40.658 1.00 51.16 390 SER A CA 1
ATOM 2804 C C . SER A 1 390 ? -42.534 25.826 41.026 1.00 51.16 390 SER A C 1
ATOM 2806 O O . SER A 1 390 ? -43.326 25.061 41.580 1.00 51.16 390 SER A O 1
ATOM 2808 N N . MET A 1 391 ? -41.246 25.517 40.844 1.00 52.38 391 MET A N 1
ATOM 2809 C CA . MET A 1 391 ? -40.573 24.331 41.398 1.00 52.38 391 MET A CA 1
ATOM 2810 C C . MET A 1 391 ? -40.738 24.197 42.925 1.00 52.38 391 MET A C 1
ATOM 2812 O O . MET A 1 391 ? -40.463 23.132 43.476 1.00 52.38 391 MET A O 1
ATOM 2816 N N . SER A 1 392 ? -41.190 25.240 43.640 1.00 54.78 392 SER A N 1
ATOM 2817 C CA . SER A 1 392 ? -41.430 25.188 45.090 1.00 54.78 392 SER A CA 1
ATOM 2818 C C . SER A 1 392 ? -42.364 24.051 45.508 1.00 54.78 392 SER A C 1
ATOM 2820 O O . SER A 1 392 ? -42.131 23.485 46.572 1.00 54.78 392 SER A O 1
ATOM 2822 N N . HIS A 1 393 ? -43.347 23.689 44.674 1.00 61.75 393 HIS A N 1
ATOM 2823 C CA . HIS A 1 393 ? -44.366 22.677 44.983 1.00 61.75 393 HIS A CA 1
ATOM 2824 C C . HIS A 1 393 ? -43.891 21.224 44.891 1.00 61.75 393 HIS A C 1
ATOM 2826 O O . HIS A 1 393 ? -44.555 20.350 45.443 1.00 61.75 393 HIS A O 1
ATOM 2832 N N . LEU A 1 394 ? -42.755 20.954 44.242 1.00 64.69 394 LEU A N 1
ATOM 2833 C CA . LEU A 1 394 ? -42.153 19.624 44.289 1.00 64.69 394 LEU A CA 1
ATOM 2834 C C . LEU A 1 394 ? -41.675 19.325 45.715 1.00 64.69 394 LEU A C 1
ATOM 2836 O O . LEU A 1 394 ? -41.101 20.195 46.378 1.00 64.69 394 LEU A O 1
ATOM 2840 N N . THR A 1 395 ? -41.883 18.104 46.199 1.00 69.56 395 THR A N 1
ATOM 2841 C CA . THR A 1 395 ? -41.344 17.669 47.494 1.00 69.56 395 THR A CA 1
ATOM 2842 C C . THR A 1 395 ? -39.814 17.719 47.480 1.00 69.56 395 THR A C 1
ATOM 2844 O O . THR A 1 395 ? -39.185 17.733 46.419 1.00 69.56 395 THR A O 1
ATOM 2847 N N . THR A 1 396 ? -39.182 17.756 48.656 1.00 64.94 396 THR A N 1
ATOM 2848 C CA . THR A 1 396 ? -37.713 17.658 48.750 1.00 64.94 396 THR A CA 1
ATOM 2849 C C . THR A 1 396 ? -37.210 16.386 48.067 1.00 64.94 396 THR A C 1
ATOM 2851 O O . THR A 1 396 ? -36.254 16.447 47.312 1.00 64.94 396 THR A O 1
ATOM 2854 N N . GLU A 1 397 ? -37.922 15.274 48.242 1.00 59.81 397 GLU A N 1
ATOM 2855 C CA . GLU A 1 397 ? -37.654 13.984 47.600 1.00 59.81 397 GLU A CA 1
ATOM 2856 C C . GLU A 1 397 ? -37.724 14.054 46.065 1.00 59.81 397 GLU A C 1
ATOM 2858 O O . GLU A 1 397 ? -36.768 13.673 45.399 1.00 59.81 397 GLU A O 1
ATOM 2863 N N . GLN A 1 398 ? -38.784 14.638 45.489 1.00 67.88 398 GLN A N 1
ATOM 2864 C CA . GLN A 1 398 ? -38.887 14.857 44.039 1.00 67.88 398 GLN A CA 1
ATOM 2865 C C . GLN A 1 398 ? -37.766 15.761 43.510 1.00 67.88 398 GLN A C 1
ATOM 2867 O O . GLN A 1 398 ? -37.215 15.490 42.447 1.00 67.88 398 GLN A O 1
ATOM 2872 N N . LYS A 1 399 ? -37.408 16.824 44.245 1.00 64.00 399 LYS A N 1
ATOM 2873 C CA . LYS A 1 399 ? -36.294 17.720 43.887 1.00 64.00 399 LYS A CA 1
ATOM 2874 C C . LYS A 1 399 ? -34.949 16.998 43.926 1.00 64.00 399 LYS A C 1
ATOM 2876 O O . LYS A 1 399 ? -34.145 17.204 43.027 1.00 64.00 399 LYS A O 1
ATOM 2881 N N . THR A 1 400 ? -34.713 16.164 44.937 1.00 62.16 400 THR A N 1
ATOM 2882 C CA . THR A 1 400 ? -33.494 15.357 45.058 1.00 62.16 400 THR A CA 1
ATOM 2883 C C . THR A 1 400 ? -33.426 14.300 43.959 1.00 62.16 400 THR A C 1
ATOM 2885 O O . THR A 1 400 ? -32.392 14.199 43.316 1.00 62.16 400 THR A O 1
ATOM 2888 N N . ALA A 1 401 ? -34.519 13.589 43.666 1.00 61.34 401 ALA A N 1
ATOM 2889 C CA . ALA A 1 401 ? -34.573 12.617 42.573 1.00 61.34 401 ALA A CA 1
ATOM 2890 C C . ALA A 1 401 ? -34.298 13.267 41.205 1.00 61.34 401 ALA A C 1
ATOM 2892 O O . ALA A 1 401 ? -33.462 12.784 40.452 1.00 61.34 401 ALA A O 1
ATOM 2893 N N . LEU A 1 402 ? -34.920 14.417 40.918 1.00 63.62 402 LEU A N 1
ATOM 2894 C CA . LEU A 1 402 ? -34.655 15.208 39.708 1.00 63.62 402 LEU A CA 1
ATOM 2895 C C . LEU A 1 402 ? -33.226 15.767 39.625 1.00 63.62 402 LEU A C 1
ATOM 2897 O O . LEU A 1 402 ? -32.755 16.044 38.527 1.00 63.62 402 LEU A O 1
ATOM 2901 N N . ALA A 1 403 ? -32.558 15.977 40.762 1.00 57.03 403 ALA A N 1
ATOM 2902 C CA . ALA A 1 403 ? -31.181 16.466 40.822 1.00 57.03 403 ALA A CA 1
ATOM 2903 C C . ALA A 1 403 ? -30.127 15.342 40.816 1.00 57.03 403 ALA A C 1
ATOM 2905 O O . ALA A 1 403 ? -28.952 15.636 40.609 1.00 57.03 403 ALA A O 1
ATOM 2906 N N . ALA A 1 404 ? -30.535 14.094 41.068 1.00 50.69 404 ALA A N 1
ATOM 2907 C CA . ALA A 1 404 ? -29.665 12.920 41.147 1.00 50.69 404 ALA A CA 1
ATOM 2908 C C . ALA A 1 404 ? -29.772 11.980 39.930 1.00 50.69 404 ALA A C 1
ATOM 2910 O O . ALA A 1 404 ? -28.935 11.099 39.790 1.00 50.69 404 ALA A O 1
ATOM 2911 N N . ALA A 1 405 ? -30.785 12.149 39.076 1.00 48.78 405 ALA A N 1
ATOM 2912 C CA . ALA A 1 405 ? -31.016 11.302 37.906 1.00 48.78 405 ALA A CA 1
ATOM 2913 C C . ALA A 1 405 ? -29.921 11.441 36.830 1.00 48.78 405 ALA A C 1
ATOM 2915 O O . ALA A 1 405 ? -29.553 12.560 36.459 1.00 48.78 405 ALA A O 1
ATOM 2916 N N . GLU A 1 406 ? -29.465 10.316 36.273 1.00 47.41 406 GLU A N 1
ATOM 2917 C CA . GLU A 1 406 ? -28.535 10.271 35.143 1.00 47.41 406 GLU A CA 1
ATOM 2918 C C . GLU A 1 406 ? -29.267 10.289 33.779 1.00 47.41 406 GLU A C 1
ATOM 2920 O O . GLU A 1 406 ? -30.499 10.317 33.666 1.00 47.41 406 GLU A O 1
ATOM 2925 N N . ALA A 1 407 ? -28.491 10.308 32.691 1.00 40.97 407 ALA A N 1
ATOM 2926 C CA . ALA A 1 407 ? -29.017 10.291 31.329 1.00 40.97 407 ALA A CA 1
ATOM 2927 C C . ALA A 1 407 ? -29.617 8.915 30.980 1.00 40.97 407 ALA A C 1
ATOM 2929 O O . ALA A 1 407 ? -28.897 7.966 30.683 1.00 40.97 407 ALA A O 1
ATOM 2930 N N . GLY A 1 408 ? -30.949 8.836 30.978 1.00 39.66 408 GLY A N 1
ATOM 2931 C CA . GLY A 1 408 ? -31.719 7.610 30.724 1.00 39.66 408 GLY A CA 1
ATOM 2932 C C . GLY A 1 408 ? -32.717 7.279 31.837 1.00 39.66 408 GLY A C 1
ATOM 2933 O O . GLY A 1 408 ? -33.699 6.584 31.586 1.00 39.66 408 GLY A O 1
ATOM 2934 N N . ASP A 1 409 ? -32.528 7.856 33.025 1.00 50.19 409 ASP A N 1
ATOM 2935 C CA . ASP A 1 409 ? -33.362 7.606 34.206 1.00 50.19 409 ASP A CA 1
ATOM 2936 C C . ASP A 1 409 ? -34.700 8.357 34.184 1.00 50.19 409 ASP A C 1
ATOM 2938 O O . ASP A 1 409 ? -35.574 8.086 35.003 1.00 50.19 409 ASP A O 1
ATOM 2942 N N . VAL A 1 410 ? -34.886 9.326 33.281 1.00 48.03 410 VAL A N 1
ATOM 2943 C CA . VAL A 1 410 ? -36.037 10.243 33.308 1.00 48.03 410 VAL A CA 1
ATOM 2944 C C . VAL A 1 410 ? -36.929 10.067 32.082 1.00 48.03 410 VAL A C 1
ATOM 2946 O O . VAL A 1 410 ? -36.586 10.485 30.977 1.00 48.03 410 VAL A O 1
ATOM 2949 N N . ALA A 1 411 ? -38.127 9.520 32.291 1.00 52.38 411 ALA A N 1
ATOM 2950 C CA . ALA A 1 411 ? -39.211 9.569 31.313 1.00 52.38 411 ALA A CA 1
ATOM 2951 C C . ALA A 1 411 ? -40.056 10.840 31.498 1.00 52.38 411 ALA A C 1
ATOM 2953 O O . ALA A 1 411 ? -40.180 11.364 32.605 1.00 52.38 411 ALA A O 1
ATOM 2954 N N . MET A 1 412 ? -40.662 11.334 30.416 1.00 49.62 412 MET A N 1
ATOM 2955 C CA . MET A 1 412 ? -41.482 12.548 30.433 1.00 49.62 412 MET A CA 1
ATOM 2956 C C . MET A 1 412 ? -42.848 12.297 29.785 1.00 49.62 412 MET A C 1
ATOM 2958 O O . MET A 1 412 ? -42.914 11.833 28.646 1.00 49.62 412 MET A O 1
ATOM 2962 N N . SER A 1 413 ? -43.932 12.634 30.487 1.00 48.09 413 SER A N 1
ATOM 2963 C CA . SER A 1 413 ? -45.318 12.554 29.999 1.00 48.09 413 SER A CA 1
ATOM 2964 C C . SER A 1 413 ? -46.056 13.876 30.231 1.00 48.09 413 SER A C 1
ATOM 2966 O O . SER A 1 413 ? -45.773 14.606 31.179 1.00 48.09 413 SER A O 1
ATOM 2968 N N . TYR A 1 414 ? -47.024 14.206 29.374 1.00 53.38 414 TYR A N 1
ATOM 2969 C CA . TYR A 1 414 ? -47.990 15.269 29.659 1.00 53.38 414 TYR A CA 1
ATOM 2970 C C . TYR A 1 414 ? -49.256 14.649 30.240 1.00 53.38 414 TYR A C 1
ATOM 2972 O O . TYR A 1 414 ? -49.884 13.791 29.624 1.00 53.38 414 TYR A O 1
ATOM 2980 N N . GLU A 1 415 ? -49.639 15.088 31.435 1.00 57.09 415 GLU A N 1
ATOM 2981 C CA . GLU A 1 415 ? -50.773 14.531 32.167 1.00 57.09 415 GLU A CA 1
ATOM 2982 C C . GLU A 1 415 ? -51.674 15.645 32.699 1.00 57.09 415 GLU A C 1
ATOM 2984 O O . GLU A 1 415 ? -51.232 16.745 33.044 1.00 57.09 415 GLU A O 1
ATOM 2989 N N . ARG A 1 416 ? -52.969 15.340 32.806 1.00 60.31 416 ARG A N 1
ATOM 2990 C CA . ARG A 1 416 ? -53.876 16.097 33.667 1.00 60.31 416 ARG A CA 1
ATOM 2991 C C . ARG A 1 416 ? -53.775 15.526 35.073 1.00 60.31 416 ARG A C 1
ATOM 2993 O O . ARG A 1 416 ? -54.197 14.393 35.295 1.00 60.31 416 ARG A O 1
ATOM 3000 N N . ARG A 1 417 ? -53.256 16.309 36.016 1.00 62.19 417 ARG A N 1
ATOM 3001 C CA . ARG A 1 417 ? -53.267 15.970 37.446 1.00 62.19 417 ARG A CA 1
ATOM 3002 C C . ARG A 1 417 ? -53.993 17.049 38.233 1.00 62.19 417 ARG A C 1
ATOM 3004 O O . ARG A 1 417 ? -53.986 18.224 37.864 1.00 62.19 417 ARG A O 1
ATOM 3011 N N . ASP A 1 418 ? -54.616 16.644 39.331 1.00 59.81 418 ASP A N 1
ATOM 3012 C CA . ASP A 1 418 ? -55.222 17.589 40.260 1.00 59.81 418 ASP A CA 1
ATOM 3013 C C . ASP A 1 418 ? -54.118 18.329 41.020 1.00 59.81 418 ASP A C 1
ATOM 3015 O O . ASP A 1 418 ? -53.292 17.727 41.706 1.00 59.81 418 ASP A O 1
ATOM 3019 N N . PHE A 1 419 ? -54.105 19.652 40.886 1.00 61.75 419 PHE A N 1
ATOM 3020 C CA . PHE A 1 419 ? -53.138 20.539 41.518 1.00 61.75 419 PHE A CA 1
ATOM 3021 C C . PHE A 1 419 ? -53.899 21.642 42.253 1.00 61.75 419 PHE A C 1
ATOM 3023 O O . PHE A 1 419 ? -54.698 22.356 41.652 1.00 61.75 419 PHE A O 1
ATOM 3030 N N . ASN A 1 420 ? -53.716 21.736 43.574 1.00 60.31 420 ASN A N 1
ATOM 3031 C CA . ASN A 1 420 ? -54.480 22.628 44.461 1.00 60.31 420 ASN A CA 1
ATOM 3032 C C . ASN A 1 420 ? -56.015 22.564 44.263 1.00 60.31 420 ASN A C 1
ATOM 3034 O O . ASN A 1 420 ? -56.710 23.570 44.378 1.00 60.31 420 ASN A O 1
ATOM 3038 N N . GLY A 1 421 ? -56.554 21.375 43.962 1.00 53.97 421 GLY A N 1
ATOM 3039 C CA . GLY A 1 421 ? -57.990 21.163 43.734 1.00 53.97 421 GLY A CA 1
ATOM 3040 C C . GLY A 1 421 ? -58.494 21.540 42.334 1.00 53.97 421 GLY A C 1
ATOM 3041 O O . GLY A 1 421 ? -59.698 21.480 42.095 1.00 53.97 421 GLY A O 1
ATOM 3042 N N . VAL A 1 422 ? -57.601 21.897 41.404 1.00 54.66 422 VAL A N 1
ATOM 3043 C CA . VAL A 1 422 ? -57.927 22.172 39.998 1.00 54.66 422 VAL A CA 1
ATOM 3044 C C . VAL A 1 422 ? -57.254 21.135 39.101 1.00 54.66 422 VAL A C 1
ATOM 3046 O O . VAL A 1 422 ? -56.033 20.966 39.135 1.00 54.66 422 VAL A O 1
ATOM 3049 N N . ASN A 1 423 ? -58.042 20.458 38.264 1.00 60.03 423 ASN A N 1
ATOM 3050 C CA . ASN A 1 423 ? -57.532 19.502 37.285 1.00 60.03 423 ASN A CA 1
ATOM 3051 C C . ASN A 1 423 ? -56.748 20.246 36.191 1.00 60.03 423 ASN A C 1
ATOM 3053 O O . ASN A 1 423 ? -57.332 20.878 35.307 1.00 60.03 423 ASN A O 1
ATOM 3057 N N . THR A 1 424 ? -55.422 20.213 36.290 1.00 58.28 424 THR A N 1
ATOM 3058 C CA . THR A 1 424 ? -54.517 21.090 35.541 1.00 58.28 424 THR A CA 1
ATOM 3059 C C . THR A 1 424 ? -53.671 20.261 34.583 1.00 58.28 424 THR A C 1
ATOM 3061 O O . THR A 1 424 ? -53.190 19.188 34.944 1.00 58.28 424 THR A O 1
ATOM 3064 N N . LEU A 1 425 ? -53.479 20.744 33.352 1.00 55.59 425 LEU A N 1
ATOM 3065 C CA . LEU A 1 425 ? -52.541 20.130 32.410 1.00 55.59 425 LEU A CA 1
ATOM 3066 C C . LEU A 1 425 ? -51.110 20.558 32.764 1.00 55.59 425 LEU A C 1
ATOM 3068 O O . LEU A 1 425 ? -50.844 21.742 32.995 1.00 55.59 425 LEU A O 1
ATOM 3072 N N . GLY A 1 426 ? -50.190 19.602 32.806 1.00 61.25 426 GLY A N 1
ATOM 3073 C CA . GLY A 1 426 ? -48.795 19.861 33.132 1.00 61.25 426 GLY A CA 1
ATOM 3074 C C . GLY A 1 426 ? -47.871 18.727 32.717 1.00 61.25 426 GLY A C 1
ATOM 3075 O O . GLY A 1 426 ? -48.305 17.699 32.197 1.00 61.25 426 GLY A O 1
ATOM 3076 N N . LEU A 1 427 ? -46.585 18.953 32.948 1.00 60.28 427 LEU A N 1
ATOM 3077 C CA . LEU A 1 427 ? -45.504 18.051 32.582 1.00 60.28 427 LEU A CA 1
ATOM 3078 C C . LEU A 1 427 ? -45.143 17.165 33.776 1.00 60.28 427 LEU A C 1
ATOM 3080 O O . LEU A 1 427 ? -44.924 17.666 34.879 1.00 60.28 427 LEU A O 1
ATOM 3084 N N . VAL A 1 428 ? -45.074 15.859 33.557 1.00 62.41 428 VAL A N 1
ATOM 3085 C CA . VAL A 1 428 ? -44.612 14.861 34.520 1.00 62.41 428 VAL A CA 1
ATOM 3086 C C . VAL A 1 428 ? -43.222 14.400 34.119 1.00 62.41 428 VAL A C 1
ATOM 3088 O O . VAL A 1 428 ? -43.002 13.994 32.982 1.00 62.41 428 VAL A O 1
ATOM 3091 N N . PHE A 1 429 ? -42.305 14.423 35.078 1.00 62.16 429 PHE A N 1
ATOM 3092 C CA . PHE A 1 429 ? -41.014 13.752 35.008 1.00 62.16 429 PHE A CA 1
ATOM 3093 C C . PHE A 1 429 ? -41.088 12.509 35.888 1.00 62.16 429 PHE A C 1
ATOM 3095 O O . PHE A 1 429 ? -41.347 12.635 37.082 1.00 62.16 429 PHE A O 1
ATOM 3102 N N . THR A 1 430 ? -40.873 11.327 35.327 1.00 63.19 430 THR A N 1
ATOM 3103 C CA . THR A 1 430 ? -40.822 10.060 36.061 1.00 63.19 430 THR A CA 1
ATOM 3104 C C . THR A 1 430 ? -39.375 9.593 36.114 1.00 63.19 430 THR A C 1
ATOM 3106 O O . THR A 1 430 ? -38.820 9.205 35.090 1.00 63.19 430 THR A O 1
ATOM 3109 N N . VAL A 1 431 ? -38.776 9.660 37.303 1.00 60.31 431 VAL A N 1
ATOM 3110 C CA . VAL A 1 431 ? -37.387 9.268 37.569 1.00 60.31 431 VAL A CA 1
ATOM 3111 C C . VAL A 1 431 ? -37.341 7.816 38.044 1.00 60.31 431 VAL A C 1
ATOM 3113 O O . VAL A 1 431 ? -37.863 7.501 39.112 1.00 60.31 431 VAL A O 1
ATOM 3116 N N . PHE A 1 432 ? -36.714 6.937 37.272 1.00 56.62 432 PHE A N 1
ATOM 3117 C CA . PHE A 1 432 ? -36.365 5.573 37.660 1.00 56.62 432 PHE A CA 1
ATOM 3118 C C . PHE A 1 432 ? -35.016 5.617 38.387 1.00 56.62 432 PHE A C 1
ATOM 3120 O O . PHE A 1 432 ? -34.026 5.992 37.773 1.00 56.62 432 PHE A O 1
ATOM 3127 N N . GLN A 1 433 ? -34.951 5.256 39.672 1.00 56.84 433 GLN A N 1
ATOM 3128 C CA . GLN A 1 433 ? -33.660 5.174 40.369 1.00 56.84 433 GLN A CA 1
ATOM 3129 C C . GLN A 1 433 ? -33.129 3.746 40.281 1.00 56.84 433 GLN A C 1
ATOM 3131 O O . GLN A 1 433 ? -33.758 2.810 40.789 1.00 56.84 433 GLN A O 1
ATOM 3136 N N . ARG A 1 434 ? -31.974 3.600 39.632 1.00 57.72 434 ARG A N 1
ATOM 3137 C CA . ARG A 1 434 ? -31.228 2.348 39.526 1.00 57.72 434 ARG A CA 1
ATOM 3138 C C . ARG A 1 434 ? -29.849 2.534 40.138 1.00 57.72 434 ARG A C 1
ATOM 3140 O O . ARG A 1 434 ? -28.923 2.932 39.440 1.00 57.72 434 ARG A O 1
ATOM 3147 N N . ASP A 1 435 ? -29.730 2.230 41.424 1.00 60.75 435 ASP A N 1
ATOM 3148 C CA . ASP A 1 435 ? -28.424 2.201 42.084 1.00 60.75 435 ASP A CA 1
ATOM 3149 C C . ASP A 1 435 ? -27.784 0.820 41.875 1.00 60.75 435 ASP A C 1
ATOM 3151 O O . ASP A 1 435 ? -28.464 -0.215 41.841 1.00 60.75 435 ASP A O 1
ATOM 3155 N N . ASP A 1 436 ? -26.462 0.786 41.785 1.00 65.56 436 ASP A N 1
ATOM 3156 C CA . ASP A 1 436 ? -25.695 -0.437 41.944 1.00 65.56 436 ASP A CA 1
ATOM 3157 C C . ASP A 1 436 ? -25.715 -0.927 43.402 1.00 65.56 436 ASP A C 1
ATOM 3159 O O . ASP A 1 436 ? -25.917 -0.176 44.359 1.00 65.56 436 ASP A O 1
ATOM 3163 N N . LEU A 1 437 ? -25.548 -2.239 43.593 1.00 75.88 437 LEU A N 1
ATOM 3164 C CA . LEU A 1 437 ? -25.342 -2.782 44.928 1.00 75.88 437 LEU A CA 1
ATOM 3165 C C . LEU A 1 437 ? -23.878 -2.566 45.315 1.00 75.88 437 LEU A C 1
ATOM 3167 O O . LEU A 1 437 ? -23.007 -3.316 44.871 1.00 75.88 437 LEU A O 1
ATOM 3171 N N . ASP A 1 438 ? -23.631 -1.571 46.165 1.00 75.69 438 ASP A N 1
ATOM 3172 C CA . ASP A 1 438 ? -22.342 -1.361 46.825 1.00 75.69 438 ASP A CA 1
ATOM 3173 C C . ASP A 1 438 ? -21.894 -2.629 47.570 1.00 75.69 438 ASP A C 1
ATOM 3175 O O . ASP A 1 438 ? -22.561 -3.093 48.506 1.00 75.69 438 ASP A O 1
ATOM 3179 N N . ILE A 1 439 ? -20.731 -3.164 47.199 1.00 81.06 439 ILE A N 1
ATOM 3180 C CA . ILE A 1 439 ? -20.088 -4.299 47.859 1.00 81.06 439 ILE A CA 1
ATOM 3181 C C . ILE A 1 439 ? -18.672 -3.962 48.332 1.00 81.06 439 ILE A C 1
ATOM 3183 O O . ILE A 1 439 ? -17.923 -3.224 47.700 1.00 81.06 439 ILE A O 1
ATOM 3187 N N . SER A 1 440 ? -18.274 -4.572 49.447 1.00 77.19 440 SER A N 1
ATOM 3188 C CA . SER A 1 440 ? -16.887 -4.616 49.910 1.00 77.19 440 SER A CA 1
ATOM 3189 C C . SER A 1 440 ? -16.567 -6.040 50.355 1.00 77.19 440 SER A C 1
ATOM 3191 O O . SER A 1 440 ? -17.167 -6.551 51.302 1.00 77.19 440 SER A O 1
ATOM 3193 N N . ALA A 1 441 ? -15.656 -6.714 49.650 1.00 70.19 441 ALA A N 1
ATOM 3194 C CA . ALA A 1 441 ? -15.310 -8.111 49.899 1.00 70.19 441 ALA A CA 1
ATOM 3195 C C . ALA A 1 441 ? -13.803 -8.271 50.144 1.00 70.19 441 ALA A C 1
ATOM 3197 O O . ALA A 1 441 ? -12.981 -7.879 49.320 1.00 70.19 441 ALA A O 1
ATOM 3198 N N . GLY A 1 442 ? -13.432 -8.904 51.259 1.00 64.25 442 GLY A N 1
ATOM 3199 C CA . GLY A 1 442 ? -12.034 -9.218 51.583 1.00 64.25 442 GLY A CA 1
ATOM 3200 C C . GLY A 1 442 ? -11.430 -10.356 50.747 1.00 64.25 442 GLY A C 1
ATOM 3201 O O . GLY A 1 442 ? -10.238 -10.639 50.856 1.00 64.25 442 GLY A O 1
ATOM 3202 N N . SER A 1 443 ? -12.241 -11.044 49.939 1.00 78.25 443 SER A N 1
ATOM 3203 C CA . SER A 1 443 ? -11.840 -12.175 49.100 1.00 78.25 443 SER A CA 1
ATOM 3204 C C . SER A 1 443 ? -12.737 -12.259 47.851 1.00 78.25 443 SER A C 1
ATOM 3206 O O . SER A 1 443 ? -13.158 -11.237 47.316 1.00 78.25 443 SER A O 1
ATOM 3208 N N . ASN A 1 444 ? -12.995 -13.466 47.352 1.00 83.06 444 ASN A N 1
ATOM 3209 C CA . ASN A 1 444 ? -13.726 -13.719 46.115 1.00 83.06 444 ASN A CA 1
ATOM 3210 C C . ASN A 1 444 ? -15.171 -13.204 46.159 1.00 83.06 444 ASN A C 1
ATOM 3212 O O . ASN A 1 444 ? -15.839 -13.289 47.188 1.00 83.06 444 ASN A O 1
ATOM 3216 N N . VAL A 1 445 ? -15.679 -12.759 45.014 1.00 81.81 445 VAL A N 1
ATOM 3217 C CA . VAL A 1 445 ? -17.082 -12.393 44.807 1.00 81.81 445 VAL A CA 1
ATOM 3218 C C . VAL A 1 445 ? -17.713 -13.382 43.832 1.00 81.81 445 VAL A C 1
ATOM 3220 O O . VAL A 1 445 ? -17.175 -13.637 42.751 1.00 81.81 445 VAL A O 1
ATOM 3223 N N . VAL A 1 446 ? -18.860 -13.933 44.231 1.00 81.19 446 VAL A N 1
ATOM 3224 C CA . VAL A 1 446 ? -19.736 -14.747 43.383 1.00 81.19 446 VAL A CA 1
ATOM 3225 C C . VAL A 1 446 ? -21.114 -14.101 43.302 1.00 81.19 446 VAL A C 1
ATOM 3227 O O . VAL A 1 446 ? -21.698 -13.782 44.338 1.00 81.19 446 VAL A O 1
ATOM 3230 N N . THR A 1 447 ? -21.659 -13.931 42.098 1.00 79.00 447 THR A N 1
ATOM 3231 C CA . THR A 1 447 ? -23.034 -13.448 41.905 1.00 79.00 447 THR A CA 1
ATOM 3232 C C . THR A 1 447 ? -23.808 -14.284 40.892 1.00 79.00 447 THR A C 1
ATOM 3234 O O . THR A 1 447 ? -23.263 -14.758 39.893 1.00 79.00 447 THR A O 1
ATOM 3237 N N . HIS A 1 448 ? -25.099 -14.465 41.155 1.00 77.56 448 HIS A N 1
ATOM 3238 C CA . HIS A 1 448 ? -26.029 -15.118 40.246 1.00 77.56 448 HIS A CA 1
ATOM 3239 C C . HIS A 1 448 ? -27.382 -14.419 40.285 1.00 77.56 448 HIS A C 1
ATOM 3241 O O . HIS A 1 448 ? -27.982 -14.304 41.353 1.00 77.56 448 HIS A O 1
ATOM 3247 N N . SER A 1 449 ? -27.882 -13.989 39.130 1.00 68.56 449 SER A N 1
ATOM 3248 C CA . SER A 1 449 ? -29.240 -13.471 38.972 1.00 68.56 449 SER A CA 1
ATOM 3249 C C . SER A 1 449 ? -29.905 -14.056 37.727 1.00 68.56 449 SER A C 1
ATOM 3251 O O . SER A 1 449 ? -29.244 -14.351 36.730 1.00 68.56 449 SER A O 1
ATOM 3253 N N . THR A 1 450 ? -31.230 -14.210 37.748 1.00 63.06 450 THR A N 1
ATOM 3254 C CA . THR A 1 450 ? -31.970 -14.665 36.558 1.00 63.06 450 THR A CA 1
ATOM 3255 C C . THR A 1 450 ? -32.436 -13.516 35.656 1.00 63.06 450 THR A C 1
ATOM 3257 O O . THR A 1 450 ? -33.152 -13.784 34.691 1.00 63.06 450 THR A O 1
ATOM 3260 N N . TYR A 1 451 ? -32.154 -12.250 35.989 1.00 63.09 451 TYR A N 1
ATOM 3261 C CA . TYR A 1 451 ? -32.648 -11.097 35.228 1.00 63.09 451 TYR A CA 1
ATOM 3262 C C . TYR A 1 451 ? -31.620 -9.974 35.056 1.00 63.09 451 TYR A C 1
ATOM 3264 O O . TYR A 1 451 ? -31.251 -9.706 33.918 1.00 63.09 451 TYR A O 1
ATOM 3272 N N . GLN A 1 452 ? -31.164 -9.304 36.118 1.00 69.62 452 GLN A N 1
ATOM 3273 C CA . GLN A 1 452 ? -30.151 -8.239 36.010 1.00 69.62 452 GLN A CA 1
ATOM 3274 C C . GLN A 1 452 ? -29.263 -8.184 37.256 1.00 69.62 452 GLN A C 1
ATOM 3276 O O . GLN A 1 452 ? -29.700 -8.504 38.366 1.00 69.62 452 GLN A O 1
ATOM 3281 N N . THR A 1 453 ? -28.019 -7.747 37.057 1.00 74.75 453 THR A N 1
ATOM 3282 C CA . THR A 1 453 ? -27.002 -7.617 38.109 1.00 74.75 453 THR A CA 1
ATOM 3283 C C . THR A 1 453 ? -26.273 -6.284 37.961 1.00 74.75 453 THR A C 1
ATOM 3285 O O . THR A 1 453 ? -25.522 -6.113 37.004 1.00 74.75 453 THR A O 1
ATOM 3288 N N . TYR A 1 454 ? -26.463 -5.368 38.911 1.00 79.50 454 TYR A N 1
ATOM 3289 C CA . TYR A 1 454 ? -25.742 -4.099 39.039 1.00 79.50 454 TYR A CA 1
ATOM 3290 C C . TYR A 1 454 ? -24.906 -4.120 40.329 1.00 79.50 454 TYR A C 1
ATOM 3292 O O . TYR A 1 454 ? -25.453 -4.245 41.426 1.00 79.50 454 TYR A O 1
ATOM 3300 N N . LEU A 1 455 ? -23.579 -4.032 40.202 1.00 83.31 455 LEU A N 1
ATOM 3301 C CA . LEU A 1 455 ? -22.621 -4.117 41.313 1.00 83.31 455 LEU A CA 1
ATOM 3302 C C . LEU A 1 455 ? -21.677 -2.913 41.321 1.00 83.31 455 LEU A C 1
ATOM 3304 O O . LEU A 1 455 ? -21.087 -2.599 40.286 1.00 83.31 455 LEU A O 1
ATOM 3308 N N . GLY A 1 456 ? -21.505 -2.322 42.504 1.00 81.25 456 GLY A N 1
ATOM 3309 C CA . GLY A 1 456 ? -20.614 -1.196 42.782 1.00 81.25 456 GLY A CA 1
ATOM 3310 C C . GLY A 1 456 ? -19.530 -1.588 43.785 1.00 81.25 456 GLY A C 1
ATOM 3311 O O . GLY A 1 456 ? -19.771 -2.415 44.663 1.00 81.25 456 GLY A O 1
ATOM 3312 N N . SER A 1 457 ? -18.321 -1.033 43.685 1.00 83.31 457 SER A N 1
ATOM 3313 C CA . SER A 1 457 ? -17.289 -1.192 44.726 1.00 83.31 457 SER A CA 1
ATOM 3314 C C . SER A 1 457 ? -16.236 -0.089 44.667 1.00 83.31 457 SER A C 1
ATOM 3316 O O . SER A 1 457 ? -15.623 0.140 43.627 1.00 83.31 457 SER A O 1
ATOM 3318 N N . GLU A 1 458 ? -15.926 0.526 45.807 1.00 84.94 458 GLU A N 1
ATOM 3319 C CA . GLU A 1 458 ? -14.802 1.471 45.938 1.00 84.94 458 GLU A CA 1
ATOM 3320 C C . GLU A 1 458 ? -13.426 0.767 46.023 1.00 84.94 458 GLU A C 1
ATOM 3322 O O . GLU A 1 458 ? -12.373 1.380 45.845 1.00 84.94 458 GLU A O 1
ATOM 3327 N N . GLU A 1 459 ? -13.418 -0.549 46.243 1.00 86.56 459 GLU A N 1
ATOM 3328 C CA . GLU A 1 459 ? -12.216 -1.390 46.298 1.00 86.56 459 GLU A CA 1
ATOM 3329 C C . GLU A 1 459 ? -12.118 -2.315 45.074 1.00 86.56 459 GLU A C 1
ATOM 3331 O O . GLU A 1 459 ? -13.054 -2.432 44.275 1.00 86.56 459 GLU A O 1
ATOM 3336 N N . LYS A 1 460 ? -10.985 -3.010 44.911 1.00 88.94 460 LYS A N 1
ATOM 3337 C CA . LYS A 1 460 ? -10.851 -4.062 43.890 1.00 88.94 460 LYS A CA 1
ATOM 3338 C C . LYS A 1 460 ? -11.870 -5.187 44.118 1.00 88.94 460 LYS A C 1
ATOM 3340 O O . LYS A 1 460 ? -12.070 -5.632 45.247 1.00 88.94 460 LYS A O 1
ATOM 3345 N N . VAL A 1 461 ? -12.434 -5.720 43.037 1.00 88.56 461 VAL A N 1
ATOM 3346 C CA . VAL A 1 461 ? -13.340 -6.878 43.083 1.00 88.56 461 VAL A CA 1
ATOM 3347 C C . VAL A 1 461 ? -12.631 -8.093 42.499 1.00 88.56 461 VAL A C 1
ATOM 3349 O O . VAL A 1 461 ? -12.207 -8.073 41.345 1.00 88.56 461 VAL A O 1
ATOM 3352 N N . ASN A 1 462 ? -12.504 -9.155 43.298 1.00 88.19 462 ASN A N 1
ATOM 3353 C CA . ASN A 1 462 ? -11.938 -10.431 42.862 1.00 88.19 462 ASN A CA 1
ATOM 3354 C C . ASN A 1 462 ? -13.064 -11.367 42.400 1.00 88.19 462 ASN A C 1
ATOM 3356 O O . ASN A 1 462 ? -13.635 -12.096 43.210 1.00 88.19 462 ASN A O 1
ATOM 3360 N N . LEU A 1 463 ? -13.427 -11.314 41.119 1.00 87.94 463 LEU A N 1
ATOM 3361 C CA . LEU A 1 463 ? -14.494 -12.141 40.560 1.00 87.94 463 LEU A CA 1
ATOM 3362 C C . LEU A 1 463 ? -14.048 -13.602 40.463 1.00 87.94 463 LEU A C 1
ATOM 3364 O O . LEU A 1 463 ? -13.072 -13.937 39.791 1.00 87.94 463 LEU A O 1
ATOM 3368 N N . GLU A 1 464 ? -14.801 -14.476 41.126 1.00 84.50 464 GLU A N 1
ATOM 3369 C CA . GLU A 1 464 ? -14.729 -15.924 40.917 1.00 84.50 464 GLU A CA 1
ATOM 3370 C C . GLU A 1 464 ? -15.764 -16.357 39.878 1.00 84.50 464 GLU A C 1
ATOM 3372 O O . GLU A 1 464 ? -15.421 -17.088 38.954 1.00 84.50 464 GLU A O 1
ATOM 3377 N N . GLN A 1 465 ? -17.003 -15.862 39.995 1.00 82.50 465 GLN A N 1
ATOM 3378 C CA . GLN A 1 465 ? -18.034 -16.034 38.973 1.00 82.50 465 GLN A CA 1
ATOM 3379 C C . GLN A 1 465 ? -19.177 -15.024 39.150 1.00 82.50 465 GLN A C 1
ATOM 3381 O O . GLN A 1 465 ? -19.765 -14.928 40.222 1.00 82.50 465 GLN A O 1
ATOM 3386 N N . ALA A 1 466 ? -19.542 -14.300 38.102 1.00 84.12 466 ALA A N 1
ATOM 3387 C CA . ALA A 1 466 ? -20.704 -13.429 38.034 1.00 84.12 466 ALA A CA 1
ATOM 3388 C C . ALA A 1 466 ? -21.588 -13.888 36.875 1.00 84.12 466 ALA A C 1
ATOM 3390 O O . ALA A 1 466 ? -21.120 -14.050 35.749 1.00 84.12 466 ALA A O 1
ATOM 3391 N N . THR A 1 467 ? -22.871 -14.106 37.145 1.00 80.69 467 THR A N 1
ATOM 3392 C CA . THR A 1 467 ? -23.824 -14.606 36.150 1.00 80.69 467 THR A CA 1
ATOM 3393 C C . THR A 1 467 ? -25.141 -13.835 36.199 1.00 80.69 467 THR A C 1
ATOM 3395 O O . THR A 1 467 ? -25.613 -13.470 37.278 1.00 80.69 467 THR A O 1
ATOM 3398 N N . SER A 1 468 ? -25.719 -13.550 35.031 1.00 70.88 468 SER A N 1
ATOM 3399 C CA . SER A 1 468 ? -26.967 -12.792 34.892 1.00 70.88 468 SER A CA 1
ATOM 3400 C C . SER A 1 468 ? -27.801 -13.300 33.715 1.00 70.88 468 SER A C 1
ATOM 3402 O O . SER A 1 468 ? -27.298 -13.470 32.606 1.00 70.88 468 SER A O 1
ATOM 3404 N N . GLY A 1 469 ? -29.106 -13.485 33.929 1.00 58.94 469 GLY A N 1
ATOM 3405 C CA . GLY A 1 469 ? -30.080 -13.781 32.867 1.00 58.94 469 GLY A CA 1
ATOM 3406 C C . GLY A 1 469 ? -30.393 -12.601 31.929 1.00 58.94 469 GLY A C 1
ATOM 3407 O O . GLY A 1 469 ? -31.239 -12.716 31.045 1.00 58.94 469 GLY A O 1
ATOM 3408 N N . GLY A 1 470 ? -29.730 -11.464 32.102 1.00 61.78 470 GLY A N 1
ATOM 3409 C CA . GLY A 1 470 ? -29.885 -10.253 31.298 1.00 61.78 470 GLY A CA 1
ATOM 3410 C C . GLY A 1 470 ? -28.713 -9.298 31.542 1.00 61.78 470 GLY A C 1
ATOM 3411 O O . GLY A 1 470 ? -27.657 -9.754 31.983 1.00 61.78 470 GLY A O 1
ATOM 3412 N N . PRO A 1 471 ? -28.852 -7.991 31.258 1.00 68.00 471 PRO A N 1
ATOM 3413 C CA . PRO A 1 471 ? -27.755 -7.038 31.392 1.00 68.00 471 PRO A CA 1
ATOM 3414 C C . PRO A 1 471 ? -27.048 -7.089 32.751 1.00 68.00 471 PRO A C 1
ATOM 3416 O O . PRO A 1 471 ? -27.686 -7.078 33.806 1.00 68.00 471 PRO A O 1
ATOM 3419 N N . MET A 1 472 ? -25.719 -7.132 32.701 1.00 78.12 472 MET A N 1
ATOM 3420 C CA . MET A 1 472 ? -24.842 -7.056 33.859 1.00 78.12 472 MET A CA 1
ATOM 3421 C C . MET A 1 472 ? -24.005 -5.782 33.789 1.00 78.12 472 MET A C 1
ATOM 3423 O O . MET A 1 472 ? -23.374 -5.503 32.770 1.00 78.12 472 MET A O 1
ATOM 3427 N N . ILE A 1 473 ? -23.984 -5.032 34.886 1.00 80.94 473 ILE A N 1
ATOM 3428 C CA . ILE A 1 473 ? -23.162 -3.839 35.064 1.00 80.94 473 ILE A CA 1
ATOM 3429 C C . ILE A 1 473 ? -22.300 -4.056 36.308 1.00 80.94 473 ILE A C 1
ATOM 3431 O O . ILE A 1 473 ? -22.825 -4.297 37.394 1.00 80.94 473 ILE A O 1
ATOM 3435 N N . ILE A 1 474 ? -20.981 -3.980 36.152 1.00 87.69 474 ILE A N 1
ATOM 3436 C CA . ILE A 1 474 ? -20.024 -4.026 37.261 1.00 87.69 474 ILE A CA 1
ATOM 3437 C C . ILE A 1 474 ? -19.158 -2.774 37.169 1.00 87.69 474 ILE A C 1
ATOM 3439 O O . ILE A 1 474 ? -18.340 -2.651 36.255 1.00 87.69 474 ILE A O 1
ATOM 3443 N N . LYS A 1 475 ? -19.336 -1.855 38.117 1.00 83.69 475 LYS A N 1
ATOM 3444 C CA . LYS A 1 475 ? -18.541 -0.634 38.251 1.00 83.69 475 LYS A CA 1
ATOM 3445 C C . LYS A 1 475 ? -17.664 -0.748 39.492 1.00 83.69 475 LYS A C 1
ATOM 3447 O O . LYS A 1 475 ? -18.146 -1.030 40.584 1.00 83.69 475 LYS A O 1
ATOM 3452 N N . VAL A 1 476 ? -16.362 -0.529 39.339 1.00 86.88 476 VAL A N 1
ATOM 3453 C CA . VAL A 1 476 ? -15.419 -0.510 40.462 1.00 86.88 476 VAL A CA 1
ATOM 3454 C C . VAL A 1 476 ? -14.502 0.704 40.384 1.00 86.88 476 VAL A C 1
ATOM 3456 O O . VAL A 1 476 ? -14.057 1.105 39.305 1.00 86.88 476 VAL A O 1
ATOM 3459 N N . ALA A 1 477 ? -14.166 1.289 41.530 1.00 84.62 477 ALA A N 1
ATOM 3460 C CA . ALA A 1 477 ? -13.232 2.404 41.576 1.00 84.62 477 ALA A CA 1
ATOM 3461 C C . ALA A 1 477 ? -11.792 1.952 41.282 1.00 84.62 477 ALA A C 1
ATOM 3463 O O . ALA A 1 477 ? -11.049 2.679 40.626 1.00 84.62 477 ALA A O 1
ATOM 3464 N N . GLN A 1 478 ? -11.407 0.746 41.717 1.00 91.38 478 GLN A N 1
ATOM 3465 C CA . GLN A 1 478 ? -10.079 0.170 41.475 1.00 91.38 478 GLN A CA 1
ATOM 3466 C C . GLN A 1 478 ? -10.065 -0.760 40.248 1.00 91.38 478 GLN A C 1
ATOM 3468 O O . GLN A 1 478 ? -10.119 -0.269 39.126 1.00 91.38 478 GLN A O 1
ATOM 3473 N N . SER A 1 479 ? -9.934 -2.081 40.442 1.00 93.00 479 SER A N 1
ATOM 3474 C CA . SER A 1 479 ? -9.765 -3.083 39.373 1.00 93.00 479 SER A CA 1
ATOM 3475 C C . SER A 1 479 ? -10.745 -4.248 39.506 1.00 93.00 479 SER A C 1
ATOM 3477 O O . SER A 1 479 ? -11.049 -4.675 40.622 1.00 93.00 479 SER A O 1
ATOM 3479 N N . ILE A 1 480 ? -11.158 -4.810 38.369 1.00 93.50 480 ILE A N 1
ATOM 3480 C CA . ILE A 1 480 ? -11.860 -6.095 38.281 1.00 93.50 480 ILE A CA 1
ATOM 3481 C C . ILE A 1 480 ? -10.799 -7.165 38.007 1.00 93.50 480 ILE A C 1
ATOM 3483 O O . ILE A 1 480 ? -10.154 -7.139 36.960 1.00 93.50 480 ILE A O 1
ATOM 3487 N N . VAL A 1 481 ? -10.578 -8.088 38.944 1.00 89.75 481 VAL A N 1
ATOM 3488 C CA . VAL A 1 481 ? -9.532 -9.125 38.853 1.00 89.75 481 VAL A CA 1
ATOM 3489 C C . VAL A 1 481 ? -10.115 -10.532 38.990 1.00 89.75 481 VAL A C 1
ATOM 3491 O O . VAL A 1 481 ? -11.208 -10.706 39.521 1.00 89.75 481 VAL A O 1
ATOM 3494 N N . VAL A 1 482 ? -9.397 -11.530 38.471 1.00 82.69 482 VAL A N 1
ATOM 3495 C CA . VAL A 1 482 ? -9.848 -12.929 38.381 1.00 82.69 482 VAL A CA 1
ATOM 3496 C C . VAL A 1 482 ? -9.343 -13.752 39.563 1.00 82.69 482 VAL A C 1
ATOM 3498 O O . VAL A 1 482 ? -8.146 -13.764 39.849 1.00 82.69 482 VAL A O 1
ATOM 3501 N N . ALA A 1 483 ? -10.245 -14.507 40.195 1.00 67.31 483 ALA A N 1
ATOM 3502 C CA . ALA A 1 483 ? -9.949 -15.287 41.395 1.00 67.31 483 ALA A CA 1
ATOM 3503 C C . ALA A 1 483 ? -9.336 -16.687 41.159 1.00 67.31 483 ALA A C 1
ATOM 3505 O O . ALA A 1 483 ? -8.951 -17.338 42.130 1.00 67.31 483 ALA A O 1
ATOM 3506 N N . GLY A 1 484 ? -9.221 -17.140 39.903 1.00 57.75 484 GLY A N 1
ATOM 3507 C CA . GLY A 1 484 ? -8.431 -18.322 39.519 1.00 57.75 484 GLY A CA 1
ATOM 3508 C C . GLY A 1 484 ? -9.224 -19.576 39.128 1.00 57.75 484 GLY A C 1
ATOM 3509 O O . GLY A 1 484 ? -9.089 -20.614 39.773 1.00 57.75 484 GLY A O 1
ATOM 3510 N N . THR A 1 485 ? -9.992 -19.513 38.036 1.00 54.69 485 THR A N 1
ATOM 3511 C CA . THR A 1 485 ? -10.635 -20.674 37.381 1.00 54.69 485 THR A CA 1
ATOM 3512 C C . THR A 1 485 ? -10.377 -20.667 35.865 1.00 54.69 485 THR A C 1
ATOM 3514 O O . THR A 1 485 ? -9.988 -19.645 35.302 1.00 54.69 485 THR A O 1
ATOM 3517 N N . GLN A 1 486 ? -10.564 -21.815 35.198 1.00 58.50 486 GLN A N 1
ATOM 3518 C CA . GLN A 1 486 ? -10.516 -21.937 33.725 1.00 58.50 486 GLN A CA 1
ATOM 3519 C C . GLN A 1 486 ? -11.851 -21.550 33.055 1.00 58.50 486 GLN A C 1
ATOM 3521 O O . GLN A 1 486 ? -11.903 -21.393 31.838 1.00 58.50 486 GLN A O 1
ATOM 3526 N N . ASP A 1 487 ? -12.918 -21.421 33.845 1.00 67.88 487 ASP A N 1
ATOM 3527 C CA . ASP A 1 487 ? -14.291 -21.183 33.394 1.00 67.88 487 ASP A CA 1
ATOM 3528 C C . ASP A 1 487 ? -14.590 -19.678 33.252 1.00 67.88 487 ASP A C 1
ATOM 3530 O O . ASP A 1 487 ? -13.910 -18.850 33.859 1.00 67.88 487 ASP A O 1
ATOM 3534 N N . ALA A 1 488 ? -15.628 -19.304 32.494 1.00 76.31 488 ALA A N 1
ATOM 3535 C CA . ALA A 1 488 ? -16.036 -17.903 32.351 1.00 76.31 488 ALA A CA 1
ATOM 3536 C C . ALA A 1 488 ? -16.374 -17.258 33.711 1.00 76.31 488 ALA A C 1
ATOM 3538 O O . ALA A 1 488 ? -17.273 -17.716 34.423 1.00 76.31 488 ALA A O 1
ATOM 3539 N N . GLN A 1 489 ? -15.671 -16.173 34.058 1.00 84.56 489 GLN A N 1
ATOM 3540 C CA . GLN A 1 489 ? -15.944 -15.395 35.267 1.00 84.56 489 GLN A CA 1
ATOM 3541 C C . GLN A 1 489 ? -17.126 -14.443 35.100 1.00 84.56 489 GLN A C 1
ATOM 3543 O O . GLN A 1 489 ? -17.709 -14.068 36.111 1.00 84.56 489 GLN A O 1
ATOM 3548 N N . VAL A 1 490 ? -17.481 -14.032 33.881 1.00 85.94 490 VAL A N 1
ATOM 3549 C CA . VAL A 1 490 ? -18.631 -13.150 33.628 1.00 85.94 490 VAL A CA 1
ATOM 3550 C C . VAL A 1 490 ? -19.501 -13.758 32.535 1.00 85.94 490 VAL A C 1
ATOM 3552 O O . VAL A 1 490 ? -19.044 -13.929 31.410 1.00 85.94 490 VAL A O 1
ATOM 3555 N N . ILE A 1 491 ? -20.751 -14.089 32.867 1.00 83.81 491 ILE A N 1
ATOM 3556 C CA . ILE A 1 491 ? -21.714 -14.701 31.940 1.00 83.81 491 ILE A CA 1
ATOM 3557 C C . ILE A 1 491 ? -22.987 -13.857 31.915 1.00 83.81 491 ILE A C 1
ATOM 3559 O O . ILE A 1 491 ? -23.719 -13.798 32.909 1.00 83.81 491 ILE A O 1
ATOM 3563 N N . ALA A 1 492 ? -23.236 -13.180 30.797 1.00 69.75 492 ALA A N 1
ATOM 3564 C CA . ALA A 1 492 ? -24.408 -12.334 30.595 1.00 69.75 492 ALA A CA 1
ATOM 3565 C C . ALA A 1 492 ? -24.586 -12.001 29.106 1.00 69.75 492 ALA A C 1
ATOM 3567 O O . ALA A 1 492 ? -23.595 -11.724 28.434 1.00 69.75 492 ALA A O 1
ATOM 3568 N N . PRO A 1 493 ? -25.827 -11.881 28.603 1.00 59.66 493 PRO A N 1
ATOM 3569 C CA . PRO A 1 493 ? -26.073 -11.467 27.222 1.00 59.66 493 PRO A CA 1
ATOM 3570 C C . PRO A 1 493 ? -25.698 -9.998 26.948 1.00 59.66 493 PRO A C 1
ATOM 3572 O O . PRO A 1 493 ? -25.611 -9.599 25.797 1.00 59.66 493 PRO A O 1
ATOM 3575 N N . VAL A 1 494 ? -25.494 -9.158 27.967 1.00 70.25 494 VAL A N 1
ATOM 3576 C CA . VAL A 1 494 ? -24.917 -7.810 27.810 1.00 70.25 494 VAL A CA 1
ATOM 3577 C C . VAL A 1 494 ? -24.045 -7.520 29.024 1.00 70.25 494 VAL A C 1
ATOM 3579 O O . VAL A 1 494 ? -24.496 -7.717 30.154 1.00 70.25 494 VAL A O 1
ATOM 3582 N N . MET A 1 495 ? -22.829 -7.026 28.797 1.00 76.31 495 MET A N 1
ATOM 3583 C CA . MET A 1 495 ? -21.870 -6.685 29.849 1.00 76.31 495 MET A CA 1
ATOM 3584 C C . MET A 1 495 ? -21.451 -5.218 29.752 1.00 76.31 495 MET A C 1
ATOM 3586 O O . MET A 1 495 ? -21.049 -4.755 28.685 1.00 76.31 495 MET A O 1
ATOM 3590 N N . ILE A 1 496 ? -21.489 -4.505 30.877 1.00 81.56 496 ILE A N 1
ATOM 3591 C CA . ILE A 1 496 ? -20.838 -3.205 31.063 1.00 81.56 496 ILE A CA 1
ATOM 3592 C C . ILE A 1 496 ? -19.875 -3.341 32.241 1.00 81.56 496 ILE A C 1
ATOM 3594 O O . ILE A 1 496 ? -20.298 -3.556 33.376 1.00 81.56 496 ILE A O 1
ATOM 3598 N N . LEU A 1 497 ? -18.578 -3.239 31.967 1.00 89.62 497 LEU A N 1
ATOM 3599 C CA . LEU A 1 497 ? -17.509 -3.422 32.945 1.00 89.62 497 LEU A CA 1
ATOM 3600 C C . LEU A 1 497 ? -16.698 -2.127 33.047 1.00 89.62 497 LEU A C 1
ATOM 3602 O O . LEU A 1 497 ? -16.114 -1.691 32.058 1.00 89.62 497 LEU A O 1
ATOM 3606 N N . GLU A 1 498 ? -16.645 -1.498 34.220 1.00 88.69 498 GLU A N 1
ATOM 3607 C CA . GLU A 1 498 ? -15.919 -0.235 34.413 1.00 88.69 498 GLU A CA 1
ATOM 3608 C C . GLU A 1 498 ? -14.947 -0.315 35.602 1.00 88.69 498 GLU A C 1
ATOM 3610 O O . GLU A 1 498 ? -15.337 -0.672 36.711 1.00 88.69 498 GLU A O 1
ATOM 3615 N N . ALA A 1 499 ? -13.679 0.041 35.375 1.00 90.31 499 ALA A N 1
ATOM 3616 C CA . ALA A 1 499 ? -12.600 0.089 36.363 1.00 90.31 499 ALA A CA 1
ATOM 3617 C C . ALA A 1 499 ? -11.968 1.495 36.384 1.00 90.31 499 ALA A C 1
ATOM 3619 O O . ALA A 1 499 ? -11.057 1.808 35.614 1.00 90.31 499 ALA A O 1
ATOM 3620 N N . LYS A 1 500 ? -12.481 2.378 37.249 1.00 85.69 500 LYS A N 1
ATOM 3621 C CA . LYS A 1 500 ? -12.246 3.836 37.187 1.00 85.69 500 LYS A CA 1
ATOM 3622 C C . LYS A 1 500 ? -10.777 4.253 37.310 1.00 85.69 500 LYS A C 1
ATOM 3624 O O . LYS A 1 500 ? -10.378 5.228 36.681 1.00 85.69 500 LYS A O 1
ATOM 3629 N N . GLN A 1 501 ? -9.987 3.566 38.136 1.00 89.69 501 GLN A N 1
ATOM 3630 C CA . GLN A 1 501 ? -8.562 3.861 38.357 1.00 89.69 501 GLN A CA 1
ATOM 3631 C C . GLN A 1 501 ? -7.636 2.717 37.924 1.00 89.69 501 GLN A C 1
ATOM 3633 O O . GLN A 1 501 ? -6.461 2.965 37.650 1.00 89.69 501 GLN A O 1
ATOM 3638 N N . GLY A 1 502 ? -8.144 1.483 37.876 1.00 90.38 502 GLY A N 1
ATOM 3639 C CA . GLY A 1 502 ? -7.367 0.267 37.657 1.00 90.38 502 GLY A CA 1
ATOM 3640 C C . GLY A 1 502 ? -7.649 -0.439 36.330 1.00 90.38 502 GLY A C 1
ATOM 3641 O O . GLY A 1 502 ? -7.928 0.208 35.320 1.00 90.38 502 GLY A O 1
ATOM 3642 N N . SER A 1 503 ? -7.524 -1.769 36.349 1.00 94.94 503 SER A N 1
ATOM 3643 C CA . SER A 1 503 ? -7.619 -2.660 35.182 1.00 94.94 503 SER A CA 1
ATOM 3644 C C . SER A 1 503 ? -8.868 -3.544 35.194 1.00 94.94 503 SER A C 1
ATOM 3646 O O . SER A 1 503 ? -9.451 -3.805 36.250 1.00 94.94 503 SER A O 1
ATOM 3648 N N . ILE A 1 504 ? -9.225 -4.073 34.022 1.00 95.62 504 ILE A N 1
ATOM 3649 C CA . ILE A 1 504 ? -10.190 -5.170 33.858 1.00 95.62 504 ILE A CA 1
ATOM 3650 C C . ILE A 1 504 ? -9.410 -6.405 33.401 1.00 95.62 504 ILE A C 1
ATOM 3652 O O . ILE A 1 504 ? -8.933 -6.459 32.270 1.00 95.62 504 ILE A O 1
ATOM 3656 N N . GLY A 1 505 ? -9.250 -7.389 34.284 1.00 93.19 505 GLY A N 1
ATOM 3657 C CA . GLY A 1 505 ? -8.340 -8.514 34.066 1.00 93.19 505 GLY A CA 1
ATOM 3658 C C . GLY A 1 505 ? -6.862 -8.095 34.070 1.00 93.19 505 GLY A C 1
ATOM 3659 O O . GLY A 1 505 ? -6.498 -6.972 34.414 1.00 93.19 505 GLY A O 1
ATOM 3660 N N . THR A 1 506 ? -5.981 -9.025 33.707 1.00 91.25 506 THR A N 1
ATOM 3661 C CA . THR A 1 506 ? -4.533 -8.794 33.547 1.00 91.25 506 THR A CA 1
ATOM 3662 C C . THR A 1 506 ? -3.997 -9.606 32.366 1.00 91.25 506 THR A C 1
ATOM 3664 O O . THR A 1 506 ? -4.644 -10.553 31.926 1.00 91.25 506 THR A O 1
ATOM 3667 N N . ALA A 1 507 ? -2.800 -9.296 31.861 1.00 88.69 507 ALA A N 1
ATOM 3668 C CA . ALA A 1 507 ? -2.187 -10.085 30.783 1.00 88.69 507 ALA A CA 1
ATOM 3669 C C . ALA A 1 507 ? -1.942 -11.563 31.165 1.00 88.69 507 ALA A C 1
ATOM 3671 O O . ALA A 1 507 ? -2.047 -12.441 30.317 1.00 88.69 507 ALA A O 1
ATOM 3672 N N . ALA A 1 508 ? -1.631 -11.841 32.438 1.00 88.94 508 ALA A N 1
ATOM 3673 C CA . ALA A 1 508 ? -1.408 -13.203 32.936 1.00 88.94 508 ALA A CA 1
ATOM 3674 C C . ALA A 1 508 ? -2.713 -13.937 33.295 1.00 88.94 508 ALA A C 1
ATOM 3676 O O . ALA A 1 508 ? -2.794 -15.152 33.157 1.00 88.94 508 ALA A O 1
ATOM 3677 N N . ASN A 1 509 ? -3.723 -13.198 33.761 1.00 89.31 509 ASN A N 1
ATOM 3678 C CA . ASN A 1 509 ? -5.047 -13.705 34.118 1.00 89.31 509 ASN A CA 1
ATOM 3679 C C . ASN A 1 509 ? -6.105 -12.794 33.469 1.00 89.31 509 ASN A C 1
ATOM 3681 O O . ASN A 1 509 ? -6.542 -11.827 34.111 1.00 89.31 509 ASN A O 1
ATOM 3685 N N . PRO A 1 510 ? -6.450 -13.021 32.189 1.00 92.00 510 PRO A N 1
ATOM 3686 C CA . PRO A 1 510 ? -7.507 -12.278 31.514 1.00 92.00 510 PRO A CA 1
ATOM 3687 C C . PRO A 1 510 ? -8.871 -12.629 32.108 1.00 92.00 510 PRO A C 1
ATOM 3689 O O . PRO A 1 510 ? -9.089 -13.763 32.533 1.00 92.00 510 PRO A O 1
ATOM 3692 N N . LEU A 1 511 ? -9.792 -11.669 32.107 1.00 92.12 511 LEU A N 1
ATOM 3693 C CA . LEU A 1 511 ? -11.176 -11.894 32.505 1.00 92.12 511 LEU A CA 1
ATOM 3694 C C . LEU A 1 511 ? -11.880 -12.741 31.439 1.00 92.12 511 LEU A C 1
ATOM 3696 O O . LEU A 1 511 ? -11.947 -12.339 30.279 1.00 92.12 511 LEU A O 1
ATOM 3700 N N . LEU A 1 512 ? -12.380 -13.916 31.818 1.00 89.38 512 LEU A N 1
ATOM 3701 C CA . LEU A 1 512 ? -13.069 -14.811 30.894 1.00 89.38 512 LEU A CA 1
ATOM 3702 C C . LEU A 1 512 ? -14.555 -14.442 30.822 1.00 89.38 512 LEU A C 1
ATOM 3704 O O . LEU A 1 512 ? -15.242 -14.433 31.848 1.00 89.38 512 LEU A O 1
ATOM 3708 N N . THR A 1 513 ? -15.037 -14.139 29.620 1.00 87.00 513 THR A N 1
ATOM 3709 C CA . THR A 1 513 ? -16.407 -13.689 29.338 1.00 87.00 513 THR A CA 1
ATOM 3710 C C . THR A 1 513 ? -17.175 -14.734 28.523 1.00 87.00 513 THR A C 1
ATOM 3712 O O . THR A 1 513 ? -16.577 -15.546 27.815 1.00 87.00 513 THR A O 1
ATOM 3715 N N . ASN A 1 514 ? -18.500 -14.763 28.687 1.00 83.12 514 ASN A N 1
ATOM 3716 C CA . ASN A 1 514 ? -19.420 -15.557 27.874 1.00 83.12 514 ASN A CA 1
ATOM 3717 C C . ASN A 1 514 ? -20.742 -14.783 27.632 1.00 83.12 514 ASN A C 1
ATOM 3719 O O . ASN A 1 514 ? -21.480 -14.481 28.577 1.00 83.12 514 ASN A O 1
ATOM 3723 N N . LEU A 1 515 ? -21.035 -14.476 26.367 1.00 69.44 515 LEU A N 1
ATOM 3724 C CA . LEU A 1 515 ? -22.192 -13.735 25.849 1.00 69.44 515 LEU A CA 1
ATOM 3725 C C . LEU A 1 515 ? -23.423 -14.615 25.555 1.00 69.44 515 LEU A C 1
ATOM 3727 O O . LEU A 1 515 ? -24.391 -14.144 24.945 1.00 69.44 515 LEU A O 1
ATOM 3731 N N . SER A 1 516 ? -23.405 -15.890 25.954 1.00 53.19 516 SER A N 1
ATOM 3732 C CA . SER A 1 516 ? -24.488 -16.842 25.691 1.00 53.19 516 SER A CA 1
ATOM 3733 C C . SER A 1 516 ? -25.835 -16.434 26.304 1.00 53.19 516 SER A C 1
ATOM 3735 O O . SER A 1 516 ? -25.968 -15.562 27.169 1.00 53.19 516 SER A O 1
ATOM 3737 N N . THR A 1 517 ? -26.890 -17.067 25.786 1.00 44.06 517 THR A N 1
ATOM 3738 C CA . THR A 1 517 ? -28.285 -16.774 26.134 1.00 44.06 517 THR A CA 1
ATOM 3739 C C . THR A 1 517 ? -28.573 -16.893 27.637 1.00 44.06 517 THR A C 1
ATOM 3741 O O . THR A 1 517 ? -27.958 -17.725 28.301 1.00 44.06 517 THR A O 1
ATOM 3744 N N . PRO A 1 518 ? -29.571 -16.148 28.163 1.00 36.00 518 PRO A N 1
ATOM 3745 C CA . PRO A 1 518 ? -29.925 -16.116 29.581 1.00 36.00 518 PRO A CA 1
ATOM 3746 C C . PRO A 1 518 ? -29.880 -17.468 30.298 1.00 36.00 518 PRO A C 1
ATOM 3748 O O . PRO A 1 518 ? -30.541 -18.420 29.871 1.00 36.00 518 PRO A O 1
ATOM 3751 N N . ILE A 1 519 ? -29.194 -17.523 31.446 1.00 32.78 519 ILE A N 1
ATOM 3752 C CA . ILE A 1 519 ? -29.260 -18.688 32.335 1.00 32.78 519 ILE A CA 1
ATOM 3753 C C . ILE A 1 519 ? -30.702 -18.826 32.833 1.00 32.78 519 ILE A C 1
ATOM 3755 O O . ILE A 1 519 ? -31.183 -18.052 33.661 1.00 32.78 519 ILE A O 1
ATOM 3759 N N . THR A 1 520 ? -31.416 -19.809 32.289 1.00 29.28 520 THR A N 1
ATOM 3760 C CA . THR A 1 520 ? -32.816 -20.076 32.622 1.00 29.28 520 THR A CA 1
ATOM 3761 C C . THR A 1 520 ? -32.915 -21.088 33.760 1.00 29.28 520 THR A C 1
ATOM 3763 O O . THR A 1 520 ? -32.164 -22.061 33.833 1.00 29.28 520 THR A O 1
ATOM 3766 N N . ALA A 1 521 ? -33.893 -20.888 34.648 1.00 27.23 521 ALA A N 1
ATOM 3767 C CA . ALA A 1 521 ? -34.088 -21.687 35.865 1.00 27.23 521 ALA A CA 1
ATOM 3768 C C . ALA A 1 521 ? -34.352 -23.196 35.629 1.00 27.23 521 ALA A C 1
ATOM 3770 O O . ALA A 1 521 ? -34.389 -23.976 36.579 1.00 27.23 521 ALA A O 1
ATOM 3771 N N . SER A 1 522 ? -34.512 -23.636 34.377 1.00 31.91 522 SER A N 1
ATOM 3772 C CA . SER A 1 522 ? -34.636 -25.044 33.978 1.00 31.91 522 SER A CA 1
ATOM 3773 C C . SER A 1 522 ? -33.378 -25.891 34.215 1.00 31.91 522 SER A C 1
ATOM 3775 O O . SER A 1 522 ? -33.480 -27.114 34.170 1.00 31.91 522 SER A O 1
ATOM 3777 N N . ALA A 1 523 ? -32.225 -25.284 34.522 1.00 28.62 523 ALA A N 1
ATOM 3778 C CA . ALA A 1 523 ? -31.006 -26.002 34.913 1.00 28.62 523 ALA A CA 1
ATOM 3779 C C . ALA A 1 523 ? -31.113 -26.750 36.267 1.00 28.62 523 ALA A C 1
ATOM 3781 O O . ALA A 1 523 ? -30.227 -27.530 36.606 1.00 28.62 523 ALA A O 1
ATOM 3782 N N . PHE A 1 524 ? -32.196 -26.549 37.031 1.00 32.06 524 PHE A N 1
ATOM 3783 C CA . PHE A 1 524 ? -32.463 -27.222 38.307 1.00 32.06 524 PHE A CA 1
ATOM 3784 C C . PHE A 1 524 ? -33.774 -28.031 38.277 1.00 32.06 524 PHE A C 1
ATOM 3786 O O . PHE A 1 524 ? -34.775 -27.639 38.881 1.00 32.06 524 PHE A O 1
ATOM 3793 N N . GLN A 1 525 ? -33.769 -29.210 37.645 1.00 27.73 525 GLN A N 1
ATOM 3794 C CA . GLN A 1 525 ? -34.689 -30.276 38.068 1.00 27.73 525 GLN A CA 1
ATOM 3795 C C . GLN A 1 525 ? -34.030 -31.116 39.162 1.00 27.73 525 GLN A C 1
ATOM 3797 O O . GLN A 1 525 ? -32.879 -31.529 39.042 1.00 27.73 525 GLN A O 1
ATOM 3802 N N . ALA A 1 526 ? -34.765 -31.334 40.251 1.00 29.19 526 ALA A N 1
ATOM 3803 C CA . ALA A 1 526 ? -34.339 -32.217 41.325 1.00 29.19 526 ALA A CA 1
ATOM 3804 C C . ALA A 1 526 ? -34.379 -33.678 40.856 1.00 29.19 526 ALA A C 1
ATOM 3806 O O . ALA A 1 526 ? -35.307 -34.067 40.146 1.00 29.19 526 ALA A O 1
ATOM 3807 N N . ASP A 1 527 ? -33.430 -34.497 41.317 1.00 31.55 527 ASP A N 1
ATOM 3808 C CA . ASP A 1 527 ? -33.707 -35.927 41.425 1.00 31.55 527 ASP A CA 1
ATOM 3809 C C . ASP A 1 527 ? -34.698 -36.185 42.577 1.00 31.55 527 ASP A C 1
ATOM 3811 O O . ASP A 1 527 ? -34.823 -35.390 43.517 1.00 31.55 527 ASP A O 1
ATOM 3815 N N . ASP A 1 528 ? -35.408 -37.311 42.504 1.00 34.16 528 ASP A N 1
ATOM 3816 C CA . ASP A 1 528 ? -36.441 -37.719 43.468 1.00 34.16 528 ASP A CA 1
ATOM 3817 C C . ASP A 1 528 ? -35.892 -38.078 44.875 1.00 34.16 528 ASP A C 1
ATOM 3819 O O . ASP A 1 528 ? -36.626 -38.615 45.706 1.00 34.16 528 ASP A O 1
ATOM 3823 N N . THR A 1 529 ? -34.609 -37.822 45.180 1.00 30.11 529 THR A N 1
ATOM 3824 C CA . THR A 1 529 ? -33.949 -38.278 46.423 1.00 30.11 529 THR A CA 1
ATOM 3825 C C . THR A 1 529 ? -33.453 -37.178 47.368 1.00 30.11 529 THR A C 1
ATOM 3827 O O . THR A 1 529 ? -32.989 -37.481 48.468 1.00 30.11 529 THR A O 1
ATOM 3830 N N . GLY A 1 530 ? -33.668 -35.900 47.037 1.00 33.56 530 GLY A N 1
ATOM 3831 C CA . GLY A 1 530 ? -33.850 -34.849 48.052 1.00 33.56 530 GLY A CA 1
ATOM 3832 C C . GLY A 1 530 ? -32.628 -34.456 48.901 1.00 33.56 530 GLY A C 1
ATOM 3833 O O . GLY A 1 530 ? -32.791 -34.107 50.071 1.00 33.56 530 GLY A O 1
ATOM 3834 N N . GLY A 1 531 ? -31.416 -34.463 48.337 1.00 24.78 531 GLY A N 1
ATOM 3835 C CA . GLY A 1 531 ? -30.205 -33.931 48.983 1.00 24.78 531 GLY A CA 1
ATOM 3836 C C . GLY A 1 531 ? -29.693 -32.634 48.332 1.00 24.78 531 GLY A C 1
ATOM 3837 O O . GLY A 1 531 ? -29.610 -32.573 47.107 1.00 24.78 531 GLY A O 1
ATOM 3838 N N . PRO A 1 532 ? -29.299 -31.589 49.090 1.00 26.52 532 PRO A N 1
ATOM 3839 C CA . PRO A 1 532 ? -28.649 -30.416 48.512 1.00 26.52 532 PRO A CA 1
ATOM 3840 C C . PRO A 1 532 ? -27.177 -30.722 48.208 1.00 26.52 532 PRO A C 1
ATOM 3842 O O . PRO A 1 532 ? -26.403 -31.039 49.113 1.00 26.52 532 PRO A O 1
ATOM 3845 N N . ARG A 1 533 ? -26.763 -30.577 46.945 1.00 32.94 533 ARG A N 1
ATOM 3846 C CA . ARG A 1 533 ? -25.352 -30.654 46.549 1.00 32.94 533 ARG A CA 1
ATOM 3847 C C . ARG A 1 533 ? -24.839 -29.335 45.981 1.00 32.94 533 ARG A C 1
ATOM 3849 O O . ARG A 1 533 ? -24.937 -29.065 44.791 1.00 32.94 533 ARG A O 1
ATOM 3856 N N . LEU A 1 534 ? -24.148 -28.592 46.845 1.00 31.55 534 LEU A N 1
ATOM 3857 C CA . LEU A 1 534 ? -22.972 -27.801 46.467 1.00 31.55 534 LEU A CA 1
ATOM 3858 C C . LEU A 1 534 ? -21.891 -28.783 45.967 1.00 31.55 534 LEU A C 1
ATOM 3860 O O . LEU A 1 534 ? -20.987 -29.164 46.711 1.00 31.55 534 LEU A O 1
ATOM 3864 N N . THR A 1 535 ? -22.064 -29.340 44.762 1.00 27.77 535 THR A N 1
ATOM 3865 C CA . THR A 1 535 ? -21.134 -30.330 44.183 1.00 27.77 535 THR A CA 1
ATOM 3866 C C . THR A 1 535 ? -21.268 -30.469 42.658 1.00 27.77 535 THR A C 1
ATOM 3868 O O . THR A 1 535 ? -21.469 -31.562 42.134 1.00 27.77 535 THR A O 1
ATOM 3871 N N . THR A 1 536 ? -21.094 -29.370 41.922 1.00 27.00 536 THR A N 1
ATOM 3872 C CA . THR A 1 536 ? -20.656 -29.439 40.512 1.00 27.00 536 THR A CA 1
ATOM 3873 C C . THR A 1 536 ? -19.555 -28.416 40.267 1.00 27.00 536 THR A C 1
ATOM 3875 O O . THR A 1 536 ? -19.714 -27.412 39.587 1.00 27.00 536 THR A O 1
ATOM 3878 N N . ILE A 1 537 ? -18.417 -28.699 40.895 1.00 24.41 537 ILE A N 1
ATOM 3879 C CA . ILE A 1 537 ? -17.116 -28.190 40.479 1.00 24.41 537 ILE A CA 1
ATOM 3880 C C . ILE A 1 537 ? -16.650 -29.094 39.323 1.00 24.41 537 ILE A C 1
ATOM 3882 O O . ILE A 1 537 ? -16.470 -30.289 39.545 1.00 24.41 537 ILE A O 1
ATOM 3886 N N . VAL A 1 538 ? -16.403 -28.486 38.155 1.00 24.64 538 VAL A N 1
ATOM 3887 C CA . VAL A 1 538 ? -15.454 -28.913 37.098 1.00 24.64 538 VAL A CA 1
ATOM 3888 C C . VAL A 1 538 ? -15.828 -30.041 36.102 1.00 24.64 538 VAL A C 1
ATOM 3890 O O . VAL A 1 538 ? -16.320 -31.107 36.453 1.00 24.64 538 VAL A O 1
ATOM 3893 N N . ALA A 1 539 ? -15.393 -29.777 34.857 1.00 24.53 539 ALA A N 1
ATOM 3894 C CA . ALA A 1 539 ? -15.017 -30.669 33.745 1.00 24.53 539 ALA A CA 1
ATOM 3895 C C . ALA A 1 539 ? -16.080 -31.270 32.799 1.00 24.53 539 ALA A C 1
ATOM 3897 O O . ALA A 1 539 ? -16.731 -32.277 33.069 1.00 24.53 539 ALA A O 1
ATOM 3898 N N . ASN A 1 540 ? -16.035 -30.742 31.568 1.00 28.09 540 ASN A N 1
ATOM 3899 C CA . ASN A 1 540 ? -16.054 -31.485 30.301 1.00 28.09 540 ASN A CA 1
ATOM 3900 C C . ASN A 1 540 ? -15.605 -32.956 30.425 1.00 28.09 540 ASN A C 1
ATOM 3902 O O . ASN A 1 540 ? -14.469 -33.221 30.815 1.00 28.09 540 ASN A O 1
ATOM 3906 N N . THR A 1 541 ? -16.439 -33.884 29.942 1.00 22.84 541 THR A N 1
ATOM 3907 C CA . THR A 1 541 ? -15.956 -35.100 29.262 1.00 22.84 541 THR A CA 1
ATOM 3908 C C . THR A 1 541 ? -16.824 -35.466 28.045 1.00 22.84 541 THR A C 1
ATOM 3910 O O . THR A 1 541 ? -17.820 -36.171 28.150 1.00 22.84 541 THR A O 1
ATOM 3913 N N . SER A 1 542 ? -16.349 -35.052 26.865 1.00 25.72 542 SER A N 1
ATOM 3914 C CA . SER A 1 542 ? -16.529 -35.682 25.537 1.00 25.72 542 SER A CA 1
ATOM 3915 C C . SER A 1 542 ? -17.904 -35.709 24.823 1.00 25.72 542 SER A C 1
ATOM 3917 O O . SER A 1 542 ? -18.827 -36.412 25.212 1.00 25.72 542 SER A O 1
ATOM 3919 N N . SER A 1 543 ? -17.891 -35.112 23.618 1.00 25.34 543 SER A N 1
ATOM 3920 C CA . SER A 1 543 ? -18.509 -35.557 22.344 1.00 25.34 543 SER A CA 1
ATOM 3921 C C . SER A 1 543 ? -20.041 -35.627 22.135 1.00 25.34 543 SER A C 1
ATOM 3923 O O . SER A 1 543 ? -20.708 -36.512 22.651 1.00 25.34 543 SER A O 1
ATOM 3925 N N . TYR A 1 544 ? -20.489 -34.827 21.150 1.00 27.30 544 TYR A N 1
ATOM 3926 C CA . TYR A 1 544 ? -21.526 -35.081 20.119 1.00 27.30 544 TYR A CA 1
ATOM 3927 C C . TYR A 1 544 ? -23.000 -35.391 20.498 1.00 27.30 544 TYR A C 1
ATOM 3929 O O . TYR A 1 544 ? -23.336 -36.490 20.927 1.00 27.30 544 TYR A O 1
ATOM 3937 N N . GLY A 1 545 ? -23.891 -34.476 20.069 1.00 22.25 545 GLY A N 1
ATOM 3938 C CA . GLY A 1 545 ? -25.336 -34.672 19.817 1.00 22.25 545 GLY A CA 1
ATOM 3939 C C . GLY A 1 545 ? -26.271 -34.430 21.016 1.00 22.25 545 GLY A C 1
ATOM 3940 O O . GLY A 1 545 ? -25.956 -34.808 22.131 1.00 22.25 545 GLY A O 1
ATOM 3941 N N . ASP A 1 546 ? -27.480 -33.876 20.908 1.00 23.31 546 ASP A N 1
ATOM 3942 C CA . ASP A 1 546 ? -28.261 -33.254 19.831 1.00 23.31 546 ASP A CA 1
ATOM 3943 C C . ASP A 1 546 ? -29.607 -32.757 20.439 1.00 23.31 546 ASP A C 1
ATOM 3945 O O . ASP A 1 546 ? -30.204 -33.415 21.288 1.00 23.31 546 ASP A O 1
ATOM 3949 N N . THR A 1 547 ? -30.146 -31.658 19.908 1.00 24.75 547 THR A N 1
ATOM 3950 C CA . THR A 1 547 ? -31.508 -31.095 20.062 1.00 24.75 547 THR A CA 1
ATOM 3951 C C . THR A 1 547 ? -32.080 -30.554 21.395 1.00 24.75 547 THR A C 1
ATOM 3953 O O . THR A 1 547 ? -32.362 -31.287 22.335 1.00 24.75 547 THR A O 1
ATOM 3956 N N . ARG A 1 548 ? -32.612 -29.320 21.236 1.00 23.33 548 ARG A N 1
ATOM 3957 C CA . ARG A 1 548 ? -33.811 -28.678 21.849 1.00 23.33 548 ARG A CA 1
ATOM 3958 C C . ARG A 1 548 ? -33.654 -28.009 23.237 1.00 23.33 548 ARG A C 1
ATOM 3960 O O . ARG A 1 548 ? -33.194 -28.662 24.152 1.00 23.33 548 ARG A O 1
ATOM 3967 N N . SER A 1 549 ? -34.166 -26.802 23.552 1.00 23.94 549 SER A N 1
ATOM 3968 C CA . SER A 1 549 ? -34.670 -25.566 22.874 1.00 23.94 549 SER A CA 1
ATOM 3969 C C . SER A 1 549 ? -35.728 -24.886 23.790 1.00 23.94 549 SER A C 1
ATOM 3971 O O . SER A 1 549 ? -36.399 -25.581 24.547 1.00 23.94 549 SER A O 1
ATOM 3973 N N . THR A 1 550 ? -35.932 -23.562 23.638 1.00 22.53 550 THR A N 1
ATOM 3974 C CA . THR A 1 550 ? -36.943 -22.652 24.262 1.00 22.53 550 THR A CA 1
ATOM 3975 C C . THR A 1 550 ? -36.616 -22.169 25.698 1.00 22.53 550 THR A C 1
ATOM 3977 O O . THR A 1 550 ? -36.532 -22.998 26.593 1.00 22.53 550 THR A O 1
ATOM 3980 N N . ALA A 1 551 ? -36.250 -20.900 25.993 1.00 23.97 551 ALA A N 1
ATOM 3981 C CA . ALA A 1 551 ? -36.801 -19.542 25.691 1.00 23.97 551 ALA A CA 1
ATOM 3982 C C . ALA A 1 551 ? -37.966 -19.140 26.642 1.00 23.97 551 ALA A C 1
ATOM 3984 O O . ALA A 1 551 ? -38.779 -19.999 26.958 1.00 23.97 551 ALA A O 1
ATOM 3985 N N . ALA A 1 552 ? -38.173 -17.910 27.158 1.00 24.83 552 ALA A N 1
ATOM 3986 C CA . ALA A 1 552 ? -37.588 -16.541 27.060 1.00 24.83 552 ALA A CA 1
ATOM 3987 C C . ALA A 1 552 ? -38.000 -15.754 28.369 1.00 24.83 552 ALA A C 1
ATOM 3989 O O . ALA A 1 552 ? -38.377 -16.457 29.314 1.00 24.83 552 ALA A O 1
ATOM 3990 N N . PRO A 1 553 ? -38.083 -14.392 28.515 1.00 28.52 553 PRO A N 1
ATOM 3991 C CA . PRO A 1 553 ? -37.665 -13.229 27.686 1.00 28.52 553 PRO A CA 1
ATOM 3992 C C . PRO A 1 553 ? -36.891 -12.105 28.475 1.00 28.52 553 PRO A C 1
ATOM 3994 O O . PRO A 1 553 ? -37.109 -11.902 29.662 1.00 28.52 553 PRO A O 1
ATOM 3997 N N . SER A 1 554 ? -35.852 -11.464 27.915 1.00 27.97 554 SER A N 1
ATOM 3998 C CA . SER A 1 554 ? -35.812 -10.213 27.105 1.00 27.97 554 SER A CA 1
ATOM 3999 C C . SER A 1 554 ? -35.706 -8.867 27.851 1.00 27.97 554 SER A C 1
ATOM 4001 O O . SER A 1 554 ? -36.606 -8.511 28.604 1.00 27.97 554 SER A O 1
ATOM 4003 N N . PHE A 1 555 ? -34.727 -8.049 27.443 1.00 24.55 555 PHE A N 1
ATOM 4004 C CA . PHE A 1 555 ? -34.994 -6.692 26.934 1.00 24.55 555 PHE A CA 1
ATOM 4005 C C . PHE A 1 555 ? -34.018 -6.350 25.775 1.00 24.55 555 PHE A C 1
ATOM 4007 O O . PHE A 1 555 ? -33.577 -7.278 25.101 1.00 24.55 555 PHE A O 1
ATOM 4014 N N . LEU A 1 556 ? -33.824 -5.074 25.414 1.00 29.50 556 LEU A N 1
ATOM 4015 C CA . LEU A 1 556 ? -33.507 -4.602 24.044 1.00 29.50 556 LEU A CA 1
ATOM 4016 C C . LEU A 1 556 ? -32.483 -3.419 24.059 1.00 29.50 556 LEU A C 1
ATOM 4018 O O . LEU A 1 556 ? -32.145 -2.972 25.148 1.00 29.50 556 LEU A O 1
ATOM 4022 N N . TYR A 1 557 ? -31.949 -2.854 22.954 1.00 26.91 557 TYR A N 1
ATOM 4023 C CA . TYR A 1 557 ? -32.487 -2.702 21.583 1.00 26.91 557 TYR A CA 1
ATOM 4024 C C . TYR A 1 557 ? -31.409 -2.400 20.498 1.00 26.91 557 TYR A C 1
ATOM 4026 O O . TYR A 1 557 ? -30.614 -1.488 20.687 1.00 26.91 557 TYR A O 1
ATOM 4034 N N . ASP A 1 558 ? -31.480 -3.028 19.306 1.00 29.00 558 ASP A N 1
ATOM 4035 C CA . ASP A 1 558 ? -31.037 -2.415 18.024 1.00 29.00 558 ASP A CA 1
ATOM 4036 C C . ASP A 1 558 ? -32.198 -2.387 17.013 1.00 29.00 558 ASP A C 1
ATOM 4038 O O . ASP A 1 558 ? -32.921 -3.362 16.789 1.00 29.00 558 ASP A O 1
ATOM 4042 N N . ALA A 1 559 ? -32.335 -1.256 16.326 1.00 29.98 559 ALA A N 1
ATOM 4043 C CA . ALA A 1 559 ? -33.425 -0.921 15.420 1.00 29.98 559 ALA A CA 1
ATOM 4044 C C . ALA A 1 559 ? -33.488 -1.737 14.109 1.00 29.98 559 ALA A C 1
ATOM 4046 O O . ALA A 1 559 ? -34.399 -1.483 13.312 1.00 29.98 559 ALA A O 1
ATOM 4047 N N . ARG A 1 560 ? -32.555 -2.670 13.850 1.00 37.41 560 ARG A N 1
ATOM 4048 C CA . ARG A 1 560 ? -32.572 -3.575 12.676 1.00 37.41 560 ARG A CA 1
ATOM 4049 C C . ARG A 1 560 ? -33.227 -4.935 12.927 1.00 37.41 560 ARG A C 1
ATOM 4051 O O . ARG A 1 560 ? -33.520 -5.630 11.962 1.00 37.41 560 ARG A O 1
ATOM 4058 N N . ARG A 1 561 ? -33.498 -5.311 14.180 1.00 48.47 561 ARG A N 1
ATOM 4059 C CA . ARG A 1 561 ? -34.100 -6.611 14.539 1.00 48.47 561 ARG A CA 1
ATOM 4060 C C . ARG A 1 561 ? -35.400 -6.434 15.328 1.00 48.47 561 ARG A C 1
ATOM 4062 O O . ARG A 1 561 ? -35.584 -6.971 16.416 1.00 48.47 561 ARG A O 1
ATOM 4069 N N . ARG A 1 562 ? -36.311 -5.630 14.771 1.00 40.50 562 ARG A N 1
ATOM 4070 C CA . ARG A 1 562 ? -37.618 -5.324 15.378 1.00 40.50 562 ARG A CA 1
ATOM 4071 C C . ARG A 1 562 ? -38.568 -6.525 15.264 1.00 40.50 562 ARG A C 1
ATOM 4073 O O . ARG A 1 562 ? -38.543 -7.199 14.235 1.00 40.50 562 ARG A O 1
ATOM 4080 N N . PRO A 1 563 ? -39.486 -6.728 16.226 1.00 47.72 563 PRO A N 1
ATOM 4081 C CA . PRO A 1 563 ? -40.677 -7.540 16.007 1.00 47.72 563 PRO A CA 1
ATOM 4082 C C . PRO A 1 563 ? -41.485 -6.975 14.832 1.00 47.72 563 PRO A C 1
ATOM 4084 O O . PRO A 1 563 ? -42.104 -5.913 14.936 1.00 47.72 563 PRO A O 1
ATOM 4087 N N . MET A 1 564 ? -41.474 -7.666 13.695 1.00 62.03 564 MET A N 1
ATOM 4088 C CA . MET A 1 564 ? -42.179 -7.217 12.501 1.00 62.03 564 MET A CA 1
ATOM 4089 C C . MET A 1 564 ? -43.650 -7.604 12.610 1.00 62.03 564 MET A C 1
ATOM 4091 O O . MET A 1 564 ? -44.022 -8.769 12.456 1.00 62.03 564 MET A O 1
ATOM 4095 N N . ARG A 1 565 ? -44.501 -6.615 12.908 1.00 67.19 565 ARG A N 1
ATOM 4096 C CA . ARG A 1 565 ? -45.951 -6.809 13.002 1.00 67.19 565 ARG A CA 1
ATOM 4097 C C . ARG A 1 565 ? -46.523 -7.111 11.627 1.00 67.19 565 ARG A C 1
ATOM 4099 O O . ARG A 1 565 ? -46.413 -6.294 10.715 1.00 67.19 565 ARG A O 1
ATOM 4106 N N . ILE A 1 566 ? -47.167 -8.264 11.504 1.00 78.50 566 ILE A N 1
ATOM 4107 C CA . ILE A 1 566 ? -47.809 -8.673 10.260 1.00 78.50 566 ILE A CA 1
ATOM 4108 C C . ILE A 1 566 ? -49.028 -7.770 10.027 1.00 78.50 566 ILE A C 1
ATOM 4110 O O . ILE A 1 566 ? -49.860 -7.611 10.923 1.00 78.50 566 ILE A O 1
ATOM 4114 N N . THR A 1 567 ? -49.143 -7.180 8.835 1.00 80.75 567 THR A N 1
ATOM 4115 C CA . THR A 1 567 ? -50.248 -6.269 8.481 1.00 80.75 567 THR A CA 1
ATOM 4116 C C . THR A 1 567 ? -51.175 -6.815 7.400 1.00 80.75 567 THR A C 1
ATOM 4118 O O . THR A 1 567 ? -52.274 -6.289 7.238 1.00 80.75 567 THR A O 1
ATOM 4121 N N . GLY A 1 568 ? -50.794 -7.888 6.702 1.00 83.12 568 GLY A N 1
ATOM 4122 C CA . GLY A 1 568 ? -51.681 -8.622 5.800 1.00 83.12 568 GLY A CA 1
ATOM 4123 C C . GLY A 1 568 ? -51.251 -10.073 5.579 1.00 83.12 568 GLY A C 1
ATOM 4124 O O . GLY A 1 568 ? -50.091 -10.424 5.779 1.00 83.12 568 GLY A O 1
ATOM 4125 N N . ILE A 1 569 ? -52.204 -10.900 5.147 1.00 88.75 569 ILE A N 1
ATOM 4126 C CA . ILE A 1 569 ? -51.965 -12.225 4.560 1.00 88.75 569 ILE A CA 1
ATOM 4127 C C . ILE A 1 569 ? -52.529 -12.164 3.142 1.00 88.75 569 ILE A C 1
ATOM 4129 O O . ILE A 1 569 ? -53.678 -11.755 2.954 1.00 88.75 569 ILE A O 1
ATOM 4133 N N . ASN A 1 570 ? -51.722 -12.532 2.155 1.00 87.75 570 ASN A N 1
ATOM 4134 C CA . ASN A 1 570 ? -52.101 -12.500 0.746 1.00 87.75 570 ASN A CA 1
ATOM 4135 C C . ASN A 1 570 ? -52.798 -13.808 0.334 1.00 87.75 570 ASN A C 1
ATOM 4137 O O . ASN A 1 570 ? -52.762 -14.812 1.045 1.00 87.75 570 ASN A O 1
ATOM 4141 N N . THR A 1 571 ? -53.433 -13.822 -0.839 1.00 84.44 571 THR A N 1
ATOM 4142 C CA . THR A 1 571 ? -54.204 -14.979 -1.337 1.00 84.44 571 THR A CA 1
ATOM 4143 C C . THR A 1 571 ? -53.362 -16.218 -1.661 1.00 84.44 571 THR A C 1
ATOM 4145 O O . THR A 1 571 ? -53.917 -17.311 -1.745 1.00 84.44 571 THR A O 1
ATOM 4148 N N . ASP A 1 572 ? -52.045 -16.072 -1.817 1.00 85.69 572 ASP A N 1
ATOM 4149 C CA . ASP A 1 572 ? -51.071 -17.164 -1.963 1.00 85.69 572 ASP A CA 1
ATOM 4150 C C . ASP A 1 572 ? -50.528 -17.681 -0.611 1.00 85.69 572 ASP A C 1
ATOM 4152 O O . ASP A 1 572 ? -49.744 -18.628 -0.570 1.00 85.69 572 ASP A O 1
ATOM 4156 N N . GLY A 1 573 ? -50.946 -17.066 0.501 1.00 83.50 573 GLY A N 1
ATOM 4157 C CA . GLY A 1 573 ? -50.489 -17.358 1.857 1.00 83.50 573 GLY A CA 1
ATOM 4158 C C . GLY A 1 573 ? -49.165 -16.699 2.253 1.00 83.50 573 GLY A C 1
ATOM 4159 O O . GLY A 1 573 ? -48.619 -17.047 3.304 1.00 83.50 573 GLY A O 1
ATOM 4160 N N . SER A 1 574 ? -48.648 -15.764 1.447 1.00 91.88 574 SER A N 1
ATOM 4161 C CA . SER A 1 574 ? -47.529 -14.898 1.835 1.00 91.88 574 SER A CA 1
ATOM 4162 C C . SER A 1 574 ? -47.956 -13.810 2.833 1.00 91.88 574 SER A C 1
ATOM 4164 O O . SER A 1 574 ? -49.136 -13.490 2.995 1.00 91.88 574 SER A O 1
ATOM 4166 N N . ILE A 1 575 ? -46.970 -13.269 3.543 1.00 90.38 575 ILE A N 1
ATOM 4167 C CA . ILE A 1 575 ? -47.097 -12.381 4.699 1.00 90.38 575 ILE A CA 1
ATOM 4168 C C . ILE A 1 575 ? -46.649 -10.973 4.296 1.00 90.38 575 ILE A C 1
ATOM 4170 O O . ILE A 1 575 ? -45.530 -10.803 3.812 1.00 90.38 575 ILE A O 1
ATOM 4174 N N . SER A 1 576 ? -47.508 -9.978 4.529 1.00 87.62 576 SER A N 1
ATOM 4175 C CA . SER A 1 576 ? -47.297 -8.571 4.155 1.00 87.62 576 SER A CA 1
ATOM 4176 C C . SER A 1 576 ? -47.088 -7.667 5.373 1.00 87.62 576 SER A C 1
ATOM 4178 O O . SER A 1 576 ? -47.718 -7.862 6.419 1.00 87.62 576 SER A O 1
ATOM 4180 N N . PHE A 1 577 ? -46.261 -6.630 5.208 1.00 82.38 577 PHE A N 1
ATOM 4181 C CA . PHE A 1 577 ? -45.939 -5.620 6.226 1.00 82.38 577 PHE A CA 1
ATOM 4182 C C . PHE A 1 577 ? -46.173 -4.193 5.702 1.00 82.38 577 PHE A C 1
ATOM 4184 O O . PHE A 1 577 ? -46.041 -3.929 4.508 1.00 82.38 577 PHE A O 1
ATOM 4191 N N . ALA A 1 578 ? -46.481 -3.247 6.596 1.00 75.62 578 ALA A N 1
ATOM 4192 C CA . ALA A 1 578 ? -46.722 -1.842 6.236 1.00 75.62 578 ALA A CA 1
ATOM 4193 C C . ALA A 1 578 ? -45.440 -1.040 5.929 1.00 75.62 578 ALA A C 1
ATOM 4195 O O . ALA A 1 578 ? -45.514 0.059 5.387 1.00 75.62 578 ALA A O 1
ATOM 4196 N N . THR A 1 579 ? -44.273 -1.581 6.275 1.00 58.28 579 THR A N 1
ATOM 4197 C CA . THR A 1 579 ? -42.942 -1.023 5.996 1.00 58.28 579 THR A CA 1
ATOM 4198 C C . THR A 1 579 ? -42.009 -2.150 5.555 1.00 58.28 579 THR A C 1
ATOM 4200 O O . THR A 1 579 ? -42.312 -3.313 5.840 1.00 58.28 579 THR A O 1
ATOM 4203 N N . PRO A 1 580 ? -40.868 -1.852 4.905 1.00 67.50 580 PRO A N 1
ATOM 4204 C CA . PRO A 1 580 ? -39.886 -2.873 4.565 1.00 67.50 580 PRO A CA 1
ATOM 4205 C C . PRO A 1 580 ? -39.481 -3.732 5.773 1.00 67.50 580 PRO A C 1
ATOM 4207 O O . PRO A 1 580 ? -39.261 -3.195 6.859 1.00 67.50 580 PRO A O 1
ATOM 4210 N N . HIS A 1 581 ? -39.411 -5.054 5.597 1.00 64.81 581 HIS A N 1
ATOM 4211 C CA . HIS A 1 581 ? -39.254 -6.010 6.701 1.00 64.81 581 HIS A CA 1
ATOM 4212 C C . HIS A 1 581 ? -37.807 -6.365 7.055 1.00 64.81 581 HIS A C 1
ATOM 4214 O O . HIS A 1 581 ? -37.575 -7.003 8.075 1.00 64.81 581 HIS A O 1
ATOM 4220 N N . GLY A 1 582 ? -36.834 -5.993 6.221 1.00 53.41 582 GLY A N 1
ATOM 4221 C CA . GLY A 1 582 ? -35.401 -6.188 6.481 1.00 53.41 582 GLY A CA 1
ATOM 4222 C C . GLY A 1 582 ? -34.876 -7.624 6.333 1.00 53.41 582 GLY A C 1
ATOM 4223 O O . GLY A 1 582 ? -33.722 -7.782 5.960 1.00 53.41 582 GLY A O 1
ATOM 4224 N N . PHE A 1 583 ? -35.704 -8.651 6.561 1.00 62.38 583 PHE A N 1
ATOM 4225 C CA . PHE A 1 583 ? -35.292 -10.057 6.430 1.00 62.38 583 PHE A CA 1
ATOM 4226 C C . PHE A 1 583 ? -34.835 -10.454 5.013 1.00 62.38 583 PHE A C 1
ATOM 4228 O O . PHE A 1 583 ? -35.502 -10.134 4.022 1.00 62.38 583 PHE A O 1
ATOM 4235 N N . ALA A 1 584 ? -33.757 -11.233 4.930 1.00 68.19 584 ALA A N 1
ATOM 4236 C CA . ALA A 1 584 ? -33.261 -11.866 3.714 1.00 68.19 584 ALA A CA 1
ATOM 4237 C C . ALA A 1 584 ? -33.851 -13.277 3.509 1.00 68.19 584 ALA A C 1
ATOM 4239 O O . ALA A 1 584 ? -34.366 -13.918 4.427 1.00 68.19 584 ALA A O 1
ATOM 4240 N N . THR A 1 585 ? -33.772 -13.796 2.277 1.00 75.69 585 THR A N 1
ATOM 4241 C CA . THR A 1 585 ? -34.072 -15.213 2.009 1.00 75.69 585 THR A CA 1
ATOM 4242 C C . THR A 1 585 ? -32.984 -16.076 2.629 1.00 75.69 585 THR A C 1
ATOM 4244 O O . THR A 1 585 ? -31.853 -16.079 2.154 1.00 75.69 585 THR A O 1
ATOM 4247 N N . GLY A 1 586 ? -33.330 -16.830 3.668 1.00 56.94 586 GLY A N 1
ATOM 4248 C CA . GLY A 1 586 ? -32.358 -17.560 4.476 1.00 56.94 586 GLY A CA 1
ATOM 4249 C C . GLY A 1 586 ? -32.608 -17.425 5.973 1.00 56.94 586 GLY A C 1
ATOM 4250 O O . GLY A 1 586 ? -32.411 -18.406 6.690 1.00 56.94 586 GLY A O 1
ATOM 4251 N N . ASP A 1 587 ? -33.083 -16.257 6.406 1.00 59.31 587 ASP A N 1
ATOM 4252 C CA . ASP A 1 587 ? -33.181 -15.882 7.817 1.00 59.31 587 ASP A CA 1
ATOM 4253 C C . ASP A 1 587 ? -34.093 -16.819 8.611 1.00 59.31 587 ASP A C 1
ATOM 4255 O O . ASP A 1 587 ? -35.139 -17.259 8.126 1.00 59.31 587 ASP A O 1
ATOM 4259 N N . LEU A 1 588 ? -33.721 -17.089 9.861 1.00 63.44 588 LEU A N 1
ATOM 4260 C CA . LEU A 1 588 ? -34.576 -17.791 10.810 1.00 63.44 588 LEU A CA 1
ATOM 4261 C C . LEU A 1 588 ? -35.386 -16.783 11.627 1.00 63.44 588 LEU A C 1
ATOM 4263 O O . LEU A 1 588 ? -34.858 -15.805 12.162 1.00 63.44 588 LEU A O 1
ATOM 4267 N N . VAL A 1 589 ? -36.690 -17.035 11.709 1.00 65.25 589 VAL A N 1
ATOM 4268 C CA . VAL A 1 589 ? -37.657 -16.208 12.432 1.00 65.25 589 VAL A CA 1
ATOM 4269 C C . VAL A 1 589 ? -38.566 -17.075 13.295 1.00 65.25 589 VAL A C 1
ATOM 4271 O O . VAL A 1 589 ? -38.897 -18.208 12.944 1.00 65.25 589 VAL A O 1
ATOM 4274 N N . VAL A 1 590 ? -39.014 -16.530 14.420 1.00 65.38 590 VAL A N 1
ATOM 4275 C CA . VAL A 1 590 ? -40.014 -17.138 15.300 1.00 65.38 590 VAL A CA 1
ATOM 4276 C C . VAL A 1 590 ? -41.328 -16.382 15.138 1.00 65.38 590 VAL A C 1
ATOM 4278 O O . VAL A 1 590 ? -41.364 -15.152 15.199 1.00 65.38 590 VAL A O 1
ATOM 4281 N N . TYR A 1 591 ? -42.421 -17.108 14.911 1.00 72.00 591 TYR A N 1
ATOM 4282 C CA . TYR A 1 591 ? -43.759 -16.518 14.855 1.00 72.00 591 TYR A CA 1
ATOM 4283 C C . TYR A 1 591 ? -44.387 -16.476 16.255 1.00 72.00 591 TYR A C 1
ATOM 4285 O O . TYR A 1 591 ? -44.468 -17.503 16.931 1.00 72.00 591 TYR A O 1
ATOM 4293 N N . GLU A 1 592 ? -44.867 -15.299 16.664 1.00 60.03 592 GLU A N 1
ATOM 4294 C CA . GLU A 1 592 ? -45.460 -15.064 17.985 1.00 60.03 592 GLU A CA 1
ATOM 4295 C C . GLU A 1 592 ? -46.783 -14.287 17.938 1.00 60.03 592 GLU A C 1
ATOM 4297 O O . GLU A 1 592 ? -47.093 -13.562 16.985 1.00 60.03 592 GLU A O 1
ATOM 4302 N N . PHE A 1 593 ? -47.586 -14.448 18.996 1.00 66.88 593 PHE A N 1
ATOM 4303 C CA . PHE A 1 593 ? -48.855 -13.742 19.183 1.00 66.88 593 PHE A CA 1
ATOM 4304 C C . PHE A 1 593 ? -49.203 -13.550 20.669 1.00 66.88 593 PHE A C 1
ATOM 4306 O O . PHE A 1 593 ? -48.865 -14.374 21.514 1.00 66.88 593 PHE A O 1
ATOM 4313 N N . LEU A 1 594 ? -49.905 -12.458 20.997 1.00 46.25 594 LEU A N 1
ATOM 4314 C CA . LEU A 1 594 ? -50.217 -12.090 22.387 1.00 46.25 594 LEU A CA 1
ATOM 4315 C C . LEU A 1 594 ? -51.056 -13.159 23.134 1.00 46.25 594 LEU A C 1
ATOM 4317 O O . LEU A 1 594 ? -52.140 -13.520 22.655 1.00 46.25 594 LEU A O 1
ATOM 4321 N N . PRO A 1 595 ? -50.635 -13.605 24.337 1.00 40.69 595 PRO A N 1
ATOM 4322 C CA . PRO A 1 595 ? -51.423 -14.517 25.164 1.00 40.69 595 PRO A CA 1
ATOM 4323 C C . PRO A 1 595 ? -52.718 -13.875 25.683 1.00 40.69 595 PRO A C 1
ATOM 4325 O O . PRO A 1 595 ? -52.721 -12.740 26.152 1.00 40.69 595 PRO A O 1
ATOM 4328 N N . GLY A 1 596 ? -53.818 -14.636 25.670 1.00 41.25 596 GLY A N 1
ATOM 4329 C CA . GLY A 1 596 ? -55.034 -14.329 26.440 1.00 41.25 596 GLY A CA 1
ATOM 4330 C C . GLY A 1 596 ? -56.305 -14.019 25.641 1.00 41.25 596 GLY A C 1
ATOM 4331 O O . GLY A 1 596 ? -57.389 -14.177 26.192 1.00 41.25 596 GLY A O 1
ATOM 4332 N N . THR A 1 597 ? -56.223 -13.632 24.360 1.00 41.75 597 THR A N 1
ATOM 4333 C CA . THR A 1 597 ? -57.429 -13.323 23.545 1.00 41.75 597 THR A CA 1
ATOM 4334 C C . THR A 1 597 ? -57.390 -13.768 22.075 1.00 41.75 597 THR A C 1
ATOM 4336 O O . THR A 1 597 ? -58.399 -13.628 21.385 1.00 41.75 597 THR A O 1
ATOM 4339 N N . LEU A 1 598 ? -56.285 -14.337 21.575 1.00 53.47 598 LEU A N 1
ATOM 4340 C CA . LEU A 1 598 ? -56.099 -14.634 20.144 1.00 53.47 598 LEU A CA 1
ATOM 4341 C C . LEU A 1 598 ? -55.753 -16.103 19.860 1.00 53.47 598 LEU A C 1
ATOM 4343 O O . LEU A 1 598 ? -55.221 -16.815 20.709 1.00 53.47 598 LEU A O 1
ATOM 4347 N N . ARG A 1 599 ? -56.064 -16.549 18.636 1.00 61.66 599 ARG A N 1
ATOM 4348 C CA . ARG A 1 599 ? -55.641 -17.842 18.067 1.00 61.66 599 ARG A CA 1
ATOM 4349 C C . ARG A 1 599 ? -54.494 -17.606 17.074 1.00 61.66 599 ARG A C 1
ATOM 4351 O O . ARG A 1 599 ? -54.486 -16.546 16.449 1.00 61.66 599 ARG A O 1
ATOM 4358 N N . PRO A 1 600 ? -53.559 -18.555 16.883 1.00 67.19 600 PRO A N 1
ATOM 4359 C CA . PRO A 1 600 ? -52.517 -18.419 15.869 1.00 67.19 600 PRO A CA 1
ATOM 4360 C C . PRO A 1 600 ? -53.107 -18.315 14.454 1.00 67.19 600 PRO A C 1
ATOM 4362 O O . PRO A 1 600 ? -54.167 -18.881 14.175 1.00 67.19 600 PRO A O 1
ATOM 4365 N N . LEU A 1 601 ? -52.400 -17.612 13.563 1.00 78.06 601 LEU A N 1
ATOM 4366 C CA . LEU A 1 601 ? -52.714 -17.576 12.134 1.00 78.06 601 LEU A CA 1
ATOM 4367 C C . LEU A 1 601 ? -52.654 -18.999 11.558 1.00 78.06 601 LEU A C 1
ATOM 4369 O O . LEU A 1 601 ? -51.784 -19.792 11.924 1.00 78.06 601 LEU A O 1
ATOM 4373 N N . GLY A 1 602 ? -53.595 -19.344 10.679 1.00 76.19 602 GLY A N 1
ATOM 4374 C CA . GLY A 1 602 ? -53.742 -20.709 10.183 1.00 76.19 602 GLY A CA 1
ATOM 4375 C C . GLY A 1 602 ? -52.485 -21.186 9.456 1.00 76.19 602 GLY A C 1
ATOM 4376 O O . GLY A 1 602 ? -51.869 -20.436 8.709 1.00 76.19 602 GLY A O 1
ATOM 4377 N N . GLY A 1 603 ? -52.086 -22.436 9.685 1.00 74.00 603 GLY A N 1
ATOM 4378 C CA . GLY A 1 603 ? -50.851 -22.997 9.123 1.00 74.00 603 GLY A CA 1
ATOM 4379 C C . GLY A 1 603 ? -49.579 -22.690 9.925 1.00 74.00 603 GLY A C 1
ATOM 4380 O O . GLY A 1 603 ? -48.604 -23.424 9.755 1.00 74.00 603 GLY A O 1
ATOM 4381 N N . LEU A 1 604 ? -49.609 -21.705 10.833 1.00 80.12 604 LEU A N 1
ATOM 4382 C CA . LEU A 1 604 ? -48.522 -21.379 11.759 1.00 80.12 604 LEU A CA 1
ATOM 4383 C C . LEU A 1 604 ? -48.852 -21.817 13.197 1.00 80.12 604 LEU A C 1
ATOM 4385 O O . LEU A 1 604 ? -50.009 -21.976 13.587 1.00 80.12 604 LEU A O 1
ATOM 4389 N N . ALA A 1 605 ? -47.810 -21.979 14.004 1.00 73.75 605 ALA A N 1
ATOM 4390 C CA . ALA A 1 605 ? -47.870 -22.271 15.434 1.00 73.75 605 ALA A CA 1
ATOM 4391 C C . ALA A 1 605 ? -46.965 -21.289 16.192 1.00 73.75 605 ALA A C 1
ATOM 4393 O O . ALA A 1 605 ? -45.875 -20.980 15.711 1.00 73.75 605 ALA A O 1
ATOM 4394 N N . GLY A 1 606 ? -47.427 -20.780 17.340 1.00 62.25 606 GLY A N 1
ATOM 4395 C CA . GLY A 1 606 ? -46.647 -19.856 18.180 1.00 62.25 606 GLY A CA 1
ATOM 4396 C C . GLY A 1 606 ? -45.357 -20.494 18.696 1.00 62.25 606 GLY A C 1
ATOM 4397 O O . GLY A 1 606 ? -45.254 -21.724 18.719 1.00 62.25 606 GLY A O 1
ATOM 4398 N N . ALA A 1 607 ? -44.374 -19.668 19.059 1.00 54.31 607 ALA A N 1
ATOM 4399 C CA . ALA A 1 607 ? -43.029 -20.077 19.478 1.00 54.31 607 ALA A CA 1
ATOM 4400 C C . ALA A 1 607 ? -42.307 -21.046 18.510 1.00 54.31 607 ALA A C 1
ATOM 4402 O O . ALA A 1 607 ? -41.329 -21.696 18.874 1.00 54.31 607 ALA A O 1
ATOM 4403 N N . THR A 1 608 ? -42.779 -21.172 17.264 1.00 61.56 608 THR A N 1
ATOM 4404 C CA . THR A 1 608 ? -42.224 -22.106 16.276 1.00 61.56 608 THR A CA 1
ATOM 4405 C C . THR A 1 608 ? -41.294 -21.365 15.320 1.00 61.56 608 THR A C 1
ATOM 4407 O O . THR A 1 608 ? -41.622 -20.276 14.844 1.00 61.56 608 THR A O 1
ATOM 4410 N N . ARG A 1 609 ? -40.138 -21.976 15.034 1.00 65.31 609 ARG A N 1
ATOM 4411 C CA . ARG A 1 609 ? -39.148 -21.486 14.067 1.00 65.31 609 ARG A CA 1
ATOM 4412 C C . ARG A 1 609 ? -39.608 -21.723 12.628 1.00 65.31 609 ARG A C 1
ATOM 4414 O O . ARG A 1 609 ? -40.042 -22.823 12.282 1.00 65.31 609 ARG A O 1
ATOM 4421 N N . TYR A 1 610 ? -39.420 -20.715 11.789 1.00 80.38 610 TYR A N 1
ATOM 4422 C CA . TYR A 1 610 ? -39.631 -20.745 10.347 1.00 80.38 610 TYR A CA 1
ATOM 4423 C C . TYR A 1 610 ? -38.421 -20.137 9.638 1.00 80.38 610 TYR A C 1
ATOM 4425 O O . TYR A 1 610 ? -37.736 -19.279 10.193 1.00 80.38 610 TYR A O 1
ATOM 4433 N N . LYS A 1 611 ? -38.179 -20.554 8.397 1.00 81.56 611 LYS A N 1
ATOM 4434 C CA . LYS A 1 611 ? -37.165 -19.950 7.528 1.00 81.56 611 LYS A CA 1
ATOM 4435 C C . LYS A 1 611 ? -37.827 -18.969 6.563 1.00 81.56 611 LYS A C 1
ATOM 4437 O O . LYS A 1 611 ? -38.865 -19.283 5.982 1.00 81.56 611 LYS A O 1
ATOM 4442 N N . VAL A 1 612 ? -37.251 -17.784 6.397 1.00 83.31 612 VAL A N 1
ATOM 4443 C CA . VAL A 1 612 ? -37.760 -16.740 5.505 1.00 83.31 612 VAL A CA 1
ATOM 4444 C C . VAL A 1 612 ? -37.383 -17.043 4.060 1.00 83.31 612 VAL A C 1
ATOM 4446 O O . VAL A 1 612 ? -36.217 -17.273 3.734 1.00 83.31 612 VAL A O 1
ATOM 4449 N N . ARG A 1 613 ? -38.374 -16.952 3.172 1.00 91.06 613 ARG A N 1
ATOM 4450 C CA . ARG A 1 613 ? -38.188 -16.765 1.734 1.00 91.06 613 ARG A CA 1
ATOM 4451 C C . ARG A 1 613 ? -38.751 -15.394 1.363 1.00 91.06 613 ARG A C 1
ATOM 4453 O O . ARG A 1 613 ? -39.963 -15.233 1.226 1.00 91.06 613 ARG A O 1
ATOM 4460 N N . SER A 1 614 ? -37.874 -14.401 1.244 1.00 88.62 614 SER A N 1
ATOM 4461 C CA . SER A 1 614 ? -38.242 -13.036 0.863 1.00 88.62 614 SER A CA 1
ATOM 4462 C C . SER A 1 614 ? -38.820 -13.024 -0.557 1.00 88.62 614 SER A C 1
ATOM 4464 O O . SER A 1 614 ? -38.331 -13.738 -1.437 1.00 88.62 614 SER A O 1
ATOM 4466 N N . ILE A 1 615 ? -39.894 -12.259 -0.769 1.00 89.06 615 ILE A N 1
ATOM 4467 C CA . ILE A 1 615 ? -40.537 -12.078 -2.083 1.00 89.06 615 ILE A CA 1
ATOM 4468 C C . ILE A 1 615 ? -40.234 -10.671 -2.606 1.00 89.06 615 ILE A C 1
ATOM 4470 O O . ILE A 1 615 ? -39.920 -10.499 -3.780 1.00 89.06 615 ILE A O 1
ATOM 4474 N N . ASN A 1 616 ? -40.327 -9.664 -1.738 1.00 86.06 616 ASN A N 1
ATOM 4475 C CA . ASN A 1 616 ? -39.921 -8.283 -1.984 1.00 86.06 616 ASN A CA 1
ATOM 4476 C C . ASN A 1 616 ? -39.741 -7.567 -0.633 1.00 86.06 616 ASN A C 1
ATOM 4478 O O . ASN A 1 616 ? -39.991 -8.152 0.413 1.00 86.06 616 ASN A O 1
ATOM 4482 N N . ALA A 1 617 ? -39.365 -6.286 -0.643 1.00 78.06 617 ALA A N 1
ATOM 4483 C CA . ALA A 1 617 ? -39.083 -5.521 0.573 1.00 78.06 617 ALA A CA 1
ATOM 4484 C C . ALA A 1 617 ? -40.182 -5.576 1.659 1.00 78.06 617 ALA A C 1
ATOM 4486 O O . ALA A 1 617 ? -39.851 -5.497 2.839 1.00 78.06 617 ALA A O 1
ATOM 4487 N N . THR A 1 618 ? -41.464 -5.696 1.296 1.00 86.00 618 THR A N 1
ATOM 4488 C CA . THR A 1 618 ? -42.614 -5.673 2.223 1.00 86.00 618 THR A CA 1
ATOM 4489 C C . THR A 1 618 ? -43.384 -6.995 2.287 1.00 86.00 618 THR A C 1
ATOM 4491 O O . THR A 1 618 ? -44.432 -7.043 2.934 1.00 86.00 618 THR A O 1
ATOM 4494 N N . THR A 1 619 ? -42.896 -8.066 1.646 1.00 89.00 619 THR A N 1
ATOM 4495 C CA . THR A 1 619 ? -43.627 -9.339 1.513 1.00 89.00 619 THR A CA 1
ATOM 4496 C C . THR A 1 619 ? -42.696 -10.553 1.562 1.00 89.00 619 THR A C 1
ATOM 4498 O O . THR A 1 619 ? -41.718 -10.612 0.816 1.00 89.00 619 THR A O 1
ATOM 4501 N N . LEU A 1 620 ? -43.041 -11.575 2.354 1.00 93.94 620 LEU A N 1
ATOM 4502 C CA . LEU A 1 620 ? -42.286 -12.836 2.439 1.00 93.94 620 LEU A CA 1
ATOM 4503 C C . LEU A 1 620 ? -43.182 -14.077 2.536 1.00 93.94 620 LEU A C 1
ATOM 4505 O O . LEU A 1 620 ? -44.342 -13.997 2.932 1.00 93.94 620 LEU A O 1
ATOM 4509 N N . MET A 1 621 ? -42.627 -15.244 2.219 1.00 92.50 621 MET A N 1
ATOM 4510 C CA . MET A 1 621 ? -43.198 -16.555 2.537 1.00 92.50 621 MET A CA 1
ATOM 4511 C C . MET A 1 621 ? -42.401 -17.194 3.679 1.00 92.50 621 MET A C 1
ATOM 4513 O O . MET A 1 621 ? -41.175 -17.081 3.726 1.00 92.50 621 MET A O 1
ATOM 4517 N N . LEU A 1 622 ? -43.084 -17.888 4.589 1.00 92.56 622 LEU A N 1
ATOM 4518 C CA . LEU A 1 622 ? -42.433 -18.713 5.607 1.00 92.56 622 LEU A CA 1
ATOM 4519 C C . LEU A 1 622 ? -42.279 -20.143 5.105 1.00 92.56 622 LEU A C 1
ATOM 4521 O O . LEU A 1 622 ? -43.166 -20.683 4.449 1.00 92.56 622 LEU A O 1
ATOM 4525 N N . GLN A 1 623 ? -41.169 -20.776 5.460 1.00 88.56 623 GLN A N 1
ATOM 4526 C CA . GLN A 1 623 ? -40.920 -22.191 5.228 1.00 88.56 623 GLN A CA 1
ATOM 4527 C C . GLN A 1 623 ? -40.892 -22.925 6.566 1.00 88.56 623 GLN A C 1
ATOM 4529 O O . GLN A 1 623 ? -40.303 -22.442 7.534 1.00 88.56 623 GLN A O 1
ATOM 4534 N N . ALA A 1 624 ? -41.514 -24.100 6.623 1.00 84.31 624 ALA A N 1
ATOM 4535 C CA . ALA A 1 624 ? -41.470 -24.991 7.776 1.00 84.31 624 ALA A CA 1
ATOM 4536 C C . ALA A 1 624 ? -40.481 -26.136 7.526 1.00 84.31 624 ALA A C 1
ATOM 4538 O O . ALA A 1 624 ? -40.347 -26.615 6.397 1.00 84.31 624 ALA A O 1
ATOM 4539 N N . PHE A 1 625 ? -39.808 -26.582 8.584 1.00 76.69 625 PHE A N 1
ATOM 4540 C CA . PHE A 1 625 ? -38.885 -27.710 8.528 1.00 76.69 625 PHE A CA 1
ATOM 4541 C C . PHE A 1 625 ? -39.632 -29.041 8.661 1.00 76.69 625 PHE A C 1
ATOM 4543 O O . PHE A 1 625 ? -40.398 -29.249 9.603 1.00 76.69 625 PHE A O 1
ATOM 4550 N N . SER A 1 626 ? -39.393 -29.951 7.721 1.00 76.25 626 SER A N 1
ATOM 4551 C CA . SER A 1 626 ? -39.937 -31.307 7.719 1.00 76.25 626 SER A CA 1
ATOM 4552 C C . SER A 1 626 ? -38.890 -32.288 8.245 1.00 76.25 626 SER A C 1
ATOM 4554 O O . SER A 1 626 ? -37.911 -32.588 7.561 1.00 76.25 626 SER A O 1
ATOM 4556 N N . THR A 1 627 ? -39.102 -32.830 9.446 1.00 60.47 627 THR A N 1
ATOM 4557 C CA . THR A 1 627 ? -38.194 -33.818 10.060 1.00 60.47 627 THR A CA 1
ATOM 4558 C C . THR A 1 627 ? -38.190 -35.169 9.341 1.00 60.47 627 THR A C 1
ATOM 4560 O O . THR A 1 627 ? -37.223 -35.912 9.461 1.00 60.47 627 THR A O 1
ATOM 4563 N N . SER A 1 628 ? -39.232 -35.491 8.567 1.00 63.97 628 SER A N 1
ATOM 4564 C CA . SER A 1 628 ? -39.316 -36.727 7.775 1.00 63.97 628 SER A CA 1
ATOM 4565 C C . SER A 1 628 ? -38.597 -36.652 6.424 1.00 63.97 628 SER A C 1
ATOM 4567 O O . SER A 1 628 ? -38.347 -37.692 5.820 1.00 63.97 628 SER A O 1
ATOM 4569 N N . THR A 1 629 ? -38.260 -35.450 5.945 1.00 66.94 629 THR A N 1
ATOM 4570 C CA . THR A 1 629 ? -37.539 -35.233 4.672 1.00 66.94 629 THR A CA 1
ATOM 4571 C C . THR A 1 629 ? -36.265 -34.397 4.827 1.00 66.94 629 THR A C 1
ATOM 4573 O O . THR A 1 629 ? -35.596 -34.127 3.835 1.00 66.94 629 THR A O 1
ATOM 4576 N N . ASN A 1 630 ? -35.927 -33.990 6.057 1.00 72.62 630 ASN A N 1
ATOM 4577 C CA . ASN A 1 630 ? -34.794 -33.128 6.410 1.00 72.62 630 ASN A CA 1
ATOM 4578 C C . ASN A 1 630 ? -34.702 -31.844 5.556 1.00 72.62 630 ASN A C 1
ATOM 4580 O O . ASN A 1 630 ? -33.623 -31.419 5.148 1.00 72.62 630 ASN A O 1
ATOM 4584 N N . SER A 1 631 ? -35.852 -31.244 5.232 1.00 73.75 631 SER A N 1
ATOM 4585 C CA . SER A 1 631 ? -35.947 -30.166 4.241 1.00 73.75 631 SER A CA 1
ATOM 4586 C C . SER A 1 631 ? -36.885 -29.048 4.686 1.00 73.75 631 SER A C 1
ATOM 4588 O O . SER A 1 631 ? -37.927 -29.298 5.294 1.00 73.75 631 SER A O 1
ATOM 4590 N N . TRP A 1 632 ? -36.551 -27.812 4.317 1.00 83.06 632 TRP A N 1
ATOM 4591 C CA . TRP A 1 632 ? -37.450 -26.665 4.439 1.00 83.06 632 TRP A CA 1
ATOM 4592 C C . TRP A 1 632 ? -38.386 -26.602 3.229 1.00 83.06 632 TRP A C 1
ATOM 4594 O O . TRP A 1 632 ? -37.941 -26.739 2.091 1.00 83.06 632 TRP A O 1
ATOM 4604 N N . SER A 1 633 ? -39.677 -26.392 3.470 1.00 86.56 633 SER A N 1
ATOM 4605 C CA . SER A 1 633 ? -40.694 -26.249 2.422 1.00 86.56 633 SER A CA 1
ATOM 4606 C C . SER A 1 633 ? -41.661 -25.122 2.760 1.00 86.56 633 SER A C 1
ATOM 4608 O O . SER A 1 633 ? -42.009 -24.955 3.932 1.00 86.56 633 SER A O 1
ATOM 4610 N N . ASP A 1 634 ? -42.116 -24.383 1.748 1.00 90.19 634 ASP A N 1
ATOM 4611 C CA . ASP A 1 634 ? -43.081 -23.290 1.904 1.00 90.19 634 ASP A CA 1
ATOM 4612 C C . ASP A 1 634 ? -44.310 -23.719 2.724 1.00 90.19 634 ASP A C 1
ATOM 4614 O O . ASP A 1 634 ? -44.893 -24.788 2.523 1.00 90.19 634 ASP A O 1
ATOM 4618 N N . LYS A 1 635 ? -44.704 -22.857 3.662 1.00 88.56 635 LYS A N 1
ATOM 4619 C CA . LYS A 1 635 ? -45.806 -23.056 4.597 1.00 88.56 635 LYS A CA 1
ATOM 4620 C C . LYS A 1 635 ? -46.788 -21.883 4.467 1.00 88.56 635 LYS A C 1
ATOM 4622 O O . LYS A 1 635 ? -46.671 -20.912 5.214 1.00 88.56 635 LYS A O 1
ATOM 4627 N N . PRO A 1 636 ? -47.751 -21.957 3.526 1.00 86.94 636 PRO A N 1
ATOM 4628 C CA . PRO A 1 636 ? -48.727 -20.895 3.311 1.00 86.94 636 PRO A CA 1
ATOM 4629 C C . PRO A 1 636 ? -49.493 -20.565 4.594 1.00 86.94 636 PRO A C 1
ATOM 4631 O O . PRO A 1 636 ? -50.030 -21.460 5.256 1.00 86.94 636 PRO A O 1
ATOM 4634 N N . THR A 1 637 ? -49.549 -19.279 4.932 1.00 86.44 637 THR A N 1
ATOM 4635 C CA . THR A 1 637 ? -50.321 -18.774 6.072 1.00 86.44 637 THR A CA 1
ATOM 4636 C C . THR A 1 637 ? -51.778 -18.581 5.649 1.00 86.44 637 THR A C 1
ATOM 4638 O O . THR A 1 637 ? -52.055 -18.086 4.562 1.00 86.44 637 THR A O 1
ATOM 4641 N N . LEU A 1 638 ? -52.728 -18.988 6.489 1.00 80.69 638 LEU A N 1
ATOM 4642 C CA . LEU A 1 638 ? -54.154 -19.042 6.163 1.00 80.69 638 LEU A CA 1
ATOM 4643 C C . LEU A 1 638 ? -54.983 -18.156 7.102 1.00 80.69 638 LEU A C 1
ATOM 4645 O O . LEU A 1 638 ? -54.849 -18.225 8.325 1.00 80.69 638 LEU A O 1
ATOM 4649 N N . GLY A 1 639 ? -55.912 -17.390 6.529 1.00 73.94 639 GLY A N 1
ATOM 4650 C CA . GLY A 1 639 ? -56.872 -16.557 7.258 1.00 73.94 639 GLY A CA 1
ATOM 4651 C C . GLY A 1 639 ? -56.694 -15.061 7.003 1.00 73.94 639 GLY A C 1
ATOM 4652 O O . GLY A 1 639 ? -56.025 -14.653 6.061 1.00 73.94 639 GLY A O 1
ATOM 4653 N N . ALA A 1 640 ? -57.319 -14.245 7.851 1.00 68.62 640 ALA A N 1
ATOM 4654 C CA . ALA A 1 640 ? -57.229 -12.787 7.825 1.00 68.62 640 ALA A CA 1
ATOM 4655 C C . ALA A 1 640 ? -56.882 -12.261 9.224 1.00 68.62 640 ALA A C 1
ATOM 4657 O O . ALA A 1 640 ? -57.235 -12.880 10.229 1.00 68.62 640 ALA A O 1
ATOM 4658 N N . ILE A 1 641 ? -56.205 -11.116 9.287 1.00 66.00 641 ILE A N 1
ATOM 4659 C CA . ILE A 1 641 ? -55.724 -10.520 10.539 1.00 66.00 641 ILE A CA 1
ATOM 4660 C C . ILE A 1 641 ? -56.841 -9.656 11.141 1.00 66.00 641 ILE A C 1
ATOM 4662 O O . ILE A 1 641 ? -57.268 -8.699 10.489 1.00 66.00 641 ILE A O 1
ATOM 4666 N N . PRO A 1 642 ? -57.333 -9.938 12.362 1.00 55.06 642 PRO A N 1
ATOM 4667 C CA . PRO A 1 642 ? -58.350 -9.096 12.977 1.00 55.06 642 PRO A CA 1
ATOM 4668 C C . PRO A 1 642 ? -57.767 -7.726 13.353 1.00 55.06 642 PRO A C 1
ATOM 4670 O O . PRO A 1 642 ? -56.617 -7.624 13.795 1.00 55.06 642 PRO A O 1
ATOM 4673 N N . ALA A 1 643 ? -58.556 -6.662 13.202 1.00 46.31 643 ALA A N 1
ATOM 4674 C CA . ALA A 1 643 ? -58.111 -5.304 13.508 1.00 46.31 643 ALA A CA 1
ATOM 4675 C C . ALA A 1 643 ? -57.649 -5.178 14.975 1.00 46.31 643 ALA A C 1
ATOM 4677 O O . ALA A 1 643 ? -58.335 -5.623 15.892 1.00 46.31 643 ALA A O 1
ATOM 4678 N N . GLY A 1 644 ? -56.477 -4.570 15.193 1.00 47.47 644 GLY A N 1
ATOM 4679 C CA . GLY A 1 644 ? -55.910 -4.345 16.530 1.00 47.47 644 GLY A CA 1
ATOM 4680 C C . GLY A 1 644 ? -55.067 -5.490 17.114 1.00 47.47 644 GLY A C 1
ATOM 4681 O O . GLY A 1 644 ? -54.591 -5.362 18.236 1.00 47.47 644 GLY A O 1
ATOM 4682 N N . THR A 1 645 ? -54.816 -6.579 16.382 1.00 53.09 645 THR A N 1
ATOM 4683 C CA . THR A 1 645 ? -54.175 -7.794 16.936 1.00 53.09 645 THR A CA 1
ATOM 4684 C C . THR A 1 645 ? -52.640 -7.818 16.867 1.00 53.09 645 THR A C 1
ATOM 4686 O O . THR A 1 645 ? -52.020 -7.148 16.037 1.00 53.09 645 THR A O 1
ATOM 4689 N N . GLY A 1 646 ? -52.006 -8.548 17.791 1.00 58.03 646 GLY A N 1
ATOM 4690 C CA . GLY A 1 646 ? -50.555 -8.528 18.037 1.00 58.03 646 GLY A CA 1
ATOM 4691 C C . GLY A 1 646 ? -49.786 -9.705 17.434 1.00 58.03 646 GLY A C 1
ATOM 4692 O O . GLY A 1 646 ? -49.057 -10.369 18.162 1.00 58.03 646 GLY A O 1
ATOM 4693 N N . HIS A 1 647 ? -49.978 -9.991 16.144 1.00 70.56 647 HIS A N 1
ATOM 4694 C CA . HIS A 1 647 ? -49.219 -11.024 15.426 1.00 70.56 647 HIS A CA 1
ATOM 4695 C C . HIS A 1 647 ? -47.893 -10.457 14.906 1.00 70.56 647 HIS A C 1
ATOM 4697 O O . HIS A 1 647 ? -47.883 -9.433 14.215 1.00 70.56 647 HIS A O 1
ATOM 4703 N N . ILE A 1 648 ? -46.784 -11.119 15.232 1.00 65.62 648 ILE A N 1
ATOM 4704 C CA . ILE A 1 648 ? -45.424 -10.644 14.949 1.00 65.62 648 ILE A CA 1
ATOM 4705 C C . ILE A 1 648 ? -44.531 -11.776 14.430 1.00 65.62 648 ILE A C 1
ATOM 4707 O O . ILE A 1 648 ? -44.720 -12.946 14.765 1.00 65.62 648 ILE A O 1
ATOM 4711 N N . LEU A 1 649 ? -43.526 -11.400 13.642 1.00 62.62 649 LEU A N 1
ATOM 4712 C CA . LEU A 1 649 ? -42.354 -12.225 13.368 1.00 62.62 649 LEU A CA 1
ATOM 4713 C C . LEU A 1 649 ? -41.145 -11.623 14.079 1.00 62.62 649 LEU A C 1
ATOM 4715 O O . LEU A 1 649 ? -40.828 -10.446 13.904 1.00 62.62 649 LEU A O 1
ATOM 4719 N N . LEU A 1 650 ? -40.501 -12.440 14.903 1.00 51.28 650 LEU A N 1
ATOM 4720 C CA . LEU A 1 650 ? -39.266 -12.121 15.602 1.00 51.28 650 LEU A CA 1
ATOM 4721 C C . LEU A 1 650 ? -38.092 -12.687 14.795 1.00 51.28 650 LEU A C 1
ATOM 4723 O O . LEU A 1 650 ? -38.144 -13.872 14.467 1.00 51.28 650 LEU A O 1
ATOM 4727 N N . PRO A 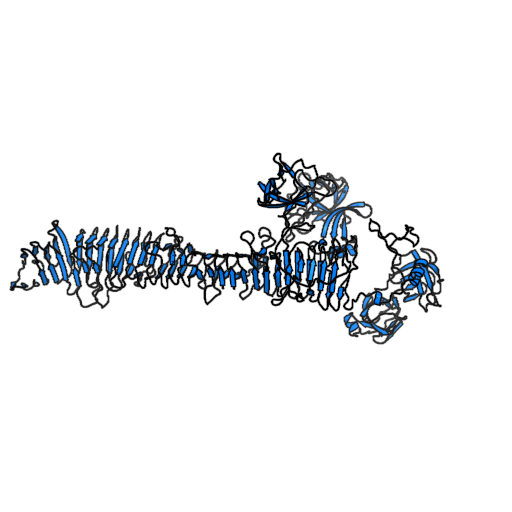1 651 ? -37.029 -11.923 14.492 1.00 50.03 651 PRO A N 1
ATOM 4728 C CA . PRO A 1 651 ? -35.755 -12.537 14.123 1.00 50.03 651 PRO A CA 1
ATOM 4729 C C . PRO A 1 651 ? -35.288 -13.475 15.239 1.00 50.03 651 PRO A C 1
ATOM 4731 O O . PRO A 1 651 ? -35.454 -13.166 16.421 1.00 50.03 651 PRO A O 1
ATOM 4734 N N . GLU A 1 652 ? -34.679 -14.601 14.871 1.00 48.28 652 GLU A N 1
ATOM 4735 C CA . GLU A 1 652 ? -33.924 -15.401 15.833 1.00 48.28 652 GLU A CA 1
ATOM 4736 C C . GLU A 1 652 ? -32.797 -14.535 16.442 1.00 48.28 652 GLU A C 1
ATOM 4738 O O . GLU A 1 652 ? -32.184 -13.700 15.764 1.00 48.28 652 GLU A O 1
ATOM 4743 N N . SER A 1 653 ? -32.635 -14.631 17.765 1.00 39.34 653 SER A N 1
ATOM 4744 C CA . SER A 1 653 ? -31.979 -13.616 18.599 1.00 39.34 653 SER A CA 1
ATOM 4745 C C . SER A 1 653 ? -30.541 -13.312 18.176 1.00 39.34 653 SER A C 1
ATOM 4747 O O . SER A 1 653 ? -29.766 -14.219 17.888 1.00 39.34 653 SER A O 1
ATOM 4749 N N . GLY A 1 654 ? -30.187 -12.022 18.167 1.00 37.50 654 GLY A N 1
ATOM 4750 C CA . GLY A 1 654 ? -28.798 -11.585 18.008 1.00 37.50 654 GLY A CA 1
ATOM 4751 C C . GLY A 1 654 ? -27.936 -11.967 19.211 1.00 37.50 654 GLY A C 1
ATOM 4752 O O . GLY A 1 654 ? -28.462 -12.188 20.304 1.00 37.50 654 GLY A O 1
ATOM 4753 N N . ALA A 1 655 ? -26.628 -12.045 18.976 1.00 42.59 655 ALA A N 1
ATOM 4754 C CA . ALA A 1 655 ? -25.629 -12.255 20.012 1.00 42.59 655 ALA A CA 1
ATOM 4755 C C . ALA A 1 655 ? -25.587 -11.084 21.010 1.00 42.59 655 ALA A C 1
ATOM 4757 O O . ALA A 1 655 ? -26.150 -10.014 20.757 1.00 42.59 655 ALA A O 1
ATOM 4758 N N . GLY A 1 656 ? -24.943 -11.320 22.152 1.00 53.31 656 GLY A N 1
ATOM 4759 C CA . GLY A 1 656 ? -24.758 -10.308 23.184 1.00 53.31 656 GLY A CA 1
ATOM 4760 C C . GLY A 1 656 ? -23.764 -9.205 22.811 1.00 53.31 656 GLY A C 1
ATOM 4761 O O . GLY A 1 656 ? -23.313 -9.135 21.675 1.00 53.31 656 GLY A O 1
ATOM 4762 N N . SER A 1 657 ? -23.402 -8.339 23.763 1.00 70.56 657 SER A N 1
ATOM 4763 C CA . SER A 1 657 ? -22.358 -7.319 23.552 1.00 70.56 657 SER A CA 1
ATOM 4764 C C . SER A 1 657 ? -21.571 -6.979 24.819 1.00 70.56 657 SER A C 1
ATOM 4766 O O . SER A 1 657 ? -22.161 -6.864 25.899 1.00 70.56 657 SER A O 1
ATOM 4768 N N . ILE A 1 658 ? -20.271 -6.711 24.671 1.00 78.69 658 ILE A N 1
ATOM 4769 C CA . ILE A 1 658 ? -19.369 -6.272 25.746 1.00 78.69 658 ILE A CA 1
ATOM 4770 C C . ILE A 1 658 ? -19.012 -4.792 25.577 1.00 78.69 658 ILE A C 1
ATOM 4772 O O . ILE A 1 658 ? -18.504 -4.370 24.538 1.00 78.69 658 ILE A O 1
ATOM 4776 N N . THR A 1 659 ? -19.206 -4.020 26.643 1.00 82.31 659 THR A N 1
ATOM 4777 C CA . THR A 1 659 ? -18.662 -2.671 26.821 1.00 82.31 659 THR A CA 1
ATOM 4778 C C . THR A 1 659 ? -17.726 -2.681 28.025 1.00 82.31 659 THR A C 1
ATOM 4780 O O . THR A 1 659 ? -18.107 -3.129 29.106 1.00 82.31 659 THR A O 1
ATOM 4783 N N . ALA A 1 660 ? -16.500 -2.189 27.856 1.00 86.88 660 ALA A N 1
ATOM 4784 C CA . ALA A 1 660 ? -15.472 -2.200 28.892 1.00 86.88 660 ALA A CA 1
ATOM 4785 C C . ALA A 1 660 ? -14.711 -0.871 28.947 1.00 86.88 660 ALA A C 1
ATOM 4787 O O . ALA A 1 660 ? -14.290 -0.342 27.919 1.00 86.88 660 ALA A O 1
ATOM 4788 N N . ARG A 1 661 ? -14.508 -0.320 30.146 1.00 88.00 661 ARG A N 1
ATOM 4789 C CA . ARG A 1 661 ? -13.774 0.938 30.344 1.00 88.00 661 ARG A CA 1
ATOM 4790 C C . ARG A 1 661 ? -12.808 0.832 31.510 1.00 88.00 661 ARG A C 1
ATOM 4792 O O . ARG A 1 661 ? -13.219 0.502 32.619 1.00 88.00 661 ARG A O 1
ATOM 4799 N N . ALA A 1 662 ? -11.542 1.148 31.284 1.00 91.06 662 ALA A N 1
ATOM 4800 C CA . ALA A 1 662 ? -10.516 1.115 32.317 1.00 91.06 662 ALA A CA 1
ATOM 4801 C C . ALA A 1 662 ? -9.548 2.292 32.183 1.00 91.06 662 ALA A C 1
ATOM 4803 O O . ALA A 1 662 ? -9.325 2.831 31.098 1.00 91.06 662 ALA A O 1
ATOM 4804 N N . ASN A 1 663 ? -8.941 2.692 33.296 1.00 87.81 663 ASN A N 1
ATOM 4805 C CA . ASN A 1 663 ? -7.839 3.651 33.254 1.00 87.81 663 ASN A CA 1
ATOM 4806 C C . ASN A 1 663 ? -6.510 2.972 32.859 1.00 87.81 663 ASN A C 1
ATOM 4808 O O . ASN A 1 663 ? -5.693 3.569 32.153 1.00 87.81 663 ASN A O 1
ATOM 4812 N N . LEU A 1 664 ? -6.314 1.722 33.290 1.00 92.38 664 LEU A N 1
ATOM 4813 C CA . LEU A 1 664 ? -5.174 0.858 32.964 1.00 92.38 664 LEU A CA 1
ATOM 4814 C C . LEU A 1 664 ? -5.609 -0.275 32.006 1.00 92.38 664 LEU A C 1
ATOM 4816 O O . LEU A 1 664 ? -6.597 -0.137 31.294 1.00 92.38 664 LEU A O 1
ATOM 4820 N N . ASP A 1 665 ? -4.865 -1.387 31.967 1.00 93.94 665 ASP A N 1
ATOM 4821 C CA . ASP A 1 665 ? -5.082 -2.499 31.029 1.00 93.94 665 ASP A CA 1
ATOM 4822 C C . ASP A 1 665 ? -6.516 -3.065 31.038 1.00 93.94 665 ASP A C 1
ATOM 4824 O O . ASP A 1 665 ? -7.137 -3.223 32.093 1.00 93.94 665 ASP A O 1
ATOM 4828 N N . ILE A 1 666 ? -6.982 -3.472 29.854 1.00 96.00 666 ILE A N 1
ATOM 4829 C CA . ILE A 1 666 ? -8.164 -4.320 29.654 1.00 96.00 666 ILE A CA 1
ATOM 4830 C C . ILE A 1 666 ? -7.675 -5.626 29.034 1.00 96.00 666 ILE A C 1
ATOM 4832 O O . ILE A 1 666 ? -7.032 -5.612 27.991 1.00 96.00 666 ILE A O 1
ATOM 4836 N N . SER A 1 667 ? -7.964 -6.758 29.663 1.00 96.25 667 SER A N 1
ATOM 4837 C CA . SER A 1 667 ? -7.557 -8.086 29.205 1.00 96.25 667 SER A CA 1
ATOM 4838 C C . SER A 1 667 ? -8.742 -9.033 29.359 1.00 96.25 667 SER A C 1
ATOM 4840 O O . SER A 1 667 ? -9.028 -9.483 30.470 1.00 96.25 667 SER A O 1
ATOM 4842 N N . MET A 1 668 ? -9.470 -9.281 28.267 1.00 94.56 668 MET A N 1
ATOM 4843 C CA . MET A 1 668 ? -10.735 -10.029 28.261 1.00 94.56 668 MET A CA 1
ATOM 4844 C C . MET A 1 668 ? -10.727 -11.093 27.166 1.00 94.56 668 MET A C 1
ATOM 4846 O O . MET A 1 668 ? -10.298 -10.821 26.045 1.00 94.56 668 MET A O 1
ATOM 4850 N N . HIS A 1 669 ? -11.167 -12.308 27.483 1.00 92.31 669 HIS A N 1
ATOM 4851 C CA . HIS A 1 669 ? -11.243 -13.398 26.513 1.00 92.31 669 HIS A CA 1
ATOM 4852 C C . HIS A 1 669 ? -12.654 -13.996 26.498 1.00 92.31 669 HIS A C 1
ATOM 4854 O O . HIS A 1 669 ? -13.083 -14.560 27.504 1.00 92.31 669 HIS A O 1
ATOM 4860 N N . GLU A 1 670 ? -13.315 -13.951 25.347 1.00 87.38 670 GLU A N 1
ATOM 4861 C CA . GLU A 1 670 ? -14.588 -14.625 25.110 1.00 87.38 670 GLU A CA 1
ATOM 4862 C C . GLU A 1 670 ? -14.358 -16.131 24.945 1.00 87.38 670 GLU A C 1
ATOM 4864 O O . GLU A 1 670 ? -13.480 -16.548 24.182 1.00 87.38 670 GLU A O 1
ATOM 4869 N N . VAL A 1 671 ? -15.088 -16.956 25.703 1.00 83.25 671 VAL A N 1
ATOM 4870 C CA . VAL A 1 671 ? -14.856 -18.415 25.743 1.00 83.25 671 VAL A CA 1
ATOM 4871 C C . VAL A 1 671 ? -15.717 -19.224 24.772 1.00 83.25 671 VAL A C 1
ATOM 4873 O O . VAL A 1 671 ? -15.370 -20.371 24.507 1.00 83.25 671 VAL A O 1
ATOM 4876 N N . GLU A 1 672 ? -16.823 -18.660 24.286 1.00 72.19 672 GLU A N 1
ATOM 4877 C CA . GLU A 1 672 ? -17.835 -19.335 23.463 1.00 72.19 672 GLU A CA 1
ATOM 4878 C C . GLU A 1 672 ? -18.454 -18.314 22.500 1.00 72.19 672 GLU A C 1
ATOM 4880 O O . GLU A 1 672 ? -18.942 -17.270 22.929 1.00 72.19 672 GLU A O 1
ATOM 4885 N N . GLY A 1 673 ? -18.436 -18.617 21.205 1.00 66.56 673 GLY A N 1
ATOM 4886 C CA . GLY A 1 673 ? -18.912 -17.741 20.143 1.00 66.56 673 GLY A CA 1
ATOM 4887 C C . GLY A 1 673 ? -18.085 -16.469 19.925 1.00 66.56 673 GLY A C 1
ATOM 4888 O O . GLY A 1 673 ? -16.982 -16.284 20.441 1.00 66.56 673 GLY A O 1
ATOM 4889 N N . ASP A 1 674 ? -18.648 -15.592 19.095 1.00 72.69 674 ASP A N 1
ATOM 4890 C CA . ASP A 1 674 ? -18.050 -14.320 18.696 1.00 72.69 674 ASP A CA 1
ATOM 4891 C C . ASP A 1 674 ? -18.023 -13.295 19.845 1.00 72.69 674 ASP A C 1
ATOM 4893 O O . ASP A 1 674 ? -19.009 -13.093 20.560 1.00 72.69 674 ASP A O 1
ATOM 4897 N N . MET A 1 675 ? -16.927 -12.547 19.944 1.00 82.00 675 MET A N 1
ATOM 4898 C CA . MET A 1 675 ? -16.772 -11.420 20.855 1.00 82.00 675 MET A CA 1
ATOM 4899 C C . MET A 1 675 ? -17.303 -10.131 20.211 1.00 82.00 675 MET A C 1
ATOM 4901 O O . MET A 1 675 ? -16.585 -9.423 19.502 1.00 82.00 675 MET A O 1
ATOM 4905 N N . TRP A 1 676 ? -18.570 -9.816 20.473 1.00 78.12 676 TRP A N 1
ATOM 4906 C CA . TRP A 1 676 ? -19.231 -8.603 19.979 1.00 78.12 676 TRP A CA 1
ATOM 4907 C C . TRP A 1 676 ? -18.938 -7.399 20.885 1.00 78.12 676 TRP A C 1
ATOM 4909 O O . TRP A 1 676 ? -19.299 -7.382 22.066 1.00 78.12 676 TRP A O 1
ATOM 4919 N N . LEU A 1 677 ? -18.298 -6.372 20.333 1.00 80.56 677 LEU A N 1
ATOM 4920 C CA . LEU A 1 677 ? -17.828 -5.192 21.054 1.00 80.56 677 LEU A CA 1
ATOM 4921 C C . LEU A 1 677 ? -18.761 -3.999 20.837 1.00 80.56 677 LEU A C 1
ATOM 4923 O O . LEU A 1 677 ? -18.991 -3.575 19.709 1.00 80.56 677 LEU A O 1
ATOM 4927 N N . GLY A 1 678 ? -19.263 -3.425 21.932 1.00 74.44 678 GLY A N 1
ATOM 4928 C CA . GLY A 1 678 ? -19.929 -2.122 21.920 1.00 74.44 678 GLY A CA 1
ATOM 4929 C C . GLY A 1 678 ? -18.896 -0.998 21.966 1.00 74.44 678 GLY A C 1
ATOM 4930 O O . GLY A 1 678 ? -18.630 -0.329 20.971 1.00 74.44 678 GLY A O 1
ATOM 4931 N N . THR A 1 679 ? -18.276 -0.807 23.133 1.00 81.50 679 THR A N 1
ATOM 4932 C CA . THR A 1 679 ? -17.179 0.157 23.311 1.00 81.50 679 THR A CA 1
ATOM 4933 C C . THR A 1 679 ? -16.145 -0.371 24.302 1.00 81.50 679 THR A C 1
ATOM 4935 O O . THR A 1 679 ? -16.478 -0.644 25.455 1.00 81.50 679 THR A O 1
ATOM 4938 N N . VAL A 1 680 ? -14.882 -0.466 23.889 1.00 87.88 680 VAL A N 1
ATOM 4939 C CA . VAL A 1 680 ? -13.738 -0.860 24.720 1.00 87.88 680 VAL A CA 1
ATOM 4940 C C . VAL A 1 680 ? -12.745 0.302 24.786 1.00 87.88 680 VAL A C 1
ATOM 4942 O O . VAL A 1 680 ? -12.141 0.663 23.782 1.00 87.88 680 VAL A O 1
ATOM 4945 N N . ASN A 1 681 ? -12.579 0.907 25.963 1.00 88.19 681 ASN A N 1
ATOM 4946 C CA . ASN A 1 681 ? -11.751 2.104 26.149 1.00 88.19 681 ASN A CA 1
ATOM 4947 C C . ASN A 1 681 ? -10.739 1.931 27.293 1.00 88.19 681 ASN A C 1
ATOM 4949 O O . ASN A 1 681 ? -11.136 1.760 28.446 1.00 88.19 681 ASN A O 1
ATOM 4953 N N . SER A 1 682 ? -9.447 2.035 26.975 1.00 89.38 682 SER A N 1
ATOM 4954 C CA . SER A 1 682 ? -8.347 2.123 27.943 1.00 89.38 682 SER A CA 1
ATOM 4955 C C . SER A 1 682 ? -7.665 3.486 27.846 1.00 89.38 682 SER A C 1
ATOM 4957 O O . SER A 1 682 ? -7.119 3.841 26.801 1.00 89.38 682 SER A O 1
ATOM 4959 N N . VAL A 1 683 ? -7.629 4.237 28.950 1.00 84.00 683 VAL A N 1
ATOM 4960 C CA . VAL A 1 683 ? -7.029 5.586 28.966 1.00 84.00 683 VAL A CA 1
ATOM 4961 C C . VAL A 1 683 ? -5.504 5.540 28.805 1.00 84.00 683 VAL A C 1
ATOM 4963 O O . VAL A 1 683 ? -4.934 6.358 28.078 1.00 84.00 683 VAL A O 1
ATOM 4966 N N . SER A 1 684 ? -4.831 4.605 29.487 1.00 83.69 684 SER A N 1
ATOM 4967 C CA . SER A 1 684 ? -3.359 4.558 29.547 1.00 83.69 684 SER A CA 1
ATOM 4968 C C . SER A 1 684 ? -2.725 3.163 29.468 1.00 83.69 684 SER A C 1
ATOM 4970 O O . SER A 1 684 ? -1.512 3.072 29.269 1.00 83.69 684 SER A O 1
ATOM 4972 N N . GLY A 1 685 ? -3.513 2.092 29.600 1.00 86.81 685 GLY A N 1
ATOM 4973 C CA . GLY A 1 685 ? -3.037 0.709 29.522 1.00 86.81 685 GLY A CA 1
ATOM 4974 C C . GLY A 1 685 ? -3.214 0.057 28.150 1.00 86.81 685 GLY A C 1
ATOM 4975 O O . GLY A 1 685 ? -3.689 0.678 27.194 1.00 86.81 685 GLY A O 1
ATOM 4976 N N . VAL A 1 686 ? -2.870 -1.226 28.081 1.00 91.75 686 VAL A N 1
ATOM 4977 C CA . VAL A 1 686 ? -2.988 -2.077 26.889 1.00 91.75 686 VAL A CA 1
ATOM 4978 C C . VAL A 1 686 ? -4.343 -2.788 26.858 1.00 91.75 686 VAL A C 1
ATOM 4980 O O . VAL A 1 686 ? -4.768 -3.366 27.860 1.00 91.75 686 VAL A O 1
ATOM 4983 N N . ILE A 1 687 ? -4.989 -2.802 25.694 1.00 94.81 687 ILE A N 1
ATOM 4984 C CA . ILE A 1 687 ? -6.193 -3.590 25.411 1.00 94.81 687 ILE A CA 1
ATOM 4985 C C . ILE A 1 687 ? -5.771 -4.930 24.803 1.00 94.81 687 ILE A C 1
ATOM 4987 O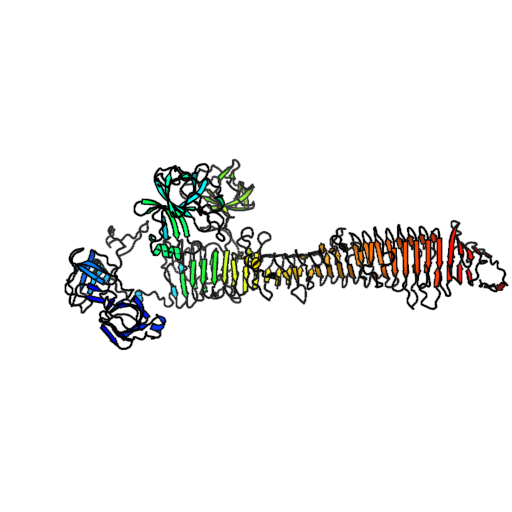 O . ILE A 1 687 ? -5.036 -4.960 23.819 1.00 94.81 687 ILE A O 1
ATOM 4991 N N . ARG A 1 688 ? -6.228 -6.041 25.383 1.00 96.31 688 ARG A N 1
ATOM 4992 C CA . ARG A 1 688 ? -6.003 -7.413 24.908 1.00 96.31 688 ARG A CA 1
ATOM 4993 C C . ARG A 1 688 ? -7.343 -8.132 24.845 1.00 96.31 688 ARG A C 1
ATOM 4995 O O . ARG A 1 688 ? -7.961 -8.361 25.885 1.00 96.31 688 ARG A O 1
ATOM 5002 N N . LEU A 1 689 ? -7.791 -8.447 23.636 1.00 96.38 689 LEU A N 1
ATOM 5003 C CA . LEU A 1 689 ? -9.076 -9.094 23.380 1.00 96.38 689 LEU A CA 1
ATOM 5004 C C . LEU A 1 689 ? -8.842 -10.392 22.618 1.00 96.38 689 LEU A C 1
ATOM 5006 O O . LEU A 1 689 ? -8.080 -10.409 21.649 1.00 96.38 689 LEU A O 1
ATOM 5010 N N . LYS A 1 690 ? -9.498 -11.470 23.053 1.00 94.81 690 LYS A N 1
ATOM 5011 C CA . LYS A 1 690 ? -9.420 -12.768 22.382 1.00 94.81 690 LYS A CA 1
ATOM 5012 C C . LYS A 1 690 ? -10.779 -13.444 22.280 1.00 94.81 690 LYS A C 1
ATOM 5014 O O . LYS A 1 690 ? -11.434 -13.605 23.304 1.00 94.81 690 LYS A O 1
ATOM 5019 N N . ALA A 1 691 ? -11.139 -13.936 21.100 1.00 86.19 691 ALA A N 1
ATOM 5020 C CA . ALA A 1 691 ? -12.193 -14.940 20.954 1.00 86.19 691 ALA A CA 1
ATOM 5021 C C . ALA A 1 691 ? -11.544 -16.337 20.930 1.00 86.19 691 ALA A C 1
ATOM 5023 O O . ALA A 1 691 ? -10.530 -16.529 20.257 1.00 86.19 691 ALA A O 1
ATOM 5024 N N . ARG A 1 692 ? -12.032 -17.287 21.743 1.00 80.56 692 ARG A N 1
ATOM 5025 C CA . ARG A 1 692 ? -11.341 -18.576 21.981 1.00 80.56 692 ARG A CA 1
ATOM 5026 C C . ARG A 1 692 ? -11.905 -19.788 21.241 1.00 80.56 692 ARG A C 1
ATOM 5028 O O . ARG A 1 692 ? -11.196 -20.790 21.185 1.00 80.56 692 ARG A O 1
ATOM 5035 N N . GLU A 1 693 ? -13.151 -19.754 20.776 1.00 73.62 693 GLU A N 1
ATOM 5036 C CA . GLU A 1 693 ? -13.761 -20.899 20.086 1.00 73.62 693 GLU A CA 1
ATOM 5037 C C . GLU A 1 693 ? -13.318 -20.962 18.615 1.00 73.62 693 GLU A C 1
ATOM 5039 O O . GLU A 1 693 ? -13.092 -19.930 17.980 1.00 73.62 693 GLU A O 1
ATOM 5044 N N . ASP A 1 694 ? -13.212 -22.174 18.063 1.00 67.00 694 ASP A N 1
ATOM 5045 C CA . ASP A 1 694 ? -12.967 -22.393 16.635 1.00 67.00 694 ASP A CA 1
ATOM 5046 C C . ASP A 1 694 ? -13.986 -21.598 15.792 1.00 67.00 694 ASP A C 1
ATOM 5048 O O . ASP A 1 694 ? -15.199 -21.757 15.940 1.00 67.00 694 ASP A O 1
ATOM 5052 N N . LYS A 1 695 ? -13.494 -20.795 14.844 1.00 64.69 695 LYS A N 1
ATOM 5053 C CA . LYS A 1 695 ? -14.256 -19.876 13.974 1.00 64.69 695 LYS A CA 1
ATOM 5054 C C . LYS A 1 695 ? -14.908 -18.675 14.664 1.00 64.69 695 LYS A C 1
ATOM 5056 O O . LYS A 1 695 ? -15.655 -17.965 13.993 1.00 64.69 695 LYS A O 1
ATOM 5061 N N . ALA A 1 696 ? -14.610 -18.409 15.933 1.00 70.75 696 ALA A N 1
ATOM 5062 C CA . ALA A 1 696 ? -15.101 -17.218 16.614 1.00 70.75 696 ALA A CA 1
ATOM 5063 C C . ALA A 1 696 ? -14.430 -15.933 16.108 1.00 70.75 696 ALA A C 1
ATOM 5065 O O . ALA A 1 696 ? -13.217 -15.876 15.882 1.00 70.75 696 ALA A O 1
ATOM 5066 N N . ALA A 1 697 ? -15.224 -14.879 15.974 1.00 76.19 697 ALA A N 1
ATOM 5067 C CA . ALA A 1 697 ? -14.794 -13.575 15.497 1.00 76.19 697 ALA A CA 1
ATOM 5068 C C . ALA A 1 697 ? -14.719 -12.528 16.623 1.00 76.19 697 ALA A C 1
ATOM 5070 O O . ALA A 1 697 ? -15.476 -12.593 17.588 1.00 76.19 697 ALA A O 1
ATOM 5071 N N . ILE A 1 698 ? -13.868 -11.507 16.482 1.00 85.56 698 ILE A N 1
ATOM 5072 C CA . ILE A 1 698 ? -14.045 -10.227 17.194 1.00 85.56 698 ILE A CA 1
ATOM 5073 C C . ILE A 1 698 ? -14.791 -9.284 16.250 1.00 85.56 698 ILE A C 1
ATOM 5075 O O . ILE A 1 698 ? -14.306 -9.003 15.154 1.00 85.56 698 ILE A O 1
ATOM 5079 N N . LEU A 1 699 ? -15.968 -8.812 16.658 1.00 76.38 699 LEU A N 1
ATOM 5080 C CA . LEU A 1 699 ? -16.905 -8.086 15.797 1.00 76.38 699 LEU A CA 1
ATOM 5081 C C . LEU A 1 699 ? -17.377 -6.787 16.445 1.00 76.38 699 LEU A C 1
ATOM 5083 O O . LEU A 1 699 ? -17.564 -6.716 17.657 1.00 76.38 699 LEU A O 1
ATOM 5087 N N . ASP A 1 700 ? -17.641 -5.776 15.624 1.00 72.94 700 ASP A N 1
ATOM 5088 C CA . ASP A 1 700 ? -18.436 -4.620 16.028 1.00 72.94 700 ASP A CA 1
ATOM 5089 C C . ASP A 1 700 ? -19.906 -5.025 16.284 1.00 72.94 700 ASP A C 1
ATOM 5091 O O . ASP A 1 700 ? -20.519 -5.735 15.481 1.00 72.94 700 ASP A O 1
ATOM 5095 N N . ALA A 1 701 ? -20.483 -4.551 17.392 1.00 66.19 701 ALA A N 1
ATOM 5096 C CA . ALA A 1 701 ? -21.893 -4.737 17.740 1.00 66.19 701 ALA A CA 1
ATOM 5097 C C . ALA A 1 701 ? -22.843 -3.665 17.158 1.00 66.19 701 ALA A C 1
ATOM 5099 O O . ALA A 1 701 ? -24.063 -3.870 17.159 1.00 66.19 701 ALA A O 1
ATOM 5100 N N . VAL A 1 702 ? -22.335 -2.521 16.683 1.00 57.94 702 VAL A N 1
ATOM 5101 C CA . VAL A 1 702 ? -23.116 -1.351 16.244 1.00 57.94 702 VAL A CA 1
ATOM 5102 C C . VAL A 1 702 ? -22.615 -0.797 14.892 1.00 57.94 702 VAL A C 1
ATOM 5104 O O . VAL A 1 702 ? -21.991 0.262 14.860 1.00 57.94 702 VAL A O 1
ATOM 5107 N N . PRO A 1 703 ? -23.013 -1.423 13.762 1.00 50.81 703 PRO A N 1
ATOM 5108 C CA . PRO A 1 703 ? -22.465 -1.110 12.442 1.00 50.81 703 PRO A CA 1
ATOM 5109 C C . PRO A 1 703 ? -22.392 0.364 12.035 1.00 50.81 703 PRO A C 1
ATOM 5111 O O . PRO A 1 703 ? -23.390 1.092 12.149 1.00 50.81 703 PRO A O 1
ATOM 5114 N N . ASP A 1 704 ? -21.267 0.716 11.410 1.00 49.97 704 ASP A N 1
ATOM 5115 C CA . ASP A 1 704 ? -20.694 2.050 11.157 1.00 49.97 704 ASP A CA 1
ATOM 5116 C C . ASP A 1 704 ? -21.695 3.049 10.546 1.00 49.97 704 ASP A C 1
ATOM 5118 O O . ASP A 1 704 ? -21.698 4.241 10.854 1.00 49.97 704 ASP A O 1
ATOM 5122 N N . ILE A 1 705 ? -22.649 2.558 9.742 1.00 43.16 705 ILE A N 1
ATOM 5123 C CA . ILE A 1 705 ? -23.771 3.345 9.189 1.00 43.16 705 ILE A CA 1
ATOM 5124 C C . ILE A 1 705 ? -24.665 4.018 10.254 1.00 43.16 705 ILE A C 1
ATOM 5126 O O . ILE A 1 705 ? -25.567 4.782 9.903 1.00 43.16 705 ILE A O 1
ATOM 5130 N N . LYS A 1 706 ? -24.469 3.700 11.539 1.00 39.53 706 LYS A N 1
ATOM 5131 C CA . LYS A 1 706 ? -25.124 4.327 12.696 1.00 39.53 706 LYS A CA 1
ATOM 5132 C C . LYS A 1 706 ? -24.152 4.979 13.678 1.00 39.53 706 LYS A C 1
ATOM 5134 O O . LYS A 1 706 ? -24.605 5.780 14.488 1.00 39.53 706 LYS A O 1
ATOM 5139 N N . ASN A 1 707 ? -22.871 4.627 13.637 1.00 49.69 707 ASN A N 1
ATOM 5140 C CA . ASN A 1 707 ? -21.881 5.028 14.623 1.00 49.69 707 ASN A CA 1
ATOM 5141 C C . ASN A 1 707 ? -20.541 5.327 13.923 1.00 49.69 707 ASN A C 1
ATOM 5143 O O . ASN A 1 707 ? -19.829 4.392 13.593 1.00 49.69 707 ASN A O 1
ATOM 5147 N N . PRO A 1 708 ? -20.169 6.601 13.707 1.00 52.19 708 PRO A N 1
ATOM 5148 C CA . PRO A 1 708 ? -18.876 6.972 13.129 1.00 52.19 708 PRO A CA 1
ATOM 5149 C C . PRO A 1 708 ? -17.748 7.034 14.180 1.00 52.19 708 PRO A C 1
ATOM 5151 O O . PRO A 1 708 ? -16.730 7.688 13.950 1.00 52.19 708 PRO A O 1
ATOM 5154 N N . TYR A 1 709 ? -17.956 6.460 15.370 1.00 62.06 709 TYR A N 1
ATOM 5155 C CA . TYR A 1 709 ? -16.988 6.431 16.462 1.00 62.06 709 TYR A CA 1
ATOM 5156 C C . TYR A 1 709 ? -16.464 5.009 16.666 1.00 62.06 709 TYR A C 1
ATOM 5158 O O . TYR A 1 709 ? -17.231 4.050 16.650 1.00 62.06 709 TYR A O 1
ATOM 5166 N N . TRP A 1 710 ? -15.167 4.913 16.949 1.00 69.50 710 TRP A N 1
ATOM 5167 C CA . TRP A 1 710 ? -14.442 3.684 17.265 1.00 69.50 710 TRP A CA 1
ATOM 5168 C C . TRP A 1 710 ? -15.170 2.724 18.218 1.00 69.50 710 TRP A C 1
ATOM 5170 O O . TRP A 1 710 ? -15.777 3.131 19.211 1.00 69.50 710 TRP A O 1
ATOM 5180 N N . ASN A 1 711 ? -14.996 1.421 17.986 1.00 74.31 711 ASN A N 1
ATOM 5181 C CA . ASN A 1 711 ? -15.298 0.393 18.979 1.00 74.31 711 ASN A CA 1
ATOM 5182 C C . ASN A 1 711 ? -14.196 0.310 20.029 1.00 74.31 711 ASN A C 1
ATOM 5184 O O . ASN A 1 711 ? -14.485 0.113 21.208 1.00 74.31 711 ASN A O 1
ATOM 5188 N N . ILE A 1 712 ? -12.936 0.443 19.605 1.00 87.94 712 ILE A N 1
ATOM 5189 C CA . ILE A 1 712 ? -11.761 0.290 20.465 1.00 87.94 712 ILE A CA 1
ATOM 5190 C C . ILE A 1 712 ? -10.958 1.593 20.493 1.00 87.94 712 ILE A C 1
ATOM 5192 O O . ILE A 1 712 ? -10.463 2.034 19.460 1.00 87.94 712 ILE A O 1
ATOM 5196 N N . PHE A 1 713 ? -10.769 2.169 21.681 1.00 86.00 713 PHE A N 1
ATOM 5197 C CA . PHE A 1 713 ? -9.838 3.277 21.911 1.00 86.00 713 PHE A CA 1
ATOM 5198 C C . PHE A 1 713 ? -8.811 2.892 22.960 1.00 86.00 713 PHE A C 1
ATOM 5200 O O . PHE A 1 713 ? -9.156 2.555 24.094 1.00 86.00 713 PHE A O 1
ATOM 5207 N N . GLY A 1 714 ? -7.536 2.975 22.607 1.00 83.56 714 GLY A N 1
ATOM 5208 C CA . GLY A 1 714 ? -6.468 2.695 23.551 1.00 83.56 714 GLY A CA 1
ATOM 5209 C C . GLY A 1 714 ? -5.128 3.238 23.102 1.00 83.56 714 GLY A C 1
ATOM 5210 O O . GLY A 1 714 ? -4.962 3.700 21.972 1.00 83.56 714 GLY A O 1
ATOM 5211 N N . LYS A 1 715 ? -4.149 3.165 24.004 1.00 81.50 715 LYS A N 1
ATOM 5212 C CA . LYS A 1 715 ? -2.759 3.416 23.631 1.00 81.50 715 LYS A CA 1
ATOM 5213 C C . LYS A 1 715 ? -2.213 2.262 22.795 1.00 81.50 715 LYS A C 1
ATOM 5215 O O . LYS A 1 715 ? -1.664 2.515 21.740 1.00 81.50 715 LYS A O 1
ATOM 5220 N N . GLU A 1 716 ? -2.371 1.023 23.259 1.00 89.62 716 GLU A N 1
ATOM 5221 C CA . GLU A 1 716 ? -1.908 -0.200 22.589 1.00 89.62 716 GLU A CA 1
ATOM 5222 C C . GLU A 1 716 ? -3.050 -1.224 22.542 1.00 89.62 716 GLU A C 1
ATOM 5224 O O . GLU A 1 716 ? -3.745 -1.415 23.543 1.00 89.62 716 GLU A O 1
ATOM 5229 N N . ILE A 1 717 ? -3.244 -1.874 21.394 1.00 92.50 717 ILE A N 1
ATOM 5230 C CA . ILE A 1 717 ? -4.343 -2.807 21.118 1.00 92.50 717 ILE A CA 1
ATOM 5231 C C . ILE A 1 717 ? -3.760 -4.127 20.601 1.00 92.50 717 ILE A C 1
ATOM 5233 O O . ILE A 1 717 ? -2.915 -4.132 19.706 1.00 92.50 717 ILE A O 1
ATOM 5237 N N . ARG A 1 718 ? -4.221 -5.248 21.167 1.00 95.31 718 ARG A N 1
ATOM 5238 C CA . ARG A 1 718 ? -3.875 -6.616 20.765 1.00 95.31 718 ARG A CA 1
ATOM 5239 C C . ARG A 1 718 ? -5.142 -7.448 20.585 1.00 95.31 718 ARG A C 1
ATOM 5241 O O . ARG A 1 718 ? -5.903 -7.600 21.542 1.00 95.31 718 ARG A O 1
ATOM 5248 N N . LEU A 1 719 ? -5.344 -7.990 19.389 1.00 96.94 719 LEU A N 1
ATOM 5249 C CA . LEU A 1 719 ? -6.508 -8.801 19.021 1.00 96.94 719 LEU A CA 1
ATOM 5250 C C . LEU A 1 719 ? -6.076 -10.217 18.612 1.00 96.94 719 LEU A C 1
ATOM 5252 O O . LEU A 1 719 ? -5.092 -10.371 17.889 1.00 96.94 719 LEU A O 1
ATOM 5256 N N . GLU A 1 720 ? -6.816 -11.238 19.044 1.00 96.88 720 GLU A N 1
ATOM 5257 C CA . GLU A 1 720 ? -6.604 -12.635 18.637 1.00 96.88 720 GLU A CA 1
ATOM 5258 C C . GLU A 1 720 ? -7.955 -13.350 18.430 1.00 96.88 720 GLU A C 1
ATOM 5260 O O . GLU A 1 720 ? -8.720 -13.511 19.379 1.00 96.88 720 GLU A O 1
ATOM 5265 N N . ALA A 1 721 ? -8.289 -13.759 17.206 1.00 90.56 721 ALA A N 1
ATOM 5266 C CA . ALA A 1 721 ? -9.552 -14.445 16.887 1.00 90.56 721 ALA A CA 1
ATOM 5267 C C . ALA A 1 721 ? -9.478 -15.124 15.515 1.00 90.56 721 ALA A C 1
ATOM 5269 O O . ALA A 1 721 ? -8.650 -14.743 14.697 1.00 90.56 721 ALA A O 1
ATOM 5270 N N . ASP A 1 722 ? -10.363 -16.068 15.197 1.00 82.69 722 ASP A N 1
ATOM 5271 C CA . ASP A 1 722 ? -10.368 -16.688 13.864 1.00 82.69 722 ASP A CA 1
ATOM 5272 C C . ASP A 1 722 ? -10.728 -15.680 12.761 1.00 82.69 722 ASP A C 1
ATOM 5274 O O . ASP A 1 722 ? -10.150 -15.743 11.678 1.00 82.69 722 ASP A O 1
ATOM 5278 N N . TYR A 1 723 ? -11.605 -14.715 13.053 1.00 84.06 723 TYR A N 1
ATOM 5279 C CA . TYR A 1 723 ? -11.918 -13.567 12.190 1.00 84.06 723 TYR A CA 1
ATOM 5280 C C . TYR A 1 723 ? -11.858 -12.260 12.992 1.00 84.06 723 TYR A C 1
ATOM 5282 O O . TYR A 1 723 ? -12.172 -12.236 14.184 1.00 84.06 723 TYR A O 1
ATOM 5290 N N . ILE A 1 724 ? -11.505 -11.147 12.346 1.00 89.25 724 ILE A N 1
ATOM 5291 C CA . ILE A 1 724 ? -11.531 -9.813 12.972 1.00 89.25 724 ILE A CA 1
ATOM 5292 C C . ILE A 1 724 ? -12.329 -8.879 12.062 1.00 89.25 724 ILE A C 1
ATOM 5294 O O . ILE A 1 724 ? -11.860 -8.521 10.989 1.00 89.25 724 ILE A O 1
ATOM 5298 N N . GLY A 1 725 ? -13.535 -8.489 12.472 1.00 80.88 725 GLY A N 1
ATOM 5299 C CA . GLY A 1 725 ? -14.472 -7.740 11.630 1.00 80.88 725 GLY A CA 1
ATOM 5300 C C . GLY A 1 725 ? -14.977 -8.526 10.408 1.00 80.88 725 GLY A C 1
ATOM 5301 O O . GLY A 1 725 ? -14.702 -9.711 10.227 1.00 80.88 725 GLY A O 1
ATOM 5302 N N . THR A 1 726 ? -15.749 -7.859 9.549 1.00 76.88 726 THR A N 1
ATOM 5303 C CA . THR A 1 726 ? -16.254 -8.395 8.271 1.00 76.88 726 THR A CA 1
ATOM 5304 C C . THR A 1 726 ? -16.257 -7.315 7.185 1.00 76.88 726 THR A C 1
ATOM 5306 O O . THR A 1 726 ? -16.342 -6.127 7.484 1.00 76.88 726 THR A O 1
ATOM 5309 N N . ALA A 1 727 ? -16.271 -7.701 5.906 1.00 71.75 727 ALA A N 1
ATOM 5310 C CA . ALA A 1 727 ? -16.341 -6.745 4.792 1.00 71.75 727 ALA A CA 1
ATOM 5311 C C . ALA A 1 727 ? -17.577 -5.814 4.829 1.00 71.75 727 ALA A C 1
ATOM 5313 O O . ALA A 1 727 ? -17.536 -4.709 4.294 1.00 71.75 727 ALA A O 1
ATOM 5314 N N . SER A 1 728 ? -18.678 -6.263 5.444 1.00 63.81 728 SER A N 1
ATOM 5315 C CA . SER A 1 728 ? -19.922 -5.494 5.623 1.00 63.81 728 SER A CA 1
ATOM 5316 C C . SER A 1 728 ? -20.023 -4.749 6.955 1.00 63.81 728 SER A C 1
ATOM 5318 O O . SER A 1 728 ? -20.989 -4.014 7.155 1.00 63.81 728 SER A O 1
ATOM 5320 N N . ASN A 1 729 ? -19.100 -5.020 7.878 1.00 63.53 729 ASN A N 1
ATOM 5321 C CA . ASN A 1 729 ? -19.080 -4.477 9.227 1.00 63.53 729 ASN A CA 1
ATOM 5322 C C . ASN A 1 729 ? -17.654 -4.545 9.768 1.00 63.53 729 ASN A C 1
ATOM 5324 O O . ASN A 1 729 ? -17.238 -5.602 10.262 1.00 63.53 729 ASN A O 1
ATOM 5328 N N . ARG A 1 730 ? -16.886 -3.474 9.570 1.00 82.69 730 ARG A N 1
ATOM 5329 C CA . ARG A 1 730 ? -15.476 -3.439 9.962 1.00 82.69 730 ARG A CA 1
ATOM 5330 C C . ARG A 1 730 ? -15.383 -3.287 11.475 1.00 82.69 730 ARG A C 1
ATOM 5332 O O . ARG A 1 730 ? -16.321 -2.843 12.122 1.00 82.69 730 ARG A O 1
ATOM 5339 N N . LEU A 1 731 ? -14.260 -3.698 12.050 1.00 84.88 731 LEU A N 1
ATOM 5340 C CA . LEU A 1 731 ? -13.963 -3.335 13.430 1.00 84.88 731 LEU A CA 1
ATOM 5341 C C . LEU A 1 731 ? -13.320 -1.943 13.432 1.00 84.88 731 LEU A C 1
ATOM 5343 O O . LEU A 1 731 ? -12.213 -1.793 12.910 1.00 84.88 731 LEU A O 1
ATOM 5347 N N . ASP A 1 732 ? -13.996 -0.946 14.002 1.00 83.81 732 ASP A N 1
ATOM 5348 C CA . ASP A 1 732 ? -13.460 0.411 14.103 1.00 83.81 732 ASP A CA 1
ATOM 5349 C C . ASP A 1 732 ? -12.535 0.554 15.320 1.00 83.81 732 ASP A C 1
ATOM 5351 O O . ASP A 1 732 ? -12.895 0.212 16.454 1.00 83.81 732 ASP A O 1
ATOM 5355 N N . TYR A 1 733 ? -11.362 1.156 15.125 1.00 87.44 733 TYR A N 1
ATOM 5356 C CA . TYR A 1 733 ? -10.491 1.559 16.229 1.00 87.44 733 TYR A CA 1
ATOM 5357 C C . TYR A 1 733 ? -9.895 2.954 16.049 1.00 87.44 733 TYR A C 1
ATOM 5359 O O . TYR A 1 733 ? -9.718 3.451 14.939 1.00 87.44 733 TYR A O 1
ATOM 5367 N N . GLU A 1 734 ? -9.545 3.571 17.173 1.00 81.81 734 GLU A N 1
ATOM 5368 C CA . GLU A 1 734 ? -8.755 4.795 17.238 1.00 81.81 734 GLU A CA 1
ATOM 5369 C C . GLU A 1 734 ? -7.615 4.609 18.249 1.00 81.81 734 GLU A C 1
ATOM 5371 O O . GLU A 1 734 ? -7.739 3.897 19.249 1.00 81.81 734 GLU A O 1
ATOM 5376 N N . GLN A 1 735 ? -6.481 5.257 17.992 1.00 74.12 735 GLN A N 1
ATOM 5377 C CA . GLN A 1 735 ? -5.335 5.256 18.897 1.00 74.12 735 GLN A CA 1
ATOM 5378 C C . GLN A 1 735 ? -5.196 6.603 19.606 1.00 74.12 735 GLN A C 1
ATOM 5380 O O . GLN A 1 735 ? -5.330 7.669 19.008 1.00 74.12 735 GLN A O 1
ATOM 5385 N N . ASN A 1 736 ? -4.880 6.559 20.897 1.00 70.75 736 ASN A N 1
ATOM 5386 C CA . ASN A 1 736 ? -4.440 7.741 21.635 1.00 70.75 736 ASN A CA 1
ATOM 5387 C C . ASN A 1 736 ? -2.996 8.084 21.194 1.00 70.75 736 ASN A C 1
ATOM 5389 O O . ASN A 1 736 ? -2.188 7.151 21.124 1.00 70.75 736 ASN A O 1
ATOM 5393 N N . PRO A 1 737 ? -2.621 9.353 20.910 1.00 65.75 737 PRO A N 1
ATOM 5394 C CA . PRO A 1 737 ? -1.284 9.688 20.415 1.00 65.75 737 PRO A CA 1
ATOM 5395 C C . PRO A 1 737 ? -0.149 9.081 21.254 1.00 65.75 737 PRO A C 1
ATOM 5397 O O . PRO A 1 737 ? -0.012 9.344 22.451 1.00 65.75 737 PRO A O 1
ATOM 5400 N N . SER A 1 738 ? 0.671 8.250 20.607 1.00 61.44 738 SER A N 1
ATOM 5401 C CA . SER A 1 738 ? 1.708 7.429 21.235 1.00 61.44 738 SER A CA 1
ATOM 5402 C C . SER A 1 738 ? 2.985 7.445 20.384 1.00 61.44 738 SER A C 1
ATOM 5404 O O . SER A 1 738 ? 2.889 7.277 19.173 1.00 61.44 738 SER A O 1
ATOM 5406 N N . PRO A 1 739 ? 4.183 7.606 20.979 1.00 53.91 739 PRO A N 1
ATOM 5407 C CA . PRO A 1 739 ? 5.460 7.607 20.258 1.00 53.91 739 PRO A CA 1
ATOM 5408 C C . PRO A 1 739 ? 6.036 6.189 20.056 1.00 53.91 739 PRO A C 1
ATOM 5410 O O . PRO A 1 739 ? 7.251 6.011 20.060 1.00 53.91 739 PRO A O 1
ATOM 5413 N N . LEU A 1 740 ? 5.185 5.162 20.021 1.00 59.38 740 LEU A N 1
ATOM 5414 C CA . LEU A 1 740 ? 5.562 3.744 20.022 1.00 59.38 740 LEU A CA 1
ATOM 5415 C C . LEU A 1 740 ? 4.564 2.933 19.183 1.00 59.38 740 LEU A C 1
ATOM 5417 O O . LEU A 1 740 ? 3.421 3.376 19.068 1.00 59.38 740 LEU A O 1
ATOM 5421 N N . PRO A 1 741 ? 4.958 1.749 18.675 1.00 60.66 741 PRO A N 1
ATOM 5422 C CA . PRO A 1 741 ? 4.099 0.891 17.865 1.00 60.66 741 PRO A CA 1
ATOM 5423 C C . PRO A 1 741 ? 3.054 0.148 18.715 1.00 60.66 741 PRO A C 1
ATOM 5425 O O . PRO A 1 741 ? 3.350 -0.363 19.801 1.00 60.66 741 PRO A O 1
ATOM 5428 N N . THR A 1 742 ? 1.805 0.150 18.246 1.00 77.88 742 THR A N 1
ATOM 5429 C CA . THR A 1 742 ? 0.625 0.089 19.128 1.00 77.88 742 THR A CA 1
ATOM 5430 C C . THR A 1 742 ? -0.551 -0.752 18.629 1.00 77.88 742 THR A C 1
ATOM 5432 O O . THR A 1 742 ? -1.549 -0.854 19.344 1.00 77.88 742 THR A O 1
ATOM 5435 N N . PHE A 1 743 ? -0.472 -1.379 17.454 1.00 91.69 743 PHE A N 1
ATOM 5436 C CA . PHE A 1 743 ? -1.509 -2.300 16.968 1.00 91.69 743 PHE A CA 1
ATOM 5437 C C . PHE A 1 743 ? -0.954 -3.683 16.614 1.00 91.69 743 PHE A C 1
ATOM 5439 O O . PHE A 1 743 ? -0.014 -3.793 15.824 1.00 91.69 743 PHE A O 1
ATOM 5446 N N . TYR A 1 744 ? -1.569 -4.722 17.180 1.00 94.94 744 TYR A N 1
ATOM 5447 C CA . TYR A 1 744 ? -1.266 -6.134 16.953 1.00 94.94 744 TYR A CA 1
ATOM 5448 C C . TYR A 1 744 ? -2.579 -6.881 16.688 1.00 94.94 744 TYR A C 1
ATOM 5450 O O . TYR A 1 744 ? -3.533 -6.732 17.456 1.00 94.94 744 TYR A O 1
ATOM 5458 N N . ALA A 1 745 ? -2.635 -7.709 15.648 1.00 96.88 745 ALA A N 1
ATOM 5459 C CA . ALA A 1 745 ? -3.838 -8.475 15.320 1.00 96.88 745 ALA A CA 1
ATOM 5460 C C . ALA A 1 745 ? -3.483 -9.813 14.675 1.00 96.88 745 ALA A C 1
ATOM 5462 O O . ALA A 1 745 ? -2.868 -9.844 13.613 1.00 96.88 745 ALA A O 1
ATOM 5463 N N . GLN A 1 746 ? -3.877 -10.917 15.302 1.00 97.62 746 GLN A N 1
ATOM 5464 C CA . GLN A 1 746 ? -3.593 -12.266 14.817 1.00 97.62 746 GLN A CA 1
ATOM 5465 C C . GLN A 1 746 ? -4.897 -13.013 14.536 1.00 97.62 746 GLN A C 1
ATOM 5467 O O . GLN A 1 746 ? -5.782 -13.060 15.392 1.00 97.62 746 GLN A O 1
ATOM 5472 N N . SER A 1 747 ? -5.011 -13.604 13.345 1.00 94.25 747 SER A N 1
ATOM 5473 C CA . SER A 1 747 ? -6.177 -14.398 12.963 1.00 94.25 747 SER A CA 1
ATOM 5474 C C . SER A 1 747 ? -5.877 -15.622 12.109 1.00 94.25 747 SER A C 1
ATOM 5476 O O . SER A 1 747 ? -4.838 -15.739 11.446 1.00 94.25 747 SER A O 1
ATOM 5478 N N . GLN A 1 748 ? -6.833 -16.553 12.107 1.00 87.31 748 GLN A N 1
ATOM 5479 C CA . GLN A 1 748 ? -6.811 -17.658 11.160 1.00 87.31 748 GLN A CA 1
ATOM 5480 C C . GLN A 1 748 ? -7.256 -17.198 9.767 1.00 87.31 748 GLN A C 1
ATOM 5482 O O . GLN A 1 748 ? -6.545 -17.439 8.800 1.00 87.31 748 GLN A O 1
ATOM 5487 N N . TYR A 1 749 ? -8.383 -16.500 9.659 1.00 89.75 749 TYR A N 1
ATOM 5488 C CA . TYR A 1 749 ? -9.003 -16.081 8.401 1.00 89.75 749 TYR A CA 1
ATOM 5489 C C . TYR A 1 749 ? -9.008 -14.548 8.266 1.00 89.75 749 TYR A C 1
ATOM 5491 O O . TYR A 1 749 ? -8.125 -13.874 8.802 1.00 89.75 749 TYR A O 1
ATOM 5499 N N . ASP A 1 750 ? -9.942 -13.994 7.492 1.00 85.50 750 ASP A N 1
ATOM 5500 C CA . ASP A 1 750 ? -9.935 -12.589 7.086 1.00 85.50 750 ASP A CA 1
ATOM 5501 C C . ASP A 1 750 ? -9.970 -11.589 8.257 1.00 85.50 750 ASP A C 1
ATOM 5503 O O . ASP A 1 750 ? -10.636 -11.798 9.277 1.00 85.50 750 ASP A O 1
ATOM 5507 N N . GLN A 1 751 ? -9.289 -10.460 8.055 1.00 94.88 751 GLN A N 1
ATOM 5508 C CA . GLN A 1 751 ? -9.344 -9.285 8.918 1.00 94.88 751 GLN A CA 1
ATOM 5509 C C . GLN A 1 751 ? -9.868 -8.079 8.129 1.00 94.88 751 GLN A C 1
ATOM 5511 O O . GLN A 1 751 ? -9.322 -7.733 7.083 1.00 94.88 751 GLN A O 1
ATOM 5516 N N . PHE A 1 752 ? -10.898 -7.420 8.653 1.00 88.62 752 PHE A N 1
ATOM 5517 C CA . PHE A 1 752 ? -11.540 -6.232 8.100 1.00 88.62 752 PHE A CA 1
ATOM 5518 C C . PHE A 1 752 ? -11.637 -5.160 9.184 1.00 88.62 752 PHE A C 1
ATOM 5520 O O . PHE A 1 752 ? -12.567 -5.139 9.996 1.00 88.62 752 PHE A O 1
ATOM 5527 N N . VAL A 1 753 ? -10.657 -4.266 9.197 1.00 92.00 753 VAL A N 1
ATOM 5528 C CA . VAL A 1 753 ? -10.498 -3.245 10.238 1.00 92.00 753 VAL A CA 1
ATOM 5529 C C . VAL A 1 753 ? -10.557 -1.862 9.597 1.00 92.00 753 VAL A C 1
ATOM 5531 O O . VAL A 1 753 ? -10.221 -1.691 8.420 1.00 92.00 753 VAL A O 1
ATOM 5534 N N . ASN A 1 754 ? -11.025 -0.877 10.357 1.00 89.06 754 ASN A N 1
ATOM 5535 C CA . ASN A 1 754 ? -11.008 0.522 9.964 1.00 89.06 754 ASN A CA 1
ATOM 5536 C C . ASN A 1 754 ? -10.417 1.388 11.087 1.00 89.06 754 ASN A C 1
ATOM 5538 O O . ASN A 1 754 ? -10.776 1.255 12.256 1.00 89.06 754 ASN A O 1
ATOM 5542 N N . PHE A 1 755 ? -9.488 2.270 10.731 1.00 87.50 755 PHE A N 1
ATOM 5543 C CA . PHE A 1 755 ? -8.952 3.287 11.624 1.00 87.50 755 PHE A CA 1
ATOM 5544 C C . PHE A 1 755 ? -9.773 4.569 11.476 1.00 87.50 755 PHE A C 1
ATOM 5546 O O . PHE A 1 755 ? -9.765 5.194 10.412 1.00 87.50 755 PHE A O 1
ATOM 5553 N N . ALA A 1 756 ? -10.492 4.944 12.532 1.00 77.88 756 ALA A N 1
ATOM 5554 C CA . ALA A 1 756 ? -11.467 6.029 12.515 1.00 77.88 756 ALA A CA 1
ATOM 5555 C C . ALA A 1 756 ? -11.071 7.142 13.498 1.00 77.88 756 ALA A C 1
ATOM 5557 O O . ALA A 1 756 ? -11.372 7.057 14.692 1.00 77.88 756 ALA A O 1
ATOM 5558 N N . VAL A 1 757 ? -10.418 8.207 13.018 1.00 72.06 757 VAL A N 1
ATOM 5559 C CA . VAL A 1 757 ? -10.081 9.357 13.871 1.00 72.06 757 VAL A CA 1
ATOM 5560 C C . VAL A 1 757 ? -11.347 10.128 14.249 1.00 72.06 757 VAL A C 1
ATOM 5562 O O . VAL A 1 757 ? -12.100 10.618 13.405 1.00 72.06 757 VAL A O 1
ATOM 5565 N N . SER A 1 758 ? -11.576 10.293 15.551 1.00 66.56 758 SER A N 1
ATOM 5566 C CA . SER A 1 758 ? -12.786 10.932 16.058 1.00 66.56 758 SER A CA 1
ATOM 5567 C C . SER A 1 758 ? -12.851 12.428 15.699 1.00 66.56 758 SER A C 1
ATOM 5569 O O . SER A 1 758 ? -11.828 13.125 15.688 1.00 66.56 758 SER A O 1
ATOM 5571 N N . PRO A 1 759 ? -14.060 12.999 15.501 1.00 63.72 759 PRO A N 1
ATOM 5572 C CA . PRO A 1 759 ? -14.243 14.424 15.202 1.00 63.72 759 PRO A CA 1
ATOM 5573 C C . PRO A 1 759 ? -13.587 15.379 16.213 1.00 63.72 759 PRO A C 1
ATOM 5575 O O . PRO A 1 759 ? -13.229 16.506 15.870 1.00 63.72 759 PRO A O 1
ATOM 5578 N N . THR A 1 760 ? -13.410 14.943 17.465 1.00 59.75 760 THR A N 1
ATOM 5579 C CA . THR A 1 760 ? -12.694 15.698 18.503 1.00 59.75 760 THR A CA 1
ATOM 5580 C C . THR A 1 760 ? -11.208 15.824 18.171 1.00 59.75 760 THR A C 1
ATOM 5582 O O . THR A 1 760 ? -10.673 16.933 18.202 1.00 59.75 760 THR A O 1
ATOM 5585 N N . ASN A 1 761 ? -10.560 14.720 17.791 1.00 57.56 761 ASN A N 1
ATOM 5586 C CA . ASN A 1 761 ? -9.146 14.697 17.419 1.00 57.56 761 ASN A CA 1
ATOM 5587 C C . ASN A 1 761 ? -8.907 15.434 16.092 1.00 57.56 761 ASN A C 1
ATOM 5589 O O . ASN A 1 761 ? -7.992 16.256 16.014 1.00 57.56 761 ASN A O 1
ATOM 5593 N N . GLN A 1 762 ? -9.813 15.282 15.117 1.00 59.88 762 GLN A N 1
ATOM 5594 C CA . GLN A 1 762 ? -9.818 16.087 13.886 1.00 59.88 762 GLN A CA 1
ATOM 5595 C C . GLN A 1 762 ? -9.900 17.604 14.176 1.00 59.88 762 GLN A C 1
ATOM 5597 O O . GLN A 1 762 ? -9.238 18.408 13.518 1.00 59.88 762 GLN A O 1
ATOM 5602 N N . ARG A 1 763 ? -10.691 18.026 15.178 1.00 52.50 763 ARG A N 1
ATOM 5603 C CA . ARG A 1 763 ? -10.927 19.449 15.504 1.00 52.50 763 ARG A CA 1
ATOM 5604 C C . ARG A 1 763 ? -9.856 20.085 16.395 1.00 52.50 763 ARG A C 1
ATOM 5606 O O . ARG A 1 763 ? -9.719 21.308 16.380 1.00 52.50 763 ARG A O 1
ATOM 5613 N N . LEU A 1 764 ? -9.108 19.296 17.164 1.00 48.88 764 LEU A N 1
ATOM 5614 C CA . LEU A 1 764 ? -7.997 19.787 17.991 1.00 48.88 764 LEU A CA 1
ATOM 5615 C C . LEU A 1 764 ? -6.743 20.137 17.174 1.00 48.88 764 LEU A C 1
ATOM 5617 O O . LEU A 1 764 ? -5.792 20.679 17.733 1.00 48.88 764 LEU A O 1
ATOM 5621 N N . GLY A 1 765 ? -6.740 19.860 15.866 1.00 41.44 765 GLY A N 1
ATOM 5622 C CA . GLY A 1 765 ? -5.592 20.128 15.004 1.00 41.44 765 GLY A CA 1
ATOM 5623 C C . GLY A 1 765 ? -4.389 19.248 15.336 1.00 41.44 765 GLY A C 1
ATOM 5624 O O . GLY A 1 765 ? -3.265 19.651 15.050 1.00 41.44 765 GLY A O 1
ATOM 5625 N N . VAL A 1 766 ? -4.620 18.074 15.941 1.00 42.69 766 VAL A N 1
ATOM 5626 C CA . VAL A 1 766 ? -3.600 17.029 16.081 1.00 42.69 766 VAL A CA 1
ATOM 5627 C C . VAL A 1 766 ? -3.276 16.568 14.657 1.00 42.69 766 VAL A C 1
ATOM 5629 O O . VAL A 1 766 ? -4.145 15.971 14.016 1.00 42.69 766 VAL A O 1
ATOM 5632 N N . PRO A 1 767 ? -2.099 16.894 14.095 1.00 43.19 767 PRO A N 1
ATOM 5633 C CA . PRO A 1 767 ? -1.810 16.555 12.716 1.00 43.19 767 PRO A CA 1
ATOM 5634 C C . PRO A 1 767 ? -1.486 15.066 12.691 1.00 43.19 767 PRO A C 1
ATOM 5636 O O . PRO A 1 767 ? -0.419 14.674 13.151 1.00 43.19 767 PRO A O 1
ATOM 5639 N N . PHE A 1 768 ? -2.414 14.272 12.156 1.00 54.56 768 PHE A N 1
ATOM 5640 C CA . PHE A 1 768 ? -2.238 12.849 11.854 1.00 54.56 768 PHE A CA 1
ATOM 5641 C C . PHE A 1 768 ? -1.960 11.994 13.106 1.00 54.56 768 PHE A C 1
ATOM 5643 O O . PHE A 1 768 ? -0.820 11.778 13.514 1.00 54.56 768 PHE A O 1
ATOM 5650 N N . THR A 1 769 ? -3.014 11.432 13.706 1.00 65.62 769 THR A N 1
ATOM 5651 C CA . THR A 1 769 ? -2.836 10.258 14.573 1.00 65.62 769 THR A CA 1
ATOM 5652 C C . THR A 1 769 ? -2.370 9.109 13.681 1.00 65.62 769 THR A C 1
ATOM 5654 O O . THR A 1 769 ? -3.188 8.521 12.977 1.00 65.62 769 THR A O 1
ATOM 5657 N N . ILE A 1 770 ? -1.067 8.840 13.637 1.00 77.75 770 ILE A N 1
ATOM 5658 C CA . ILE A 1 770 ? -0.497 7.774 12.804 1.00 77.75 770 ILE A CA 1
ATOM 5659 C C . ILE A 1 770 ? -0.987 6.414 13.317 1.00 77.75 770 ILE A C 1
ATOM 5661 O O . ILE A 1 770 ? -0.947 6.142 14.517 1.00 77.75 770 ILE A O 1
ATOM 5665 N N . CYS A 1 771 ? -1.442 5.569 12.397 1.00 85.25 771 CYS A N 1
ATOM 5666 C CA . CYS A 1 771 ? -1.836 4.189 12.639 1.00 85.25 771 CYS A CA 1
ATOM 5667 C C . CYS A 1 771 ? -0.603 3.276 12.517 1.00 85.25 771 CYS A C 1
ATOM 5669 O O . CYS A 1 771 ? -0.122 3.052 11.409 1.00 85.25 771 CYS A O 1
ATOM 5671 N N . TYR A 1 772 ? -0.100 2.728 13.629 1.00 88.31 772 TYR A N 1
ATOM 5672 C CA . TYR A 1 772 ? 1.097 1.867 13.632 1.00 88.31 772 TYR A CA 1
ATOM 5673 C C . TYR A 1 772 ? 0.743 0.371 13.571 1.00 88.31 772 TYR A C 1
ATOM 5675 O O . TYR A 1 772 ? 0.317 -0.208 14.577 1.00 88.31 772 TYR A O 1
ATOM 5683 N N . LEU A 1 773 ? 0.957 -0.266 12.415 1.00 92.38 773 LEU A N 1
ATOM 5684 C CA . LEU A 1 773 ? 0.710 -1.695 12.177 1.00 92.38 773 LEU A CA 1
ATOM 5685 C C . LEU A 1 773 ? 1.952 -2.521 12.553 1.00 92.38 773 LEU A C 1
ATOM 5687 O O . LEU A 1 773 ? 2.893 -2.640 11.772 1.00 92.38 773 LEU A O 1
ATOM 5691 N N . THR A 1 774 ? 1.968 -3.059 13.778 1.00 92.00 774 THR A N 1
ATOM 5692 C CA . THR A 1 774 ? 3.196 -3.567 14.429 1.00 92.00 774 THR A CA 1
ATOM 5693 C C . THR A 1 774 ? 3.505 -5.027 14.116 1.00 92.00 774 THR A C 1
ATOM 5695 O O . THR A 1 774 ? 4.655 -5.377 13.878 1.00 92.00 774 THR A O 1
ATOM 5698 N N . ASP A 1 775 ? 2.482 -5.876 14.216 1.00 93.69 775 ASP A N 1
ATOM 5699 C CA . ASP A 1 775 ? 2.497 -7.302 13.882 1.00 93.69 775 ASP A CA 1
ATOM 5700 C C . ASP A 1 775 ? 1.037 -7.705 13.639 1.00 93.69 775 ASP A C 1
ATOM 5702 O O . ASP A 1 775 ? 0.281 -8.043 14.557 1.00 93.69 775 ASP A O 1
ATOM 5706 N N . VAL A 1 776 ? 0.612 -7.538 12.391 1.00 97.31 776 VAL A N 1
ATOM 5707 C CA . VAL A 1 776 ? -0.706 -7.930 11.891 1.00 97.31 776 VAL A CA 1
ATOM 5708 C C . VAL A 1 776 ? -0.522 -9.202 11.072 1.00 97.31 776 VAL A C 1
ATOM 5710 O O . VAL A 1 776 ? 0.354 -9.250 10.215 1.00 97.31 776 VAL A O 1
ATOM 5713 N N . LYS A 1 777 ? -1.301 -10.251 11.339 1.00 97.94 777 LYS A N 1
ATOM 5714 C CA . LYS A 1 777 ? -1.141 -11.555 10.688 1.00 97.94 777 LYS A CA 1
ATOM 5715 C C . LYS A 1 777 ? -2.461 -12.295 10.498 1.00 97.94 777 LYS A C 1
ATOM 5717 O O . LYS A 1 777 ? -3.085 -12.678 11.485 1.00 97.94 777 LYS A O 1
ATOM 5722 N N . SER A 1 778 ? -2.809 -12.603 9.251 1.00 97.00 778 SER A N 1
ATOM 5723 C CA . SER A 1 778 ? -3.779 -13.642 8.890 1.00 97.00 778 SER A CA 1
ATOM 5724 C C . SER A 1 778 ? -3.053 -14.856 8.305 1.00 97.00 778 SER A C 1
ATOM 5726 O O . SER A 1 778 ? -2.204 -14.714 7.426 1.00 97.00 778 SER A O 1
ATOM 5728 N N . THR A 1 779 ? -3.366 -16.063 8.785 1.00 96.00 779 THR A N 1
ATOM 5729 C CA . THR A 1 779 ? -2.666 -17.293 8.350 1.00 96.00 779 THR A CA 1
ATOM 5730 C C . THR A 1 779 ? -3.309 -18.013 7.162 1.00 96.00 779 THR A C 1
ATOM 5732 O O . THR A 1 779 ? -2.628 -18.782 6.488 1.00 96.00 779 THR A O 1
ATOM 5735 N N . GLN A 1 780 ? -4.601 -17.793 6.905 1.00 88.25 780 GLN A N 1
ATOM 5736 C CA . GLN A 1 780 ? -5.384 -18.440 5.837 1.00 88.25 780 GLN A CA 1
ATOM 5737 C C . GLN A 1 780 ? -6.305 -17.463 5.079 1.00 88.25 780 GLN A C 1
ATOM 5739 O O . GLN A 1 780 ? -6.913 -17.842 4.075 1.00 88.25 780 GLN A O 1
ATOM 5744 N N . GLY A 1 781 ? -6.436 -16.219 5.551 1.00 89.00 781 GLY A N 1
ATOM 5745 C CA . GLY A 1 781 ? -7.279 -15.179 4.962 1.00 89.00 781 GLY A CA 1
ATOM 5746 C C . GLY A 1 781 ? -6.495 -13.942 4.532 1.00 89.00 781 GLY A C 1
ATOM 5747 O O . GLY A 1 781 ? -5.268 -13.951 4.438 1.00 89.00 781 GLY A O 1
ATOM 5748 N N . ASN A 1 782 ? -7.235 -12.882 4.235 1.00 92.50 782 ASN A N 1
ATOM 5749 C CA . ASN A 1 782 ? -6.721 -11.585 3.811 1.00 92.50 782 ASN A CA 1
ATOM 5750 C C . ASN A 1 782 ? -6.586 -10.627 5.006 1.00 92.50 782 ASN A C 1
ATOM 5752 O O . ASN A 1 782 ? -7.268 -10.782 6.020 1.00 92.50 782 ASN A O 1
ATOM 5756 N N . VAL A 1 783 ? -5.766 -9.590 4.853 1.00 98.19 783 VAL A N 1
ATOM 5757 C CA . VAL A 1 783 ? -5.751 -8.426 5.752 1.00 98.19 783 VAL A CA 1
ATOM 5758 C C . VAL A 1 783 ? -6.239 -7.229 4.947 1.00 98.19 783 VAL A C 1
ATOM 5760 O O . VAL A 1 783 ? -5.601 -6.869 3.968 1.00 98.19 783 VAL A O 1
ATOM 5763 N N . ASP A 1 784 ? -7.374 -6.635 5.308 1.00 96.31 784 ASP A N 1
ATOM 5764 C CA . ASP A 1 784 ? -8.014 -5.558 4.544 1.00 96.31 784 ASP A CA 1
ATOM 5765 C C . ASP A 1 784 ? -8.325 -4.373 5.470 1.00 96.31 784 ASP A C 1
ATOM 5767 O O . ASP A 1 784 ? -9.304 -4.388 6.221 1.00 96.31 784 ASP A O 1
ATOM 5771 N N . TYR A 1 785 ? -7.430 -3.381 5.500 1.00 96.12 785 TYR A N 1
ATOM 5772 C CA . TYR A 1 785 ? -7.431 -2.286 6.477 1.00 96.12 785 TYR A CA 1
ATOM 5773 C C . TYR A 1 785 ? -7.640 -0.933 5.786 1.00 96.12 785 TYR A C 1
ATOM 5775 O O . TYR A 1 785 ? -6.952 -0.582 4.825 1.00 96.12 785 TYR A O 1
ATOM 5783 N N . THR A 1 786 ? -8.575 -0.138 6.305 1.00 91.94 786 THR A N 1
ATOM 5784 C CA . THR A 1 786 ? -8.873 1.226 5.834 1.00 91.94 786 THR A CA 1
ATOM 5785 C C . THR A 1 786 ? -8.592 2.254 6.928 1.00 91.94 786 THR A C 1
ATOM 5787 O O . THR A 1 786 ? -8.605 1.910 8.106 1.00 91.94 786 THR A O 1
ATOM 5790 N N . GLY A 1 787 ? -8.329 3.515 6.579 1.00 87.38 787 GLY A N 1
ATOM 5791 C CA . GLY A 1 787 ? -8.141 4.560 7.586 1.00 87.38 787 GLY A CA 1
ATOM 5792 C C . GLY A 1 787 ? -8.158 5.988 7.052 1.00 87.38 787 GLY A C 1
ATOM 5793 O O . GLY A 1 787 ? -7.720 6.263 5.933 1.00 87.38 787 GLY A O 1
ATOM 5794 N N . ASP A 1 788 ? -8.636 6.921 7.878 1.00 83.00 788 ASP A N 1
ATOM 5795 C CA . ASP A 1 788 ? -8.671 8.359 7.573 1.00 83.00 788 ASP A CA 1
ATOM 5796 C C . ASP A 1 788 ? -7.361 9.106 7.909 1.00 83.00 788 ASP A C 1
ATOM 5798 O O . ASP A 1 788 ? -7.274 10.326 7.743 1.00 83.00 788 ASP A O 1
ATOM 5802 N N . SER A 1 789 ? -6.325 8.359 8.294 1.00 82.56 789 SER A N 1
ATOM 5803 C CA . SER A 1 789 ? -5.017 8.828 8.760 1.00 82.56 789 SER A CA 1
ATOM 5804 C C . SER A 1 789 ? -3.862 8.131 8.024 1.00 82.56 789 SER A C 1
ATOM 5806 O O . SER A 1 789 ? -4.094 7.220 7.233 1.00 82.56 789 SER A O 1
ATOM 5808 N N . GLU A 1 790 ? -2.620 8.555 8.271 1.00 88.69 790 GLU A N 1
ATOM 5809 C CA . GLU A 1 790 ? -1.412 7.858 7.796 1.00 88.69 790 GLU A CA 1
ATOM 5810 C C . GLU A 1 790 ? -1.276 6.470 8.444 1.00 88.69 790 GLU A C 1
ATOM 5812 O O . GLU A 1 790 ? -1.538 6.321 9.640 1.00 88.69 790 GLU A O 1
ATOM 5817 N N . MET A 1 791 ? -0.861 5.470 7.661 1.00 91.69 791 MET A N 1
ATOM 5818 C CA . MET A 1 791 ? -0.573 4.111 8.123 1.00 91.69 791 MET A CA 1
ATOM 5819 C C . MET A 1 791 ? 0.927 3.861 8.054 1.00 91.69 791 MET A C 1
ATOM 5821 O O . MET A 1 791 ? 1.487 3.842 6.963 1.00 91.69 791 MET A O 1
ATOM 5825 N N . ASN A 1 792 ? 1.546 3.630 9.205 1.00 90.81 792 ASN A N 1
ATOM 5826 C CA . ASN A 1 792 ? 2.952 3.281 9.313 1.00 90.81 792 ASN A CA 1
ATOM 5827 C C . ASN A 1 792 ? 3.066 1.764 9.528 1.00 90.81 792 ASN A C 1
ATOM 5829 O O . ASN A 1 792 ? 2.491 1.214 10.477 1.00 90.81 792 ASN A O 1
ATOM 5833 N N . VAL A 1 793 ? 3.722 1.081 8.598 1.00 93.75 793 VAL A N 1
ATOM 5834 C CA . VAL A 1 793 ? 3.720 -0.373 8.440 1.00 93.75 793 VAL A CA 1
ATOM 5835 C C . VAL A 1 793 ? 5.042 -0.922 8.948 1.00 93.75 793 VAL A C 1
ATOM 5837 O O . VAL A 1 793 ? 6.095 -0.561 8.448 1.00 93.75 793 VAL A O 1
ATOM 5840 N N . LYS A 1 794 ? 4.981 -1.800 9.951 1.00 92.00 794 LYS A N 1
ATOM 5841 C CA . LYS A 1 794 ? 6.155 -2.518 10.461 1.00 92.00 794 LYS A CA 1
ATOM 5842 C C . LYS A 1 794 ? 6.161 -3.985 10.061 1.00 92.00 794 LYS A C 1
ATOM 5844 O O . LYS A 1 794 ? 7.215 -4.559 9.819 1.00 92.00 794 LYS A O 1
ATOM 5849 N N . LYS A 1 795 ? 4.983 -4.616 10.135 1.00 94.19 795 LYS A N 1
ATOM 5850 C CA . LYS A 1 795 ? 4.777 -6.019 9.773 1.00 94.19 795 LYS A CA 1
ATOM 5851 C C . LYS A 1 795 ? 3.293 -6.339 9.596 1.00 94.19 795 LYS A C 1
ATOM 5853 O O . LYS A 1 795 ? 2.518 -6.300 10.557 1.00 94.19 795 LYS A O 1
ATOM 5858 N N . VAL A 1 796 ? 2.917 -6.704 8.376 1.00 97.69 796 VAL A N 1
ATOM 5859 C CA . VAL A 1 796 ? 1.579 -7.130 7.960 1.00 97.69 796 VAL A CA 1
ATOM 5860 C C . VAL A 1 796 ? 1.706 -8.385 7.095 1.00 97.69 796 VAL A C 1
ATOM 5862 O O . VAL A 1 796 ? 2.281 -8.363 6.016 1.00 97.69 796 VAL A O 1
ATOM 5865 N N . GLU A 1 797 ? 1.161 -9.503 7.559 1.00 97.88 797 GLU A N 1
ATOM 5866 C CA . GLU A 1 797 ? 1.296 -10.806 6.909 1.00 97.88 797 GLU A CA 1
ATOM 5867 C C . GLU A 1 797 ? -0.078 -11.394 6.551 1.00 97.88 797 GLU A C 1
ATOM 5869 O O . GLU A 1 797 ? -0.934 -11.569 7.416 1.00 97.88 797 GLU A O 1
ATOM 5874 N N . ALA A 1 798 ? -0.274 -11.766 5.288 1.00 97.69 798 ALA A N 1
ATOM 5875 C CA . ALA A 1 798 ? -1.379 -12.602 4.826 1.00 97.69 798 ALA A CA 1
ATOM 5876 C C . ALA A 1 798 ? -0.801 -13.885 4.206 1.00 97.69 798 ALA A C 1
ATOM 5878 O O . ALA A 1 798 ? -0.616 -13.981 2.990 1.00 97.69 798 ALA A O 1
ATOM 5879 N N . THR A 1 799 ? -0.502 -14.884 5.046 1.00 95.44 799 THR A N 1
ATOM 5880 C CA . THR A 1 799 ? 0.315 -16.063 4.686 1.00 95.44 799 THR A CA 1
ATOM 5881 C C . THR A 1 799 ? -0.224 -16.840 3.472 1.00 95.44 799 THR A C 1
ATOM 5883 O O . THR A 1 799 ? 0.550 -17.460 2.749 1.00 95.44 799 THR A O 1
ATOM 5886 N N . THR A 1 800 ? -1.538 -16.800 3.204 1.00 90.94 800 THR A N 1
ATOM 5887 C CA . THR A 1 800 ? -2.144 -17.348 1.969 1.00 90.94 800 THR A CA 1
ATOM 5888 C C . THR A 1 800 ? -3.116 -16.381 1.278 1.00 90.94 800 THR A C 1
ATOM 5890 O O . THR A 1 800 ? -3.979 -16.804 0.495 1.00 90.94 800 THR A O 1
ATOM 5893 N N . GLY A 1 801 ? -3.047 -15.097 1.619 1.00 93.25 801 GLY A N 1
ATOM 5894 C CA . GLY A 1 801 ? -4.039 -14.087 1.263 1.00 93.25 801 GLY A CA 1
ATOM 5895 C C . GLY A 1 801 ? -3.444 -12.870 0.568 1.00 93.25 801 GLY A C 1
ATOM 5896 O O . GLY A 1 801 ? -2.265 -12.839 0.221 1.00 93.25 801 GLY A O 1
ATOM 5897 N N . LEU A 1 802 ? -4.310 -11.887 0.351 1.00 95.12 802 LEU A N 1
ATOM 5898 C CA . LEU A 1 802 ? -3.972 -10.550 -0.123 1.00 95.12 802 LEU A CA 1
ATOM 5899 C C . LEU A 1 802 ? -3.839 -9.605 1.083 1.00 95.12 802 LEU A C 1
ATOM 5901 O O . LEU A 1 802 ? -4.592 -9.738 2.055 1.00 95.12 802 LEU A O 1
ATOM 5905 N N . VAL A 1 803 ? -2.946 -8.622 0.997 1.00 98.56 803 VAL A N 1
ATOM 5906 C CA . VAL A 1 803 ? -2.925 -7.474 1.917 1.00 98.56 803 VAL A CA 1
ATOM 5907 C C . VAL A 1 803 ? -3.483 -6.247 1.196 1.00 98.56 803 VAL A C 1
ATOM 5909 O O . VAL A 1 803 ? -2.917 -5.811 0.198 1.00 98.56 803 VAL A O 1
ATOM 5912 N N . ARG A 1 804 ? -4.583 -5.676 1.700 1.00 98.19 804 ARG A N 1
ATOM 5913 C CA . ARG A 1 804 ? -5.104 -4.369 1.279 1.00 98.19 804 ARG A CA 1
ATOM 5914 C C . ARG A 1 804 ? -4.884 -3.330 2.363 1.00 98.19 804 ARG A C 1
ATOM 5916 O O . ARG A 1 804 ? -5.404 -3.493 3.467 1.00 98.19 804 ARG A O 1
ATOM 5923 N N . LEU A 1 805 ? -4.203 -2.237 2.035 1.00 98.19 805 LEU A N 1
ATOM 5924 C CA . LEU A 1 805 ? -4.036 -1.084 2.920 1.00 98.19 805 LEU A CA 1
ATOM 5925 C C . LEU A 1 805 ? -4.518 0.179 2.208 1.00 98.19 805 LEU A C 1
ATOM 5927 O O . LEU A 1 805 ? -4.010 0.542 1.147 1.00 98.19 805 LEU A O 1
ATOM 5931 N N . LYS A 1 806 ? -5.485 0.880 2.802 1.00 96.12 806 LYS A N 1
ATOM 5932 C CA . LYS A 1 806 ? -6.029 2.123 2.248 1.00 96.12 806 LYS A CA 1
ATOM 5933 C C . LYS A 1 806 ? -5.966 3.266 3.250 1.00 96.12 806 LYS A C 1
ATOM 5935 O O . LYS A 1 806 ? -6.777 3.345 4.172 1.00 96.12 806 LYS A O 1
ATOM 5940 N N . SER A 1 807 ? -5.051 4.190 2.992 1.00 94.00 807 SER A N 1
ATOM 5941 C CA . SER A 1 807 ? -4.796 5.390 3.782 1.00 94.00 807 SER A CA 1
ATOM 5942 C C . SER A 1 807 ? -5.306 6.647 3.077 1.00 94.00 807 SER A C 1
ATOM 5944 O O . SER A 1 807 ? -5.085 6.868 1.882 1.00 94.00 807 SER A O 1
ATOM 5946 N N . GLN A 1 808 ? -5.947 7.532 3.838 1.00 91.19 808 GLN A N 1
ATOM 5947 C CA . GLN A 1 808 ? -6.336 8.860 3.362 1.00 91.19 808 GLN A CA 1
ATOM 5948 C C . GLN A 1 808 ? -5.145 9.835 3.254 1.00 91.19 808 GLN A C 1
ATOM 5950 O O . GLN A 1 808 ? -5.305 10.919 2.684 1.00 91.19 808 GLN A O 1
ATOM 5955 N N . TYR A 1 809 ? -3.969 9.481 3.792 1.00 90.19 809 TYR A N 1
ATOM 5956 C CA . TYR A 1 809 ? -2.763 10.316 3.774 1.00 90.19 809 TYR A CA 1
ATOM 5957 C C . TYR A 1 809 ? -1.569 9.633 3.117 1.00 90.19 809 TYR A C 1
ATOM 5959 O O . TYR A 1 809 ? -1.331 9.919 1.951 1.00 90.19 809 TYR A O 1
ATOM 5967 N N . ALA A 1 810 ? -0.827 8.796 3.841 1.00 93.25 810 ALA A N 1
ATOM 5968 C CA . ALA A 1 810 ? 0.345 8.073 3.348 1.00 93.25 810 ALA A CA 1
ATOM 5969 C C . ALA A 1 810 ? 0.366 6.629 3.871 1.00 93.25 810 ALA A C 1
ATOM 5971 O O . ALA A 1 810 ? -0.295 6.323 4.871 1.00 93.25 810 ALA A O 1
ATOM 5972 N N . ILE A 1 811 ? 1.108 5.763 3.180 1.00 95.88 811 ILE A N 1
ATOM 5973 C CA . ILE A 1 811 ? 1.524 4.446 3.677 1.00 95.88 811 ILE A CA 1
ATOM 5974 C C . ILE A 1 811 ? 3.048 4.508 3.806 1.00 95.88 811 ILE A C 1
ATOM 5976 O O . ILE A 1 811 ? 3.735 4.772 2.817 1.00 95.88 811 ILE A O 1
ATOM 5980 N N . THR A 1 812 ? 3.559 4.358 5.020 1.00 92.75 812 THR A N 1
ATOM 5981 C CA . THR A 1 812 ? 4.965 4.573 5.390 1.00 92.75 812 THR A CA 1
ATOM 5982 C C . THR A 1 812 ? 5.573 3.321 6.016 1.00 92.75 812 THR A C 1
ATOM 5984 O O . THR A 1 812 ? 4.844 2.438 6.461 1.00 92.75 812 THR A O 1
ATOM 5987 N N . ASP A 1 813 ? 6.900 3.236 5.981 1.00 89.19 813 ASP A N 1
ATOM 5988 C CA . ASP A 1 813 ? 7.719 2.163 6.552 1.00 89.19 813 ASP A CA 1
ATOM 5989 C C . ASP A 1 813 ? 8.133 2.510 8.008 1.00 89.19 813 ASP A C 1
ATOM 5991 O O . ASP A 1 813 ? 8.583 3.627 8.288 1.00 89.19 813 ASP A O 1
ATOM 5995 N N . ASP A 1 814 ? 7.948 1.554 8.933 1.00 84.06 814 ASP A N 1
ATOM 5996 C CA . ASP A 1 814 ? 8.382 1.580 10.347 1.00 84.06 814 ASP A CA 1
ATOM 5997 C C . ASP A 1 814 ? 9.395 0.467 10.687 1.00 84.06 814 ASP A C 1
ATOM 5999 O O . ASP A 1 814 ? 9.796 0.290 11.854 1.00 84.06 814 ASP A O 1
ATOM 6003 N N . ASN A 1 815 ? 9.747 -0.372 9.720 1.00 76.50 815 ASN A N 1
ATOM 6004 C CA . ASN A 1 815 ? 10.766 -1.386 9.879 1.00 76.50 815 ASN A CA 1
ATOM 6005 C C . ASN A 1 815 ? 12.133 -0.820 9.467 1.00 76.50 815 ASN A C 1
ATOM 6007 O O . ASN A 1 815 ? 12.331 0.360 9.208 1.00 76.50 815 ASN A O 1
ATOM 6011 N N . THR A 1 816 ? 13.153 -1.655 9.598 1.00 71.00 816 THR A N 1
ATOM 6012 C CA . THR A 1 816 ? 14.512 -1.393 9.097 1.00 71.00 816 THR A CA 1
ATOM 6013 C C . THR A 1 816 ? 15.209 -2.689 8.669 1.00 71.00 816 THR A C 1
ATOM 6015 O O . THR A 1 816 ? 16.388 -2.661 8.324 1.00 71.00 816 THR A O 1
ATOM 6018 N N . ASN A 1 817 ? 14.541 -3.847 8.804 1.00 71.00 817 ASN A N 1
ATOM 6019 C CA . ASN A 1 817 ? 15.104 -5.174 8.565 1.00 71.00 817 ASN A CA 1
ATOM 6020 C C . ASN A 1 817 ? 13.993 -6.182 8.178 1.00 71.00 817 ASN A C 1
ATOM 6022 O O . ASN A 1 817 ? 13.289 -6.693 9.054 1.00 71.00 817 ASN A O 1
ATOM 6026 N N . GLY A 1 818 ? 13.907 -6.541 6.893 1.00 83.44 818 GLY A N 1
ATOM 6027 C CA . GLY A 1 818 ? 12.992 -7.570 6.364 1.00 83.44 818 GLY A CA 1
ATOM 6028 C C . GLY A 1 818 ? 11.621 -7.030 5.938 1.00 83.44 818 GLY A C 1
ATOM 6029 O O . GLY A 1 818 ? 11.336 -5.861 6.148 1.00 83.44 818 GLY A O 1
ATOM 6030 N N . ALA A 1 819 ? 10.783 -7.887 5.344 1.00 91.50 819 ALA A N 1
ATOM 6031 C CA . ALA A 1 819 ? 9.499 -7.485 4.761 1.00 91.50 819 ALA A CA 1
ATOM 6032 C C . ALA A 1 819 ? 8.543 -6.812 5.766 1.00 91.50 819 ALA A C 1
ATOM 6034 O O . ALA A 1 819 ? 8.199 -7.397 6.800 1.00 91.50 819 ALA A O 1
ATOM 6035 N N . ASP A 1 820 ? 8.045 -5.631 5.399 1.00 93.50 820 ASP A N 1
ATOM 6036 C CA . ASP A 1 820 ? 6.902 -4.959 6.021 1.00 93.50 820 ASP A CA 1
ATOM 6037 C C . ASP A 1 820 ? 5.601 -5.664 5.678 1.00 93.50 820 ASP A C 1
ATOM 6039 O O . ASP A 1 820 ? 4.705 -5.770 6.517 1.00 93.50 820 ASP A O 1
ATOM 6043 N N . ILE A 1 821 ? 5.485 -6.137 4.433 1.00 97.44 821 ILE A N 1
ATOM 6044 C CA . ILE A 1 821 ? 4.298 -6.818 3.926 1.00 97.44 821 ILE A CA 1
ATOM 6045 C C . ILE A 1 821 ? 4.670 -8.173 3.332 1.00 97.44 821 ILE A C 1
ATOM 6047 O O . ILE A 1 821 ? 5.376 -8.247 2.336 1.00 97.44 821 ILE A O 1
ATOM 6051 N N . THR A 1 822 ? 4.123 -9.256 3.881 1.00 97.31 822 THR A N 1
ATOM 6052 C CA . THR A 1 822 ? 4.240 -10.601 3.294 1.00 97.31 822 THR A CA 1
ATOM 6053 C C . THR A 1 822 ? 2.863 -11.061 2.828 1.00 97.31 822 THR A C 1
ATOM 6055 O O . THR A 1 822 ? 1.973 -11.265 3.657 1.00 97.31 822 THR A O 1
ATOM 6058 N N . ALA A 1 823 ? 2.653 -11.224 1.520 1.00 96.62 823 ALA A N 1
ATOM 6059 C CA . ALA A 1 823 ? 1.322 -11.475 0.962 1.00 96.62 823 ALA A CA 1
ATOM 6060 C C . ALA A 1 823 ? 1.351 -12.432 -0.242 1.00 96.62 823 ALA A C 1
ATOM 6062 O O . ALA A 1 823 ? 1.672 -12.051 -1.367 1.00 96.62 823 ALA A O 1
ATOM 6063 N N . LEU A 1 824 ? 0.946 -13.690 -0.028 1.00 94.12 824 LEU A N 1
ATOM 6064 C CA . LEU A 1 824 ? 1.055 -14.744 -1.050 1.00 94.12 824 LEU A CA 1
ATOM 6065 C C . LEU A 1 824 ? 0.247 -14.449 -2.328 1.00 94.12 824 LEU A C 1
ATOM 6067 O O . LEU A 1 824 ? 0.612 -14.921 -3.401 1.00 94.12 824 LEU A O 1
ATOM 6071 N N . LYS A 1 825 ? -0.859 -13.701 -2.225 1.00 94.25 825 LYS A N 1
ATOM 6072 C CA . LYS A 1 825 ? -1.709 -13.332 -3.372 1.00 94.25 825 LYS A CA 1
ATOM 6073 C C . LYS A 1 825 ? -1.481 -11.913 -3.890 1.00 94.25 825 LYS A C 1
ATOM 6075 O O . LYS A 1 825 ? -2.191 -11.521 -4.810 1.00 94.25 825 LYS A O 1
ATOM 6080 N N . GLY A 1 826 ? -0.535 -11.162 -3.326 1.00 96.50 826 GLY A N 1
ATOM 6081 C CA . GLY A 1 826 ? -0.269 -9.782 -3.728 1.00 96.50 826 GLY A CA 1
ATOM 6082 C C . GLY A 1 826 ? -0.698 -8.711 -2.729 1.00 96.50 826 GLY A C 1
ATOM 6083 O O . GLY A 1 826 ? -1.184 -8.995 -1.627 1.00 96.50 826 GLY A O 1
ATOM 6084 N N . VAL A 1 827 ? -0.530 -7.462 -3.152 1.00 98.25 827 VAL A N 1
ATOM 6085 C CA . VAL A 1 827 ? -0.792 -6.257 -2.359 1.00 98.25 827 VAL A CA 1
ATOM 6086 C C . VAL A 1 827 ? -1.684 -5.275 -3.120 1.00 98.25 827 VAL A C 1
ATOM 6088 O O . VAL A 1 827 ? -1.541 -5.102 -4.325 1.00 98.25 827 VAL A O 1
ATOM 6091 N N . ASP A 1 828 ? -2.599 -4.624 -2.402 1.00 98.31 828 ASP A N 1
ATOM 6092 C CA . ASP A 1 828 ? -3.462 -3.539 -2.889 1.00 98.31 828 ASP A CA 1
ATOM 6093 C C . ASP A 1 828 ? -3.287 -2.336 -1.955 1.00 98.31 828 ASP A C 1
ATOM 6095 O O . ASP A 1 828 ? -3.822 -2.283 -0.843 1.00 98.31 828 ASP A O 1
ATOM 6099 N N . LEU A 1 829 ? -2.445 -1.398 -2.375 1.00 98.56 829 LEU A N 1
ATOM 6100 C CA . LEU A 1 829 ? -2.000 -0.268 -1.575 1.00 98.56 829 LEU A CA 1
ATOM 6101 C C . LEU A 1 829 ? -2.575 1.020 -2.162 1.00 98.56 829 LEU A C 1
ATOM 6103 O O . LEU A 1 829 ? -2.344 1.352 -3.321 1.00 98.56 829 LEU A O 1
ATOM 6107 N N . THR A 1 830 ? -3.322 1.782 -1.367 1.00 98.19 830 THR A N 1
ATOM 6108 C CA . THR A 1 830 ? -3.927 3.047 -1.809 1.00 98.19 830 THR A CA 1
ATOM 6109 C C . THR A 1 830 ? -3.632 4.172 -0.824 1.00 98.19 830 THR A C 1
ATOM 6111 O O . THR A 1 830 ? -3.999 4.102 0.348 1.00 98.19 830 THR A O 1
ATOM 6114 N N . SER A 1 831 ? -3.036 5.252 -1.327 1.00 96.38 831 SER A N 1
ATOM 6115 C CA . SER A 1 831 ? -2.654 6.454 -0.585 1.00 96.38 831 SER A CA 1
ATOM 6116 C C . SER A 1 831 ? -3.233 7.700 -1.264 1.00 96.38 831 SER A C 1
ATOM 6118 O O . SER A 1 831 ? -2.802 8.111 -2.341 1.00 96.38 831 SER A O 1
ATOM 6120 N N . VAL A 1 832 ? -4.267 8.298 -0.660 1.00 95.31 832 VAL A N 1
ATOM 6121 C CA . VAL A 1 832 ? -5.117 9.297 -1.346 1.00 95.31 832 VAL A CA 1
ATOM 6122 C C . VAL A 1 832 ? -4.466 10.685 -1.481 1.00 95.31 832 VAL A C 1
ATOM 6124 O O . VAL A 1 832 ? -4.829 11.438 -2.386 1.00 95.31 832 VAL A O 1
ATOM 6127 N N . LYS A 1 833 ? -3.532 11.070 -0.596 1.00 92.69 833 LYS A N 1
ATOM 6128 C CA . LYS A 1 833 ? -2.959 12.441 -0.555 1.00 92.69 833 LYS A CA 1
ATOM 6129 C C . LYS A 1 833 ? -1.427 12.517 -0.539 1.00 92.69 833 LYS A C 1
ATOM 6131 O O . LYS A 1 833 ? -0.886 13.609 -0.724 1.00 92.69 833 LYS A O 1
ATOM 6136 N N . GLY A 1 834 ? -0.740 11.411 -0.287 1.00 93.25 834 GLY A N 1
ATOM 6137 C CA . GLY A 1 834 ? 0.713 11.305 -0.154 1.00 93.25 834 GLY A CA 1
ATOM 6138 C C . GLY A 1 834 ? 1.257 10.138 -0.970 1.00 93.25 834 GLY A C 1
ATOM 6139 O O . GLY A 1 834 ? 0.603 9.680 -1.908 1.00 93.25 834 GLY A O 1
ATOM 6140 N N . GLY A 1 835 ? 2.468 9.689 -0.655 1.00 95.81 835 GLY A N 1
ATOM 6141 C CA . GLY A 1 835 ? 3.071 8.527 -1.298 1.00 95.81 835 GLY A CA 1
ATOM 6142 C C . GLY A 1 835 ? 2.778 7.195 -0.604 1.00 95.81 835 GLY A C 1
ATOM 6143 O O . GLY A 1 835 ? 1.981 7.107 0.338 1.00 95.81 835 GLY A O 1
ATOM 6144 N N . ILE A 1 836 ? 3.459 6.169 -1.103 1.00 98.06 836 ILE A N 1
ATOM 6145 C CA . ILE A 1 836 ? 3.596 4.826 -0.531 1.00 98.06 836 ILE A CA 1
ATOM 6146 C C . ILE A 1 836 ? 5.109 4.589 -0.455 1.00 98.06 836 ILE A C 1
ATOM 6148 O O . ILE A 1 836 ? 5.774 4.697 -1.479 1.00 98.06 836 ILE A O 1
ATOM 6152 N N . GLY A 1 837 ? 5.675 4.376 0.732 1.00 95.50 837 GLY A N 1
ATOM 6153 C CA . GLY A 1 837 ? 7.133 4.274 0.905 1.00 95.50 837 GLY A CA 1
ATOM 6154 C C . GLY A 1 837 ? 7.915 5.581 0.643 1.00 95.50 837 GLY A C 1
ATOM 6155 O O . GLY A 1 837 ? 9.098 5.577 0.316 1.00 95.50 837 GLY A O 1
ATOM 6156 N N . GLU A 1 838 ? 7.272 6.751 0.748 1.00 89.50 838 GLU A N 1
ATOM 6157 C CA . GLU A 1 838 ? 7.887 8.037 0.351 1.00 89.50 838 GLU A CA 1
ATOM 6158 C C . GLU A 1 838 ? 9.129 8.423 1.192 1.00 89.50 838 GLU A C 1
ATOM 6160 O O . GLU A 1 838 ? 10.005 9.131 0.697 1.00 89.50 838 GLU A O 1
ATOM 6165 N N . ASN A 1 839 ? 9.229 7.935 2.438 1.00 85.06 839 ASN A N 1
ATOM 6166 C CA . ASN A 1 839 ? 10.322 8.228 3.384 1.00 85.06 839 ASN A CA 1
ATOM 6167 C C . ASN A 1 839 ? 11.269 7.036 3.659 1.00 85.06 839 ASN A C 1
ATOM 6169 O O . ASN A 1 839 ? 12.202 7.175 4.448 1.00 85.06 839 ASN A O 1
ATOM 6173 N N . GLY A 1 840 ? 11.025 5.894 3.024 1.00 88.94 840 GLY A N 1
ATOM 6174 C CA . GLY A 1 840 ? 11.662 4.596 3.255 1.00 88.94 840 GLY A CA 1
ATOM 6175 C C . GLY A 1 840 ? 10.909 3.584 2.402 1.00 88.94 840 GLY A C 1
ATOM 6176 O O . GLY A 1 840 ? 9.683 3.678 2.327 1.00 88.94 840 GLY A O 1
ATOM 6177 N N . ALA A 1 841 ? 11.618 2.727 1.667 1.00 93.19 841 ALA A N 1
ATOM 6178 C CA . ALA A 1 841 ? 10.969 1.797 0.751 1.00 93.19 841 ALA A CA 1
ATOM 6179 C C . ALA A 1 841 ? 10.027 0.884 1.537 1.00 93.19 841 ALA A C 1
ATOM 6181 O O . ALA A 1 841 ? 10.392 0.430 2.612 1.00 93.19 841 ALA A O 1
ATOM 6182 N N . LEU A 1 842 ? 8.836 0.607 1.008 1.00 96.12 842 LEU A N 1
ATOM 6183 C CA . LEU A 1 842 ? 8.005 -0.425 1.614 1.00 96.12 842 LEU A CA 1
ATOM 6184 C C . LEU A 1 842 ? 8.540 -1.781 1.142 1.00 96.12 842 LEU A C 1
ATOM 6186 O O . LEU A 1 842 ? 8.400 -2.139 -0.034 1.00 96.12 842 LEU A O 1
ATOM 6190 N N . GLU A 1 843 ? 9.198 -2.498 2.044 1.00 95.94 843 GLU A N 1
ATOM 6191 C CA . GLU A 1 843 ? 9.741 -3.822 1.788 1.00 95.94 843 GLU A CA 1
ATOM 6192 C C . GLU A 1 843 ? 8.603 -4.853 1.774 1.00 95.94 843 GLU A C 1
ATOM 6194 O O . GLU A 1 843 ? 7.821 -4.977 2.718 1.00 95.94 843 GLU A O 1
ATOM 6199 N N . MET A 1 844 ? 8.506 -5.638 0.707 1.00 96.81 844 MET A N 1
ATOM 6200 C CA . MET A 1 844 ? 7.463 -6.639 0.533 1.00 96.81 844 MET A CA 1
ATOM 6201 C C . MET A 1 844 ? 8.023 -7.984 0.077 1.00 96.81 844 MET A C 1
ATOM 6203 O O . MET A 1 844 ? 9.059 -8.065 -0.578 1.00 96.81 844 MET A O 1
ATOM 6207 N N . GLU A 1 845 ? 7.305 -9.042 0.438 1.00 96.12 845 GLU A N 1
ATOM 6208 C CA . GLU A 1 845 ? 7.513 -10.392 -0.070 1.00 96.12 845 GLU A CA 1
ATOM 6209 C C . GLU A 1 845 ? 6.179 -10.898 -0.627 1.00 96.12 845 GLU A C 1
ATOM 6211 O O . GLU A 1 845 ? 5.223 -11.169 0.116 1.00 96.12 845 GLU A O 1
ATOM 6216 N N . VAL A 1 846 ? 6.085 -10.931 -1.955 1.00 95.62 846 VAL A N 1
ATOM 6217 C CA . VAL A 1 846 ? 4.868 -11.286 -2.692 1.00 95.62 846 VAL A CA 1
ATOM 6218 C C . VAL A 1 846 ? 5.057 -12.669 -3.297 1.00 95.62 846 VAL A C 1
ATOM 6220 O O . VAL A 1 846 ? 6.101 -12.985 -3.849 1.00 95.62 846 VAL A O 1
ATOM 6223 N N . GLY A 1 847 ? 4.043 -13.531 -3.192 1.00 90.88 847 GLY A N 1
ATOM 6224 C CA . GLY A 1 847 ? 4.140 -14.863 -3.794 1.00 90.88 847 GLY A CA 1
ATOM 6225 C C . GLY A 1 847 ? 4.315 -14.784 -5.313 1.00 90.88 847 GLY A C 1
ATOM 6226 O O . GLY A 1 847 ? 3.707 -13.928 -5.944 1.00 90.88 847 GLY A O 1
ATOM 6227 N N . ALA A 1 848 ? 5.030 -15.734 -5.921 1.00 91.06 848 ALA A N 1
ATOM 6228 C CA . ALA A 1 848 ? 5.303 -15.782 -7.368 1.00 91.06 848 ALA A CA 1
ATOM 6229 C C . ALA A 1 848 ? 4.074 -15.739 -8.318 1.00 91.06 848 ALA A C 1
ATOM 6231 O O . ALA A 1 848 ? 4.237 -15.652 -9.532 1.00 91.06 848 ALA A O 1
ATOM 6232 N N . SER A 1 849 ? 2.841 -15.827 -7.801 1.00 90.00 849 SER A N 1
ATOM 6233 C CA . SER A 1 849 ? 1.590 -15.616 -8.554 1.00 90.00 849 SER A CA 1
ATOM 6234 C C . SER A 1 849 ? 0.664 -14.560 -7.929 1.00 90.00 849 SER A C 1
ATOM 6236 O O . SER A 1 849 ? -0.545 -14.572 -8.171 1.00 90.00 849 SER A O 1
ATOM 6238 N N . GLY A 1 850 ? 1.191 -13.746 -7.021 1.00 94.62 850 GLY A N 1
ATOM 6239 C CA . GLY A 1 850 ? 0.550 -12.568 -6.460 1.00 94.62 850 GLY A CA 1
ATOM 6240 C C . GLY A 1 850 ? 0.978 -11.328 -7.234 1.00 94.62 850 GLY A C 1
ATOM 6241 O O . GLY A 1 850 ? 2.053 -11.314 -7.832 1.00 94.62 850 GLY A O 1
ATOM 6242 N N . THR A 1 851 ? 0.131 -10.302 -7.226 1.00 97.25 851 THR A N 1
ATOM 6243 C CA . THR A 1 851 ? 0.337 -9.080 -8.010 1.00 97.25 851 THR A CA 1
ATOM 6244 C C . THR A 1 851 ? 0.477 -7.834 -7.140 1.00 97.25 851 THR A C 1
ATOM 6246 O O . THR A 1 851 ? 0.076 -7.809 -5.974 1.00 97.25 851 THR A O 1
ATOM 6249 N N . VAL A 1 852 ? 1.057 -6.781 -7.708 1.00 98.44 852 VAL A N 1
ATOM 6250 C CA . VAL A 1 852 ? 1.262 -5.489 -7.052 1.00 98.44 852 VAL A CA 1
ATOM 6251 C C . VAL A 1 852 ? 0.329 -4.449 -7.663 1.00 98.44 852 VAL A C 1
ATOM 6253 O O . VAL A 1 852 ? 0.510 -4.024 -8.806 1.00 98.44 852 VAL A O 1
ATOM 6256 N N . LEU A 1 853 ? -0.651 -4.013 -6.870 1.00 98.44 853 LEU A N 1
ATOM 6257 C CA . LEU A 1 853 ? -1.504 -2.861 -7.140 1.00 98.44 853 LEU A CA 1
ATOM 6258 C C . LEU A 1 853 ? -1.148 -1.742 -6.149 1.00 98.44 853 LEU A C 1
ATOM 6260 O O . LEU A 1 853 ? -1.359 -1.889 -4.945 1.00 98.44 853 LEU A O 1
ATOM 6264 N N . ALA A 1 854 ? -0.613 -0.615 -6.624 1.00 98.62 854 ALA A N 1
ATOM 6265 C CA . ALA A 1 854 ? -0.182 0.486 -5.759 1.00 98.62 854 ALA A CA 1
ATOM 6266 C C . ALA A 1 854 ? -0.525 1.870 -6.332 1.00 98.62 854 ALA A C 1
ATOM 6268 O O . ALA A 1 854 ? 0.021 2.301 -7.343 1.00 98.62 854 ALA A O 1
ATOM 6269 N N . ASN A 1 855 ? -1.406 2.600 -5.648 1.00 98.06 855 ASN A N 1
ATOM 6270 C CA . ASN A 1 855 ? -1.933 3.897 -6.068 1.00 98.06 855 ASN A CA 1
ATOM 6271 C C . ASN A 1 855 ? -1.548 4.995 -5.065 1.00 98.06 855 ASN A C 1
ATOM 6273 O O . ASN A 1 855 ? -2.198 5.150 -4.027 1.00 98.06 855 ASN A O 1
ATOM 6277 N N . GLY A 1 856 ? -0.505 5.768 -5.374 1.00 97.44 856 GLY A N 1
ATOM 6278 C CA . GLY A 1 856 ? -0.035 6.912 -4.591 1.00 97.44 856 GLY A CA 1
ATOM 6279 C C . GLY A 1 856 ? -0.280 8.251 -5.288 1.00 97.44 856 GLY A C 1
ATOM 6280 O O . GLY A 1 856 ? -0.126 8.392 -6.501 1.00 97.44 856 GLY A O 1
ATOM 6281 N N . MET A 1 857 ? -0.635 9.284 -4.519 1.00 95.56 857 MET A N 1
ATOM 6282 C CA . MET A 1 857 ? -0.655 10.654 -5.043 1.00 95.56 857 MET A CA 1
ATOM 6283 C C . MET A 1 857 ? 0.773 11.157 -5.306 1.00 95.56 857 MET A C 1
ATOM 6285 O O . MET A 1 857 ? 1.019 11.809 -6.317 1.00 95.56 857 MET A O 1
ATOM 6289 N N . ARG A 1 858 ? 1.715 10.857 -4.405 1.00 95.25 858 ARG A N 1
ATOM 6290 C CA . ARG A 1 858 ? 3.156 11.116 -4.582 1.00 95.25 858 ARG A CA 1
ATOM 6291 C C . ARG A 1 858 ? 3.897 9.807 -4.864 1.00 95.25 858 ARG A C 1
ATOM 6293 O O . ARG A 1 858 ? 3.261 8.823 -5.224 1.00 95.25 858 ARG A O 1
ATOM 6300 N N . THR A 1 859 ? 5.218 9.825 -4.684 1.00 97.19 859 THR A N 1
ATOM 6301 C CA . THR A 1 859 ? 6.129 8.697 -4.890 1.00 97.19 859 THR A CA 1
ATOM 6302 C C . THR A 1 859 ? 5.565 7.382 -4.362 1.00 97.19 859 THR A C 1
ATOM 6304 O O . THR A 1 859 ? 5.115 7.307 -3.217 1.00 97.19 859 THR A O 1
ATOM 6307 N N . VAL A 1 860 ? 5.643 6.350 -5.196 1.00 98.62 860 VAL A N 1
ATOM 6308 C CA . VAL A 1 860 ? 5.434 4.954 -4.814 1.00 98.62 860 VAL A CA 1
ATOM 6309 C C . VAL A 1 860 ? 6.804 4.288 -4.834 1.00 98.62 860 VAL A C 1
ATOM 6311 O O . VAL A 1 860 ? 7.408 4.187 -5.897 1.00 98.62 860 VAL A O 1
ATOM 6314 N N . TRP A 1 861 ? 7.312 3.890 -3.670 1.00 98.00 861 TRP A N 1
ATOM 6315 C CA . TRP A 1 861 ? 8.592 3.207 -3.508 1.00 98.00 861 TRP A CA 1
ATOM 6316 C C . TRP A 1 861 ? 8.372 1.842 -2.860 1.00 98.00 861 TRP A C 1
ATOM 6318 O O . TRP A 1 861 ? 8.033 1.760 -1.680 1.00 98.00 861 TRP A O 1
ATOM 6328 N N . LEU A 1 862 ? 8.562 0.783 -3.647 1.00 98.19 862 LEU A N 1
ATOM 6329 C CA . LEU A 1 862 ? 8.370 -0.607 -3.235 1.00 98.19 862 LEU A CA 1
ATOM 6330 C C . LEU A 1 862 ? 9.634 -1.429 -3.513 1.00 98.19 862 LEU A C 1
ATOM 6332 O O . LEU A 1 862 ? 10.269 -1.246 -4.558 1.00 98.19 862 LEU A O 1
ATOM 6336 N N . THR A 1 863 ? 9.950 -2.359 -2.613 1.00 96.88 863 THR A N 1
ATOM 6337 C CA . THR A 1 863 ? 11.054 -3.318 -2.769 1.00 96.88 863 THR A CA 1
ATOM 6338 C C . THR A 1 863 ? 10.534 -4.744 -2.584 1.00 96.88 863 THR A C 1
ATOM 6340 O O . THR A 1 863 ? 10.159 -5.104 -1.476 1.00 96.88 863 THR A O 1
ATOM 6343 N N . GLU A 1 864 ? 10.533 -5.564 -3.633 1.00 96.81 864 GLU A N 1
ATOM 6344 C CA . GLU A 1 864 ? 10.348 -7.019 -3.536 1.00 96.81 864 GLU A CA 1
ATOM 6345 C C . GLU A 1 864 ? 11.693 -7.669 -3.145 1.00 96.81 864 GLU A C 1
ATOM 6347 O O . GLU A 1 864 ? 12.735 -7.335 -3.720 1.00 96.81 864 GLU A O 1
ATOM 6352 N N . LEU A 1 865 ? 11.688 -8.531 -2.121 1.00 95.19 865 LEU A N 1
ATOM 6353 C CA . LEU A 1 865 ? 12.900 -9.025 -1.456 1.00 95.19 865 LEU A CA 1
ATOM 6354 C C . LEU A 1 865 ? 13.452 -10.384 -1.928 1.00 95.19 865 LEU A C 1
ATOM 6356 O O . LEU A 1 865 ? 14.556 -10.731 -1.498 1.00 95.19 865 LEU A O 1
ATOM 6360 N N . THR A 1 866 ? 12.726 -11.179 -2.722 1.00 92.12 866 THR A N 1
ATOM 6361 C CA . THR A 1 866 ? 13.075 -12.600 -2.960 1.00 92.12 866 THR A CA 1
ATOM 6362 C C . THR A 1 866 ? 12.758 -13.179 -4.343 1.00 92.12 866 THR A C 1
ATOM 6364 O O . THR A 1 866 ? 13.380 -14.172 -4.721 1.00 92.12 866 THR A O 1
ATOM 6367 N N . ASP A 1 867 ? 11.805 -12.608 -5.076 1.00 93.44 867 ASP A N 1
ATOM 6368 C CA . ASP A 1 867 ? 11.170 -13.196 -6.260 1.00 93.44 867 ASP A CA 1
ATOM 6369 C C . ASP A 1 867 ? 10.927 -12.092 -7.327 1.00 93.44 867 ASP A C 1
ATOM 6371 O O . ASP A 1 867 ? 11.652 -11.089 -7.392 1.00 93.44 867 ASP A O 1
ATOM 6375 N N . ASP A 1 868 ? 9.967 -12.294 -8.235 1.00 96.62 868 ASP A N 1
ATOM 6376 C CA . ASP A 1 868 ? 9.554 -11.310 -9.242 1.00 96.62 868 ASP A CA 1
ATOM 6377 C C . ASP A 1 868 ? 8.483 -10.337 -8.705 1.00 96.62 868 ASP A C 1
ATOM 6379 O O . ASP A 1 868 ? 7.484 -10.741 -8.107 1.00 96.62 868 ASP A O 1
ATOM 6383 N N . MET A 1 869 ? 8.632 -9.042 -9.004 1.00 98.25 869 MET A N 1
ATOM 6384 C CA . MET A 1 869 ? 7.582 -8.044 -8.803 1.00 98.25 869 MET A CA 1
ATOM 6385 C C . MET A 1 869 ? 6.618 -8.055 -10.000 1.00 98.25 869 MET A C 1
ATOM 6387 O O . MET A 1 869 ? 6.815 -7.333 -10.979 1.00 98.25 869 MET A O 1
ATOM 6391 N N . ASN A 1 870 ? 5.569 -8.874 -9.909 1.00 97.75 870 ASN A N 1
ATOM 6392 C CA . ASN A 1 870 ? 4.481 -8.913 -10.891 1.00 97.75 870 ASN A CA 1
ATOM 6393 C C . ASN A 1 870 ? 3.567 -7.686 -10.723 1.00 97.75 870 ASN A C 1
ATOM 6395 O O . ASN A 1 870 ? 2.863 -7.566 -9.715 1.00 97.75 870 ASN A O 1
ATOM 6399 N N . ILE A 1 871 ? 3.555 -6.779 -11.693 1.00 98.31 871 ILE A N 1
ATOM 6400 C CA . ILE A 1 871 ? 2.738 -5.564 -11.671 1.00 98.31 871 ILE A CA 1
ATOM 6401 C C . ILE A 1 871 ? 1.317 -5.882 -12.157 1.00 98.31 871 ILE A C 1
ATOM 6403 O O . ILE A 1 871 ? 1.137 -6.484 -13.205 1.00 98.31 871 ILE A O 1
ATOM 6407 N N . ASP A 1 872 ? 0.309 -5.480 -11.376 1.00 97.19 872 ASP A N 1
ATOM 6408 C CA . ASP A 1 872 ? -1.084 -5.328 -11.841 1.00 97.19 872 ASP A CA 1
ATOM 6409 C C . ASP A 1 872 ? -1.286 -3.881 -12.293 1.00 97.19 872 ASP A C 1
ATOM 6411 O O . ASP A 1 872 ? -1.673 -3.620 -13.427 1.00 97.19 872 ASP A O 1
ATOM 6415 N N . ARG A 1 873 ? -0.943 -2.931 -11.409 1.00 98.00 873 ARG A N 1
ATOM 6416 C CA . ARG A 1 873 ? -0.834 -1.510 -11.744 1.00 98.00 873 ARG A CA 1
ATOM 6417 C C . ARG A 1 873 ? -0.098 -0.732 -10.659 1.00 98.00 873 ARG A C 1
ATOM 6419 O O . ARG A 1 873 ? -0.458 -0.791 -9.483 1.00 98.00 873 ARG A O 1
ATOM 6426 N N . VAL A 1 874 ? 0.846 0.113 -11.048 1.00 98.69 874 VAL A N 1
ATOM 6427 C CA . VAL A 1 874 ? 1.448 1.135 -10.186 1.00 98.69 874 VAL A CA 1
ATOM 6428 C C . VAL A 1 874 ? 1.101 2.522 -10.723 1.00 98.69 874 VAL A C 1
ATOM 6430 O O . VAL A 1 874 ? 1.213 2.811 -11.909 1.00 98.69 874 VAL A O 1
ATOM 6433 N N . THR A 1 875 ? 0.662 3.424 -9.850 1.00 98.38 875 THR A N 1
ATOM 6434 C CA . THR A 1 875 ? 0.360 4.811 -10.217 1.00 98.38 875 THR A CA 1
ATOM 6435 C C . THR A 1 875 ? 0.917 5.771 -9.169 1.00 98.38 875 THR A C 1
ATOM 6437 O O . THR A 1 875 ? 0.547 5.699 -7.999 1.00 98.38 875 THR A O 1
ATOM 6440 N N . SER A 1 876 ? 1.778 6.697 -9.597 1.00 97.31 876 SER A N 1
ATOM 6441 C CA . SER A 1 876 ? 2.378 7.761 -8.781 1.00 97.31 876 SER A CA 1
ATOM 6442 C C . SER A 1 876 ? 2.059 9.127 -9.401 1.00 97.31 876 SER A C 1
ATOM 6444 O O . SER A 1 876 ? 2.778 9.637 -10.260 1.00 97.31 876 SER A O 1
ATOM 6446 N N . VAL A 1 877 ? 0.947 9.734 -8.971 1.00 95.56 877 VAL A N 1
ATOM 6447 C CA . VAL A 1 877 ? 0.258 10.791 -9.740 1.00 95.56 877 VAL A CA 1
ATOM 6448 C C . VAL A 1 877 ? 1.080 12.068 -9.973 1.00 95.56 877 VAL A C 1
ATOM 6450 O O . VAL A 1 877 ? 0.916 12.697 -11.017 1.00 95.56 877 VAL A O 1
ATOM 6453 N N . ILE A 1 878 ? 1.913 12.481 -9.013 1.00 94.06 878 ILE A N 1
ATOM 6454 C CA . ILE A 1 878 ? 2.814 13.649 -9.124 1.00 94.06 878 ILE A CA 1
ATOM 6455 C C . ILE A 1 878 ? 4.250 13.347 -8.655 1.00 94.06 878 ILE A C 1
ATOM 6457 O O . ILE A 1 878 ? 4.975 14.259 -8.259 1.00 94.06 878 ILE A O 1
ATOM 6461 N N . GLY A 1 879 ? 4.650 12.073 -8.625 1.00 94.19 879 GLY A N 1
ATOM 6462 C CA . GLY A 1 879 ? 5.940 11.633 -8.080 1.00 94.19 879 GLY A CA 1
ATOM 6463 C C . GLY A 1 879 ? 6.596 10.519 -8.893 1.00 94.19 879 GLY A C 1
ATOM 6464 O O . GLY A 1 879 ? 6.167 10.212 -10.004 1.00 94.19 879 GLY A O 1
ATOM 6465 N N . THR A 1 880 ? 7.599 9.873 -8.305 1.00 96.62 880 THR A N 1
ATOM 6466 C CA . THR A 1 880 ? 8.341 8.763 -8.923 1.00 96.62 880 THR A CA 1
ATOM 6467 C C . THR A 1 880 ? 7.702 7.406 -8.612 1.00 96.62 880 THR A C 1
ATOM 6469 O O . THR A 1 880 ? 7.375 7.140 -7.457 1.00 96.62 880 THR A O 1
ATOM 6472 N N . ALA A 1 881 ? 7.587 6.518 -9.600 1.00 98.31 881 ALA A N 1
ATOM 6473 C CA . ALA A 1 881 ? 7.457 5.084 -9.351 1.00 98.31 881 ALA A CA 1
ATOM 6474 C C . ALA A 1 881 ? 8.868 4.493 -9.219 1.00 98.31 881 ALA A C 1
ATOM 6476 O O . ALA A 1 881 ? 9.599 4.374 -10.203 1.00 98.31 881 ALA A O 1
ATOM 6477 N N . ARG A 1 882 ? 9.270 4.181 -7.985 1.00 98.38 882 ARG A N 1
ATOM 6478 C CA . ARG A 1 882 ? 10.551 3.553 -7.664 1.00 98.38 882 ARG A CA 1
ATOM 6479 C C . ARG A 1 882 ? 10.312 2.098 -7.286 1.00 98.38 882 ARG A C 1
ATOM 6481 O O . ARG A 1 882 ? 9.798 1.815 -6.207 1.00 98.38 882 ARG A O 1
ATOM 6488 N N . LEU A 1 883 ? 10.682 1.184 -8.170 1.00 98.69 883 LEU A N 1
ATOM 6489 C CA . LEU A 1 883 ? 10.374 -0.237 -8.035 1.00 98.69 883 LEU A CA 1
ATOM 6490 C C . LEU A 1 883 ? 11.677 -1.030 -8.027 1.00 98.69 883 LEU A C 1
ATOM 6492 O O . LEU A 1 883 ? 12.481 -0.919 -8.950 1.00 98.69 883 LEU A O 1
ATOM 6496 N N . MET A 1 884 ? 11.907 -1.809 -6.975 1.00 97.88 884 MET A N 1
ATOM 6497 C CA . MET A 1 884 ? 13.086 -2.665 -6.849 1.00 97.88 884 MET A CA 1
ATOM 6498 C C . MET A 1 884 ? 12.644 -4.109 -6.630 1.00 97.88 884 MET A C 1
ATOM 6500 O O . MET A 1 884 ? 11.803 -4.348 -5.776 1.00 97.88 884 MET A O 1
ATOM 6504 N N . ALA A 1 885 ? 13.192 -5.064 -7.373 1.00 98.00 885 ALA A N 1
ATOM 6505 C CA . ALA A 1 885 ? 12.913 -6.492 -7.214 1.00 98.00 885 ALA A CA 1
ATOM 6506 C C . ALA A 1 885 ? 14.218 -7.290 -7.125 1.00 98.00 885 ALA A C 1
ATOM 6508 O O . ALA A 1 885 ? 15.231 -6.894 -7.722 1.00 98.00 885 ALA A O 1
ATOM 6509 N N . ASP A 1 886 ? 14.207 -8.419 -6.411 1.00 96.00 886 ASP A N 1
ATOM 6510 C CA . ASP A 1 886 ? 15.391 -9.277 -6.352 1.00 96.00 886 ASP A CA 1
ATOM 6511 C C . ASP A 1 886 ? 15.595 -10.084 -7.641 1.00 96.00 886 ASP A C 1
ATOM 6513 O O . ASP A 1 886 ? 16.709 -10.127 -8.175 1.00 96.00 886 ASP A O 1
ATOM 6517 N N . ASN A 1 887 ? 14.525 -10.635 -8.220 1.00 97.31 887 ASN A N 1
ATOM 6518 C CA . ASN A 1 887 ? 14.563 -11.176 -9.576 1.00 97.31 887 ASN A CA 1
ATOM 6519 C C . ASN A 1 887 ? 14.166 -10.093 -10.593 1.00 97.31 887 ASN A C 1
ATOM 6521 O O . ASN A 1 887 ? 15.015 -9.260 -10.924 1.00 97.31 887 ASN A O 1
ATOM 6525 N N . SER A 1 888 ? 12.933 -10.092 -11.099 1.00 98.31 888 SER A N 1
ATOM 6526 C CA . SER A 1 888 ? 12.489 -9.268 -12.237 1.00 98.31 888 SER A CA 1
ATOM 6527 C C . SER A 1 888 ? 11.338 -8.325 -11.869 1.00 98.31 888 SER A C 1
ATOM 6529 O O . SER A 1 888 ? 10.666 -8.517 -10.861 1.00 98.31 888 SER A O 1
ATOM 6531 N N . ILE A 1 889 ? 11.075 -7.322 -12.708 1.00 98.75 889 ILE A N 1
ATOM 6532 C CA . ILE A 1 889 ? 9.843 -6.512 -12.670 1.00 98.75 889 ILE A CA 1
ATOM 6533 C C . ILE A 1 889 ? 9.078 -6.820 -13.956 1.00 98.75 889 ILE A C 1
ATOM 6535 O O . ILE A 1 889 ? 9.644 -6.654 -15.036 1.00 98.75 889 ILE A O 1
ATOM 6539 N N . LEU A 1 890 ? 7.842 -7.308 -13.857 1.00 97.88 890 LEU A N 1
ATOM 6540 C CA . LEU A 1 890 ? 7.105 -7.903 -14.980 1.00 97.88 890 LEU A CA 1
ATOM 6541 C C . LEU A 1 890 ? 5.693 -7.323 -15.080 1.00 97.88 890 LEU A C 1
ATOM 6543 O O . LEU A 1 890 ? 5.039 -7.184 -14.048 1.00 97.88 890 LEU A O 1
ATOM 6547 N N . ASP A 1 891 ? 5.197 -7.082 -16.296 1.00 97.00 891 ASP A N 1
ATOM 6548 C CA . ASP A 1 891 ? 3.748 -7.086 -16.519 1.00 97.00 891 ASP A CA 1
ATOM 6549 C C . ASP A 1 891 ? 3.206 -8.505 -16.265 1.00 97.00 891 ASP A C 1
ATOM 6551 O O . ASP A 1 891 ? 3.786 -9.517 -16.683 1.00 97.00 891 ASP A O 1
ATOM 6555 N N . TRP A 1 892 ? 2.098 -8.566 -15.533 1.00 96.00 892 TRP A N 1
ATOM 6556 C CA . TRP A 1 892 ? 1.389 -9.785 -15.190 1.00 96.00 892 TRP A CA 1
ATOM 6557 C C . TRP A 1 892 ? 0.321 -10.206 -16.214 1.00 96.00 892 TRP A C 1
ATOM 6559 O O . TRP A 1 892 ? -0.002 -11.397 -16.285 1.00 96.00 892 TRP A O 1
ATOM 6569 N N . PHE A 1 893 ? -0.275 -9.271 -16.960 1.00 92.25 893 PHE A N 1
ATOM 6570 C CA . PHE A 1 893 ? -1.480 -9.542 -17.753 1.00 92.25 893 PHE A CA 1
ATOM 6571 C C . PHE A 1 893 ? -1.224 -9.918 -19.224 1.00 92.25 893 PHE A C 1
ATOM 6573 O O . PHE A 1 893 ? -2.104 -10.552 -19.816 1.00 92.25 893 PHE A O 1
ATOM 6580 N N . ASP A 1 894 ? -0.034 -9.646 -19.767 1.00 93.06 894 ASP A N 1
ATOM 6581 C CA . ASP A 1 894 ? 0.367 -9.873 -21.168 1.00 93.06 894 ASP A CA 1
ATOM 6582 C C . ASP A 1 894 ? -0.588 -9.155 -22.136 1.00 93.06 894 ASP A C 1
ATOM 6584 O O . ASP A 1 894 ? -1.188 -9.768 -23.032 1.00 93.06 894 ASP A O 1
ATOM 6588 N N . ASP A 1 895 ? -0.802 -7.851 -21.889 1.00 93.19 895 ASP A N 1
ATOM 6589 C CA . ASP A 1 895 ? -1.647 -6.991 -22.725 1.00 93.19 895 ASP A CA 1
ATOM 6590 C C . ASP A 1 895 ? -0.930 -5.747 -23.305 1.00 93.19 895 ASP A C 1
ATOM 6592 O O . ASP A 1 895 ? 0.154 -5.879 -23.863 1.00 93.19 895 ASP A O 1
ATOM 6596 N N . THR A 1 896 ? -1.584 -4.586 -23.378 1.00 93.12 896 THR A N 1
ATOM 6597 C CA . THR A 1 896 ? -1.004 -3.330 -23.902 1.00 93.12 896 THR A CA 1
ATOM 6598 C C . THR A 1 896 ? -1.554 -2.097 -23.166 1.00 93.12 896 THR A C 1
ATOM 6600 O O . THR A 1 896 ? -1.632 -1.000 -23.735 1.00 93.12 896 THR A O 1
ATOM 6603 N N . ALA A 1 897 ? -2.110 -2.279 -21.969 1.00 95.19 897 ALA A N 1
ATOM 6604 C CA . ALA A 1 897 ? -2.476 -1.203 -21.064 1.00 95.19 897 ALA A CA 1
ATOM 6605 C C . ALA A 1 897 ? -1.226 -0.719 -20.320 1.00 95.19 897 ALA A C 1
ATOM 6607 O O . ALA A 1 897 ? -0.256 -1.444 -20.200 1.00 95.19 897 ALA A O 1
ATOM 6608 N N . VAL A 1 898 ? -1.240 0.517 -19.819 1.00 97.12 898 VAL A N 1
ATOM 6609 C CA . VAL A 1 898 ? -0.118 1.023 -19.017 1.00 97.12 898 VAL A CA 1
ATOM 6610 C C . VAL A 1 898 ? -0.172 0.427 -17.613 1.00 97.12 898 VAL A C 1
ATOM 6612 O O . VAL A 1 898 ? -1.111 0.714 -16.859 1.00 97.12 898 VAL A O 1
ATOM 6615 N N . ASP A 1 899 ? 0.872 -0.315 -17.255 1.00 97.88 899 ASP A N 1
ATOM 6616 C CA . ASP A 1 899 ? 1.063 -0.909 -15.933 1.00 97.88 899 ASP A CA 1
ATOM 6617 C C . ASP A 1 899 ? 1.604 0.118 -14.945 1.00 97.88 899 ASP A C 1
ATOM 6619 O O . ASP A 1 899 ? 1.148 0.180 -13.801 1.00 97.88 899 ASP A O 1
ATOM 6623 N N . VAL A 1 900 ? 2.564 0.951 -15.372 1.00 98.62 900 VAL A N 1
ATOM 6624 C CA . VAL A 1 900 ? 3.200 1.957 -14.506 1.00 98.62 900 VAL A CA 1
ATOM 6625 C C . VAL A 1 900 ? 3.002 3.382 -15.027 1.00 98.62 900 VAL A C 1
ATOM 6627 O O . VAL A 1 900 ? 3.659 3.829 -15.963 1.00 98.62 900 VAL A O 1
ATOM 6630 N N . GLU A 1 901 ? 2.127 4.129 -14.352 1.00 98.00 901 GLU A N 1
ATOM 6631 C CA . GLU A 1 901 ? 1.845 5.551 -14.598 1.00 98.00 901 GLU A CA 1
ATOM 6632 C C . GLU A 1 901 ? 2.582 6.439 -13.573 1.00 98.00 901 GLU A C 1
ATOM 6634 O O . GLU A 1 901 ? 2.220 6.455 -12.391 1.00 98.00 901 GLU A O 1
ATOM 6639 N N . ALA A 1 902 ? 3.590 7.221 -13.976 1.00 97.62 902 ALA A N 1
ATOM 6640 C CA . ALA A 1 902 ? 4.305 8.117 -13.059 1.00 97.62 902 ALA A CA 1
ATOM 6641 C C . ALA A 1 902 ? 4.930 9.349 -13.736 1.00 97.62 902 ALA A C 1
ATOM 6643 O O . ALA A 1 902 ? 4.997 9.459 -14.953 1.00 97.62 902 ALA A O 1
ATOM 6644 N N . VAL A 1 903 ? 5.423 10.296 -12.930 1.00 94.62 903 VAL A N 1
ATOM 6645 C CA . VAL A 1 903 ? 6.226 11.418 -13.453 1.00 94.62 903 VAL A CA 1
ATOM 6646 C C . VAL A 1 903 ? 7.677 11.000 -13.694 1.00 94.62 903 VAL A C 1
ATOM 6648 O O . VAL A 1 903 ? 8.315 11.536 -14.580 1.00 94.62 903 VAL A O 1
ATOM 6651 N N . ASN A 1 904 ? 8.226 10.068 -12.913 1.00 95.88 904 ASN A N 1
ATOM 6652 C CA . ASN A 1 904 ? 9.545 9.483 -13.179 1.00 95.88 904 ASN A CA 1
ATOM 6653 C C . ASN A 1 904 ? 9.508 7.984 -12.879 1.00 95.88 904 ASN A C 1
ATOM 6655 O O . ASN A 1 904 ? 8.774 7.564 -11.979 1.00 95.88 904 ASN A O 1
ATOM 6659 N N . LEU A 1 905 ? 10.354 7.215 -13.556 1.00 98.31 905 LEU A N 1
ATOM 6660 C CA . LEU A 1 905 ? 10.551 5.782 -13.348 1.00 98.31 905 LEU A CA 1
ATOM 6661 C C . LEU A 1 905 ? 11.971 5.540 -12.823 1.00 98.31 905 LEU A C 1
ATOM 6663 O O . LEU A 1 905 ? 12.937 6.071 -13.367 1.00 98.31 905 LEU A O 1
ATOM 6667 N N . ASP A 1 906 ? 12.093 4.765 -11.749 1.00 98.19 906 ASP A N 1
ATOM 6668 C CA . ASP A 1 906 ? 13.366 4.430 -11.096 1.00 98.19 906 ASP A CA 1
ATOM 6669 C C . ASP A 1 906 ? 13.349 2.936 -10.744 1.00 98.19 906 ASP A C 1
ATOM 6671 O O . ASP A 1 906 ? 12.908 2.534 -9.663 1.00 98.19 906 ASP A O 1
ATOM 6675 N N . PHE A 1 907 ? 13.704 2.101 -11.722 1.00 98.81 907 PHE A N 1
ATOM 6676 C CA . PHE A 1 907 ? 13.495 0.653 -11.677 1.00 98.81 907 PHE A CA 1
ATOM 6677 C C . PHE A 1 907 ? 14.796 -0.127 -11.485 1.00 98.81 907 PHE A C 1
ATOM 6679 O O . PHE A 1 907 ? 15.818 0.164 -12.114 1.00 98.81 907 PHE A O 1
ATOM 6686 N N . LYS A 1 908 ? 14.754 -1.182 -10.667 1.00 98.69 908 LYS A N 1
ATOM 6687 C CA . LYS A 1 908 ? 15.904 -2.058 -10.432 1.00 98.69 908 LYS A CA 1
ATOM 6688 C C . LYS A 1 908 ? 15.516 -3.532 -10.327 1.00 98.69 908 LYS A C 1
ATOM 6690 O O . LYS A 1 908 ? 14.725 -3.895 -9.466 1.00 98.69 908 LYS A O 1
ATOM 6695 N N . ALA A 1 909 ? 16.152 -4.379 -11.130 1.00 98.69 909 ALA A N 1
ATOM 6696 C CA . ALA A 1 909 ? 16.042 -5.837 -11.073 1.00 98.69 909 ALA A CA 1
ATOM 6697 C C . ALA A 1 909 ? 17.419 -6.428 -10.717 1.00 98.69 909 ALA A C 1
ATOM 6699 O O . ALA A 1 909 ? 18.343 -6.371 -11.535 1.00 98.69 909 ALA A O 1
ATOM 6700 N N . ASN A 1 910 ? 17.600 -6.935 -9.487 1.00 98.00 910 ASN A N 1
ATOM 6701 C CA . ASN A 1 910 ? 18.932 -7.314 -8.978 1.00 98.00 910 ASN A CA 1
ATOM 6702 C C . ASN A 1 910 ? 19.540 -8.522 -9.706 1.00 98.00 910 ASN A C 1
ATOM 6704 O O . ASN A 1 910 ? 20.763 -8.585 -9.843 1.00 98.00 910 ASN A O 1
ATOM 6708 N N . THR A 1 911 ? 18.715 -9.482 -10.137 1.00 98.00 911 THR A N 1
ATOM 6709 C CA . THR A 1 911 ? 19.165 -10.726 -10.789 1.00 98.00 911 THR A CA 1
ATOM 6710 C C . THR A 1 911 ? 18.357 -11.103 -12.041 1.00 98.00 911 THR A C 1
ATOM 6712 O O . THR A 1 911 ? 18.788 -11.964 -12.818 1.00 98.00 911 THR A O 1
ATOM 6715 N N . GLY A 1 912 ? 17.209 -10.462 -12.270 1.00 97.88 912 GLY A N 1
ATOM 6716 C CA . GLY A 1 912 ? 16.280 -10.700 -13.376 1.00 97.88 912 GLY A CA 1
ATOM 6717 C C . GLY A 1 912 ? 16.252 -9.597 -14.431 1.00 97.88 912 GLY A C 1
ATOM 6718 O O . GLY A 1 912 ? 17.258 -8.923 -14.677 1.00 97.88 912 GLY A O 1
ATOM 6719 N N . THR A 1 913 ? 15.104 -9.483 -15.098 1.00 98.62 913 THR A N 1
ATOM 6720 C CA . THR A 1 913 ? 14.827 -8.523 -16.179 1.00 98.62 913 THR A CA 1
ATOM 6721 C C . THR A 1 913 ? 13.900 -7.393 -15.716 1.00 98.62 913 THR A C 1
ATOM 6723 O O . THR A 1 913 ? 13.311 -7.446 -14.639 1.00 98.62 913 THR A O 1
ATOM 6726 N N . ILE A 1 914 ? 13.739 -6.367 -16.546 1.00 98.75 914 ILE A N 1
ATOM 6727 C CA . ILE A 1 914 ? 12.595 -5.445 -16.475 1.00 98.75 914 ILE A CA 1
ATOM 6728 C C . ILE A 1 914 ? 11.790 -5.688 -17.752 1.00 98.75 914 ILE A C 1
ATOM 6730 O O . ILE A 1 914 ? 12.351 -5.536 -18.833 1.00 98.75 914 ILE A O 1
ATOM 6734 N N . GLY A 1 915 ? 10.545 -6.153 -17.641 1.00 98.31 915 GLY A N 1
ATOM 6735 C CA . GLY A 1 915 ? 9.790 -6.759 -18.747 1.00 98.31 915 GLY A CA 1
ATOM 6736 C C . GLY A 1 915 ? 10.464 -8.017 -19.321 1.00 98.31 915 GLY A C 1
ATOM 6737 O O . GLY A 1 915 ? 11.484 -8.492 -18.811 1.00 98.31 915 GLY A O 1
ATOM 6738 N N . ILE A 1 916 ? 9.918 -8.575 -20.404 1.00 96.25 916 ILE A N 1
ATOM 6739 C CA . ILE A 1 916 ? 10.506 -9.685 -21.177 1.00 96.25 916 ILE A CA 1
ATOM 6740 C C . ILE A 1 916 ? 10.286 -9.501 -22.689 1.00 96.25 916 ILE A C 1
ATOM 6742 O O . ILE A 1 916 ? 9.334 -8.878 -23.129 1.00 96.25 916 ILE A O 1
ATOM 6746 N N . LYS A 1 917 ? 11.107 -10.132 -23.540 1.00 91.25 917 LYS A N 1
ATOM 6747 C CA . LYS A 1 917 ? 11.102 -9.966 -25.020 1.00 91.25 917 LYS A CA 1
ATOM 6748 C C . LYS A 1 917 ? 9.770 -10.219 -25.760 1.00 91.25 917 LYS A C 1
ATOM 6750 O O . LYS A 1 917 ? 9.696 -10.044 -26.974 1.00 91.25 917 LYS A O 1
ATOM 6755 N N . ARG A 1 918 ? 8.741 -10.715 -25.074 1.00 90.44 918 ARG A N 1
ATOM 6756 C CA . ARG A 1 918 ? 7.411 -11.006 -25.633 1.00 90.44 918 ARG A CA 1
ATOM 6757 C C . ARG A 1 918 ? 6.253 -10.349 -24.889 1.00 90.44 918 ARG A C 1
ATOM 6759 O O . ARG A 1 918 ? 5.161 -10.394 -25.435 1.00 90.44 918 ARG A O 1
ATOM 6766 N N . ASN A 1 919 ? 6.527 -9.796 -23.715 1.00 95.19 919 ASN A N 1
ATOM 6767 C CA . ASN A 1 919 ? 5.613 -9.024 -22.899 1.00 95.19 919 ASN A CA 1
ATOM 6768 C C . ASN A 1 919 ? 6.451 -7.921 -22.253 1.00 95.19 919 ASN A C 1
ATOM 6770 O O . ASN A 1 919 ? 7.299 -8.230 -21.407 1.00 95.19 919 ASN A O 1
ATOM 6774 N N . TYR A 1 920 ? 6.357 -6.697 -22.764 1.00 97.62 920 TYR A N 1
ATOM 6775 C CA . TYR A 1 920 ? 7.209 -5.616 -22.273 1.00 97.62 920 TYR A CA 1
ATOM 6776 C C . TYR A 1 920 ? 6.683 -5.181 -20.890 1.00 97.62 920 TYR A C 1
ATOM 6778 O O . TYR A 1 920 ? 5.864 -5.860 -20.280 1.00 97.62 920 TYR A O 1
ATOM 6786 N N . LEU A 1 921 ? 7.275 -4.148 -20.303 1.00 98.50 921 LEU A N 1
ATOM 6787 C CA . LEU A 1 921 ? 6.615 -3.421 -19.226 1.00 98.50 921 LEU A CA 1
ATOM 6788 C C . LEU A 1 921 ? 6.082 -2.124 -19.829 1.00 98.50 921 LEU A C 1
ATOM 6790 O O . LEU A 1 921 ? 6.874 -1.295 -20.298 1.00 98.50 921 LEU A O 1
ATOM 6794 N N . GLU A 1 922 ? 4.765 -1.965 -19.842 1.00 98.25 922 GLU A N 1
ATOM 6795 C CA . GLU A 1 922 ? 4.089 -0.828 -20.445 1.00 98.25 922 GLU A CA 1
ATOM 6796 C C . GLU A 1 922 ? 4.026 0.337 -19.446 1.00 98.25 922 GLU A C 1
ATOM 6798 O O . GLU A 1 922 ? 3.535 0.229 -18.317 1.00 98.25 922 GLU A O 1
ATOM 6803 N N . VAL A 1 923 ? 4.546 1.495 -19.857 1.00 98.25 923 VAL A N 1
ATOM 6804 C CA . VAL A 1 923 ? 4.763 2.646 -18.971 1.00 98.25 923 VAL A CA 1
ATOM 6805 C C . VAL A 1 923 ? 4.255 3.964 -19.563 1.00 98.25 923 VAL A C 1
ATOM 6807 O O . VAL A 1 923 ? 4.163 4.133 -20.780 1.00 98.25 923 VAL A O 1
ATOM 6810 N N . ASP A 1 924 ? 3.939 4.905 -18.671 1.00 96.50 924 ASP A N 1
ATOM 6811 C CA . ASP A 1 924 ? 3.800 6.339 -18.949 1.00 96.50 924 ASP A CA 1
ATOM 6812 C C . ASP A 1 924 ? 4.698 7.096 -17.954 1.00 96.50 924 ASP A C 1
ATOM 6814 O O . ASP A 1 924 ? 4.326 7.285 -16.791 1.00 96.50 924 ASP A O 1
ATOM 6818 N N . SER A 1 925 ? 5.897 7.489 -18.400 1.00 93.12 925 SER A N 1
ATOM 6819 C CA . SER A 1 925 ? 6.860 8.339 -17.677 1.00 93.12 925 SER A CA 1
ATOM 6820 C C . SER A 1 925 ? 6.594 9.840 -17.863 1.00 93.12 925 SER A C 1
ATOM 6822 O O . SER A 1 925 ? 7.314 10.688 -17.330 1.00 93.12 925 SER A O 1
ATOM 6824 N N . SER A 1 926 ? 5.531 10.189 -18.592 1.00 85.00 926 SER A N 1
ATOM 6825 C CA . SER A 1 926 ? 5.093 11.558 -18.874 1.00 85.00 926 SER A CA 1
ATOM 6826 C C . SER A 1 926 ? 3.767 11.906 -18.179 1.00 85.00 926 SER A C 1
ATOM 6828 O O . SER A 1 926 ? 3.065 12.853 -18.562 1.00 85.00 926 SER A O 1
ATOM 6830 N N . TYR A 1 927 ? 3.401 11.155 -17.130 1.00 90.44 927 TYR A N 1
ATOM 6831 C CA . TYR A 1 927 ? 2.015 11.046 -16.679 1.00 90.44 927 TYR A CA 1
ATOM 6832 C C . TYR A 1 927 ? 1.328 12.396 -16.449 1.00 90.44 927 TYR A C 1
ATOM 6834 O O . TYR A 1 927 ? 1.830 13.295 -15.766 1.00 90.44 927 TYR A O 1
ATOM 6842 N N . LYS A 1 928 ? 0.134 12.531 -17.041 1.00 86.44 928 LYS A N 1
ATOM 6843 C CA . LYS A 1 928 ? -0.688 13.761 -17.096 1.00 86.44 928 LYS A CA 1
ATOM 6844 C C . LYS A 1 928 ? -0.033 14.949 -17.821 1.00 86.44 928 LYS A C 1
ATOM 6846 O O . LYS A 1 928 ? -0.414 16.096 -17.577 1.00 86.44 928 LYS A O 1
ATOM 6851 N N . GLY A 1 929 ? 0.873 14.682 -18.761 1.00 79.69 929 GLY A N 1
ATOM 6852 C CA . GLY A 1 929 ? 1.589 15.703 -19.532 1.00 79.69 929 GLY A CA 1
ATOM 6853 C C . GLY A 1 929 ? 2.721 16.360 -18.741 1.00 79.69 929 GLY A C 1
ATOM 6854 O O . GLY A 1 929 ? 3.052 17.524 -18.978 1.00 79.69 929 GLY A O 1
ATOM 6855 N N . SER A 1 930 ? 3.269 15.632 -17.769 1.00 87.62 930 SER A N 1
ATOM 6856 C CA . SER A 1 930 ? 4.502 15.994 -17.074 1.00 87.62 930 SER A CA 1
ATOM 6857 C C . SER A 1 930 ? 5.703 15.630 -17.951 1.00 87.62 930 SER A C 1
ATOM 6859 O O . SER A 1 930 ? 5.602 14.761 -18.809 1.00 87.62 930 SER A O 1
ATOM 6861 N N . VAL A 1 931 ? 6.854 16.262 -17.729 1.00 88.88 931 VAL A N 1
ATOM 6862 C CA . VAL A 1 931 ? 8.127 15.797 -18.303 1.00 88.88 931 VAL A CA 1
ATOM 6863 C C . VAL A 1 931 ? 8.990 15.312 -17.149 1.00 88.88 931 VAL A C 1
ATOM 6865 O O . VAL A 1 931 ? 9.340 16.115 -16.279 1.00 88.88 931 VAL A O 1
ATOM 6868 N N . GLY A 1 932 ? 9.312 14.024 -17.130 1.00 91.56 932 GLY A N 1
ATOM 6869 C CA . GLY A 1 932 ? 10.254 13.449 -16.177 1.00 91.56 932 GLY A CA 1
ATOM 6870 C C . GLY A 1 932 ? 11.035 12.290 -16.780 1.00 91.56 932 GLY A C 1
ATOM 6871 O O . GLY A 1 932 ? 11.203 12.239 -17.991 1.00 91.56 932 GLY A O 1
ATOM 6872 N N . GLU A 1 933 ? 11.637 11.462 -15.933 1.00 94.69 933 GLU A N 1
ATOM 6873 C CA . GLU A 1 933 ? 12.856 10.717 -16.271 1.00 94.69 933 GLU A CA 1
ATOM 6874 C C . GLU A 1 933 ? 12.680 9.197 -16.177 1.00 94.69 933 GLU A C 1
ATOM 6876 O O . GLU A 1 933 ? 12.113 8.704 -15.202 1.00 94.69 933 GLU A O 1
ATOM 6881 N N . VAL A 1 934 ? 13.264 8.458 -17.125 1.00 98.25 934 VAL A N 1
ATOM 6882 C CA . VAL A 1 934 ? 13.398 6.993 -17.083 1.00 98.25 934 VAL A CA 1
ATOM 6883 C C . VAL A 1 934 ? 14.808 6.600 -16.635 1.00 98.25 934 VAL A C 1
ATOM 6885 O O . VAL A 1 934 ? 15.798 6.900 -17.312 1.00 98.25 934 VAL A O 1
ATOM 6888 N N . LEU A 1 935 ? 14.895 5.918 -15.492 1.00 98.25 935 LEU A N 1
ATOM 6889 C CA . LEU A 1 935 ? 16.108 5.317 -14.941 1.00 98.25 935 LEU A CA 1
ATOM 6890 C C . LEU A 1 935 ? 15.886 3.818 -14.705 1.00 98.25 935 LEU A C 1
ATOM 6892 O O . LEU A 1 935 ? 14.982 3.450 -13.954 1.00 98.25 935 LEU A O 1
ATOM 6896 N N . THR A 1 936 ? 16.721 2.955 -15.291 1.00 98.62 936 THR A N 1
ATOM 6897 C CA . THR A 1 936 ? 16.665 1.506 -15.036 1.00 98.62 936 THR A CA 1
ATOM 6898 C C . THR A 1 936 ? 18.033 0.858 -14.837 1.00 98.62 936 THR A C 1
ATOM 6900 O O . THR A 1 936 ? 19.022 1.216 -15.480 1.00 98.62 936 THR A O 1
ATOM 6903 N N . LEU A 1 937 ? 18.074 -0.156 -13.968 1.00 98.69 937 LEU A N 1
ATOM 6904 C CA . LEU A 1 937 ? 19.201 -1.074 -13.820 1.00 98.69 937 LEU A CA 1
ATOM 6905 C C . LEU A 1 937 ? 18.701 -2.521 -13.726 1.00 98.69 937 LEU A C 1
ATOM 6907 O O . LEU A 1 937 ? 18.104 -2.921 -12.728 1.00 98.69 937 LEU A O 1
ATOM 6911 N N . SER A 1 938 ? 18.994 -3.317 -14.749 1.00 98.62 938 SER A N 1
ATOM 6912 C CA . SER A 1 938 ? 18.656 -4.743 -14.835 1.00 98.62 938 SER A CA 1
ATOM 6913 C C . SER A 1 938 ? 19.920 -5.600 -14.892 1.00 98.62 938 SER A C 1
ATOM 6915 O O . SER A 1 938 ? 20.921 -5.208 -15.494 1.00 98.62 938 SER A O 1
ATOM 6917 N N . TYR A 1 939 ? 19.908 -6.772 -14.253 1.00 98.31 939 TYR A N 1
ATOM 6918 C CA . TYR A 1 939 ? 21.040 -7.698 -14.355 1.00 98.31 939 TYR A CA 1
ATOM 6919 C C . TYR A 1 939 ? 21.027 -8.469 -15.680 1.00 98.31 939 TYR A C 1
ATOM 6921 O O . TYR A 1 939 ? 22.061 -8.580 -16.339 1.00 98.31 939 TYR A O 1
ATOM 6929 N N . LYS A 1 940 ? 19.850 -8.963 -16.081 1.00 97.38 940 LYS A N 1
ATOM 6930 C CA . LYS A 1 940 ? 19.549 -9.465 -17.432 1.00 97.38 940 LYS A CA 1
ATOM 6931 C C . LYS A 1 940 ? 19.005 -8.295 -18.272 1.00 97.38 940 LYS A C 1
ATOM 6933 O O . LYS A 1 940 ? 19.444 -7.170 -18.057 1.00 97.38 940 LYS A O 1
ATOM 6938 N N . GLY A 1 941 ? 18.115 -8.525 -19.237 1.00 97.50 941 GLY A N 1
ATOM 6939 C CA . GLY A 1 941 ? 17.656 -7.488 -20.170 1.00 97.50 941 GLY A CA 1
ATOM 6940 C C . GLY A 1 941 ? 16.623 -6.498 -19.614 1.00 97.50 941 GLY A C 1
ATOM 6941 O O . GLY A 1 941 ? 15.995 -6.734 -18.578 1.00 97.50 941 GLY A O 1
ATOM 6942 N N . THR A 1 942 ? 16.417 -5.406 -20.353 1.00 98.69 942 THR A N 1
ATOM 6943 C CA . THR A 1 942 ? 15.321 -4.438 -20.153 1.00 98.69 942 THR A CA 1
ATOM 6944 C C . THR A 1 942 ? 14.455 -4.388 -21.411 1.00 98.69 942 THR A C 1
ATOM 6946 O O . THR A 1 942 ? 14.979 -4.204 -22.504 1.00 98.69 942 THR A O 1
ATOM 6949 N N . TYR A 1 943 ? 13.142 -4.525 -21.253 1.00 98.62 943 TYR A N 1
ATOM 6950 C CA . TYR A 1 943 ? 12.134 -4.611 -22.305 1.00 98.62 943 TYR A CA 1
ATOM 6951 C C . TYR A 1 943 ? 10.952 -3.719 -21.897 1.00 98.62 943 TYR A C 1
ATOM 6953 O O . TYR A 1 943 ? 10.153 -4.110 -21.049 1.00 98.62 943 TYR A O 1
ATOM 6961 N N . MET A 1 944 ? 10.868 -2.496 -22.426 1.00 98.50 944 MET A N 1
ATOM 6962 C CA . MET A 1 944 ? 9.869 -1.503 -21.995 1.00 98.50 944 MET A CA 1
ATOM 6963 C C . MET A 1 944 ? 9.196 -0.799 -23.171 1.00 98.50 944 MET A C 1
ATOM 6965 O O . MET A 1 944 ? 9.840 -0.523 -24.191 1.00 98.50 944 MET A O 1
ATOM 6969 N N . ASP A 1 945 ? 7.922 -0.453 -22.989 1.00 98.00 945 ASP A N 1
ATOM 6970 C CA . ASP A 1 945 ? 7.140 0.332 -23.940 1.00 98.00 945 ASP A CA 1
ATOM 6971 C C . ASP A 1 945 ? 6.547 1.591 -23.288 1.00 98.00 945 ASP A C 1
ATOM 6973 O O . ASP A 1 945 ? 5.579 1.527 -22.530 1.00 98.00 945 ASP A O 1
ATOM 6977 N N . GLU A 1 946 ? 7.105 2.757 -23.619 1.00 97.50 946 GLU A N 1
ATOM 6978 C CA . GLU A 1 946 ? 6.495 4.056 -23.334 1.00 97.50 946 GLU A CA 1
ATOM 6979 C C . GLU A 1 946 ? 5.273 4.229 -24.246 1.00 97.50 946 GLU A C 1
ATOM 6981 O O . GLU A 1 946 ? 5.338 4.748 -25.368 1.00 97.50 946 GLU A O 1
ATOM 6986 N N . SER A 1 947 ? 4.135 3.750 -23.754 1.00 95.75 947 SER A N 1
ATOM 6987 C CA . SER A 1 947 ? 2.890 3.640 -24.514 1.00 95.75 947 SER A CA 1
ATOM 6988 C C . SER A 1 947 ? 2.247 4.997 -24.818 1.00 95.75 947 SER A C 1
ATOM 6990 O O . SER A 1 947 ? 1.346 5.084 -25.658 1.00 95.75 947 SER A O 1
ATOM 6992 N N . ILE A 1 948 ? 2.681 6.067 -24.139 1.00 93.69 948 ILE A N 1
ATOM 6993 C CA . ILE A 1 948 ? 2.128 7.417 -24.260 1.00 93.69 948 ILE A CA 1
ATOM 6994 C C . ILE A 1 948 ? 3.269 8.443 -24.287 1.00 93.69 948 ILE A C 1
ATOM 6996 O O . ILE A 1 948 ? 3.878 8.726 -23.268 1.00 93.69 948 ILE A O 1
ATOM 7000 N N . GLY A 1 949 ? 3.492 9.093 -25.432 1.00 93.94 949 GLY A N 1
ATOM 7001 C CA . GLY A 1 949 ? 4.431 10.217 -25.517 1.00 93.94 949 GLY A CA 1
ATOM 7002 C C . GLY A 1 949 ? 5.895 9.817 -25.728 1.00 93.94 949 GLY A C 1
ATOM 7003 O O . GLY A 1 949 ? 6.186 8.852 -26.435 1.00 93.94 949 GLY A O 1
ATOM 7004 N N . ASP A 1 950 ? 6.809 10.656 -25.231 1.00 95.69 950 ASP A N 1
ATOM 7005 C CA . ASP A 1 950 ? 8.257 10.532 -25.433 1.00 95.69 950 ASP A CA 1
ATOM 7006 C C . ASP A 1 950 ? 8.917 9.807 -24.245 1.00 95.69 950 ASP A C 1
ATOM 7008 O O . ASP A 1 950 ? 8.725 10.204 -23.094 1.00 95.69 950 ASP A O 1
ATOM 7012 N N . MET A 1 951 ? 9.767 8.812 -24.519 1.00 97.62 951 MET A N 1
ATOM 7013 C CA . MET A 1 951 ? 10.582 8.146 -23.500 1.00 97.62 951 MET A CA 1
ATOM 7014 C C . MET A 1 951 ? 11.824 8.997 -23.210 1.00 97.62 951 MET A C 1
ATOM 7016 O O . MET A 1 951 ? 12.787 9.030 -23.983 1.00 97.62 951 MET A O 1
ATOM 7020 N N . ASN A 1 952 ? 11.789 9.709 -22.088 1.00 96.88 952 ASN A N 1
ATOM 7021 C CA . ASN A 1 952 ? 12.820 10.659 -21.677 1.00 96.88 952 ASN A CA 1
ATOM 7022 C C . ASN A 1 952 ? 13.886 9.957 -20.821 1.00 96.88 952 ASN A C 1
ATOM 7024 O O . ASN A 1 952 ? 13.748 9.802 -19.605 1.00 96.88 952 ASN A O 1
ATOM 7028 N N . LEU A 1 953 ? 14.959 9.510 -21.464 1.00 97.81 953 LEU A N 1
ATOM 7029 C CA . LEU A 1 953 ? 16.014 8.726 -20.839 1.00 97.81 953 LEU A CA 1
ATOM 7030 C C . LEU A 1 953 ? 16.886 9.573 -19.915 1.00 97.81 953 LEU A C 1
ATOM 7032 O O . LEU A 1 953 ? 17.352 10.655 -20.272 1.00 97.81 953 LEU A O 1
ATOM 7036 N N . ARG A 1 954 ? 17.167 9.007 -18.740 1.00 96.88 954 ARG A N 1
ATOM 7037 C CA . ARG A 1 954 ? 18.285 9.394 -17.884 1.00 96.88 954 ARG A CA 1
ATOM 7038 C C . ARG A 1 954 ? 19.433 8.400 -18.063 1.00 96.88 954 ARG A C 1
ATOM 7040 O O . ARG A 1 954 ? 20.485 8.785 -18.559 1.00 96.88 954 ARG A O 1
ATOM 7047 N N . ASN A 1 955 ? 19.213 7.136 -17.689 1.00 96.75 955 ASN A N 1
ATOM 7048 C CA . ASN A 1 955 ? 20.116 6.005 -17.940 1.00 96.75 955 ASN A CA 1
ATOM 7049 C C . ASN A 1 955 ? 19.306 4.692 -17.942 1.00 96.75 955 ASN A C 1
ATOM 7051 O O . ASN A 1 955 ? 18.490 4.477 -17.049 1.00 96.75 955 ASN A O 1
ATOM 7055 N N . VAL A 1 956 ? 19.563 3.796 -18.889 1.00 98.56 956 VAL A N 1
ATOM 7056 C CA . VAL A 1 956 ? 18.992 2.445 -18.982 1.00 98.56 956 VAL A CA 1
ATOM 7057 C C . VAL A 1 956 ? 20.153 1.467 -19.126 1.00 98.56 956 VAL A C 1
ATOM 7059 O O . VAL A 1 956 ? 20.869 1.494 -20.128 1.00 98.56 956 VAL A O 1
ATOM 7062 N N . THR A 1 957 ? 20.354 0.605 -18.129 1.00 98.50 957 THR A N 1
ATOM 7063 C CA . THR A 1 957 ? 21.490 -0.328 -18.100 1.00 98.50 957 THR A CA 1
ATOM 7064 C C . THR A 1 957 ? 21.036 -1.779 -17.939 1.00 98.50 957 THR A C 1
ATOM 7066 O O . THR A 1 957 ? 20.280 -2.119 -17.023 1.00 98.50 957 THR A O 1
ATOM 7069 N N . SER A 1 958 ? 21.572 -2.651 -18.795 1.00 97.69 958 SER A N 1
ATOM 7070 C CA . SER A 1 958 ? 21.594 -4.106 -18.644 1.00 97.69 958 SER A CA 1
ATOM 7071 C C . SER A 1 958 ? 23.027 -4.573 -18.390 1.00 97.69 958 SER A C 1
ATOM 7073 O O . SER A 1 958 ? 23.956 -4.158 -19.081 1.00 97.69 958 SER A O 1
ATOM 7075 N N . VAL A 1 959 ? 23.223 -5.450 -17.402 1.00 97.19 959 VAL A N 1
ATOM 7076 C CA . VAL A 1 959 ? 24.562 -5.945 -17.032 1.00 97.19 959 VAL A CA 1
ATOM 7077 C C . VAL A 1 959 ? 25.012 -7.149 -17.875 1.00 97.19 959 VAL A C 1
ATOM 7079 O O . VAL A 1 959 ? 26.215 -7.401 -17.949 1.00 97.19 959 VAL A O 1
ATOM 7082 N N . THR A 1 960 ? 24.097 -7.913 -18.491 1.00 95.94 960 THR A N 1
ATOM 7083 C CA . THR A 1 960 ? 24.446 -9.187 -19.165 1.00 95.94 960 THR A CA 1
ATOM 7084 C C . THR A 1 960 ? 23.681 -9.522 -20.453 1.00 95.94 960 THR A C 1
ATOM 7086 O O . THR A 1 960 ? 23.979 -10.553 -21.053 1.00 95.94 960 THR A O 1
ATOM 7089 N N . ASP A 1 961 ? 22.703 -8.717 -20.878 1.00 96.00 961 ASP A N 1
ATOM 7090 C CA . ASP A 1 961 ? 21.730 -9.109 -21.912 1.00 96.00 961 ASP A CA 1
ATOM 7091 C C . ASP A 1 961 ? 21.265 -7.892 -22.749 1.00 96.00 961 ASP A C 1
ATOM 7093 O O . ASP A 1 961 ? 21.788 -6.783 -22.611 1.00 96.00 961 ASP A O 1
ATOM 7097 N N . GLU A 1 962 ? 20.319 -8.109 -23.660 1.00 96.00 962 GLU A N 1
ATOM 7098 C CA . GLU A 1 962 ? 19.810 -7.108 -24.604 1.00 96.00 962 GLU A CA 1
ATOM 7099 C C . GLU A 1 962 ? 18.889 -6.046 -23.950 1.00 96.00 962 GLU A C 1
ATOM 7101 O O . GLU A 1 962 ? 18.197 -6.299 -22.957 1.00 96.00 962 GLU A O 1
ATOM 7106 N N . ILE A 1 963 ? 18.828 -4.855 -24.556 1.00 98.44 963 ILE A N 1
ATOM 7107 C CA . ILE A 1 963 ? 17.859 -3.791 -24.247 1.00 98.44 963 ILE A CA 1
ATOM 7108 C C . ILE A 1 963 ? 16.906 -3.586 -25.430 1.00 98.44 963 ILE A C 1
ATOM 7110 O O . ILE A 1 963 ? 17.354 -3.403 -26.559 1.00 98.44 963 ILE A O 1
ATOM 7114 N N . TYR A 1 964 ? 15.603 -3.527 -25.147 1.00 98.38 964 TYR A N 1
ATOM 7115 C CA . TYR A 1 964 ? 14.538 -3.129 -26.069 1.00 98.38 964 TYR A CA 1
ATOM 7116 C C . TYR A 1 964 ? 13.749 -1.971 -25.461 1.00 98.38 964 TYR A C 1
ATOM 7118 O O . TYR A 1 964 ? 13.073 -2.141 -24.444 1.00 98.38 964 TYR A O 1
ATOM 7126 N N . LEU A 1 965 ? 13.806 -0.804 -26.101 1.00 98.69 965 LEU A N 1
ATOM 7127 C CA . LEU A 1 965 ? 13.029 0.374 -25.714 1.00 98.69 965 LEU A CA 1
ATOM 7128 C C . LEU A 1 965 ? 12.125 0.791 -26.867 1.00 98.69 965 LEU A C 1
ATOM 7130 O O . LEU A 1 965 ? 12.598 1.055 -27.974 1.00 98.69 965 LEU A O 1
ATOM 7134 N N . THR A 1 966 ? 10.824 0.877 -26.606 1.00 98.25 966 THR A N 1
ATOM 7135 C CA . THR A 1 966 ? 9.850 1.413 -27.562 1.00 98.25 966 THR A CA 1
ATOM 7136 C C . THR A 1 966 ? 9.146 2.637 -26.987 1.00 98.25 966 THR A C 1
ATOM 7138 O O . THR A 1 966 ? 8.920 2.701 -25.786 1.00 98.25 966 THR A O 1
ATOM 7141 N N . ALA A 1 967 ? 8.821 3.616 -27.833 1.00 98.31 967 ALA A N 1
ATOM 7142 C CA . ALA A 1 967 ? 8.022 4.786 -27.473 1.00 98.31 967 ALA A CA 1
ATOM 7143 C C . ALA A 1 967 ? 6.954 5.090 -28.537 1.00 98.31 967 ALA A C 1
ATOM 7145 O O . ALA A 1 967 ? 7.214 4.939 -29.738 1.00 98.31 967 ALA A O 1
ATOM 7146 N N . ASP A 1 968 ? 5.763 5.558 -28.133 1.00 97.31 968 ASP A N 1
ATOM 7147 C CA . ASP A 1 968 ? 4.745 6.087 -29.064 1.00 97.31 968 ASP A CA 1
ATOM 7148 C C . ASP A 1 968 ? 5.303 7.265 -29.876 1.00 97.31 968 ASP A C 1
ATOM 7150 O O . ASP A 1 968 ? 5.190 7.273 -31.104 1.00 97.31 968 ASP A O 1
ATOM 7154 N N . ALA A 1 969 ? 5.953 8.230 -29.222 1.00 96.88 969 ALA A N 1
ATOM 7155 C CA . ALA A 1 969 ? 6.601 9.359 -29.876 1.00 96.88 969 ALA A CA 1
ATOM 7156 C C . ALA A 1 969 ? 8.115 9.134 -30.033 1.00 96.88 969 ALA A C 1
ATOM 7158 O O . ALA A 1 969 ? 8.509 8.363 -30.914 1.00 96.88 969 ALA A O 1
ATOM 7159 N N . SER A 1 970 ? 8.952 9.847 -29.278 1.00 98.12 970 SER A N 1
ATOM 7160 C CA . SER A 1 970 ? 10.415 9.899 -29.430 1.00 98.12 970 SER A CA 1
ATOM 7161 C C . SER A 1 970 ? 11.145 9.208 -28.276 1.00 98.12 970 SER A C 1
ATOM 7163 O O . SER A 1 970 ? 10.581 9.022 -27.204 1.00 98.12 970 SER A O 1
ATOM 7165 N N . ILE A 1 971 ? 12.422 8.884 -28.473 1.00 98.69 971 ILE A N 1
ATOM 7166 C CA . ILE A 1 971 ? 13.351 8.499 -27.398 1.00 98.69 971 ILE A CA 1
ATOM 7167 C C . ILE A 1 971 ? 14.377 9.632 -27.277 1.00 98.69 971 ILE A C 1
ATOM 7169 O O . ILE A 1 971 ? 14.995 9.988 -28.280 1.00 98.69 971 ILE A O 1
ATOM 7173 N N . ILE A 1 972 ? 14.517 10.238 -26.095 1.00 97.56 972 ILE A N 1
ATOM 7174 C CA . ILE A 1 972 ? 15.217 11.525 -25.893 1.00 97.56 972 ILE A CA 1
ATOM 7175 C C . ILE A 1 972 ? 16.214 11.414 -24.732 1.00 97.56 972 ILE A C 1
ATOM 7177 O O . ILE A 1 972 ? 15.845 10.906 -23.678 1.00 97.56 972 ILE A O 1
ATOM 7181 N N . ASP A 1 973 ? 17.438 11.943 -24.868 1.00 96.94 973 ASP A N 1
ATOM 7182 C CA . ASP A 1 973 ? 18.265 12.265 -23.695 1.00 96.94 973 ASP A CA 1
ATOM 7183 C C . ASP A 1 973 ? 17.718 13.522 -23.015 1.00 96.94 973 ASP A C 1
ATOM 7185 O O . ASP A 1 973 ? 17.841 14.632 -23.538 1.00 96.94 973 ASP A O 1
ATOM 7189 N N . ILE A 1 974 ? 17.161 13.375 -21.815 1.00 94.88 974 ILE A N 1
ATOM 7190 C CA . ILE A 1 974 ? 16.588 14.508 -21.085 1.00 94.88 974 ILE A CA 1
ATOM 7191 C C . ILE A 1 974 ? 17.652 15.455 -20.488 1.00 94.88 974 ILE A C 1
ATOM 7193 O O . ILE A 1 974 ? 17.317 16.552 -20.029 1.00 94.88 974 ILE A O 1
ATOM 7197 N N . LYS A 1 975 ? 18.928 15.048 -20.417 1.00 94.38 975 LYS A N 1
ATOM 7198 C CA . LYS A 1 975 ? 19.998 15.839 -19.778 1.00 94.38 975 LYS A CA 1
ATOM 7199 C C . LYS A 1 975 ? 20.791 16.714 -20.744 1.00 94.38 975 LYS A C 1
ATOM 7201 O O . LYS A 1 975 ? 21.334 17.725 -20.295 1.00 94.38 975 LYS A O 1
ATOM 7206 N N . ALA A 1 976 ? 20.795 16.382 -22.030 1.00 93.56 976 ALA A N 1
ATOM 7207 C CA . ALA A 1 976 ? 21.642 16.981 -23.055 1.00 93.56 976 ALA A CA 1
ATOM 7208 C C . ALA A 1 976 ? 23.129 16.991 -22.653 1.00 93.56 976 ALA A C 1
ATOM 7210 O O . ALA A 1 976 ? 23.806 18.024 -22.709 1.00 93.56 976 ALA A O 1
ATOM 7211 N N . ASP A 1 977 ? 23.614 15.834 -22.194 1.00 94.12 977 ASP A N 1
ATOM 7212 C CA . ASP A 1 977 ? 24.996 15.611 -21.756 1.00 94.12 977 ASP A CA 1
ATOM 7213 C C . ASP A 1 977 ? 25.589 14.324 -22.344 1.00 94.12 977 ASP A C 1
ATOM 7215 O O . ASP A 1 977 ? 24.865 13.428 -22.749 1.00 94.12 977 ASP A O 1
ATOM 7219 N N . THR A 1 978 ? 26.918 14.212 -22.365 1.00 92.50 978 THR A N 1
ATOM 7220 C CA . THR A 1 978 ? 27.623 13.102 -23.029 1.00 92.50 978 THR A CA 1
ATOM 7221 C C . THR A 1 978 ? 27.784 11.848 -22.154 1.00 92.50 978 THR A C 1
ATOM 7223 O O . THR A 1 978 ? 28.750 11.103 -22.335 1.00 92.50 978 THR A O 1
ATOM 7226 N N . ALA A 1 979 ? 26.949 11.644 -21.129 1.00 95.94 979 ALA A N 1
ATOM 7227 C CA . ALA A 1 979 ? 26.954 10.402 -20.355 1.00 95.94 979 ALA A CA 1
ATOM 7228 C C . ALA A 1 979 ? 26.182 9.305 -21.102 1.00 95.94 979 ALA A C 1
ATOM 7230 O O . ALA A 1 979 ? 25.200 9.595 -21.762 1.00 95.94 979 ALA A O 1
ATOM 7231 N N . ILE A 1 980 ? 26.569 8.038 -20.965 1.00 97.38 980 ILE A N 1
ATOM 7232 C CA . ILE A 1 980 ? 25.871 6.923 -21.628 1.00 97.38 980 ILE A CA 1
ATOM 7233 C C . ILE A 1 980 ? 24.407 6.842 -21.160 1.00 97.38 980 ILE A C 1
ATOM 7235 O O . ILE A 1 980 ? 24.144 6.707 -19.961 1.00 97.38 980 ILE A O 1
ATOM 7239 N N . LYS A 1 981 ? 23.454 6.888 -22.099 1.00 98.25 981 LYS A N 1
ATOM 7240 C CA . LYS A 1 981 ? 22.010 6.769 -21.828 1.00 98.25 981 LYS A CA 1
ATOM 7241 C C . LYS A 1 981 ? 21.530 5.331 -21.890 1.00 98.25 981 LYS A C 1
ATOM 7243 O O . LYS A 1 981 ? 20.641 4.983 -21.122 1.00 98.25 981 LYS A O 1
ATOM 7248 N N . VAL A 1 982 ? 22.091 4.509 -22.779 1.00 98.56 982 VAL A N 1
ATOM 7249 C CA . VAL A 1 982 ? 21.682 3.107 -22.970 1.00 98.56 982 VAL A CA 1
ATOM 7250 C C . VAL A 1 982 ? 22.913 2.205 -23.031 1.00 98.56 982 VAL A C 1
ATOM 7252 O O . VAL A 1 982 ? 23.756 2.390 -23.901 1.00 98.56 982 VAL A O 1
ATOM 7255 N N . GLN A 1 983 ? 23.017 1.227 -22.129 1.00 98.12 983 GLN A N 1
ATOM 7256 C CA . GLN A 1 983 ? 24.164 0.311 -22.032 1.00 98.12 983 GLN A CA 1
ATOM 7257 C C . GLN A 1 983 ? 23.700 -1.144 -21.918 1.00 98.12 983 GLN A C 1
ATOM 7259 O O . GLN A 1 983 ? 23.025 -1.484 -20.948 1.00 98.12 983 GLN A O 1
ATOM 7264 N N . GLY A 1 984 ? 24.082 -2.015 -22.856 1.00 96.88 984 GLY A N 1
ATOM 7265 C CA . GLY A 1 984 ? 23.654 -3.421 -22.848 1.00 96.88 984 GLY A CA 1
ATOM 7266 C C . GLY A 1 984 ? 24.332 -4.292 -23.907 1.00 96.88 984 GLY A C 1
ATOM 7267 O O . GLY A 1 984 ? 25.064 -3.796 -24.761 1.00 96.88 984 GLY A O 1
ATOM 7268 N N . TYR A 1 985 ? 24.083 -5.604 -23.865 1.00 95.88 985 TYR A N 1
ATOM 7269 C CA . TYR A 1 985 ? 24.664 -6.610 -24.772 1.00 95.88 985 TYR A CA 1
ATOM 7270 C C . TYR A 1 985 ? 23.856 -6.734 -26.077 1.00 95.88 985 TYR A C 1
ATOM 7272 O O . TYR A 1 985 ? 23.515 -7.826 -26.531 1.00 95.88 985 TYR A O 1
ATOM 7280 N N . GLY A 1 986 ? 23.544 -5.588 -26.676 1.00 95.88 986 GLY A N 1
ATOM 7281 C CA . GLY A 1 986 ? 22.636 -5.438 -27.809 1.00 95.88 986 GLY A CA 1
ATOM 7282 C C . GLY A 1 986 ? 21.542 -4.427 -27.478 1.00 95.88 986 GLY A C 1
ATOM 7283 O O . GLY A 1 986 ? 21.020 -4.412 -26.363 1.00 95.88 986 GLY A O 1
ATOM 7284 N N . ILE A 1 987 ? 21.231 -3.550 -28.430 1.00 98.25 987 ILE A N 1
ATOM 7285 C CA . ILE A 1 987 ? 20.345 -2.397 -28.225 1.00 98.25 987 ILE A CA 1
ATOM 7286 C C . ILE A 1 987 ? 19.354 -2.313 -29.397 1.00 98.25 987 ILE A C 1
ATOM 7288 O O . ILE A 1 987 ? 19.771 -2.159 -30.544 1.00 98.25 987 ILE A O 1
ATOM 7292 N N . ASP A 1 988 ? 18.051 -2.388 -29.113 1.00 98.19 988 ASP A N 1
ATOM 7293 C CA . ASP A 1 988 ? 16.953 -2.105 -30.048 1.00 98.19 988 ASP A CA 1
ATOM 7294 C C . ASP A 1 988 ? 16.150 -0.891 -29.546 1.00 98.19 988 ASP A C 1
ATOM 7296 O O . ASP A 1 988 ? 15.590 -0.900 -28.445 1.00 98.19 988 ASP A O 1
ATOM 7300 N N . LEU A 1 989 ? 16.118 0.172 -30.351 1.00 98.75 989 LEU A N 1
ATOM 7301 C CA . LEU A 1 989 ? 15.408 1.419 -30.063 1.00 98.75 989 LEU A CA 1
ATOM 7302 C C . LEU A 1 989 ? 14.320 1.657 -31.114 1.00 98.75 989 LEU A C 1
ATOM 7304 O O . LEU A 1 989 ? 14.619 1.780 -32.302 1.00 98.75 989 LEU A O 1
ATOM 7308 N N . THR A 1 990 ? 13.058 1.796 -30.702 1.00 98.62 990 THR A N 1
ATOM 7309 C CA . THR A 1 990 ? 11.938 2.059 -31.622 1.00 98.62 990 THR A CA 1
ATOM 7310 C C . THR A 1 990 ? 11.117 3.287 -31.205 1.00 98.62 990 THR A C 1
ATOM 7312 O O . THR A 1 990 ? 10.359 3.256 -30.242 1.00 98.62 990 THR A O 1
ATOM 7315 N N . ALA A 1 991 ? 11.197 4.364 -31.988 1.00 98.75 991 ALA A N 1
ATOM 7316 C CA . ALA A 1 991 ? 10.375 5.570 -31.869 1.00 98.75 991 ALA A CA 1
ATOM 7317 C C . ALA A 1 991 ? 9.255 5.547 -32.928 1.00 98.75 991 ALA A C 1
ATOM 7319 O O . ALA A 1 991 ? 9.474 5.885 -34.099 1.00 98.75 991 ALA A O 1
ATOM 7320 N N . ARG A 1 992 ? 8.044 5.121 -32.540 1.00 98.31 992 ARG A N 1
ATOM 7321 C CA . ARG A 1 992 ? 6.953 4.796 -33.483 1.00 98.31 992 ARG A CA 1
ATOM 7322 C C . ARG A 1 992 ? 6.479 5.992 -34.312 1.00 98.31 992 ARG A C 1
ATOM 7324 O O . ARG A 1 992 ? 6.008 5.801 -35.435 1.00 98.31 992 ARG A O 1
ATOM 7331 N N . ARG A 1 993 ? 6.556 7.215 -33.771 1.00 98.12 993 ARG A N 1
ATOM 7332 C CA . ARG A 1 993 ? 6.060 8.453 -34.419 1.00 98.12 993 ARG A CA 1
ATOM 7333 C C . ARG A 1 993 ? 7.043 9.626 -34.338 1.00 98.12 993 ARG A C 1
ATOM 7335 O O . ARG A 1 993 ? 6.888 10.599 -35.082 1.00 98.12 993 ARG A O 1
ATOM 7342 N N . GLY A 1 994 ? 8.031 9.546 -33.454 1.00 98.06 994 GLY A N 1
ATOM 7343 C CA . GLY A 1 994 ? 9.027 10.579 -33.185 1.00 98.06 994 GLY A CA 1
ATOM 7344 C C . GLY A 1 994 ? 10.394 10.308 -33.811 1.00 98.06 994 GLY A C 1
ATOM 7345 O O . GLY A 1 994 ? 10.510 9.659 -34.855 1.00 98.06 994 GLY A O 1
ATOM 7346 N N . SER A 1 995 ? 11.422 10.858 -33.164 1.00 98.69 995 SER A N 1
ATOM 7347 C CA . SER A 1 995 ? 12.839 10.609 -33.464 1.00 98.69 995 SER A CA 1
ATOM 7348 C C . SER A 1 995 ? 13.485 9.760 -32.362 1.00 98.69 995 SER A C 1
ATOM 7350 O O . SER A 1 995 ? 12.951 9.649 -31.263 1.00 98.69 995 SER A O 1
ATOM 7352 N N . ILE A 1 996 ? 14.652 9.192 -32.641 1.00 98.81 996 ILE A N 1
ATOM 7353 C CA . ILE A 1 996 ? 15.594 8.735 -31.615 1.00 98.81 996 ILE A CA 1
ATOM 7354 C C . ILE A 1 996 ? 16.666 9.822 -31.543 1.00 98.81 996 ILE A C 1
ATOM 7356 O O . ILE A 1 996 ? 17.306 10.093 -32.558 1.00 98.81 996 ILE A O 1
ATOM 7360 N N . GLY A 1 997 ? 16.796 10.484 -30.394 1.00 98.25 997 GLY A N 1
ATOM 7361 C CA . GLY A 1 997 ? 17.610 11.686 -30.209 1.00 98.25 997 GLY A CA 1
ATOM 7362 C C . GLY A 1 997 ? 17.037 12.943 -30.885 1.00 98.25 997 GLY A C 1
ATOM 7363 O O . GLY A 1 997 ? 16.043 12.913 -31.618 1.00 98.25 997 GLY A O 1
ATOM 7364 N N . GLU A 1 998 ? 17.697 14.079 -30.665 1.00 97.38 998 GLU A N 1
ATOM 7365 C CA . GLU A 1 998 ? 17.371 15.388 -31.239 1.00 97.38 998 GLU A CA 1
ATOM 7366 C C . GLU A 1 998 ? 18.543 15.984 -32.046 1.00 97.38 998 GLU A C 1
ATOM 7368 O O . GLU A 1 998 ? 19.691 15.541 -32.002 1.00 97.38 998 GLU A O 1
ATOM 7373 N N . THR A 1 999 ? 18.290 17.056 -32.803 1.00 94.00 999 THR A N 1
ATOM 7374 C CA . THR A 1 999 ? 19.235 17.607 -33.796 1.00 94.00 999 THR A CA 1
ATOM 7375 C C . THR A 1 999 ? 20.626 17.973 -33.248 1.00 94.00 999 THR A C 1
ATOM 7377 O O . THR A 1 999 ? 21.572 18.066 -34.034 1.00 94.00 999 THR A O 1
ATOM 7380 N N . ARG A 1 1000 ? 20.771 18.184 -31.932 1.00 92.06 1000 ARG A N 1
ATOM 7381 C CA . ARG A 1 1000 ? 22.033 18.512 -31.234 1.00 92.06 1000 ARG A CA 1
ATOM 7382 C C . ARG A 1 1000 ? 22.263 17.679 -29.964 1.00 92.06 1000 ARG A C 1
ATOM 7384 O O . ARG A 1 1000 ? 23.021 18.110 -29.103 1.00 92.06 1000 ARG A O 1
ATOM 7391 N N . ASN A 1 1001 ? 21.551 16.569 -29.838 1.00 96.38 1001 ASN A N 1
ATOM 7392 C CA . ASN A 1 1001 ? 21.449 15.770 -28.627 1.00 96.38 1001 ASN A CA 1
ATOM 7393 C C . ASN A 1 1001 ? 21.259 14.318 -29.085 1.00 96.38 1001 ASN A C 1
ATOM 7395 O O . ASN A 1 1001 ? 20.137 13.916 -29.387 1.00 96.38 1001 ASN A O 1
ATOM 7399 N N . ASP A 1 1002 ? 22.360 13.605 -29.325 1.00 97.56 1002 ASP A N 1
ATOM 7400 C CA . ASP A 1 1002 ? 22.289 12.202 -29.752 1.00 97.56 1002 ASP A CA 1
ATOM 7401 C C . ASP A 1 1002 ? 21.775 11.339 -28.582 1.00 97.56 1002 ASP A C 1
ATOM 7403 O O . ASP A 1 1002 ? 21.696 11.799 -27.449 1.00 97.56 1002 ASP A O 1
ATOM 7407 N N . ILE A 1 1003 ? 21.395 10.088 -28.840 1.00 98.56 1003 ILE A N 1
ATOM 7408 C CA . ILE A 1 1003 ? 21.336 9.087 -27.770 1.00 98.56 1003 ILE A CA 1
ATOM 7409 C C . ILE A 1 1003 ? 22.722 8.465 -27.645 1.00 98.56 1003 ILE A C 1
ATOM 7411 O O . ILE A 1 1003 ? 23.167 7.772 -28.562 1.00 98.56 1003 ILE A O 1
ATOM 7415 N N . GLU A 1 1004 ? 23.393 8.707 -26.521 1.00 98.06 1004 GLU A N 1
ATOM 7416 C CA . GLU A 1 1004 ? 24.652 8.050 -26.182 1.00 98.06 1004 GLU A CA 1
ATOM 7417 C C . GLU A 1 1004 ? 24.419 6.575 -25.818 1.00 98.06 1004 GLU A C 1
ATOM 7419 O O . GLU A 1 1004 ? 23.762 6.260 -24.817 1.00 98.06 1004 GLU A O 1
ATOM 7424 N N . THR A 1 1005 ? 24.990 5.669 -26.607 1.00 97.88 1005 THR A N 1
ATOM 7425 C CA . THR A 1 1005 ? 24.954 4.217 -26.393 1.00 97.88 1005 THR A CA 1
ATOM 7426 C C . THR A 1 1005 ? 26.300 3.672 -25.922 1.00 97.88 1005 THR A C 1
ATOM 7428 O O . THR A 1 1005 ? 27.339 4.301 -26.111 1.00 97.88 1005 THR A O 1
ATOM 7431 N N . ASP A 1 1006 ? 26.261 2.510 -25.274 1.00 95.56 1006 ASP A N 1
ATOM 7432 C CA . ASP A 1 1006 ? 27.419 1.670 -24.956 1.00 95.56 1006 ASP A CA 1
ATOM 7433 C C . ASP A 1 1006 ? 27.082 0.207 -25.294 1.00 95.56 1006 ASP A C 1
ATOM 7435 O O . ASP A 1 1006 ? 26.372 -0.483 -24.545 1.00 95.56 1006 ASP A O 1
ATOM 7439 N N . LEU A 1 1007 ? 27.549 -0.242 -26.461 1.00 94.44 1007 LEU A N 1
ATOM 7440 C CA . LEU A 1 1007 ? 27.392 -1.616 -26.938 1.00 94.44 1007 LEU A CA 1
ATOM 7441 C C . LEU A 1 1007 ? 28.390 -2.540 -26.233 1.00 94.44 1007 LEU A C 1
ATOM 7443 O O . LEU A 1 1007 ? 29.573 -2.619 -26.568 1.00 94.44 1007 LEU A O 1
ATOM 7447 N N . GLN A 1 1008 ? 27.897 -3.316 -25.272 1.00 91.50 1008 GLN A N 1
ATOM 7448 C CA . GLN A 1 1008 ? 28.732 -4.253 -24.533 1.00 91.50 1008 GLN A CA 1
ATOM 7449 C C . GLN A 1 1008 ? 29.100 -5.469 -25.396 1.00 91.50 1008 GLN A C 1
ATOM 7451 O O . GLN A 1 1008 ? 28.238 -6.148 -25.958 1.00 91.50 1008 GLN A O 1
ATOM 7456 N N . ALA A 1 1009 ? 30.399 -5.785 -25.440 1.00 77.56 1009 ALA A N 1
ATOM 7457 C CA . ALA A 1 1009 ? 30.990 -6.839 -26.272 1.00 77.56 1009 ALA A CA 1
ATOM 7458 C C . ALA A 1 1009 ? 30.718 -6.662 -27.787 1.00 77.56 1009 ALA A C 1
ATOM 7460 O O . ALA A 1 1009 ? 30.363 -5.591 -28.260 1.00 77.56 1009 ALA A O 1
ATOM 7461 N N . LEU A 1 1010 ? 30.941 -7.709 -28.590 1.00 80.06 1010 LEU A N 1
ATOM 7462 C CA . LEU A 1 1010 ? 30.758 -7.674 -30.052 1.00 80.06 1010 LEU A CA 1
ATOM 7463 C C . LEU A 1 1010 ? 29.272 -7.839 -30.439 1.00 80.06 1010 LEU A C 1
ATOM 7465 O O . LEU A 1 1010 ? 28.929 -8.738 -31.205 1.00 80.06 1010 LEU A O 1
ATOM 7469 N N . THR A 1 1011 ? 28.394 -7.032 -29.844 1.00 89.81 1011 THR A N 1
ATOM 7470 C CA . THR A 1 1011 ? 26.929 -7.103 -30.001 1.00 89.81 1011 THR A CA 1
ATOM 7471 C C . THR A 1 1011 ? 26.424 -6.066 -31.010 1.00 89.81 1011 THR A C 1
ATOM 7473 O O . THR A 1 1011 ? 27.227 -5.490 -31.739 1.00 89.81 1011 THR A O 1
ATOM 7476 N N . GLN A 1 1012 ? 25.104 -5.914 -31.166 1.00 93.62 1012 GLN A N 1
ATOM 7477 C CA . GLN A 1 1012 ? 24.488 -5.260 -32.328 1.00 93.62 1012 GLN A CA 1
ATOM 7478 C C . GLN A 1 1012 ? 23.486 -4.160 -31.941 1.00 93.62 1012 GLN A C 1
ATOM 7480 O O . GLN A 1 1012 ? 22.741 -4.291 -30.969 1.00 93.62 1012 GLN A O 1
ATOM 7485 N N . LEU A 1 1013 ? 23.436 -3.107 -32.760 1.00 97.69 1013 LEU A N 1
ATOM 7486 C CA . LEU A 1 1013 ? 22.483 -2.000 -32.694 1.00 97.69 1013 LEU A CA 1
ATOM 7487 C C . LEU A 1 1013 ? 21.397 -2.137 -33.772 1.00 97.69 1013 LEU A C 1
ATOM 7489 O O . LEU A 1 1013 ? 21.682 -2.294 -34.966 1.00 97.69 1013 LEU A O 1
ATOM 7493 N N . THR A 1 1014 ? 20.146 -1.997 -33.343 1.00 98.25 1014 THR A N 1
ATOM 7494 C CA . THR A 1 1014 ? 18.973 -1.756 -34.187 1.00 98.25 1014 THR A CA 1
ATOM 7495 C C . THR A 1 1014 ? 18.282 -0.468 -33.743 1.00 98.25 1014 THR A C 1
ATOM 7497 O O . THR A 1 1014 ? 18.093 -0.231 -32.554 1.00 98.25 1014 THR A O 1
ATOM 7500 N N . ALA A 1 1015 ? 17.887 0.381 -34.691 1.00 98.62 1015 ALA A N 1
ATOM 7501 C CA . ALA A 1 1015 ? 17.128 1.591 -34.400 1.00 98.62 1015 ALA A CA 1
ATOM 7502 C C . ALA A 1 1015 ? 16.092 1.894 -35.487 1.00 98.62 1015 ALA A C 1
ATOM 7504 O O . ALA A 1 1015 ? 16.402 1.887 -36.680 1.00 98.62 1015 ALA A O 1
ATOM 7505 N N . LYS A 1 1016 ? 14.858 2.201 -35.084 1.00 98.69 1016 LYS A N 1
ATOM 7506 C CA . LYS A 1 1016 ? 13.747 2.533 -35.985 1.00 98.69 1016 LYS A CA 1
ATOM 7507 C C . LYS A 1 1016 ? 13.028 3.781 -35.503 1.00 98.69 1016 LYS A C 1
ATOM 7509 O O . LYS A 1 1016 ? 12.419 3.789 -34.441 1.00 98.69 1016 LYS A O 1
ATOM 7514 N N . ALA A 1 1017 ? 13.057 4.828 -36.311 1.00 98.75 1017 ALA A N 1
ATOM 7515 C CA . ALA A 1 1017 ? 12.373 6.083 -36.073 1.00 98.75 1017 ALA A CA 1
ATOM 7516 C C . ALA A 1 1017 ? 11.481 6.447 -37.265 1.00 98.75 1017 ALA A C 1
ATOM 7518 O O . ALA A 1 1017 ? 11.866 6.332 -38.435 1.00 98.75 1017 ALA A O 1
ATOM 7519 N N . ALA A 1 1018 ? 10.287 6.963 -36.976 1.00 98.62 1018 ALA A N 1
ATOM 7520 C CA . ALA A 1 1018 ? 9.445 7.562 -38.008 1.00 98.62 1018 ALA A CA 1
ATOM 7521 C C . ALA A 1 1018 ? 10.089 8.828 -38.605 1.00 98.62 1018 ALA A C 1
ATOM 7523 O O . ALA A 1 1018 ? 9.928 9.103 -39.796 1.00 98.62 1018 ALA A O 1
ATOM 7524 N N . GLN A 1 1019 ? 10.821 9.591 -37.787 1.00 98.50 1019 GLN A N 1
ATOM 7525 C CA . GLN A 1 1019 ? 11.492 10.831 -38.176 1.00 98.50 1019 GLN A CA 1
ATOM 7526 C C . GLN A 1 1019 ? 13.010 10.628 -38.294 1.00 98.50 1019 GLN A C 1
ATOM 7528 O O . GLN A 1 1019 ? 13.453 10.071 -39.297 1.00 98.50 1019 GLN A O 1
ATOM 7533 N N . ASN A 1 1020 ? 13.804 11.092 -37.323 1.00 98.62 1020 ASN A N 1
ATOM 7534 C CA . ASN A 1 1020 ? 15.269 11.023 -37.357 1.00 98.62 1020 ASN A CA 1
ATOM 7535 C C . ASN A 1 1020 ? 15.802 9.936 -36.417 1.00 98.62 1020 ASN A C 1
ATOM 7537 O O . ASN A 1 1020 ? 15.173 9.645 -35.404 1.00 98.62 1020 ASN A O 1
ATOM 7541 N N . ALA A 1 1021 ? 16.979 9.396 -36.718 1.00 98.62 1021 ALA A N 1
ATOM 7542 C CA . ALA A 1 1021 ? 17.751 8.561 -35.805 1.00 98.62 1021 ALA A CA 1
ATOM 7543 C C . ALA A 1 1021 ? 19.115 9.222 -35.581 1.00 98.62 1021 ALA A C 1
ATOM 7545 O O . ALA A 1 1021 ? 19.890 9.378 -36.521 1.00 98.62 1021 ALA A O 1
ATOM 7546 N N . TYR A 1 1022 ? 19.375 9.655 -34.356 1.00 98.69 1022 TYR A N 1
ATOM 7547 C CA . TYR A 1 1022 ? 20.543 10.416 -33.936 1.00 98.69 1022 TYR A CA 1
ATOM 7548 C C . TYR A 1 1022 ? 21.180 9.681 -32.753 1.00 98.69 1022 TYR A C 1
ATOM 7550 O O . TYR A 1 1022 ? 20.680 9.745 -31.631 1.00 98.69 1022 TYR A O 1
ATOM 7558 N N . ILE A 1 1023 ? 22.222 8.897 -33.031 1.00 98.56 1023 ILE A N 1
ATOM 7559 C CA . ILE A 1 1023 ? 22.805 7.936 -32.086 1.00 98.56 1023 ILE A CA 1
ATOM 7560 C C . ILE A 1 1023 ? 24.320 8.097 -32.088 1.00 98.56 1023 ILE A C 1
ATOM 7562 O O . ILE A 1 1023 ? 24.937 8.224 -33.154 1.00 98.56 1023 ILE A O 1
ATOM 7566 N N . LYS A 1 1024 ? 24.912 8.066 -30.895 1.00 97.06 1024 LYS A N 1
ATOM 7567 C CA . LYS A 1 1024 ? 26.354 8.116 -30.706 1.00 97.06 1024 LYS A CA 1
ATOM 7568 C C . LYS A 1 1024 ? 26.824 6.960 -29.828 1.00 97.06 1024 LYS A C 1
ATOM 7570 O O . LYS A 1 1024 ? 26.495 6.912 -28.652 1.00 97.06 1024 LYS A O 1
ATOM 7575 N N . GLU A 1 1025 ? 27.643 6.080 -30.384 1.00 96.31 1025 GLU A N 1
ATOM 7576 C CA . GLU A 1 1025 ? 28.312 5.028 -29.622 1.00 96.31 1025 GLU A CA 1
ATOM 7577 C C . GLU A 1 1025 ? 29.474 5.627 -28.826 1.00 96.31 1025 GLU A C 1
ATOM 7579 O O . GLU A 1 1025 ? 30.260 6.405 -29.370 1.00 96.31 1025 GLU A O 1
ATOM 7584 N N . MET A 1 1026 ? 29.565 5.312 -27.535 1.00 94.75 1026 MET A N 1
ATOM 7585 C CA . MET A 1 1026 ? 30.521 5.937 -26.619 1.00 94.75 1026 MET A CA 1
ATOM 7586 C C . MET A 1 1026 ? 31.739 5.067 -26.295 1.00 94.75 1026 MET A C 1
ATOM 7588 O O . MET A 1 1026 ? 32.711 5.612 -25.765 1.00 94.75 1026 MET A O 1
ATOM 7592 N N . ALA A 1 1027 ? 31.720 3.764 -26.601 1.00 90.38 1027 ALA A N 1
ATOM 7593 C CA . ALA A 1 1027 ? 32.834 2.862 -26.311 1.00 90.38 1027 ALA A CA 1
ATOM 7594 C C . ALA A 1 1027 ? 33.039 1.787 -27.397 1.00 90.38 1027 ALA A C 1
ATOM 7596 O O . ALA A 1 1027 ? 32.293 0.817 -27.490 1.00 90.38 1027 ALA A O 1
ATOM 7597 N N . GLY A 1 1028 ? 34.127 1.900 -28.167 1.00 90.19 1028 GLY A N 1
ATOM 7598 C CA . GLY A 1 1028 ? 34.451 0.944 -29.231 1.00 90.19 1028 GLY A CA 1
ATOM 7599 C C . GLY A 1 1028 ? 33.513 1.049 -30.439 1.00 90.19 1028 GLY A C 1
ATOM 7600 O O . GLY A 1 1028 ? 32.949 2.105 -30.713 1.00 90.19 1028 GLY A O 1
ATOM 7601 N N . ALA A 1 1029 ? 33.390 -0.040 -31.200 1.00 93.12 1029 ALA A N 1
ATOM 7602 C CA . ALA A 1 1029 ? 32.766 -0.017 -32.521 1.00 93.12 1029 ALA A CA 1
ATOM 7603 C C . ALA A 1 1029 ? 31.228 -0.016 -32.499 1.00 93.12 1029 ALA A C 1
ATOM 7605 O O . ALA A 1 1029 ? 30.599 -0.918 -31.937 1.00 93.12 1029 ALA A O 1
ATOM 7606 N N . MET A 1 1030 ? 30.618 0.887 -33.272 1.00 96.62 1030 MET A N 1
ATOM 7607 C CA . MET A 1 1030 ? 29.189 0.845 -33.578 1.00 96.62 1030 MET A CA 1
ATOM 7608 C C . MET A 1 1030 ? 28.900 -0.248 -34.617 1.00 96.62 1030 MET A C 1
ATOM 7610 O O . MET A 1 1030 ? 29.185 -0.098 -35.806 1.00 96.62 1030 MET A O 1
ATOM 7614 N N . ARG A 1 1031 ? 28.293 -1.351 -34.172 1.00 96.88 1031 ARG A N 1
ATOM 7615 C CA . ARG A 1 1031 ? 27.915 -2.506 -35.006 1.00 96.88 1031 ARG A CA 1
ATOM 7616 C C . ARG A 1 1031 ? 26.435 -2.444 -35.368 1.00 96.88 1031 ARG A C 1
ATOM 7618 O O . ARG A 1 1031 ? 25.582 -2.733 -34.533 1.00 96.88 1031 ARG A O 1
ATOM 7625 N N . VAL A 1 1032 ? 26.119 -2.065 -36.601 1.00 96.81 1032 VAL A N 1
ATOM 7626 C CA . VAL A 1 1032 ? 24.742 -1.826 -37.062 1.00 96.81 1032 VAL A CA 1
ATOM 7627 C C . VAL A 1 1032 ? 24.170 -3.025 -37.808 1.00 96.81 1032 VAL A C 1
ATOM 7629 O O . VAL A 1 1032 ? 24.752 -3.447 -38.798 1.00 96.81 1032 VAL A O 1
ATOM 7632 N N . VAL A 1 1033 ? 22.964 -3.458 -37.420 1.00 96.81 1033 VAL A N 1
ATOM 7633 C CA . VAL A 1 1033 ? 22.138 -4.403 -38.202 1.00 96.81 1033 VAL A CA 1
ATOM 7634 C C . VAL A 1 1033 ? 21.064 -3.682 -39.013 1.00 96.81 1033 VAL A C 1
ATOM 7636 O O . VAL A 1 1033 ? 20.864 -3.929 -40.203 1.00 96.81 1033 VAL A O 1
ATOM 7639 N N . THR A 1 1034 ? 20.320 -2.784 -38.371 1.00 97.75 1034 THR A N 1
ATOM 7640 C CA . THR A 1 1034 ? 19.192 -2.085 -38.995 1.00 97.75 1034 THR A CA 1
ATOM 7641 C C . THR A 1 1034 ? 19.052 -0.695 -38.406 1.00 97.75 1034 THR A C 1
ATOM 7643 O O . THR A 1 1034 ? 18.709 -0.552 -37.238 1.00 97.75 1034 THR A O 1
ATOM 7646 N N . ILE A 1 1035 ? 19.240 0.330 -39.234 1.00 98.56 1035 ILE A N 1
ATOM 7647 C CA . ILE A 1 1035 ? 18.874 1.711 -38.910 1.00 98.56 1035 ILE A CA 1
ATOM 7648 C C . ILE A 1 1035 ? 17.825 2.182 -39.916 1.00 98.56 1035 ILE A C 1
ATOM 7650 O O . ILE A 1 1035 ? 18.039 2.111 -41.126 1.00 98.56 1035 ILE A O 1
ATOM 7654 N N . GLU A 1 1036 ? 16.698 2.691 -39.426 1.00 98.62 1036 GLU A N 1
ATOM 7655 C CA . GLU A 1 1036 ? 15.616 3.233 -40.247 1.00 98.62 1036 GLU A CA 1
ATOM 7656 C C . GLU A 1 1036 ? 15.148 4.586 -39.696 1.00 98.62 1036 GLU A C 1
ATOM 7658 O O . GLU A 1 1036 ? 14.540 4.658 -38.636 1.00 98.62 1036 GLU A O 1
ATOM 7663 N N . ALA A 1 1037 ? 15.414 5.668 -40.428 1.00 98.56 1037 ALA A N 1
ATOM 7664 C CA . ALA A 1 1037 ? 14.935 7.025 -40.163 1.00 98.56 1037 ALA A CA 1
ATOM 7665 C C . ALA A 1 1037 ? 13.937 7.420 -41.266 1.00 98.56 1037 ALA A C 1
ATOM 7667 O O . ALA A 1 1037 ? 14.281 8.113 -42.225 1.00 98.56 1037 ALA A O 1
ATOM 7668 N N . THR A 1 1038 ? 12.709 6.897 -41.179 1.00 97.50 1038 THR A N 1
ATOM 7669 C CA . THR A 1 1038 ? 11.783 6.741 -42.323 1.00 97.50 1038 THR A CA 1
ATOM 7670 C C . THR A 1 1038 ? 11.555 8.031 -43.121 1.00 97.50 1038 THR A C 1
ATOM 7672 O O . THR A 1 1038 ? 11.593 8.016 -44.353 1.00 97.50 1038 THR A O 1
ATOM 7675 N N . ALA A 1 1039 ? 11.314 9.152 -42.434 1.00 97.88 1039 ALA A N 1
ATOM 7676 C CA . ALA A 1 1039 ? 11.070 10.456 -43.055 1.00 97.88 1039 ALA A CA 1
ATOM 7677 C C . ALA A 1 1039 ? 12.234 11.454 -42.908 1.00 97.88 1039 ALA A C 1
ATOM 7679 O O . ALA A 1 1039 ? 12.226 12.485 -43.583 1.00 97.88 1039 ALA A O 1
ATOM 7680 N N . GLY A 1 1040 ? 13.202 11.181 -42.030 1.00 97.75 1040 GLY A N 1
ATOM 7681 C CA . GLY A 1 1040 ? 14.245 12.123 -41.621 1.00 97.75 1040 GLY A CA 1
ATOM 7682 C C . GLY A 1 1040 ? 15.668 11.648 -41.908 1.00 97.75 1040 GLY A C 1
ATOM 7683 O O . GLY A 1 1040 ? 15.929 10.931 -42.874 1.00 97.75 1040 GLY A O 1
ATOM 7684 N N . MET A 1 1041 ? 16.596 12.105 -41.073 1.00 98.38 1041 MET A N 1
ATOM 7685 C CA . MET A 1 1041 ? 18.032 11.847 -41.180 1.00 98.38 1041 MET A CA 1
ATOM 7686 C C . MET A 1 1041 ? 18.473 10.720 -40.240 1.00 98.38 1041 MET A C 1
ATOM 7688 O O . MET A 1 1041 ? 18.007 10.656 -39.104 1.00 98.38 1041 MET A O 1
ATOM 7692 N N . ALA A 1 1042 ? 19.429 9.901 -40.680 1.00 98.62 1042 ALA A N 1
ATOM 7693 C CA . ALA A 1 1042 ? 20.234 9.054 -39.805 1.00 98.62 1042 ALA A CA 1
ATOM 7694 C C . ALA A 1 1042 ? 21.600 9.728 -39.557 1.00 98.62 1042 ALA A C 1
ATOM 7696 O O . ALA A 1 1042 ? 22.341 9.978 -40.509 1.00 98.62 1042 ALA A O 1
ATOM 7697 N N . ARG A 1 1043 ? 21.927 10.038 -38.298 1.00 98.44 1043 ARG A N 1
ATOM 7698 C CA . ARG A 1 1043 ? 23.269 10.417 -37.824 1.00 98.44 1043 ARG A CA 1
ATOM 7699 C C . ARG A 1 1043 ? 23.754 9.313 -36.896 1.00 98.44 1043 ARG A C 1
ATOM 7701 O O . ARG A 1 1043 ? 23.108 9.040 -35.887 1.00 98.44 1043 ARG A O 1
ATOM 7708 N N . LEU A 1 1044 ? 24.866 8.699 -37.268 1.00 98.25 1044 LEU A N 1
ATOM 7709 C CA . LEU A 1 1044 ? 25.486 7.583 -36.569 1.00 98.25 1044 LEU A CA 1
ATOM 7710 C C . LEU A 1 1044 ? 26.933 7.984 -36.295 1.00 98.25 1044 LEU A C 1
ATOM 7712 O O . LEU A 1 1044 ? 27.703 8.159 -37.238 1.00 98.25 1044 LEU A O 1
ATOM 7716 N N . SER A 1 1045 ? 27.271 8.198 -35.029 1.00 95.94 1045 SER A N 1
ATOM 7717 C CA . SER A 1 1045 ? 28.585 8.706 -34.623 1.00 95.94 1045 SER A CA 1
ATOM 7718 C C . SER A 1 1045 ? 29.276 7.719 -33.684 1.00 95.94 1045 SER A C 1
ATOM 7720 O O . SER A 1 1045 ? 28.610 7.132 -32.837 1.00 95.94 1045 SER A O 1
ATOM 7722 N N . VAL A 1 1046 ? 30.594 7.577 -33.764 1.00 94.94 1046 VAL A N 1
ATOM 7723 C CA . VAL A 1 1046 ? 31.399 6.834 -32.783 1.00 94.94 1046 VAL A CA 1
ATOM 7724 C C . VAL A 1 1046 ? 32.232 7.824 -31.972 1.00 94.94 1046 VAL A C 1
ATOM 7726 O O . VAL A 1 1046 ? 32.625 8.881 -32.470 1.00 94.94 1046 VAL A O 1
ATOM 7729 N N . ASN A 1 1047 ? 32.436 7.554 -30.686 1.00 92.25 1047 ASN A N 1
ATOM 7730 C CA . ASN A 1 1047 ? 33.222 8.416 -29.822 1.00 92.25 1047 ASN A CA 1
ATOM 7731 C C . ASN A 1 1047 ? 34.710 8.070 -29.869 1.00 92.25 1047 ASN A C 1
ATOM 7733 O O . ASN A 1 1047 ? 35.133 7.092 -29.266 1.00 92.25 1047 ASN A O 1
ATOM 7737 N N . GLU A 1 1048 ? 35.491 8.981 -30.433 1.00 87.25 1048 GLU A N 1
ATOM 7738 C CA . GLU A 1 1048 ? 36.951 9.010 -30.373 1.00 87.25 1048 GLU A CA 1
ATOM 7739 C C . GLU A 1 1048 ? 37.537 8.765 -28.968 1.00 87.25 1048 GLU A C 1
ATOM 7741 O O . GLU A 1 1048 ? 37.209 9.470 -27.999 1.00 87.25 1048 GLU A O 1
ATOM 7746 N N . THR A 1 1049 ? 38.484 7.833 -28.873 1.00 84.50 1049 THR A N 1
ATOM 7747 C CA . THR A 1 1049 ? 39.449 7.747 -27.768 1.00 84.50 1049 THR A CA 1
ATOM 7748 C C . THR A 1 1049 ? 40.844 7.467 -28.336 1.00 84.50 1049 THR A C 1
ATOM 7750 O O . THR A 1 1049 ? 40.995 7.229 -29.524 1.00 84.50 1049 THR A O 1
ATOM 7753 N N . SER A 1 1050 ? 41.897 7.467 -27.511 1.00 80.81 1050 SER A N 1
ATOM 7754 C CA . SER A 1 1050 ? 43.251 7.107 -27.974 1.00 80.81 1050 SER A CA 1
ATOM 7755 C C . SER A 1 1050 ? 43.478 5.587 -28.094 1.00 80.81 1050 SER A C 1
ATOM 7757 O O . SER A 1 1050 ? 44.599 5.117 -27.865 1.00 80.81 1050 SER A O 1
ATOM 7759 N N . ALA A 1 1051 ? 42.414 4.805 -28.273 1.00 76.69 1051 ALA A N 1
ATOM 7760 C CA . ALA A 1 1051 ? 42.488 3.371 -28.499 1.00 76.69 1051 ALA A CA 1
ATOM 7761 C C . ALA A 1 1051 ? 42.439 3.086 -30.012 1.00 76.69 1051 ALA A C 1
ATOM 7763 O O . ALA A 1 1051 ? 43.037 3.810 -30.806 1.00 76.69 1051 ALA A O 1
ATOM 7764 N N . SER A 1 1052 ? 41.863 1.954 -30.388 1.00 78.00 1052 SER A N 1
ATOM 7765 C CA . SER A 1 1052 ? 41.650 1.578 -31.780 1.00 78.00 1052 SER A CA 1
ATOM 7766 C C . SER A 1 1052 ? 40.534 0.547 -31.829 1.00 78.00 1052 SER A C 1
ATOM 7768 O O . SER A 1 1052 ? 40.549 -0.396 -31.021 1.00 78.00 1052 SER A O 1
ATOM 7770 N N . GLY A 1 1053 ? 39.674 0.642 -32.831 1.00 84.62 1053 GLY A N 1
ATOM 7771 C CA . GLY A 1 1053 ? 38.446 -0.138 -32.929 1.00 84.62 1053 GLY A CA 1
ATOM 7772 C C . GLY A 1 1053 ? 37.209 0.679 -32.561 1.00 84.62 1053 GLY A C 1
ATOM 7773 O O . GLY A 1 1053 ? 36.177 0.100 -32.216 1.00 84.62 1053 GLY A O 1
ATOM 7774 N N . GLU A 1 1054 ? 37.294 2.005 -32.636 1.00 91.56 1054 GLU A N 1
ATOM 7775 C CA . GLU A 1 1054 ? 36.181 2.945 -32.578 1.00 91.56 1054 GLU A CA 1
ATOM 7776 C C . GLU A 1 1054 ? 35.541 3.085 -33.984 1.00 91.56 1054 GLU A C 1
ATOM 7778 O O . GLU A 1 1054 ? 35.327 4.173 -34.530 1.00 91.56 1054 GLU A O 1
ATOM 7783 N N . ASP A 1 1055 ? 35.241 1.919 -34.568 1.00 93.69 1055 ASP A N 1
ATOM 7784 C CA . ASP A 1 1055 ? 34.823 1.716 -35.957 1.00 93.69 1055 ASP A CA 1
ATOM 7785 C C . ASP A 1 1055 ? 33.302 1.869 -36.159 1.00 93.69 1055 ASP A C 1
ATOM 7787 O O . ASP A 1 1055 ? 32.498 1.603 -35.262 1.00 93.69 1055 ASP A O 1
ATOM 7791 N N . PHE A 1 1056 ? 32.875 2.133 -37.395 1.00 96.94 1056 PHE A N 1
ATOM 7792 C CA . PHE A 1 1056 ? 31.510 1.858 -37.853 1.00 96.94 1056 PHE A CA 1
ATOM 7793 C C . PHE A 1 1056 ? 31.468 0.565 -38.677 1.00 96.94 1056 PHE A C 1
ATOM 7795 O O . PHE A 1 1056 ? 32.086 0.479 -39.740 1.00 96.94 1056 PHE A O 1
ATOM 7802 N N . LEU A 1 1057 ? 30.703 -0.437 -38.235 1.00 97.00 1057 LEU A N 1
ATOM 7803 C CA . LEU A 1 1057 ? 30.724 -1.787 -38.808 1.00 97.00 1057 LEU A CA 1
ATOM 7804 C C . LEU A 1 1057 ? 29.333 -2.280 -39.226 1.00 97.00 1057 LEU A C 1
ATOM 7806 O O . LEU A 1 1057 ? 28.375 -2.205 -38.456 1.00 97.00 1057 LEU A O 1
ATOM 7810 N N . MET A 1 1058 ? 29.260 -2.867 -40.423 1.00 98.12 1058 MET A N 1
ATOM 7811 C CA . MET A 1 1058 ? 28.105 -3.606 -40.948 1.00 98.12 1058 MET A CA 1
ATOM 7812 C C . MET A 1 1058 ? 28.537 -4.981 -41.478 1.00 98.12 1058 MET A C 1
ATOM 7814 O O . MET A 1 1058 ? 29.649 -5.138 -41.986 1.00 98.12 1058 MET A O 1
ATOM 7818 N N . GLU A 1 1059 ? 27.644 -5.965 -41.438 1.00 96.56 1059 GLU A N 1
ATOM 7819 C CA . GLU A 1 1059 ? 27.808 -7.292 -42.036 1.00 96.56 1059 GLU A CA 1
ATOM 7820 C C . GLU A 1 1059 ? 26.973 -7.455 -43.331 1.00 96.56 1059 GLU A C 1
ATOM 7822 O O . GLU A 1 1059 ? 26.050 -6.680 -43.607 1.00 96.56 1059 GLU A O 1
ATOM 7827 N N . PRO A 1 1060 ? 27.274 -8.454 -44.188 1.00 96.94 1060 PRO A N 1
ATOM 7828 C CA . PRO A 1 1060 ? 26.477 -8.743 -45.379 1.00 96.94 1060 PRO A CA 1
ATOM 7829 C C . PRO A 1 1060 ? 25.024 -9.115 -45.042 1.00 96.94 1060 PRO A C 1
ATOM 7831 O O . PRO A 1 1060 ? 24.730 -10.234 -44.623 1.00 96.94 1060 PRO A O 1
ATOM 7834 N N . GLY A 1 1061 ? 24.107 -8.185 -45.300 1.00 95.81 1061 GLY A N 1
ATOM 7835 C CA . GLY A 1 1061 ? 22.685 -8.306 -44.976 1.00 95.81 1061 GLY A CA 1
ATOM 7836 C C . GLY A 1 1061 ? 22.143 -7.111 -44.195 1.00 95.81 1061 GLY A C 1
ATOM 7837 O O . GLY A 1 1061 ? 20.939 -6.878 -44.259 1.00 95.81 1061 GLY A O 1
ATOM 7838 N N . ASP A 1 1062 ? 23.017 -6.340 -43.546 1.00 98.38 1062 ASP A N 1
ATOM 7839 C CA . ASP A 1 1062 ? 22.656 -5.189 -42.717 1.00 98.38 1062 ASP A CA 1
ATOM 7840 C C . ASP A 1 1062 ? 22.329 -3.941 -43.547 1.00 98.38 1062 ASP A C 1
ATOM 7842 O O . ASP A 1 1062 ? 22.764 -3.798 -44.702 1.00 98.38 1062 ASP A O 1
ATOM 7846 N N . TRP A 1 1063 ? 21.570 -3.005 -42.960 1.00 98.56 1063 TRP A N 1
ATOM 7847 C CA . TRP A 1 1063 ? 21.161 -1.792 -43.670 1.00 98.56 1063 TRP A CA 1
ATOM 7848 C C . TRP A 1 1063 ? 20.995 -0.509 -42.857 1.00 98.56 1063 TRP A C 1
ATOM 7850 O O . TRP A 1 1063 ? 20.607 -0.504 -41.689 1.00 98.56 1063 TRP A O 1
ATOM 7860 N N . VAL A 1 1064 ? 21.188 0.610 -43.564 1.00 98.75 1064 VAL A N 1
ATOM 7861 C CA . VAL A 1 1064 ? 20.826 1.963 -43.118 1.00 98.75 1064 VAL A CA 1
ATOM 7862 C C . VAL A 1 1064 ? 19.892 2.607 -44.147 1.00 98.75 1064 VAL A C 1
ATOM 7864 O O . VAL A 1 1064 ? 20.226 2.730 -45.328 1.00 98.75 1064 VAL A O 1
ATOM 7867 N N . LEU A 1 1065 ? 18.718 3.049 -43.700 1.00 98.69 1065 LEU A N 1
ATOM 7868 C CA . LEU A 1 1065 ? 17.705 3.733 -44.502 1.00 98.69 1065 LEU A CA 1
ATOM 7869 C C . LEU A 1 1065 ? 17.365 5.093 -43.880 1.00 98.69 1065 LEU A C 1
ATOM 7871 O O . LEU A 1 1065 ? 17.004 5.161 -42.709 1.00 98.69 1065 LEU A O 1
ATOM 7875 N N . ALA A 1 1066 ? 17.412 6.166 -44.671 1.00 98.69 1066 ALA A N 1
ATOM 7876 C CA . ALA A 1 1066 ? 16.982 7.501 -44.253 1.00 98.69 1066 ALA A CA 1
ATOM 7877 C C . ALA A 1 1066 ? 16.107 8.190 -45.313 1.00 98.69 1066 ALA A C 1
ATOM 7879 O O . ALA A 1 1066 ? 16.384 8.137 -46.516 1.00 98.69 1066 ALA A O 1
ATOM 7880 N N . GLY A 1 1067 ? 15.070 8.897 -44.863 1.00 98.31 1067 GLY A N 1
ATOM 7881 C CA . GLY A 1 1067 ? 14.197 9.705 -45.714 1.00 98.31 1067 GLY A CA 1
ATOM 7882 C C . GLY A 1 1067 ? 14.912 10.897 -46.361 1.00 98.31 1067 GLY A C 1
ATOM 7883 O O . GLY A 1 1067 ? 14.589 11.257 -47.494 1.00 98.31 1067 GLY A O 1
ATOM 7884 N N . THR A 1 1068 ? 15.916 11.475 -45.691 1.00 98.44 1068 THR A N 1
ATOM 7885 C CA . THR A 1 1068 ? 16.741 12.571 -46.225 1.00 98.44 1068 THR A CA 1
ATOM 7886 C C . THR A 1 1068 ? 18.209 12.184 -46.356 1.00 98.44 1068 THR A C 1
ATOM 7888 O O . THR A 1 1068 ? 18.669 11.934 -47.464 1.00 98.44 1068 THR A O 1
ATOM 7891 N N . ASP A 1 1069 ? 18.955 12.134 -45.260 1.00 98.62 1069 ASP A N 1
ATOM 7892 C CA . ASP A 1 1069 ? 20.415 12.072 -45.264 1.00 98.62 1069 ASP A CA 1
ATOM 7893 C C . ASP A 1 1069 ? 20.910 10.940 -44.355 1.00 98.62 1069 ASP A C 1
ATOM 7895 O O . ASP A 1 1069 ? 20.341 10.717 -43.287 1.00 98.62 1069 ASP A O 1
ATOM 7899 N N . ILE A 1 1070 ? 21.972 10.250 -44.769 1.00 98.88 1070 ILE A N 1
ATOM 7900 C CA . ILE A 1 1070 ? 22.774 9.375 -43.906 1.00 98.88 1070 ILE A CA 1
ATOM 7901 C C . ILE A 1 1070 ? 24.100 10.088 -43.657 1.00 98.88 1070 ILE A C 1
ATOM 7903 O O . ILE A 1 1070 ? 24.789 10.460 -44.607 1.00 98.88 1070 ILE A O 1
ATOM 7907 N N . LEU A 1 1071 ? 24.456 10.262 -42.390 1.00 98.38 1071 LEU A N 1
ATOM 7908 C CA . LEU A 1 1071 ? 25.761 10.729 -41.945 1.00 98.38 1071 LEU A CA 1
ATOM 7909 C C . LEU A 1 1071 ? 26.343 9.688 -40.991 1.00 98.38 1071 LEU A C 1
ATOM 7911 O O . LEU A 1 1071 ? 25.790 9.475 -39.913 1.00 98.38 1071 LEU A O 1
ATOM 7915 N N . VAL A 1 1072 ? 27.454 9.077 -41.391 1.00 98.38 1072 VAL A N 1
ATOM 7916 C CA . VAL A 1 1072 ? 28.288 8.242 -40.522 1.00 98.38 1072 VAL A CA 1
ATOM 7917 C C . VAL A 1 1072 ? 29.536 9.037 -40.163 1.00 98.38 1072 VAL A C 1
ATOM 7919 O O . VAL A 1 1072 ? 30.187 9.575 -41.059 1.00 98.38 1072 VAL A O 1
ATOM 7922 N N . VAL A 1 1073 ? 29.846 9.106 -38.871 1.00 95.38 1073 VAL A N 1
ATOM 7923 C CA . VAL A 1 1073 ? 31.075 9.692 -38.330 1.00 95.38 1073 VAL A CA 1
ATOM 7924 C C . VAL A 1 1073 ? 31.761 8.641 -37.462 1.00 95.38 1073 VAL A C 1
ATOM 7926 O O . VAL A 1 1073 ? 31.374 8.450 -36.313 1.00 95.38 1073 VAL A O 1
ATOM 7929 N N . ALA A 1 1074 ? 32.726 7.924 -38.026 1.00 93.25 1074 ALA A N 1
ATOM 7930 C CA . ALA A 1 1074 ? 33.594 7.017 -37.284 1.00 93.25 1074 ALA A CA 1
ATOM 7931 C C . ALA A 1 1074 ? 34.856 7.754 -36.820 1.00 93.25 1074 ALA A C 1
ATOM 7933 O O . ALA A 1 1074 ? 35.284 8.721 -37.457 1.00 93.25 1074 ALA A O 1
ATOM 7934 N N . ALA A 1 1075 ? 35.427 7.271 -35.720 1.00 89.12 1075 ALA A N 1
ATOM 7935 C CA . ALA A 1 1075 ? 36.749 7.674 -35.264 1.00 89.12 1075 ALA A CA 1
ATOM 7936 C C . ALA A 1 1075 ? 37.816 6.933 -36.086 1.00 89.12 1075 ALA A C 1
ATOM 7938 O O . ALA A 1 1075 ? 38.550 7.564 -36.836 1.00 89.12 1075 ALA A O 1
ATOM 7939 N N . ASP A 1 1076 ? 37.797 5.593 -36.048 1.00 89.69 1076 ASP A N 1
ATOM 7940 C CA . ASP A 1 1076 ? 38.631 4.726 -36.893 1.00 89.69 1076 ASP A CA 1
ATOM 7941 C C . ASP A 1 1076 ? 37.868 4.298 -38.183 1.00 89.69 1076 ASP A C 1
ATOM 7943 O O . ASP A 1 1076 ? 37.320 5.119 -38.926 1.00 89.69 1076 ASP A O 1
ATOM 7947 N N . ASP A 1 1077 ? 37.811 2.991 -38.475 1.00 93.62 1077 ASP A N 1
ATOM 7948 C CA . ASP A 1 1077 ? 37.422 2.439 -39.771 1.00 93.62 1077 ASP A CA 1
ATOM 7949 C C . ASP A 1 1077 ? 35.910 2.538 -40.052 1.00 93.62 1077 ASP A C 1
ATOM 7951 O O . ASP A 1 1077 ? 35.054 2.452 -39.169 1.00 93.62 1077 ASP A O 1
ATOM 7955 N N . ILE A 1 1078 ? 35.551 2.609 -41.339 1.00 97.44 1078 ILE A N 1
ATOM 7956 C CA . ILE A 1 1078 ? 34.170 2.442 -41.816 1.00 97.44 1078 ILE A CA 1
ATOM 7957 C C . ILE A 1 1078 ? 34.092 1.190 -42.685 1.00 97.44 1078 ILE A C 1
ATOM 7959 O O . ILE A 1 1078 ? 34.663 1.134 -43.776 1.00 97.44 1078 ILE A O 1
ATOM 7963 N N . TYR A 1 1079 ? 33.316 0.195 -42.258 1.00 97.75 1079 TYR A N 1
ATOM 7964 C CA . TYR A 1 1079 ? 33.175 -1.079 -42.958 1.00 97.75 1079 TYR A CA 1
ATOM 7965 C C . TYR A 1 1079 ? 31.760 -1.308 -43.507 1.00 97.75 1079 TYR A C 1
ATOM 7967 O O . TYR A 1 1079 ? 30.870 -1.777 -42.798 1.00 97.75 1079 TYR A O 1
ATOM 7975 N N . VAL A 1 1080 ? 31.562 -1.029 -44.805 1.00 98.19 1080 VAL A N 1
ATOM 7976 C CA . VAL A 1 1080 ? 30.331 -1.361 -45.549 1.00 98.19 1080 VAL A CA 1
ATOM 7977 C C . VAL A 1 1080 ? 30.635 -2.433 -46.617 1.00 98.19 1080 VAL A C 1
ATOM 7979 O O . VAL A 1 1080 ? 31.032 -2.097 -47.744 1.00 98.19 1080 VAL A O 1
ATOM 7982 N N . PRO A 1 1081 ? 30.497 -3.735 -46.294 1.00 97.69 1081 PRO A N 1
ATOM 7983 C CA . PRO A 1 1081 ? 30.873 -4.840 -47.178 1.00 97.69 1081 PRO A CA 1
ATOM 7984 C C . PRO A 1 1081 ? 29.878 -5.071 -48.322 1.00 97.69 1081 PRO A C 1
ATOM 7986 O O . PRO A 1 1081 ? 28.745 -4.591 -48.307 1.00 97.69 1081 PRO A O 1
ATOM 7989 N N . GLU A 1 1082 ? 30.280 -5.871 -49.315 1.00 94.38 1082 GLU A N 1
ATOM 7990 C CA . GLU A 1 1082 ? 29.341 -6.384 -50.318 1.00 94.38 1082 GLU A CA 1
ATOM 7991 C C . GLU A 1 1082 ? 28.220 -7.192 -49.634 1.00 94.38 1082 GLU A C 1
ATOM 7993 O O . GLU A 1 1082 ? 28.477 -8.052 -48.795 1.00 94.38 1082 GLU A O 1
ATOM 7998 N N . GLY A 1 1083 ? 26.965 -6.890 -49.979 1.00 93.38 1083 GLY A N 1
ATOM 7999 C CA . GLY A 1 1083 ? 25.770 -7.457 -49.341 1.00 93.38 1083 GLY A CA 1
ATOM 8000 C C . GLY A 1 1083 ? 25.110 -6.543 -48.300 1.00 93.38 1083 GLY A C 1
ATOM 8001 O O . GLY A 1 1083 ? 23.899 -6.644 -48.121 1.00 93.38 1083 GLY A O 1
ATOM 8002 N N . ALA A 1 1084 ? 25.851 -5.612 -47.690 1.00 98.12 1084 ALA A N 1
ATOM 8003 C CA . ALA A 1 1084 ? 25.279 -4.513 -46.906 1.00 98.12 1084 ALA A CA 1
ATOM 8004 C C . ALA A 1 1084 ? 24.762 -3.389 -47.827 1.00 98.12 1084 ALA A C 1
ATOM 8006 O O . ALA A 1 1084 ? 25.222 -3.249 -48.972 1.00 98.12 1084 ALA A O 1
ATOM 8007 N N . TRP A 1 1085 ? 23.820 -2.565 -47.350 1.00 97.38 1085 TRP A N 1
ATOM 8008 C CA . TRP A 1 1085 ? 23.325 -1.426 -48.134 1.00 97.38 1085 TRP A CA 1
ATOM 8009 C C . TRP A 1 1085 ? 22.964 -0.168 -47.334 1.00 97.38 1085 TRP A C 1
ATOM 8011 O O . TRP A 1 1085 ? 22.473 -0.215 -46.210 1.00 97.38 1085 TRP A O 1
ATOM 8021 N N . MET A 1 1086 ? 23.164 0.987 -47.971 1.00 98.50 1086 MET A N 1
ATOM 8022 C CA . MET A 1 1086 ? 22.783 2.304 -47.464 1.00 98.50 1086 MET A CA 1
ATOM 8023 C C . MET A 1 1086 ? 21.905 3.036 -48.479 1.00 98.50 1086 MET A C 1
ATOM 8025 O O . MET A 1 1086 ? 22.224 3.095 -49.672 1.00 98.50 1086 MET A O 1
ATOM 8029 N N . ARG A 1 1087 ? 20.799 3.630 -48.020 1.00 98.44 1087 ARG A N 1
ATOM 8030 C CA . ARG A 1 1087 ? 19.876 4.385 -48.877 1.00 98.44 1087 ARG A CA 1
ATOM 8031 C C . ARG A 1 1087 ? 19.397 5.675 -48.220 1.00 98.44 1087 ARG A C 1
ATOM 8033 O O . ARG A 1 1087 ? 18.769 5.635 -47.168 1.00 98.44 1087 ARG A O 1
ATOM 8040 N N . ALA A 1 1088 ? 19.598 6.797 -48.906 1.00 98.56 1088 ALA A N 1
ATOM 8041 C CA . ALA A 1 1088 ? 19.165 8.120 -48.467 1.00 98.56 1088 ALA A CA 1
ATOM 8042 C C . ALA A 1 1088 ? 18.376 8.848 -49.569 1.00 98.56 1088 ALA A C 1
ATOM 8044 O O . ALA A 1 1088 ? 18.650 8.685 -50.760 1.00 98.56 1088 ALA A O 1
ATOM 8045 N N . GLY A 1 1089 ? 17.410 9.687 -49.192 1.00 98.00 1089 GLY A N 1
ATOM 8046 C CA . GLY A 1 1089 ? 16.654 10.508 -50.148 1.00 98.00 1089 GLY A CA 1
ATOM 8047 C C . GLY A 1 1089 ? 17.461 11.634 -50.814 1.00 98.00 1089 GLY A C 1
ATOM 8048 O O . GLY A 1 1089 ? 17.069 12.112 -51.879 1.00 98.00 1089 GLY A O 1
ATOM 8049 N N . LYS A 1 1090 ? 18.576 12.056 -50.204 1.00 98.25 1090 LYS A N 1
ATOM 8050 C CA . LYS A 1 1090 ? 19.386 13.222 -50.587 1.00 98.25 1090 LYS A CA 1
ATOM 8051 C C . LYS A 1 1090 ? 20.888 12.919 -50.610 1.00 98.25 1090 LYS A C 1
ATOM 8053 O O . LYS A 1 1090 ? 21.460 12.920 -51.696 1.00 98.25 1090 LYS A O 1
ATOM 8058 N N . SER A 1 1091 ? 21.524 12.629 -49.474 1.00 98.38 1091 SER A N 1
ATOM 8059 C CA . SER A 1 1091 ? 22.956 12.287 -49.458 1.00 98.38 1091 SER A CA 1
ATOM 8060 C C . SER A 1 1091 ? 23.321 11.158 -48.500 1.00 98.38 1091 SER A C 1
ATOM 8062 O O . SER A 1 1091 ? 22.672 10.972 -47.473 1.00 98.38 1091 SER A O 1
ATOM 8064 N N . ILE A 1 1092 ? 24.371 10.417 -48.851 1.00 98.81 1092 ILE A N 1
ATOM 8065 C CA . ILE A 1 1092 ? 25.098 9.524 -47.945 1.00 98.81 1092 ILE A CA 1
ATOM 8066 C C . ILE A 1 1092 ? 26.486 10.132 -47.765 1.00 98.81 1092 ILE A C 1
ATOM 8068 O O . ILE A 1 1092 ? 27.192 10.350 -48.747 1.00 98.81 1092 ILE A O 1
ATOM 8072 N N . THR A 1 1093 ? 26.872 10.422 -46.531 1.00 98.56 1093 THR A N 1
ATOM 8073 C CA . THR A 1 1093 ? 28.175 11.000 -46.201 1.00 98.56 1093 THR A CA 1
ATOM 8074 C C . THR A 1 1093 ? 28.860 10.107 -45.178 1.00 98.56 1093 THR A C 1
ATOM 8076 O O . THR A 1 1093 ? 28.333 9.894 -44.087 1.00 98.56 1093 THR A O 1
ATOM 8079 N N . LEU A 1 1094 ? 30.022 9.579 -45.558 1.00 98.25 1094 LEU A N 1
ATOM 8080 C CA . LEU A 1 1094 ? 30.891 8.770 -44.711 1.00 98.25 1094 LEU A CA 1
ATOM 8081 C C . LEU A 1 1094 ? 32.099 9.611 -44.307 1.00 98.25 1094 LEU A C 1
ATOM 8083 O O . LEU A 1 1094 ? 32.750 10.208 -45.168 1.00 98.25 1094 LEU A O 1
ATOM 8087 N N . VAL A 1 1095 ? 32.367 9.663 -43.008 1.00 95.19 1095 VAL A N 1
ATOM 8088 C CA . VAL A 1 1095 ? 33.441 10.448 -42.405 1.00 95.19 1095 VAL A CA 1
ATOM 8089 C C . VAL A 1 1095 ? 34.185 9.543 -41.430 1.00 95.19 1095 VAL A C 1
ATOM 8091 O O . VAL A 1 1095 ? 33.602 9.164 -40.419 1.00 95.19 1095 VAL A O 1
ATOM 8094 N N . ALA A 1 1096 ? 35.416 9.168 -41.758 1.00 90.75 1096 ALA A N 1
ATOM 8095 C CA . ALA A 1 1096 ? 36.335 8.477 -40.850 1.00 90.75 1096 ALA A CA 1
ATOM 8096 C C . ALA A 1 1096 ? 37.417 9.459 -40.363 1.00 90.75 1096 ALA A C 1
ATOM 8098 O O . ALA A 1 1096 ? 37.440 10.593 -40.854 1.00 90.75 1096 ALA A O 1
ATOM 8099 N N . ASP A 1 1097 ? 38.288 9.046 -39.435 1.00 85.88 1097 ASP A N 1
ATOM 8100 C CA . ASP A 1 1097 ? 39.340 9.896 -38.844 1.00 85.88 1097 ASP A CA 1
ATOM 8101 C C . ASP A 1 1097 ? 38.766 11.217 -38.282 1.00 85.88 1097 ASP A C 1
ATOM 8103 O O . ASP A 1 1097 ? 39.243 12.322 -38.559 1.00 85.88 1097 ASP A O 1
ATOM 8107 N N . ASN A 1 1098 ? 37.630 11.147 -37.570 1.00 82.25 1098 ASN A N 1
ATOM 8108 C CA . ASN A 1 1098 ? 36.946 12.352 -37.103 1.00 82.25 1098 ASN A CA 1
ATOM 8109 C C . ASN A 1 1098 ? 36.220 12.201 -35.753 1.00 82.25 1098 ASN A C 1
ATOM 8111 O O . ASN A 1 1098 ? 35.108 11.661 -35.713 1.00 82.25 1098 ASN A O 1
ATOM 8115 N N . PRO A 1 1099 ? 36.701 12.871 -34.688 1.00 76.12 1099 PRO A N 1
ATOM 8116 C CA . PRO A 1 1099 ? 37.817 13.831 -34.666 1.00 76.12 1099 PRO A CA 1
ATOM 8117 C C . PRO A 1 1099 ? 39.233 13.216 -34.564 1.00 76.12 1099 PRO A C 1
ATOM 8119 O O . PRO A 1 1099 ? 39.636 12.913 -33.451 1.00 76.12 1099 PRO A O 1
ATOM 8122 N N . ASP A 1 1100 ? 40.015 13.239 -35.660 1.00 73.25 1100 ASP A N 1
ATOM 8123 C CA . ASP A 1 1100 ? 41.500 13.159 -35.771 1.00 73.25 1100 ASP A CA 1
ATOM 8124 C C . ASP A 1 1100 ? 42.241 13.481 -34.442 1.00 73.25 1100 ASP A C 1
ATOM 8126 O O . ASP A 1 1100 ? 42.566 14.641 -34.142 1.00 73.25 1100 ASP A O 1
ATOM 8130 N N . ALA A 1 1101 ? 42.415 12.461 -33.585 1.00 69.94 1101 ALA A N 1
ATOM 8131 C CA . ALA A 1 1101 ? 42.959 12.570 -32.217 1.00 69.94 1101 ALA A CA 1
ATOM 8132 C C . ALA A 1 1101 ? 44.117 11.599 -31.921 1.00 69.94 1101 ALA A C 1
ATOM 8134 O O . ALA A 1 1101 ? 44.717 11.646 -30.839 1.00 69.94 1101 ALA A O 1
ATOM 8135 N N . ASP A 1 1102 ? 44.434 10.742 -32.881 1.00 71.00 1102 ASP A N 1
ATOM 8136 C CA . ASP A 1 1102 ? 45.433 9.680 -32.872 1.00 71.00 1102 ASP A CA 1
ATOM 8137 C C . ASP A 1 1102 ? 46.251 9.786 -34.185 1.00 71.00 1102 ASP A C 1
ATOM 8139 O O . ASP A 1 1102 ? 45.836 10.476 -35.106 1.00 71.00 1102 ASP A O 1
ATOM 8143 N N . ASP A 1 1103 ? 47.456 9.206 -34.271 1.00 72.00 1103 ASP A N 1
ATOM 8144 C CA . ASP A 1 1103 ? 48.339 9.341 -35.456 1.00 72.00 1103 ASP A CA 1
ATOM 8145 C C . ASP A 1 1103 ? 48.118 8.202 -36.506 1.00 72.00 1103 ASP A C 1
ATOM 8147 O O . ASP A 1 1103 ? 49.076 7.783 -37.178 1.00 72.00 1103 ASP A O 1
ATOM 8151 N N . LYS A 1 1104 ? 46.904 7.629 -36.621 1.00 77.50 1104 LYS A N 1
ATOM 8152 C CA . LYS A 1 1104 ? 46.532 6.605 -37.622 1.00 77.50 1104 LYS A CA 1
ATOM 8153 C C . LYS A 1 1104 ? 45.416 7.080 -38.568 1.00 77.50 1104 LYS A C 1
ATOM 8155 O O . LYS A 1 1104 ? 44.307 7.359 -38.142 1.00 77.50 1104 LYS A O 1
ATOM 8160 N N . GLY A 1 1105 ? 45.670 7.003 -39.878 1.00 82.31 1105 GLY A N 1
ATOM 8161 C CA . GLY A 1 1105 ? 44.614 7.116 -40.897 1.00 82.31 1105 GLY A CA 1
ATOM 8162 C C . GLY A 1 1105 ? 43.719 5.873 -40.984 1.00 82.31 1105 GLY A C 1
ATOM 8163 O O . GLY A 1 1105 ? 44.130 4.773 -40.602 1.00 82.31 1105 GLY A O 1
ATOM 8164 N N . SER A 1 1106 ? 42.528 6.054 -41.551 1.00 90.75 1106 SER A N 1
ATOM 8165 C CA . SER A 1 1106 ? 41.411 5.102 -41.521 1.00 90.75 1106 SER A CA 1
ATOM 8166 C C . SER A 1 1106 ? 41.204 4.311 -42.821 1.00 90.75 1106 SER A C 1
ATOM 8168 O O . SER A 1 1106 ? 41.585 4.726 -43.921 1.00 90.75 1106 SER A O 1
ATOM 8170 N N . ILE A 1 1107 ? 40.527 3.164 -42.723 1.00 94.69 1107 ILE A N 1
ATOM 8171 C CA . ILE A 1 1107 ? 40.079 2.335 -43.847 1.00 94.69 1107 ILE A CA 1
ATOM 8172 C C . ILE A 1 1107 ? 38.578 2.541 -44.080 1.00 94.69 1107 ILE A C 1
ATOM 8174 O O . ILE A 1 1107 ? 37.737 2.186 -43.257 1.00 94.69 1107 ILE A O 1
ATOM 8178 N N . ILE A 1 1108 ? 38.217 3.044 -45.264 1.00 97.44 1108 ILE A N 1
ATOM 8179 C CA . ILE A 1 1108 ? 36.826 3.323 -45.641 1.00 97.44 1108 ILE A CA 1
ATOM 8180 C C . ILE A 1 1108 ? 36.375 2.357 -46.737 1.00 97.44 1108 ILE A C 1
ATOM 8182 O O . ILE A 1 1108 ? 36.632 2.549 -47.929 1.00 97.44 1108 ILE A O 1
ATOM 8186 N N . THR A 1 1109 ? 35.674 1.300 -46.339 1.00 98.06 1109 THR A N 1
ATOM 8187 C CA . THR A 1 1109 ? 35.149 0.268 -47.237 1.00 98.06 1109 THR A CA 1
ATOM 8188 C C . THR A 1 1109 ? 33.764 0.636 -47.762 1.00 98.06 1109 THR A C 1
ATOM 8190 O O . THR A 1 1109 ? 32.786 0.631 -47.022 1.00 98.06 1109 THR A O 1
ATOM 8193 N N . VAL A 1 1110 ? 33.665 0.861 -49.075 1.00 97.50 1110 VAL A N 1
ATOM 8194 C CA . VAL A 1 1110 ? 32.427 1.205 -49.804 1.00 97.50 1110 VAL A CA 1
ATOM 8195 C C . VAL A 1 1110 ? 31.960 0.075 -50.734 1.00 97.50 1110 VAL A C 1
ATOM 8197 O O . VAL A 1 1110 ? 31.409 0.308 -51.811 1.00 97.50 1110 VAL A O 1
ATOM 8200 N N . SER A 1 1111 ? 32.178 -1.181 -50.340 1.00 96.12 1111 SER A N 1
ATOM 8201 C CA . SER A 1 1111 ? 31.896 -2.361 -51.180 1.00 96.12 1111 SER A CA 1
ATOM 8202 C C . SER A 1 1111 ? 30.403 -2.720 -51.258 1.00 96.12 1111 SER A C 1
ATOM 8204 O O . SER A 1 1111 ? 29.988 -3.388 -52.206 1.00 96.12 1111 SER A O 1
ATOM 8206 N N . GLY A 1 1112 ? 29.585 -2.236 -50.320 1.00 95.38 1112 GLY A N 1
ATOM 8207 C CA . GLY A 1 1112 ? 28.128 -2.400 -50.322 1.00 95.38 1112 GLY A CA 1
ATOM 8208 C C . GLY A 1 1112 ? 27.382 -1.605 -51.400 1.00 95.38 1112 GLY A C 1
ATOM 8209 O O . GLY A 1 1112 ? 27.969 -0.919 -52.248 1.00 95.38 1112 GLY A O 1
ATOM 8210 N N . ALA A 1 1113 ? 26.052 -1.700 -51.375 1.00 94.25 1113 ALA A N 1
ATOM 8211 C CA . ALA A 1 1113 ? 25.176 -0.952 -52.274 1.00 94.25 1113 ALA A CA 1
ATOM 8212 C C . ALA A 1 1113 ? 24.808 0.417 -51.680 1.00 94.25 1113 ALA A C 1
ATOM 8214 O O . ALA A 1 1113 ? 24.282 0.500 -50.574 1.00 94.25 1113 ALA A O 1
ATOM 8215 N N . PHE A 1 1114 ? 25.034 1.485 -52.445 1.00 96.50 1114 PHE A N 1
ATOM 8216 C CA . PHE A 1 1114 ? 24.732 2.860 -52.048 1.00 96.50 1114 PHE A CA 1
ATOM 8217 C C . PHE A 1 1114 ? 23.636 3.421 -52.957 1.00 96.50 1114 PHE A C 1
ATOM 8219 O O . PHE A 1 1114 ? 23.614 3.158 -54.161 1.00 96.50 1114 PHE A O 1
ATOM 8226 N N . THR A 1 1115 ? 22.660 4.139 -52.400 1.00 96.06 1115 THR A N 1
ATOM 8227 C CA . THR A 1 1115 ? 21.553 4.720 -53.177 1.00 96.06 1115 THR A CA 1
ATOM 8228 C C . THR A 1 1115 ? 21.132 6.073 -52.615 1.00 96.06 1115 THR A C 1
ATOM 8230 O O . THR A 1 1115 ? 20.353 6.157 -51.668 1.00 96.06 1115 THR A O 1
ATOM 8233 N N . SER A 1 1116 ? 21.612 7.129 -53.262 1.00 97.44 1116 SER A N 1
ATOM 8234 C CA . SER A 1 1116 ? 21.270 8.535 -53.030 1.00 97.44 1116 SER A CA 1
ATOM 8235 C C . SER A 1 1116 ? 21.606 9.362 -54.282 1.00 97.44 1116 SER A C 1
ATOM 8237 O O . SER A 1 1116 ? 22.319 8.872 -55.165 1.00 97.44 1116 SER A O 1
ATOM 8239 N N . PRO A 1 1117 ? 21.106 10.606 -54.385 1.00 96.69 1117 PRO A N 1
ATOM 8240 C CA . PRO A 1 1117 ? 21.628 11.605 -55.318 1.00 96.69 1117 PRO A CA 1
ATOM 8241 C C . PRO A 1 1117 ? 23.139 11.855 -55.173 1.00 96.69 1117 PRO A C 1
ATOM 8243 O O . PRO A 1 1117 ? 23.850 11.778 -56.172 1.00 96.69 1117 PRO A O 1
ATOM 8246 N N . ASP A 1 1118 ? 23.615 12.086 -53.944 1.00 97.19 1118 ASP A N 1
ATOM 8247 C CA . ASP A 1 1118 ? 25.017 12.408 -53.641 1.00 97.19 1118 ASP A CA 1
ATOM 8248 C C . ASP A 1 1118 ? 25.628 11.370 -52.674 1.00 97.19 1118 ASP A C 1
ATOM 8250 O O . ASP A 1 1118 ? 24.991 11.002 -51.680 1.00 97.19 1118 ASP A O 1
ATOM 8254 N N . ASN A 1 1119 ? 26.858 10.904 -52.929 1.00 98.19 1119 ASN A N 1
ATOM 8255 C CA . ASN A 1 1119 ? 27.630 10.071 -51.992 1.00 98.19 1119 ASN A CA 1
ATOM 8256 C C . ASN A 1 1119 ? 28.989 10.732 -51.753 1.00 98.19 1119 ASN A C 1
ATOM 8258 O O . ASN A 1 1119 ? 29.734 10.930 -52.710 1.00 98.19 1119 ASN A O 1
ATOM 8262 N N . ASN A 1 1120 ? 29.319 11.044 -50.503 1.00 98.19 1120 ASN A N 1
ATOM 8263 C CA . ASN A 1 1120 ? 30.552 11.732 -50.126 1.00 98.19 1120 ASN A CA 1
ATOM 8264 C C . ASN A 1 1120 ? 31.386 10.849 -49.195 1.00 98.19 1120 ASN A C 1
ATOM 8266 O O . ASN A 1 1120 ? 30.833 10.232 -48.282 1.00 98.19 1120 ASN A O 1
ATOM 8270 N N . VAL A 1 1121 ? 32.701 10.818 -49.403 1.00 97.75 1121 VAL A N 1
ATOM 8271 C CA . VAL A 1 1121 ? 33.648 10.071 -48.565 1.00 97.75 1121 VAL A CA 1
ATOM 8272 C C . VAL A 1 1121 ? 34.798 10.981 -48.149 1.00 97.75 1121 VAL A C 1
ATOM 8274 O O . VAL A 1 1121 ? 35.463 11.558 -49.012 1.00 97.75 1121 VAL A O 1
ATOM 8277 N N . TYR A 1 1122 ? 35.018 11.086 -46.840 1.00 94.75 1122 TYR A N 1
ATOM 8278 C CA . TYR A 1 1122 ? 36.062 11.895 -46.216 1.00 94.75 1122 TYR A CA 1
ATOM 8279 C C . TYR A 1 1122 ? 37.025 11.002 -45.425 1.00 94.75 1122 TYR A C 1
ATOM 8281 O O . TYR A 1 1122 ? 36.584 10.322 -44.497 1.00 94.75 1122 TYR A O 1
ATOM 8289 N N . GLY A 1 1123 ? 38.309 11.040 -45.788 1.00 83.44 1123 GLY A N 1
ATOM 8290 C CA . GLY A 1 1123 ? 39.411 10.921 -44.826 1.00 83.44 1123 GLY A CA 1
ATOM 8291 C C . GLY A 1 1123 ? 39.813 12.322 -44.350 1.00 83.44 1123 GLY A C 1
ATOM 8292 O O . GLY A 1 1123 ? 39.294 13.322 -44.875 1.00 83.44 1123 GLY A O 1
ATOM 8293 N N . TYR A 1 1124 ? 40.695 12.425 -43.354 1.00 82.31 1124 TYR A N 1
ATOM 8294 C CA . TYR A 1 1124 ? 41.122 13.717 -42.809 1.00 82.31 1124 TYR A CA 1
ATOM 8295 C C . TYR A 1 1124 ? 42.547 14.097 -43.210 1.00 82.31 1124 TYR A C 1
ATOM 8297 O O . TYR A 1 1124 ? 42.709 14.666 -44.292 1.00 82.31 1124 TYR A O 1
ATOM 8305 N N . ASN A 1 1125 ? 43.559 13.921 -42.356 1.00 70.81 1125 ASN A N 1
ATOM 8306 C CA . ASN A 1 1125 ? 44.911 14.460 -42.602 1.00 70.81 1125 ASN A CA 1
ATOM 8307 C C . ASN A 1 1125 ? 46.011 13.391 -42.622 1.00 70.81 1125 ASN A C 1
ATOM 8309 O O . ASN A 1 1125 ? 47.182 13.729 -42.409 1.00 70.81 1125 ASN A O 1
ATOM 8313 N N . GLN A 1 1126 ? 45.671 12.118 -42.834 1.00 77.00 1126 GLN A N 1
ATOM 8314 C CA . GLN A 1 1126 ? 46.579 11.024 -42.499 1.00 77.00 1126 GLN A CA 1
ATOM 8315 C C . GLN A 1 1126 ? 46.823 10.050 -43.668 1.00 77.00 1126 GLN A C 1
ATOM 8317 O O . GLN A 1 1126 ? 47.151 10.479 -44.773 1.00 77.00 1126 GLN A O 1
ATOM 8322 N N . PHE A 1 1127 ? 46.829 8.737 -43.417 1.00 82.25 1127 PHE A N 1
ATOM 8323 C CA . PHE A 1 1127 ? 47.054 7.696 -44.434 1.00 82.25 1127 PHE A CA 1
ATOM 8324 C C . PHE A 1 1127 ? 45.731 7.014 -44.814 1.00 82.25 1127 PHE A C 1
ATOM 8326 O O . PHE A 1 1127 ? 45.591 5.791 -44.721 1.00 82.25 1127 PHE A O 1
ATOM 8333 N N . ASP A 1 1128 ? 44.753 7.811 -45.237 1.00 90.56 1128 ASP A N 1
ATOM 8334 C CA . ASP A 1 1128 ? 43.383 7.345 -45.418 1.00 90.56 1128 ASP A CA 1
ATOM 8335 C C . ASP A 1 1128 ? 43.216 6.494 -46.684 1.00 90.56 1128 ASP A C 1
ATOM 8337 O O . ASP A 1 1128 ? 43.685 6.828 -47.781 1.00 90.56 1128 ASP A O 1
ATOM 8341 N N . THR A 1 1129 ? 42.560 5.342 -46.522 1.00 94.44 1129 THR A N 1
ATOM 8342 C CA . THR A 1 1129 ? 42.484 4.281 -47.530 1.00 94.44 1129 THR A CA 1
ATOM 8343 C C . THR A 1 1129 ? 41.044 3.985 -47.943 1.00 94.44 1129 THR A C 1
ATOM 8345 O O . THR A 1 1129 ? 40.287 3.340 -47.220 1.00 94.44 1129 THR A O 1
ATOM 8348 N N . LEU A 1 1130 ? 40.682 4.354 -49.174 1.00 97.06 1130 LEU A N 1
ATOM 8349 C CA . LEU A 1 1130 ? 39.430 3.925 -49.803 1.00 97.06 1130 LEU A CA 1
ATOM 8350 C C . LEU A 1 1130 ? 39.499 2.440 -50.185 1.00 97.06 1130 LEU A C 1
ATOM 8352 O O . LEU A 1 1130 ? 40.442 2.031 -50.858 1.00 97.06 1130 LEU A O 1
ATOM 8356 N N . VAL A 1 1131 ? 38.486 1.636 -49.860 1.00 97.94 1131 VAL A N 1
ATOM 8357 C CA . VAL A 1 1131 ? 38.412 0.219 -50.262 1.00 97.94 1131 VAL A CA 1
ATOM 8358 C C . VAL A 1 1131 ? 37.115 -0.075 -51.013 1.00 97.94 1131 VAL A C 1
ATOM 8360 O O . VAL A 1 1131 ? 36.018 0.138 -50.499 1.00 97.94 1131 VAL A O 1
ATOM 8363 N N . ALA A 1 1132 ? 37.223 -0.635 -52.219 1.00 96.69 1132 ALA A N 1
ATOM 8364 C CA . ALA A 1 1132 ? 36.074 -1.103 -52.991 1.00 96.69 1132 ALA A CA 1
ATOM 8365 C C . ALA A 1 1132 ? 36.361 -2.463 -53.647 1.00 96.69 1132 ALA A C 1
ATOM 8367 O O . ALA A 1 1132 ? 37.282 -2.595 -54.452 1.00 96.69 1132 ALA A O 1
ATOM 8368 N N . THR A 1 1133 ? 35.557 -3.472 -53.307 1.00 95.00 1133 THR A N 1
ATOM 8369 C CA . THR A 1 1133 ? 35.688 -4.859 -53.779 1.00 95.00 1133 THR A CA 1
ATOM 8370 C C . THR A 1 1133 ? 34.378 -5.319 -54.411 1.00 95.00 1133 THR A C 1
ATOM 8372 O O . THR A 1 1133 ? 33.421 -5.580 -53.689 1.00 95.00 1133 THR A O 1
ATOM 8375 N N . ASN A 1 1134 ? 34.314 -5.383 -55.746 1.00 93.75 1134 ASN A N 1
ATOM 8376 C CA . ASN A 1 1134 ? 33.123 -5.791 -56.508 1.00 93.75 1134 ASN A CA 1
ATOM 8377 C C . ASN A 1 1134 ? 33.496 -6.262 -57.929 1.00 93.75 1134 ASN A C 1
ATOM 8379 O O . ASN A 1 1134 ? 34.461 -5.771 -58.509 1.00 93.75 1134 ASN A O 1
ATOM 8383 N N . ASP A 1 1135 ? 32.648 -7.078 -58.575 1.00 93.81 1135 ASP A N 1
ATOM 8384 C CA . ASP A 1 1135 ? 32.709 -7.285 -60.038 1.00 93.81 1135 ASP A CA 1
ATOM 8385 C C . ASP A 1 1135 ? 32.238 -6.017 -60.785 1.00 93.81 1135 ASP A C 1
ATOM 8387 O O . ASP A 1 1135 ? 31.063 -5.856 -61.147 1.00 93.81 1135 ASP A O 1
ATOM 8391 N N . ALA A 1 1136 ? 33.158 -5.065 -60.941 1.00 95.00 1136 ALA A N 1
ATOM 8392 C CA . ALA A 1 1136 ? 32.885 -3.711 -61.396 1.00 95.00 1136 ALA A CA 1
ATOM 8393 C C . ALA A 1 1136 ? 34.072 -3.090 -62.141 1.00 95.00 1136 ALA A C 1
ATOM 8395 O O . ALA A 1 1136 ? 35.228 -3.425 -61.903 1.00 95.00 1136 ALA A O 1
ATOM 8396 N N . SER A 1 1137 ? 33.782 -2.121 -63.010 1.00 95.94 1137 SER A N 1
ATOM 8397 C CA . SER A 1 1137 ? 34.803 -1.210 -63.541 1.00 95.94 1137 SER A CA 1
ATOM 8398 C C . SER A 1 1137 ? 34.841 0.081 -62.725 1.00 95.94 1137 SER A C 1
ATOM 8400 O O . SER A 1 1137 ? 33.795 0.612 -62.342 1.00 95.94 1137 SER A O 1
ATOM 8402 N N . PHE A 1 1138 ? 36.043 0.604 -62.508 1.00 97.62 1138 PHE A N 1
ATOM 8403 C CA . PHE A 1 1138 ? 36.344 1.751 -61.664 1.00 97.62 1138 PHE A CA 1
ATOM 8404 C C . PHE A 1 1138 ? 37.023 2.860 -62.477 1.00 97.62 1138 PHE A C 1
ATOM 8406 O O . PHE A 1 1138 ? 37.921 2.593 -63.274 1.00 97.62 1138 PHE A O 1
ATOM 8413 N N . ILE A 1 1139 ? 36.618 4.108 -62.248 1.00 96.81 1139 ILE A N 1
ATOM 8414 C CA . ILE A 1 1139 ? 37.344 5.311 -62.674 1.00 96.81 1139 ILE A CA 1
ATOM 8415 C C . ILE A 1 1139 ? 37.649 6.110 -61.408 1.00 96.81 1139 ILE A C 1
ATOM 8417 O O . ILE A 1 1139 ? 36.715 6.505 -60.709 1.00 96.81 1139 ILE A O 1
ATOM 8421 N N . LEU A 1 1140 ? 38.928 6.324 -61.109 1.00 96.62 1140 LEU A N 1
ATOM 8422 C CA . LEU A 1 1140 ? 39.420 6.960 -59.891 1.00 96.62 1140 LEU A CA 1
ATOM 8423 C C . LEU A 1 1140 ? 40.196 8.246 -60.204 1.00 96.62 1140 LEU A C 1
ATOM 8425 O O . LEU A 1 1140 ? 41.035 8.313 -61.109 1.00 96.62 1140 LEU A O 1
ATOM 8429 N N . SER A 1 1141 ? 39.913 9.267 -59.406 1.00 94.81 1141 SER A N 1
ATOM 8430 C CA . SER A 1 1141 ? 40.587 10.558 -59.391 1.00 94.81 1141 SER A CA 1
ATOM 8431 C C . SER A 1 1141 ? 40.558 11.161 -57.994 1.00 94.81 1141 SER A C 1
ATOM 8433 O O . SER A 1 1141 ? 39.710 10.774 -57.194 1.00 94.81 1141 SER A O 1
ATOM 8435 N N . ASP A 1 1142 ? 41.438 12.126 -57.726 1.00 91.31 1142 ASP A N 1
ATOM 8436 C CA . ASP A 1 1142 ? 41.638 12.721 -56.390 1.00 91.31 1142 ASP A CA 1
ATOM 8437 C C . ASP A 1 1142 ? 40.355 13.261 -55.729 1.00 91.31 1142 ASP A C 1
ATOM 8439 O O . ASP A 1 1142 ? 40.291 13.368 -54.512 1.00 91.31 1142 ASP A O 1
ATOM 8443 N N . SER A 1 1143 ? 39.324 13.585 -56.517 1.00 95.44 1143 SER A N 1
ATOM 8444 C CA . SER A 1 1143 ? 38.026 14.068 -56.030 1.00 95.44 1143 SER A CA 1
ATOM 8445 C C . SER A 1 1143 ? 36.837 13.149 -56.332 1.00 95.44 1143 SER A C 1
ATOM 8447 O O . SER A 1 1143 ? 35.697 13.513 -56.039 1.00 95.44 1143 SER A O 1
ATOM 8449 N N . LYS A 1 1144 ? 37.042 11.985 -56.968 1.00 96.94 1144 LYS A N 1
ATOM 8450 C CA . LYS A 1 1144 ? 35.933 11.129 -57.426 1.00 96.94 1144 LYS A CA 1
ATOM 8451 C C . LYS A 1 1144 ? 36.334 9.681 -57.692 1.00 96.94 1144 LYS A C 1
ATOM 8453 O O . LYS A 1 1144 ? 37.232 9.436 -58.499 1.00 96.94 1144 LYS A O 1
ATOM 8458 N N . MET A 1 1145 ? 35.547 8.737 -57.168 1.00 97.62 1145 MET A N 1
ATOM 8459 C CA . MET A 1 1145 ? 35.448 7.370 -57.691 1.00 97.62 1145 MET A CA 1
ATOM 8460 C C . MET A 1 1145 ? 34.098 7.166 -58.394 1.00 97.62 1145 MET A C 1
ATOM 8462 O O . MET A 1 1145 ? 33.036 7.408 -57.825 1.00 97.62 1145 MET A O 1
ATOM 8466 N N . THR A 1 1146 ? 34.122 6.647 -59.621 1.00 97.12 1146 THR A N 1
ATOM 8467 C CA . THR A 1 1146 ? 32.941 6.090 -60.299 1.00 97.12 1146 THR A CA 1
ATOM 8468 C C . THR A 1 1146 ? 33.069 4.572 -60.378 1.00 97.12 1146 THR A C 1
ATOM 8470 O O . THR A 1 1146 ? 33.992 4.072 -61.017 1.00 97.12 1146 THR A O 1
ATOM 8473 N N . ARG A 1 1147 ? 32.131 3.838 -59.769 1.00 96.38 1147 ARG A N 1
ATOM 8474 C CA . ARG A 1 1147 ? 32.045 2.368 -59.806 1.00 96.38 1147 ARG A CA 1
ATOM 8475 C C . ARG A 1 1147 ? 30.854 1.942 -60.661 1.00 96.38 1147 ARG A C 1
ATOM 8477 O O . ARG A 1 1147 ? 29.712 2.214 -60.299 1.00 96.38 1147 ARG A O 1
ATOM 8484 N N . THR A 1 1148 ? 31.105 1.232 -61.756 1.00 95.31 1148 THR A N 1
ATOM 8485 C CA . THR A 1 1148 ? 30.064 0.632 -62.607 1.00 95.31 1148 THR A CA 1
ATOM 8486 C C . THR A 1 1148 ? 29.996 -0.868 -62.348 1.00 95.31 1148 THR A C 1
ATOM 8488 O O . THR A 1 1148 ? 30.858 -1.611 -62.818 1.00 95.31 1148 THR A O 1
ATOM 8491 N N . LEU A 1 1149 ? 28.978 -1.315 -61.608 1.00 91.25 1149 LEU A N 1
ATOM 8492 C CA . LEU A 1 1149 ? 28.748 -2.736 -61.338 1.00 91.25 1149 LEU A CA 1
ATOM 8493 C C . LEU A 1 1149 ? 28.403 -3.472 -62.639 1.00 91.25 1149 LEU A C 1
ATOM 8495 O O . LEU A 1 1149 ? 27.518 -3.045 -63.387 1.00 91.25 1149 LEU A O 1
ATOM 8499 N N . ARG A 1 1150 ? 29.059 -4.610 -62.894 1.00 87.75 1150 ARG A N 1
ATOM 8500 C CA . ARG A 1 1150 ? 28.787 -5.459 -64.066 1.00 87.75 1150 ARG A CA 1
ATOM 8501 C C . ARG A 1 1150 ? 27.353 -5.991 -64.047 1.00 87.75 1150 ARG A C 1
ATOM 8503 O O . ARG A 1 1150 ? 26.665 -5.990 -65.068 1.00 87.75 1150 ARG A O 1
ATOM 8510 N N . THR A 1 1151 ? 26.887 -6.415 -62.875 1.00 80.25 1151 THR A N 1
ATOM 8511 C CA . THR A 1 1151 ? 25.507 -6.855 -62.654 1.00 80.25 1151 THR A CA 1
ATOM 8512 C C . THR A 1 1151 ? 24.579 -5.643 -62.603 1.00 80.25 1151 THR A C 1
ATOM 8514 O O . THR A 1 1151 ? 24.743 -4.747 -61.780 1.00 80.25 1151 THR A O 1
ATOM 8517 N N . GLY A 1 1152 ? 23.601 -5.596 -63.510 1.00 78.94 1152 GLY A N 1
ATOM 8518 C CA . GLY A 1 1152 ? 22.609 -4.516 -63.588 1.00 78.94 1152 GLY A CA 1
ATOM 8519 C C . GLY A 1 1152 ? 23.102 -3.195 -64.195 1.00 78.94 1152 GLY A C 1
ATOM 8520 O O . GLY A 1 1152 ? 22.269 -2.345 -64.496 1.00 78.94 1152 GLY A O 1
ATOM 8521 N N . GLY A 1 1153 ? 24.411 -3.014 -64.418 1.00 84.25 1153 GLY A N 1
ATOM 8522 C CA . GLY A 1 1153 ? 24.970 -1.777 -64.979 1.00 84.25 1153 GLY A CA 1
ATOM 8523 C C . GLY A 1 1153 ? 24.855 -0.569 -64.043 1.00 84.25 1153 GLY A C 1
ATOM 8524 O O . GLY A 1 1153 ? 24.803 0.567 -64.513 1.00 84.25 1153 GLY A O 1
ATOM 8525 N N . VAL A 1 1154 ? 24.755 -0.803 -62.730 1.00 88.50 1154 VAL A N 1
ATOM 8526 C CA . VAL A 1 1154 ? 24.526 0.250 -61.732 1.00 88.50 1154 VAL A CA 1
ATOM 8527 C C . VAL A 1 1154 ? 25.788 1.093 -61.568 1.00 88.50 1154 VAL A C 1
ATOM 8529 O O . VAL A 1 1154 ? 26.835 0.590 -61.159 1.00 88.50 1154 VAL A O 1
ATOM 8532 N N . VAL A 1 1155 ? 25.674 2.389 -61.858 1.00 92.81 1155 VAL A N 1
ATOM 8533 C CA . VAL A 1 1155 ? 26.748 3.369 -61.669 1.00 92.81 1155 VAL A CA 1
ATOM 8534 C C . VAL A 1 1155 ? 26.586 4.025 -60.302 1.00 92.81 1155 VAL A C 1
ATOM 8536 O O . VAL A 1 1155 ? 25.578 4.675 -60.043 1.00 92.81 1155 VAL A O 1
ATOM 8539 N N . ASN A 1 1156 ? 27.586 3.862 -59.441 1.00 93.00 1156 ASN A N 1
ATOM 8540 C CA . ASN A 1 1156 ? 27.722 4.590 -58.183 1.00 93.00 1156 ASN A CA 1
ATOM 8541 C C . ASN A 1 1156 ? 28.795 5.663 -58.383 1.00 93.00 1156 ASN A C 1
ATOM 8543 O O . ASN A 1 1156 ? 29.847 5.381 -58.966 1.00 93.00 1156 ASN A O 1
ATOM 8547 N N . ILE A 1 1157 ? 28.541 6.871 -57.892 1.00 96.56 1157 ILE A N 1
ATOM 8548 C CA . ILE A 1 1157 ? 29.496 7.978 -57.908 1.00 96.56 1157 ILE A CA 1
ATOM 8549 C C . ILE A 1 1157 ? 29.722 8.395 -56.461 1.00 96.56 1157 ILE A C 1
ATOM 8551 O O . ILE A 1 1157 ? 28.757 8.717 -55.772 1.00 96.56 1157 ILE A O 1
ATOM 8555 N N . PHE A 1 1158 ? 30.986 8.388 -56.049 1.00 98.19 1158 PHE A N 1
ATOM 8556 C CA . PHE A 1 1158 ? 31.453 8.866 -54.757 1.00 98.19 1158 PHE A CA 1
ATOM 8557 C C . PHE A 1 1158 ? 32.340 10.085 -55.003 1.00 98.19 1158 PHE A C 1
ATOM 8559 O O . PHE A 1 1158 ? 33.327 9.991 -55.738 1.00 98.19 1158 PHE A O 1
ATOM 8566 N N . ASP A 1 1159 ? 31.968 11.228 -54.441 1.00 98.12 1159 ASP A N 1
ATOM 8567 C CA . ASP A 1 1159 ? 32.829 12.399 -54.319 1.00 98.12 1159 ASP A CA 1
ATOM 8568 C C . ASP A 1 1159 ? 33.801 12.161 -53.153 1.00 98.12 1159 ASP A C 1
ATOM 8570 O O . ASP A 1 1159 ? 33.391 11.748 -52.066 1.00 98.12 1159 ASP A O 1
ATOM 8574 N N . LEU A 1 1160 ? 35.096 12.344 -53.415 1.00 96.94 1160 LEU A N 1
ATOM 8575 C CA . LEU A 1 1160 ? 36.187 12.007 -52.498 1.00 96.94 1160 LEU A CA 1
ATOM 8576 C C . LEU A 1 1160 ? 36.848 13.277 -51.963 1.00 96.94 1160 LEU A C 1
ATOM 8578 O O . LEU A 1 1160 ? 37.048 14.240 -52.707 1.00 96.94 1160 LEU A O 1
ATOM 8582 N N . PHE A 1 1161 ? 37.218 13.251 -50.687 1.00 94.12 1161 PHE A N 1
ATOM 8583 C CA . PHE A 1 1161 ? 37.849 14.362 -49.986 1.00 94.12 1161 PHE A CA 1
ATOM 8584 C C . PHE A 1 1161 ? 38.962 13.814 -49.088 1.00 94.12 1161 PHE A C 1
ATOM 8586 O O . PHE A 1 1161 ? 38.684 12.949 -48.266 1.00 94.12 1161 PHE A O 1
ATOM 8593 N N . ASN A 1 1162 ? 40.189 14.316 -49.286 1.00 89.31 1162 ASN A N 1
ATOM 8594 C CA . ASN A 1 1162 ? 41.424 13.928 -48.585 1.00 89.31 1162 ASN A CA 1
ATOM 8595 C C . ASN A 1 1162 ? 41.552 12.403 -48.399 1.00 89.31 1162 ASN A C 1
ATOM 8597 O O . ASN A 1 1162 ? 41.261 11.855 -47.342 1.00 89.31 1162 ASN A O 1
ATOM 8601 N N . LEU A 1 1163 ? 41.897 11.717 -49.489 1.00 91.69 1163 LEU A N 1
ATOM 8602 C CA . LEU A 1 1163 ? 42.227 10.296 -49.479 1.00 91.69 1163 LEU A CA 1
ATOM 8603 C C . LEU A 1 1163 ? 43.533 10.119 -50.249 1.00 91.69 1163 LEU A C 1
ATOM 8605 O O . LEU A 1 1163 ? 43.673 10.600 -51.376 1.00 91.69 1163 LEU A O 1
ATOM 8609 N N . GLU A 1 1164 ? 44.479 9.404 -49.657 1.00 91.00 1164 GLU A N 1
ATOM 8610 C CA . GLU A 1 1164 ? 45.839 9.247 -50.174 1.00 91.00 1164 GLU A CA 1
ATOM 8611 C C . GLU A 1 1164 ? 46.029 7.865 -50.805 1.00 91.00 1164 GLU A C 1
ATOM 8613 O O . GLU A 1 1164 ? 46.893 7.674 -51.671 1.00 91.00 1164 GLU A O 1
ATOM 8618 N N . HIS A 1 1165 ? 45.251 6.881 -50.348 1.00 93.12 1165 HIS A N 1
ATOM 8619 C CA . HIS A 1 1165 ? 45.374 5.471 -50.692 1.00 93.12 1165 HIS A CA 1
ATOM 8620 C C . HIS A 1 1165 ? 44.041 4.891 -51.203 1.00 93.12 1165 HIS A C 1
ATOM 8622 O O . HIS A 1 1165 ? 42.957 5.258 -50.756 1.00 93.12 1165 HIS A O 1
ATOM 8628 N N . ALA A 1 1166 ? 44.113 3.955 -52.157 1.00 95.25 1166 ALA A N 1
ATOM 8629 C CA . ALA A 1 1166 ? 42.937 3.257 -52.684 1.00 95.25 1166 ALA A CA 1
ATOM 8630 C C . ALA A 1 1166 ? 43.209 1.770 -52.967 1.00 95.25 1166 ALA A C 1
ATOM 8632 O O . ALA A 1 1166 ? 44.129 1.429 -53.708 1.00 95.25 1166 ALA A O 1
ATOM 8633 N N . ILE A 1 1167 ? 42.381 0.872 -52.441 1.00 96.69 1167 ILE A N 1
ATOM 8634 C CA . ILE A 1 1167 ? 42.409 -0.566 -52.726 1.00 96.69 1167 ILE A CA 1
ATOM 8635 C C . ILE A 1 1167 ? 41.180 -0.912 -53.566 1.00 96.69 1167 ILE A C 1
ATOM 8637 O O . ILE A 1 1167 ? 40.044 -0.845 -53.092 1.00 96.69 1167 ILE A O 1
ATOM 8641 N N . LEU A 1 1168 ? 41.411 -1.284 -54.825 1.00 97.19 1168 LEU A N 1
ATOM 8642 C CA . LEU A 1 1168 ? 40.361 -1.620 -55.785 1.00 97.19 1168 LEU A CA 1
ATOM 8643 C C . LEU A 1 1168 ? 40.476 -3.092 -56.182 1.00 97.19 1168 LEU A C 1
ATOM 8645 O O . LEU A 1 1168 ? 41.475 -3.511 -56.772 1.00 97.19 1168 LEU A O 1
ATOM 8649 N N . THR A 1 1169 ? 39.435 -3.868 -55.891 1.00 96.44 1169 THR A N 1
ATOM 8650 C CA . THR A 1 1169 ? 39.374 -5.297 -56.212 1.00 96.44 1169 THR A CA 1
ATOM 8651 C C . THR A 1 1169 ? 38.201 -5.578 -57.145 1.00 96.44 1169 THR A C 1
ATOM 8653 O O . THR A 1 1169 ? 37.064 -5.192 -56.869 1.00 96.44 1169 THR A O 1
ATOM 8656 N N . GLY A 1 1170 ? 38.507 -6.234 -58.263 1.00 94.50 1170 GLY A N 1
ATOM 8657 C CA . GLY A 1 1170 ? 37.558 -6.734 -59.250 1.00 94.50 1170 GLY A CA 1
ATOM 8658 C C . GLY A 1 1170 ? 36.851 -8.014 -58.802 1.00 94.50 1170 GLY A C 1
ATOM 8659 O O . GLY A 1 1170 ? 36.878 -8.396 -57.632 1.00 94.50 1170 GLY A O 1
ATOM 8660 N N . GLY A 1 1171 ? 36.213 -8.695 -59.749 1.00 92.38 1171 GLY A N 1
ATOM 8661 C CA . GLY A 1 1171 ? 35.436 -9.909 -59.513 1.00 92.38 1171 GLY A CA 1
ATOM 8662 C C . GLY A 1 1171 ? 35.788 -11.046 -60.469 1.00 92.38 1171 GLY A C 1
ATOM 8663 O O . GLY A 1 1171 ? 36.947 -11.360 -60.693 1.00 92.38 1171 GLY A O 1
ATOM 8664 N N . THR A 1 1172 ? 34.768 -11.716 -61.010 1.00 93.94 1172 THR A N 1
ATOM 8665 C CA . THR A 1 1172 ? 34.940 -12.816 -61.990 1.00 93.94 1172 THR A CA 1
ATOM 8666 C C . THR A 1 1172 ? 34.642 -12.362 -63.425 1.00 93.94 1172 THR A C 1
ATOM 8668 O O . THR A 1 1172 ? 34.227 -13.134 -64.300 1.00 93.94 1172 THR A O 1
ATOM 8671 N N . GLY A 1 1173 ? 34.723 -11.055 -63.654 1.00 92.69 1173 GLY A N 1
ATOM 8672 C CA . GLY A 1 1173 ? 34.431 -10.397 -64.913 1.00 92.69 1173 GLY A CA 1
ATOM 8673 C C . GLY A 1 1173 ? 35.633 -9.634 -65.421 1.00 92.69 1173 GLY A C 1
ATOM 8674 O O . GLY A 1 1173 ? 36.543 -9.317 -64.678 1.00 92.69 1173 GLY A O 1
ATOM 8675 N N . ASN A 1 1174 ? 35.613 -9.289 -66.707 1.00 94.25 1174 ASN A N 1
ATOM 8676 C CA . ASN A 1 1174 ? 36.600 -8.364 -67.245 1.00 94.25 1174 ASN A CA 1
ATOM 8677 C C . ASN A 1 1174 ? 36.341 -6.978 -66.645 1.00 94.25 1174 ASN A C 1
ATOM 8679 O O . ASN A 1 1174 ? 35.364 -6.320 -67.022 1.00 94.25 1174 ASN A O 1
ATOM 8683 N N . ASN A 1 1175 ? 37.203 -6.539 -65.738 1.00 95.25 1175 ASN A N 1
ATOM 8684 C CA . ASN A 1 1175 ? 37.092 -5.251 -65.076 1.00 95.25 1175 ASN A CA 1
ATOM 8685 C C . ASN A 1 1175 ? 38.068 -4.233 -65.690 1.00 95.25 1175 ASN A C 1
ATOM 8687 O O . ASN A 1 1175 ? 39.075 -4.566 -66.319 1.00 95.25 1175 ASN A O 1
ATOM 8691 N N . THR A 1 1176 ? 37.734 -2.949 -65.588 1.00 96.19 1176 THR A N 1
ATOM 8692 C CA . THR A 1 1176 ? 38.597 -1.849 -66.043 1.00 96.19 1176 THR A CA 1
ATOM 8693 C C . THR A 1 1176 ? 38.854 -0.906 -64.884 1.00 96.19 1176 THR A C 1
ATOM 8695 O O . THR A 1 1176 ? 37.901 -0.428 -64.282 1.00 96.19 1176 THR A O 1
ATOM 8698 N N . PHE A 1 1177 ? 40.123 -0.626 -64.603 1.00 96.75 1177 PHE A N 1
ATOM 8699 C CA . PHE A 1 1177 ? 40.575 0.264 -63.539 1.00 96.75 1177 PHE A CA 1
ATOM 8700 C C . PHE A 1 1177 ? 41.274 1.467 -64.178 1.00 96.75 1177 PHE A C 1
ATOM 8702 O O . PHE A 1 1177 ? 42.451 1.386 -64.532 1.00 96.75 1177 PHE A O 1
ATOM 8709 N N . ASP A 1 1178 ? 40.551 2.567 -64.380 1.00 95.50 1178 ASP A N 1
ATOM 8710 C CA . ASP A 1 1178 ? 41.143 3.831 -64.824 1.00 95.50 1178 ASP A CA 1
ATOM 8711 C C . ASP A 1 1178 ? 41.571 4.659 -63.614 1.00 95.50 1178 ASP A C 1
ATOM 8713 O O . ASP A 1 1178 ? 40.743 5.181 -62.874 1.00 95.50 1178 ASP A O 1
ATOM 8717 N N . ILE A 1 1179 ? 42.881 4.761 -63.417 1.00 93.12 1179 ILE A N 1
ATOM 8718 C CA . ILE A 1 1179 ? 43.538 5.536 -62.359 1.00 93.12 1179 ILE A CA 1
ATOM 8719 C C . ILE A 1 1179 ? 44.269 6.761 -62.928 1.00 93.12 1179 ILE A C 1
ATOM 8721 O O . ILE A 1 1179 ? 45.157 7.324 -62.282 1.00 93.12 1179 ILE A O 1
ATOM 8725 N N . GLY A 1 1180 ? 43.952 7.173 -64.162 1.00 90.12 1180 GLY A N 1
ATOM 8726 C CA . GLY A 1 1180 ? 44.590 8.312 -64.826 1.00 90.12 1180 GLY A CA 1
ATOM 8727 C C . GLY A 1 1180 ? 44.396 9.647 -64.099 1.00 90.12 1180 GLY A C 1
ATOM 8728 O O . GLY A 1 1180 ? 45.244 10.526 -64.221 1.00 90.12 1180 GLY A O 1
ATOM 8729 N N . GLY A 1 1181 ? 43.324 9.794 -63.316 1.00 90.75 1181 GLY A N 1
ATOM 8730 C CA . GLY A 1 1181 ? 43.070 10.986 -62.503 1.00 90.75 1181 GLY A CA 1
ATOM 8731 C C . GLY A 1 1181 ? 43.602 10.922 -61.069 1.00 90.75 1181 GLY A C 1
ATOM 8732 O O . GLY A 1 1181 ? 43.421 11.898 -60.348 1.00 90.75 1181 GLY A O 1
ATOM 8733 N N . TRP A 1 1182 ? 44.175 9.792 -60.638 1.00 92.94 1182 TRP A N 1
ATOM 8734 C CA . TRP A 1 1182 ? 44.564 9.529 -59.245 1.00 92.94 1182 TRP A CA 1
ATOM 8735 C C . TRP A 1 1182 ? 46.051 9.804 -59.009 1.00 92.94 1182 TRP A C 1
ATOM 8737 O O . TRP A 1 1182 ? 46.909 9.192 -59.658 1.00 92.94 1182 TRP A O 1
ATOM 8747 N N . THR A 1 1183 ? 46.358 10.695 -58.068 1.00 91.06 1183 THR A N 1
ATOM 8748 C CA . THR A 1 1183 ? 47.714 11.051 -57.636 1.00 91.06 1183 THR A CA 1
ATOM 8749 C C . THR A 1 1183 ? 48.142 10.361 -56.342 1.00 91.06 1183 THR A C 1
ATOM 8751 O O . THR A 1 1183 ? 49.344 10.329 -56.077 1.00 91.06 1183 THR A O 1
ATOM 8754 N N . GLY A 1 1184 ? 47.216 9.738 -55.609 1.00 89.56 1184 GLY A N 1
ATOM 8755 C CA . GLY A 1 1184 ? 47.504 8.845 -54.486 1.00 89.56 1184 GLY A CA 1
ATOM 8756 C C . GLY A 1 1184 ? 48.097 7.489 -54.899 1.00 89.56 1184 GLY A C 1
ATOM 8757 O O . GLY A 1 1184 ? 48.248 7.175 -56.088 1.00 89.56 1184 GLY A O 1
ATOM 8758 N N . THR A 1 1185 ? 48.445 6.666 -53.908 1.00 91.12 1185 THR A N 1
ATOM 8759 C CA . THR A 1 1185 ? 48.879 5.271 -54.121 1.00 91.12 1185 THR A CA 1
ATOM 8760 C C . THR A 1 1185 ? 47.653 4.377 -54.300 1.00 91.12 1185 THR A C 1
ATOM 8762 O O . THR A 1 1185 ? 46.593 4.646 -53.738 1.00 91.12 1185 THR A O 1
ATOM 8765 N N . SER A 1 1186 ? 47.762 3.309 -55.084 1.00 92.25 1186 SER A N 1
ATOM 8766 C CA . SER A 1 1186 ? 46.694 2.320 -55.224 1.00 92.25 1186 SER A CA 1
ATOM 8767 C C . SER A 1 1186 ? 47.205 0.884 -55.159 1.00 92.25 1186 SER A C 1
ATOM 8769 O O . SER A 1 1186 ? 48.339 0.610 -55.535 1.00 92.25 1186 SER A O 1
ATOM 8771 N N . VAL A 1 1187 ? 46.350 -0.035 -54.716 1.00 94.69 1187 VAL A N 1
ATOM 8772 C CA . VAL A 1 1187 ? 46.538 -1.485 -54.844 1.00 94.69 1187 VAL A CA 1
ATOM 8773 C C . VAL A 1 1187 ? 45.386 -2.016 -55.686 1.00 94.69 1187 VAL A C 1
ATOM 8775 O O . VAL A 1 1187 ? 44.226 -1.868 -55.304 1.00 94.69 1187 VAL A O 1
ATOM 8778 N N . ILE A 1 1188 ? 45.694 -2.611 -56.839 1.00 93.88 1188 ILE A N 1
ATOM 8779 C CA . ILE A 1 1188 ? 44.683 -3.087 -57.790 1.00 93.88 1188 ILE A CA 1
ATOM 8780 C C . ILE A 1 1188 ? 44.759 -4.606 -57.916 1.00 93.88 1188 ILE A C 1
ATOM 8782 O O . ILE A 1 1188 ? 45.800 -5.155 -58.271 1.00 93.88 1188 ILE A O 1
ATOM 8786 N N . THR A 1 1189 ? 43.634 -5.282 -57.687 1.00 94.38 1189 THR A N 1
ATOM 8787 C CA . THR A 1 1189 ? 43.509 -6.736 -57.860 1.00 94.38 1189 THR A CA 1
ATOM 8788 C C . THR A 1 1189 ? 42.389 -7.039 -58.850 1.00 94.38 1189 THR A C 1
ATOM 8790 O O . THR A 1 1189 ? 41.223 -6.856 -58.529 1.00 94.38 1189 THR A O 1
ATOM 8793 N N . GLY A 1 1190 ? 42.720 -7.516 -60.055 1.00 90.75 1190 GLY A N 1
ATOM 8794 C CA . GLY A 1 1190 ? 41.714 -7.852 -61.080 1.00 90.75 1190 GLY A CA 1
ATOM 8795 C C . GLY A 1 1190 ? 40.827 -9.054 -60.727 1.00 90.75 1190 GLY A C 1
ATOM 8796 O O . GLY A 1 1190 ? 39.649 -9.055 -61.055 1.00 90.75 1190 GLY A O 1
ATOM 8797 N N . MET A 1 1191 ? 41.373 -10.008 -59.963 1.00 93.06 1191 MET A N 1
ATOM 8798 C CA . MET A 1 1191 ? 40.781 -11.322 -59.670 1.00 93.06 1191 MET A CA 1
ATOM 8799 C C . MET A 1 1191 ? 40.691 -12.212 -60.928 1.00 93.06 1191 MET A C 1
ATOM 8801 O O . MET A 1 1191 ? 41.734 -12.491 -61.523 1.00 93.06 1191 MET A O 1
ATOM 8805 N N . ASP A 1 1192 ? 39.512 -12.722 -61.297 1.00 92.69 1192 ASP A N 1
ATOM 8806 C CA . ASP A 1 1192 ? 39.324 -13.658 -62.415 1.00 92.69 1192 ASP A CA 1
ATOM 8807 C C . ASP A 1 1192 ? 38.763 -12.921 -63.640 1.00 92.69 1192 ASP A C 1
ATOM 8809 O O . ASP A 1 1192 ? 37.623 -12.461 -63.633 1.00 92.69 1192 ASP A O 1
ATOM 8813 N N . GLY A 1 1193 ? 39.495 -12.899 -64.753 1.00 92.44 1193 GLY A N 1
ATOM 8814 C CA . GLY A 1 1193 ? 39.002 -12.257 -65.969 1.00 92.44 1193 GLY A CA 1
ATOM 8815 C C . GLY A 1 1193 ? 40.099 -11.868 -66.949 1.00 92.44 1193 GLY A C 1
ATOM 8816 O O . GLY A 1 1193 ? 41.211 -12.393 -66.938 1.00 92.44 1193 GLY A O 1
ATOM 8817 N N . THR A 1 1194 ? 39.763 -10.958 -67.860 1.00 94.75 1194 THR A N 1
ATOM 8818 C CA . THR A 1 1194 ? 40.743 -10.179 -68.627 1.00 94.75 1194 THR A CA 1
ATOM 8819 C C . THR A 1 1194 ? 40.621 -8.721 -68.220 1.00 94.75 1194 THR A C 1
ATOM 8821 O O . THR A 1 1194 ? 39.854 -7.961 -68.816 1.00 94.75 1194 THR A O 1
ATOM 8824 N N . ASP A 1 1195 ? 41.374 -8.354 -67.192 1.00 94.88 1195 ASP A N 1
ATOM 8825 C CA . ASP A 1 1195 ? 41.324 -7.025 -66.594 1.00 94.88 1195 ASP A CA 1
ATOM 8826 C C . ASP A 1 1195 ? 42.230 -6.027 -67.304 1.00 94.88 1195 ASP A C 1
ATOM 8828 O O . ASP A 1 1195 ? 43.236 -6.375 -67.925 1.00 94.88 1195 ASP A O 1
ATOM 8832 N N . THR A 1 1196 ? 41.847 -4.756 -67.234 1.00 94.81 1196 THR A N 1
ATOM 8833 C CA . THR A 1 1196 ? 42.550 -3.657 -67.900 1.00 94.81 1196 THR A CA 1
ATOM 8834 C C . THR A 1 1196 ? 42.821 -2.533 -66.912 1.00 94.81 1196 THR A C 1
ATOM 8836 O O . THR A 1 1196 ? 41.887 -1.915 -66.412 1.00 94.81 1196 THR A O 1
ATOM 8839 N N . ILE A 1 1197 ? 44.095 -2.219 -66.673 1.00 92.31 1197 ILE A N 1
ATOM 8840 C CA . ILE A 1 1197 ? 44.500 -1.016 -65.933 1.00 92.31 1197 ILE A CA 1
ATOM 8841 C C . ILE A 1 1197 ? 44.802 0.095 -66.944 1.00 92.31 1197 ILE A C 1
ATOM 8843 O O . ILE A 1 1197 ? 45.568 -0.102 -67.890 1.00 92.31 1197 ILE A O 1
ATOM 8847 N N . ILE A 1 1198 ? 44.202 1.266 -66.742 1.00 91.88 1198 ILE A N 1
ATOM 8848 C CA . ILE A 1 1198 ? 44.402 2.475 -67.543 1.00 91.88 1198 ILE A CA 1
ATOM 8849 C C . ILE A 1 1198 ? 45.054 3.525 -66.638 1.00 91.88 1198 ILE A C 1
ATOM 8851 O O . ILE A 1 1198 ? 44.512 3.899 -65.605 1.00 91.88 1198 ILE A O 1
ATOM 8855 N N . ALA A 1 1199 ? 46.240 4.003 -67.016 1.00 88.38 1199 ALA A N 1
ATOM 8856 C CA . ALA A 1 1199 ? 46.980 5.013 -66.262 1.00 88.38 1199 ALA A CA 1
ATOM 8857 C C . ALA A 1 1199 ? 47.509 6.090 -67.220 1.00 88.38 1199 ALA A C 1
ATOM 8859 O O . ALA A 1 1199 ? 48.615 5.988 -67.748 1.00 88.38 1199 ALA A O 1
ATOM 8860 N N . VAL A 1 1200 ? 46.692 7.114 -67.482 1.00 85.12 1200 VAL A N 1
ATOM 8861 C CA . VAL A 1 1200 ? 46.997 8.180 -68.451 1.00 85.12 1200 VAL A CA 1
ATOM 8862 C C . VAL A 1 1200 ? 47.407 9.462 -67.722 1.00 85.12 1200 VAL A C 1
ATOM 8864 O O . VAL A 1 1200 ? 46.583 10.331 -67.463 1.00 85.12 1200 VAL A O 1
ATOM 8867 N N . THR A 1 1201 ? 48.699 9.594 -67.409 1.00 81.31 1201 THR A N 1
ATOM 8868 C CA . THR A 1 1201 ? 49.282 10.795 -66.782 1.00 81.31 1201 THR A CA 1
ATOM 8869 C C . THR A 1 1201 ? 50.546 11.262 -67.508 1.00 81.31 1201 THR A C 1
ATOM 8871 O O . THR A 1 1201 ? 51.222 10.489 -68.187 1.00 81.31 1201 THR A O 1
ATOM 8874 N N . ASN A 1 1202 ? 50.900 12.543 -67.354 1.00 84.88 1202 ASN A N 1
ATOM 8875 C CA . ASN A 1 1202 ? 52.165 13.098 -67.851 1.00 84.88 1202 ASN A CA 1
ATOM 8876 C C . ASN A 1 1202 ? 53.317 12.804 -66.867 1.00 84.88 1202 ASN A C 1
ATOM 8878 O O . ASN A 1 1202 ? 53.890 13.716 -66.272 1.00 84.88 1202 ASN A O 1
ATOM 8882 N N . ALA A 1 1203 ? 53.607 11.519 -66.666 1.00 83.75 1203 ALA A N 1
ATOM 8883 C CA . ALA A 1 1203 ? 54.588 11.012 -65.710 1.00 83.75 1203 ALA A CA 1
ATOM 8884 C C . ALA A 1 1203 ? 55.562 10.021 -66.372 1.00 83.75 1203 ALA A C 1
ATOM 8886 O O . ALA A 1 1203 ? 55.270 9.435 -67.414 1.00 83.75 1203 ALA A O 1
ATOM 8887 N N . ASN A 1 1204 ? 56.718 9.785 -65.742 1.00 89.06 1204 ASN A N 1
ATOM 8888 C CA . ASN A 1 1204 ? 57.578 8.658 -66.118 1.00 89.06 1204 ASN A CA 1
ATOM 8889 C C . ASN A 1 1204 ? 57.060 7.376 -65.456 1.00 89.06 1204 ASN A C 1
ATOM 8891 O O . ASN A 1 1204 ? 56.875 7.353 -64.235 1.00 89.06 1204 ASN A O 1
ATOM 8895 N N . PHE A 1 1205 ? 56.891 6.321 -66.253 1.00 90.00 1205 PHE A N 1
ATOM 8896 C CA . PHE A 1 1205 ? 56.412 5.011 -65.814 1.00 90.00 1205 PHE A CA 1
ATOM 8897 C C . PHE A 1 1205 ? 57.562 4.006 -65.690 1.00 90.00 1205 PHE A C 1
ATOM 8899 O O . PHE A 1 1205 ? 58.442 3.948 -66.552 1.00 90.00 1205 PHE A O 1
ATOM 8906 N N . VAL A 1 1206 ? 57.528 3.177 -64.647 1.00 88.94 1206 VAL A N 1
ATOM 8907 C CA . VAL A 1 1206 ? 58.412 2.016 -64.472 1.00 88.94 1206 VAL A CA 1
ATOM 8908 C C . VAL A 1 1206 ? 57.546 0.799 -64.167 1.00 88.94 1206 VAL A C 1
ATOM 8910 O O . VAL A 1 1206 ? 56.863 0.766 -63.148 1.00 88.94 1206 VAL A O 1
ATOM 8913 N N . ILE A 1 1207 ? 57.581 -0.196 -65.053 1.00 88.56 1207 ILE A N 1
ATOM 8914 C CA . ILE A 1 1207 ? 56.754 -1.407 -64.963 1.00 88.56 1207 ILE A CA 1
ATOM 8915 C C . ILE A 1 1207 ? 57.605 -2.567 -64.436 1.00 88.56 1207 ILE A C 1
ATOM 8917 O O . ILE A 1 1207 ? 58.686 -2.837 -64.964 1.00 88.56 1207 ILE A O 1
ATOM 8921 N N . ALA A 1 1208 ? 57.104 -3.251 -63.411 1.00 87.69 1208 ALA A N 1
ATOM 8922 C CA . ALA A 1 1208 ? 57.586 -4.530 -62.898 1.00 87.69 1208 ALA A CA 1
ATOM 8923 C C . ALA A 1 1208 ? 56.461 -5.582 -62.978 1.00 87.69 1208 ALA A C 1
ATOM 8925 O O . ALA A 1 1208 ? 55.338 -5.263 -63.360 1.00 87.69 1208 ALA A O 1
ATOM 8926 N N . ASN A 1 1209 ? 56.754 -6.838 -62.625 1.00 85.88 1209 ASN A N 1
ATOM 8927 C CA . ASN A 1 1209 ? 55.763 -7.927 -62.661 1.00 85.88 1209 ASN A CA 1
ATOM 8928 C C . ASN A 1 1209 ? 54.597 -7.723 -61.674 1.00 85.88 1209 ASN A C 1
ATOM 8930 O O . ASN A 1 1209 ? 53.545 -8.327 -61.847 1.00 85.88 1209 ASN A O 1
ATOM 8934 N N . ASP A 1 1210 ? 54.826 -6.925 -60.634 1.00 85.69 1210 ASP A N 1
ATOM 8935 C CA . ASP A 1 1210 ? 54.005 -6.752 -59.435 1.00 85.69 1210 ASP A CA 1
ATOM 8936 C C . ASP A 1 1210 ? 53.766 -5.271 -59.077 1.00 85.69 1210 ASP A C 1
ATOM 8938 O O . ASP A 1 1210 ? 53.234 -4.986 -58.009 1.00 85.69 1210 ASP A O 1
ATOM 8942 N N . ARG A 1 1211 ? 54.196 -4.322 -59.929 1.00 85.25 1211 ARG A N 1
ATOM 8943 C CA . ARG A 1 1211 ? 54.061 -2.877 -59.673 1.00 85.25 1211 ARG A CA 1
ATOM 8944 C C . ARG A 1 1211 ? 54.165 -2.016 -60.935 1.00 85.25 1211 ARG A C 1
ATOM 8946 O O . ARG A 1 1211 ? 55.113 -2.148 -61.714 1.00 85.25 1211 ARG A O 1
ATOM 8953 N N . LEU A 1 1212 ? 53.276 -1.038 -61.055 1.00 87.88 1212 LEU A N 1
ATOM 8954 C CA . LEU A 1 1212 ? 53.283 0.073 -62.001 1.00 87.88 1212 LEU A CA 1
ATOM 8955 C C . LEU A 1 1212 ? 53.653 1.380 -61.273 1.00 87.88 1212 LEU A C 1
ATOM 8957 O O . LEU A 1 1212 ? 52.805 2.106 -60.759 1.00 87.88 1212 LEU A O 1
ATOM 8961 N N . LYS A 1 1213 ? 54.946 1.720 -61.252 1.00 86.94 1213 LYS A N 1
ATOM 8962 C CA . LYS A 1 1213 ? 55.434 2.947 -60.607 1.00 86.94 1213 LYS A CA 1
ATOM 8963 C C . LYS A 1 1213 ? 55.265 4.175 -61.506 1.00 86.94 1213 LYS A C 1
ATOM 8965 O O . LYS A 1 1213 ? 55.661 4.137 -62.674 1.00 86.94 1213 LYS A O 1
ATOM 8970 N N . ARG A 1 1214 ? 54.752 5.277 -60.949 1.00 89.38 1214 ARG A N 1
ATOM 8971 C CA . ARG A 1 1214 ? 54.527 6.567 -61.627 1.00 89.38 1214 ARG A CA 1
ATOM 8972 C C . ARG A 1 1214 ? 55.369 7.653 -60.944 1.00 89.38 1214 ARG A C 1
ATOM 8974 O O . ARG A 1 1214 ? 55.584 7.640 -59.741 1.00 89.38 1214 ARG A O 1
ATOM 8981 N N . THR A 1 1215 ? 55.944 8.579 -61.709 1.00 83.31 1215 THR A N 1
ATOM 8982 C CA . THR A 1 1215 ? 56.822 9.625 -61.141 1.00 83.31 1215 THR A CA 1
ATOM 8983 C C . THR A 1 1215 ? 56.051 10.919 -60.907 1.00 83.31 1215 THR A C 1
ATOM 8985 O O . THR A 1 1215 ? 55.622 11.539 -61.875 1.00 83.31 1215 THR A O 1
ATOM 8988 N N . GLY A 1 1216 ? 55.931 11.352 -59.647 1.00 72.81 1216 GLY A N 1
ATOM 8989 C CA . GLY A 1 1216 ? 55.186 12.567 -59.269 1.00 72.81 1216 GLY A CA 1
ATOM 8990 C C . GLY A 1 1216 ? 53.673 12.363 -59.108 1.00 72.81 1216 GLY A C 1
ATOM 8991 O O . GLY A 1 1216 ? 52.950 13.326 -58.885 1.00 72.81 1216 GLY A O 1
ATOM 8992 N N . CYS A 1 1217 ? 53.223 11.113 -59.204 1.00 77.44 1217 CYS A N 1
ATOM 8993 C CA . CYS A 1 1217 ? 51.905 10.597 -58.833 1.00 77.44 1217 CYS A CA 1
ATOM 8994 C C . CYS A 1 1217 ? 52.160 9.278 -58.076 1.00 77.44 1217 CYS A C 1
ATOM 8996 O O . CYS A 1 1217 ? 53.262 8.735 -58.192 1.00 77.44 1217 CYS A O 1
ATOM 8998 N N . GLY A 1 1218 ? 51.195 8.749 -57.332 1.00 73.19 1218 GLY A N 1
ATOM 8999 C CA . GLY A 1 1218 ? 51.368 7.505 -56.584 1.00 73.19 1218 GLY A CA 1
ATOM 9000 C C . GLY A 1 1218 ? 51.385 6.257 -57.467 1.00 73.19 1218 GLY A C 1
ATOM 9001 O O . GLY A 1 1218 ? 50.978 6.274 -58.634 1.00 73.19 1218 GLY A O 1
ATOM 9002 N N . ASP A 1 1219 ? 51.915 5.175 -56.908 1.00 83.25 1219 ASP A N 1
ATOM 9003 C CA . ASP A 1 1219 ? 52.162 3.912 -57.610 1.00 83.25 1219 ASP A CA 1
ATOM 9004 C C . ASP A 1 1219 ? 50.907 3.012 -57.606 1.00 83.25 1219 ASP A C 1
ATOM 9006 O O . ASP A 1 1219 ? 49.993 3.230 -56.811 1.00 83.25 1219 ASP A O 1
ATOM 9010 N N . ALA A 1 1220 ? 50.860 2.025 -58.507 1.00 75.19 1220 ALA A N 1
ATOM 9011 C CA . ALA A 1 1220 ? 49.784 1.034 -58.639 1.00 75.19 1220 ALA A CA 1
ATOM 9012 C C . ALA A 1 1220 ? 50.322 -0.400 -58.772 1.00 75.19 1220 ALA A C 1
ATOM 9014 O O . ALA A 1 1220 ? 51.539 -0.539 -59.048 1.00 75.19 1220 ALA A O 1
#

Sequence (1220 aa):
PTQNFSVNGKPVYVNGGGTVLTDYNPDYQYRLLVPVTGVASNSISFGKYSVASVSGNTITTGVSHEFTDGDRVVYQVAQGATGIGGLVSGTTYYAIVSSSNNLQLAASAADAKAGIAVTLTGSGSGSQFLLDPSRTHSYKDGDEVTYQTVSPSGIGGLSTDTKYFVKVVDANTIQLSLTSGGNAITLGGYTGAARLVNDIALFNKMSTNSKFSAEDLSFSIGGGLLTATRITSGTEVRIESANVTAGGKLTLLAEGKGGFIGRDTTPISAFIPGMVGIKGVNPATNTLEMNVVSRAATAPGQELLAPVSDSLTDANHGIADGTRLMFKVLSGAPEIRGLEAGTVYYVVGANGRTLQLSLTQGGQPVDFSGTMNTADYGGNYVLTVPEGTSMSHLTTEQKTALAAAEAGDVAMSYERRDFNGVNTLGLVFTVFQRDDLDISAGSNVVTHSTYQTYLGSEEKVNLEQATSGGPMIIKVAQSIVVAGTQDAQVIAPVMILEAKQGSIGTAANPLLTNLSTPITASAFQADDTGGPRLTTIVANTSSYGDTRSTAAPSFLYDARRRPMRITGINTDGSISFATPHGFATGDLVVYEFLPGTLRPLGGLAGATRYKVRSINATTLMLQAFSTSTNSWSDKPTLGAIPAGTGHILLPESGAGSITARANLDISMHEVEGDMWLGTVNSVSGVIRLKAREDKAAILDAVPDIKNPYWNIFGKEIRLEADYIGTASNRLDYEQNPSPLPTFYAQSQYDQFVNFAVSPTNQRLGVPFTICYLTDVKSTQGNVDYTGDSEMNVKKVEATTGLVRLKSQYAITDDNTNGADITALKGVDLTSVKGGIGENGALEMEVGASGTVLANGMRTVWLTELTDDMNIDRVTSVIGTARLMADNSILDWFDDTAVDVEAVNLDFKANTGTIGIKRNYLEVDSSYKGSVGEVLTLSYKGTYMDESIGDMNLRNVTSVTDEIYLTADASIIDIKADTAIKVQGYGIDLTARRGSIGETRNDIETDLQALTQLTAKAAQNAYIKEMAGAMRVVTIEATAGMARLSVNETSASGEDFLMEPGDWVLAGTDILVVAADDIYVPEGAWMRAGKSITLVADNPDADDKGSIITVSGAFTSPDNNVYGYNQFDTLVATNDASFILSDSKMTRTLRTGGVVNIFDLFNLEHAILTGGTGNNTFDIGGWTGTSVITGMDGTDTIIAVTNANFVIANDRLKRTGCGDA

Radius of gyration: 52.83 Å; chains: 1; bounding box: 121×81×160 Å